Protein AF-A0A353NYK2-F1 (afdb_monomer_lite)

Structure (mmCIF, N/CA/C/O backbone):
data_AF-A0A353NYK2-F1
#
_entry.id   AF-A0A353NYK2-F1
#
loop_
_atom_site.group_PDB
_atom_site.id
_atom_site.type_symbol
_atom_site.label_atom_id
_atom_site.label_alt_id
_atom_site.label_comp_id
_atom_site.label_asym_id
_atom_site.label_entity_id
_atom_site.label_seq_id
_atom_site.pdbx_PDB_ins_code
_atom_site.Cartn_x
_atom_site.Cartn_y
_atom_site.Cartn_z
_atom_site.occupancy
_atom_site.B_iso_or_equiv
_atom_site.auth_seq_id
_atom_site.auth_comp_id
_atom_site.auth_asym_id
_atom_site.auth_atom_id
_atom_site.pdbx_PDB_model_num
ATOM 1 N N . MET A 1 1 ? 10.089 -37.919 42.109 1.00 29.78 1 MET A N 1
ATOM 2 C CA . MET A 1 1 ? 9.346 -39.161 41.812 1.00 29.78 1 MET A CA 1
ATOM 3 C C . MET A 1 1 ? 8.191 -38.802 40.902 1.00 29.78 1 MET A C 1
ATOM 5 O O . MET A 1 1 ? 7.337 -38.022 41.294 1.00 29.78 1 MET A O 1
ATOM 9 N N . PHE A 1 2 ? 8.247 -39.284 39.664 1.00 24.83 2 PHE A N 1
ATOM 10 C CA . PHE A 1 2 ? 7.185 -39.153 38.672 1.00 24.83 2 PHE A CA 1
ATOM 11 C C . PHE A 1 2 ? 5.952 -39.951 39.102 1.00 24.83 2 PHE A C 1
ATOM 13 O O . PHE A 1 2 ? 6.102 -41.086 39.547 1.00 24.83 2 PHE A O 1
ATOM 20 N N . ASN A 1 3 ? 4.754 -39.436 38.821 1.00 25.42 3 ASN A N 1
ATOM 21 C CA . ASN A 1 3 ? 3.663 -40.313 38.416 1.00 25.42 3 ASN A CA 1
ATOM 22 C C . ASN A 1 3 ? 2.971 -39.749 37.170 1.00 25.42 3 ASN A C 1
ATOM 24 O O . ASN A 1 3 ? 2.151 -38.837 37.220 1.00 25.42 3 ASN A O 1
ATOM 28 N N . LYS A 1 4 ? 3.395 -40.304 36.030 1.00 26.03 4 LYS A N 1
ATOM 29 C CA . LYS A 1 4 ? 2.702 -40.286 34.744 1.00 26.03 4 LYS A CA 1
ATOM 30 C C . LYS A 1 4 ? 1.431 -41.125 34.886 1.00 26.03 4 LYS A C 1
ATOM 32 O O . LYS A 1 4 ? 1.550 -42.270 35.310 1.00 26.03 4 LYS A O 1
ATOM 37 N N . LYS A 1 5 ? 0.286 -40.593 34.444 1.00 23.67 5 LYS A N 1
ATOM 38 C CA . LYS A 1 5 ? -0.786 -41.269 33.672 1.00 23.67 5 LYS A CA 1
ATOM 39 C C . LYS A 1 5 ? -2.142 -40.606 33.933 1.00 23.67 5 LYS A C 1
ATOM 41 O O . LYS A 1 5 ? -2.906 -41.043 34.779 1.00 23.67 5 LYS A O 1
ATOM 46 N N . MET A 1 6 ? -2.454 -39.599 33.126 1.00 24.23 6 MET A N 1
ATOM 47 C CA . MET A 1 6 ? -3.677 -39.604 32.314 1.00 24.23 6 MET A CA 1
ATOM 48 C C . MET A 1 6 ? -3.472 -38.626 31.152 1.00 24.23 6 MET A C 1
ATOM 50 O O . MET A 1 6 ? -3.987 -37.520 31.102 1.00 24.23 6 MET A O 1
ATOM 54 N N . LEU A 1 7 ? -2.611 -39.076 30.240 1.00 27.61 7 LEU A N 1
ATOM 55 C CA . LEU A 1 7 ? -2.321 -38.511 28.930 1.00 27.61 7 LEU A CA 1
ATOM 56 C C . LEU A 1 7 ? -2.863 -39.525 27.911 1.00 27.61 7 LEU A C 1
ATOM 58 O O . LEU A 1 7 ? -2.080 -40.332 27.431 1.00 27.61 7 LEU A O 1
ATOM 62 N N . VAL A 1 8 ? -4.186 -39.575 27.685 1.00 24.28 8 VAL A N 1
ATOM 63 C CA . VAL A 1 8 ? -4.792 -40.361 26.577 1.00 24.28 8 VAL A CA 1
ATOM 64 C C . VAL A 1 8 ? -6.071 -39.730 25.977 1.00 24.28 8 VAL A C 1
ATOM 66 O O . VAL A 1 8 ? -6.386 -40.038 24.839 1.00 24.28 8 VAL A O 1
ATOM 69 N N . CYS A 1 9 ? -6.779 -38.787 26.617 1.00 22.17 9 CYS A N 1
ATOM 70 C CA . CYS A 1 9 ? -8.053 -38.278 26.051 1.00 22.17 9 CYS A CA 1
ATOM 71 C C . CYS A 1 9 ? -8.026 -36.879 25.400 1.00 22.17 9 CYS A C 1
ATOM 73 O O . CYS A 1 9 ? -9.080 -36.394 25.008 1.00 22.17 9 CYS A O 1
ATOM 75 N N . ALA A 1 10 ? -6.869 -36.226 25.236 1.00 23.70 10 ALA A N 1
ATOM 76 C CA . ALA A 1 10 ? -6.806 -34.851 24.704 1.00 23.70 10 ALA A CA 1
ATOM 77 C C . ALA A 1 10 ? -6.169 -34.711 23.304 1.00 23.70 10 ALA A C 1
ATOM 79 O O . ALA A 1 10 ? -6.076 -33.605 22.784 1.00 23.70 10 ALA A O 1
ATOM 80 N N . THR A 1 11 ? -5.751 -35.807 22.663 1.00 24.45 11 THR A N 1
ATOM 81 C CA . THR A 1 11 ? -4.962 -35.758 21.410 1.00 24.45 11 THR A CA 1
ATOM 82 C C . THR A 1 11 ? -5.800 -35.959 20.135 1.00 24.45 11 THR A C 1
ATOM 84 O O . THR A 1 11 ? -5.243 -36.071 19.054 1.00 24.45 11 THR A O 1
ATOM 87 N N . VAL A 1 12 ? -7.137 -35.974 20.220 1.00 22.97 12 VAL A N 1
ATOM 88 C CA . VAL A 1 12 ? -8.018 -36.168 19.041 1.00 22.97 12 VAL A CA 1
ATOM 89 C C . VAL A 1 12 ? -8.980 -34.989 18.795 1.00 22.97 12 VAL A C 1
ATOM 91 O O . VAL A 1 12 ? -9.662 -34.963 17.781 1.00 22.97 12 VAL A O 1
ATOM 94 N N . PHE A 1 13 ? -8.992 -33.954 19.645 1.00 22.83 13 PHE A N 1
ATOM 95 C CA . PHE A 1 13 ? -9.928 -32.817 19.515 1.00 22.83 13 PHE A CA 1
ATOM 96 C C . PHE A 1 13 ? -9.273 -31.437 19.309 1.00 22.83 13 PHE A C 1
ATOM 98 O O . PHE A 1 13 ? -9.958 -30.423 19.366 1.00 22.83 13 PHE A O 1
ATOM 105 N N . LEU A 1 14 ? -7.961 -31.382 19.050 1.00 22.58 14 LEU A N 1
ATOM 106 C CA . LEU A 1 14 ? -7.189 -30.128 18.960 1.00 22.58 14 LEU A CA 1
ATOM 107 C C . LEU A 1 14 ? -6.354 -29.990 17.671 1.00 22.58 14 LEU A C 1
ATOM 109 O O . LEU A 1 14 ? -5.417 -29.201 17.625 1.00 22.58 14 LEU A O 1
ATOM 113 N N . CYS A 1 15 ? -6.709 -30.730 16.614 1.00 21.55 15 CYS A N 1
ATOM 114 C CA . CYS A 1 15 ? -6.061 -30.639 15.296 1.00 21.55 15 CYS A CA 1
ATOM 115 C C . CYS A 1 15 ? -6.988 -30.157 14.169 1.00 21.55 15 CYS A C 1
ATOM 117 O O . CYS A 1 15 ? -6.650 -30.303 12.999 1.00 21.55 15 CYS A O 1
ATOM 119 N N . THR A 1 16 ? -8.122 -29.534 14.488 1.00 25.14 16 THR A N 1
ATOM 120 C CA . THR A 1 16 ? -9.019 -28.978 13.468 1.00 25.14 16 THR A CA 1
ATOM 121 C C . THR A 1 16 ? -9.377 -27.548 13.847 1.00 25.14 16 THR A C 1
ATOM 123 O O . THR A 1 16 ? -9.815 -27.313 14.968 1.00 25.14 16 THR A O 1
ATOM 126 N N . PHE A 1 17 ? -9.201 -26.627 12.896 1.00 24.52 17 PHE A N 1
ATOM 127 C CA . PHE A 1 17 ? -9.445 -25.176 12.962 1.00 24.52 17 PHE A CA 1
ATOM 128 C C . PHE A 1 17 ? -8.322 -24.296 13.517 1.00 24.52 17 PHE A C 1
ATOM 130 O O . PHE A 1 17 ? -8.503 -23.659 14.539 1.00 24.52 17 PHE A O 1
ATOM 137 N N . PHE A 1 18 ? -7.221 -24.166 12.771 1.00 23.33 18 PHE A N 1
ATOM 138 C CA . PHE A 1 18 ? -6.579 -22.868 12.493 1.00 23.33 18 PHE A CA 1
ATOM 139 C C . PHE A 1 18 ? -5.791 -22.979 11.177 1.00 23.33 18 PHE A C 1
ATOM 141 O O . PHE A 1 18 ? -4.567 -22.932 11.161 1.00 23.33 18 PHE A O 1
ATOM 148 N N . ASN A 1 19 ? -6.502 -23.155 10.058 1.00 23.45 19 ASN A N 1
ATOM 149 C CA . ASN A 1 19 ? -5.931 -22.868 8.741 1.00 23.45 19 ASN A CA 1
ATOM 150 C C . ASN A 1 19 ? -6.101 -21.368 8.496 1.00 23.45 19 ASN A C 1
ATOM 152 O O . ASN A 1 19 ? -7.209 -20.889 8.249 1.00 23.45 19 ASN A O 1
ATOM 156 N N . ILE A 1 20 ? -5.011 -20.619 8.647 1.00 29.58 20 ILE A N 1
ATOM 157 C CA . ILE A 1 20 ? -4.945 -19.204 8.286 1.00 29.58 20 ILE A CA 1
ATOM 158 C C . ILE A 1 20 ? -4.619 -19.167 6.792 1.00 29.58 20 ILE A C 1
ATOM 160 O O . ILE A 1 20 ? -3.552 -19.605 6.377 1.00 29.58 20 ILE A O 1
ATOM 164 N N . ALA A 1 21 ? -5.594 -18.745 5.987 1.00 30.30 21 ALA A N 1
ATOM 165 C CA . ALA A 1 21 ? -5.485 -18.716 4.535 1.00 30.30 21 ALA A CA 1
ATOM 166 C C . ALA A 1 21 ? -4.937 -17.371 4.046 1.00 30.30 21 ALA A C 1
ATOM 168 O O . ALA A 1 21 ? -5.589 -16.333 4.207 1.00 30.30 21 ALA A O 1
ATOM 169 N N . THR A 1 22 ? -3.760 -17.411 3.425 1.00 35.62 22 THR A N 1
ATOM 170 C CA . THR A 1 22 ? -3.212 -16.346 2.580 1.00 35.62 22 THR A CA 1
ATOM 171 C C . THR A 1 22 ? -3.953 -16.314 1.235 1.00 35.62 22 THR A C 1
ATOM 173 O O . THR A 1 22 ? -4.532 -17.313 0.802 1.00 35.62 22 THR A O 1
ATOM 176 N N . SER A 1 23 ? -3.973 -15.166 0.544 1.00 34.38 23 SER A N 1
ATOM 177 C CA . SER A 1 23 ? -4.343 -15.143 -0.875 1.00 34.38 23 SER A CA 1
ATOM 178 C C . SER A 1 23 ? -3.198 -15.770 -1.664 1.00 34.38 23 SER A C 1
ATOM 180 O O . SER A 1 23 ? -2.297 -15.091 -2.144 1.00 34.38 23 SER A O 1
ATOM 182 N N . GLU A 1 24 ? -3.189 -17.087 -1.818 1.00 36.62 24 GLU A N 1
ATOM 183 C CA . GLU A 1 24 ? -2.370 -17.706 -2.852 1.00 36.62 24 GLU A CA 1
ATOM 184 C C . GLU A 1 24 ? -3.171 -17.791 -4.140 1.00 36.62 24 GLU A C 1
ATOM 186 O O . GLU A 1 24 ? -4.292 -18.292 -4.184 1.00 36.62 24 GLU A O 1
ATOM 191 N N . THR A 1 25 ? -2.559 -17.318 -5.223 1.00 38.34 25 THR A N 1
ATOM 192 C CA . THR A 1 25 ? -2.871 -17.883 -6.519 1.00 38.34 25 THR A CA 1
ATOM 193 C C . THR A 1 25 ? -2.320 -19.296 -6.485 1.00 38.34 25 THR A C 1
ATOM 195 O O . THR A 1 25 ? -1.121 -19.491 -6.658 1.00 38.34 25 THR A O 1
ATOM 198 N N . VAL A 1 26 ? -3.176 -20.270 -6.206 1.00 39.03 26 VAL A N 1
ATOM 199 C CA . VAL A 1 26 ? -2.764 -21.670 -6.207 1.00 39.03 26 VAL A CA 1
ATOM 200 C C . VAL A 1 26 ? -2.634 -22.109 -7.663 1.00 39.03 26 VAL A C 1
ATOM 202 O O . VAL A 1 26 ? -3.621 -22.494 -8.290 1.00 39.03 26 VAL A O 1
ATOM 205 N N . TYR A 1 27 ? -1.426 -22.020 -8.217 1.00 40.00 27 TYR A N 1
ATOM 206 C CA . TYR A 1 27 ? -1.114 -22.641 -9.499 1.00 40.00 27 TYR A CA 1
ATOM 207 C C . TYR A 1 27 ? -1.043 -24.164 -9.307 1.00 40.00 27 TYR A C 1
ATOM 209 O O . TYR A 1 27 ? -0.721 -24.670 -8.228 1.00 40.00 27 TYR A O 1
ATOM 217 N N . LEU A 1 28 ? -1.445 -24.939 -10.315 1.00 38.56 28 LEU A N 1
ATOM 218 C CA . LEU A 1 28 ? -1.175 -26.383 -10.312 1.00 38.56 28 LEU A CA 1
ATOM 219 C C . LEU A 1 28 ? 0.344 -26.621 -10.318 1.00 38.56 28 LEU A C 1
ATOM 221 O O . LEU A 1 28 ? 0.822 -27.414 -9.516 1.00 38.56 28 LEU A O 1
ATOM 225 N N . ASP A 1 29 ? 1.091 -25.870 -11.125 1.00 38.75 29 ASP A N 1
ATOM 226 C CA . ASP A 1 29 ? 2.457 -26.207 -11.548 1.00 38.75 29 ASP A CA 1
ATOM 227 C C . ASP A 1 29 ? 3.491 -26.361 -10.415 1.00 38.75 29 ASP A C 1
ATOM 229 O O . ASP A 1 29 ? 4.392 -27.194 -10.523 1.00 38.75 29 ASP A O 1
ATOM 233 N N . GLU A 1 30 ? 3.352 -25.649 -9.290 1.00 36.69 30 GLU A N 1
ATOM 234 C CA . GLU A 1 30 ? 4.327 -25.709 -8.185 1.00 36.69 30 GLU A CA 1
ATOM 235 C C . GLU A 1 30 ? 4.358 -27.066 -7.459 1.00 36.69 30 GLU A C 1
ATOM 237 O O . GLU A 1 30 ? 5.414 -27.477 -6.976 1.00 36.69 30 GLU A O 1
ATOM 242 N N . ALA A 1 31 ? 3.245 -27.808 -7.436 1.00 38.28 31 ALA A N 1
ATOM 243 C CA . ALA A 1 31 ? 3.170 -29.118 -6.781 1.00 38.28 31 ALA A CA 1
ATOM 244 C C . ALA A 1 31 ? 3.684 -30.281 -7.656 1.00 38.28 31 ALA A C 1
ATOM 246 O O . ALA A 1 31 ? 3.914 -31.372 -7.139 1.00 38.28 31 ALA A O 1
ATOM 247 N N . PHE A 1 32 ? 3.878 -30.069 -8.965 1.00 43.50 32 PHE A N 1
ATOM 248 C CA . PHE A 1 32 ? 4.120 -31.150 -9.938 1.00 43.50 32 PHE A CA 1
ATOM 249 C C . PHE A 1 32 ? 5.505 -31.141 -10.584 1.00 43.50 32 PHE A C 1
ATOM 251 O O . PHE A 1 32 ? 5.770 -31.955 -11.466 1.00 43.50 32 PHE A O 1
ATOM 258 N N . SER A 1 33 ? 6.417 -30.275 -10.134 1.00 36.12 33 SER A N 1
ATOM 259 C CA . SER A 1 33 ? 7.792 -30.197 -10.656 1.00 36.12 33 SER A CA 1
ATOM 260 C C . SER A 1 33 ? 8.653 -31.449 -10.394 1.00 36.12 33 SER A C 1
ATOM 262 O O . SER A 1 33 ? 9.832 -31.475 -10.749 1.00 36.12 33 SER A O 1
ATOM 264 N N . VAL A 1 34 ? 8.092 -32.513 -9.802 1.00 33.41 34 VAL A N 1
ATOM 265 C CA . VAL A 1 34 ? 8.827 -33.722 -9.429 1.00 33.41 34 VAL A CA 1
ATOM 266 C C . VAL A 1 34 ? 8.128 -34.988 -9.948 1.00 33.41 34 VAL A C 1
ATOM 268 O O . VAL A 1 34 ? 7.210 -35.522 -9.335 1.00 33.41 34 VAL A O 1
ATOM 271 N N . SER A 1 35 ? 8.688 -35.526 -11.035 1.00 33.91 35 SER A N 1
ATOM 272 C CA . SER A 1 35 ? 8.589 -36.910 -11.540 1.00 33.91 35 SER A CA 1
ATOM 273 C C . SER A 1 35 ? 7.481 -37.264 -12.548 1.00 33.91 35 SER A C 1
ATOM 275 O O . SER A 1 35 ? 6.288 -37.168 -12.290 1.00 33.91 35 SER A O 1
ATOM 277 N N . GLY A 1 36 ? 7.911 -37.793 -13.701 1.00 38.25 36 GLY A N 1
ATOM 278 C CA . GLY A 1 36 ? 7.069 -38.449 -14.707 1.00 38.25 36 GLY A CA 1
ATOM 279 C C . GLY A 1 36 ? 6.615 -39.854 -14.295 1.00 38.25 36 GLY A C 1
ATOM 280 O O . GLY A 1 36 ? 6.884 -40.818 -15.011 1.00 38.25 36 GLY A O 1
ATOM 281 N N . GLN A 1 37 ? 5.974 -39.989 -13.131 1.00 42.81 37 GLN A N 1
ATOM 282 C CA . GLN A 1 37 ? 5.369 -41.244 -12.673 1.00 42.81 37 GLN A CA 1
ATOM 283 C C . GLN A 1 37 ? 3.851 -41.261 -12.909 1.00 42.81 37 GLN A C 1
ATOM 285 O O . GLN A 1 37 ? 3.163 -40.267 -12.696 1.00 42.81 37 GLN A O 1
ATOM 290 N N . THR A 1 38 ? 3.315 -42.421 -13.302 1.00 46.00 38 THR A N 1
ATOM 291 C CA . THR A 1 38 ? 1.872 -42.710 -13.283 1.00 46.00 38 THR A CA 1
ATOM 292 C C . THR A 1 38 ? 1.352 -42.595 -11.847 1.00 46.00 38 THR A C 1
ATOM 294 O O . THR A 1 38 ? 1.695 -43.404 -10.984 1.00 46.00 38 THR A O 1
ATOM 297 N N . LEU A 1 39 ? 0.541 -41.574 -11.573 1.00 46.50 39 LEU A N 1
ATOM 298 C CA . LEU A 1 39 ? -0.011 -41.311 -10.244 1.00 46.50 39 LEU A CA 1
ATOM 299 C C . LEU A 1 39 ? -1.134 -42.304 -9.925 1.00 46.50 39 LEU A C 1
ATOM 301 O O . LEU A 1 39 ? -2.184 -42.291 -10.558 1.00 46.50 39 LEU A O 1
ATOM 305 N N . THR A 1 40 ? -0.937 -43.142 -8.906 1.00 48.09 40 THR A N 1
ATOM 306 C CA . THR A 1 40 ? -2.035 -43.893 -8.264 1.00 48.09 40 THR A CA 1
ATOM 307 C C . THR A 1 40 ? -2.580 -43.155 -7.032 1.00 48.09 40 THR A C 1
ATOM 309 O O . THR A 1 40 ? -3.762 -43.274 -6.727 1.00 48.09 40 THR A O 1
ATOM 312 N N . SER A 1 41 ? -1.750 -42.328 -6.383 1.00 47.41 41 SER A N 1
ATOM 313 C CA . SER A 1 41 ? -2.095 -41.341 -5.346 1.00 47.41 41 SER A CA 1
ATOM 314 C C . SER A 1 41 ? -0.850 -40.501 -5.015 1.00 47.41 41 SER A C 1
ATOM 316 O O . SER A 1 41 ? 0.238 -41.066 -4.915 1.00 47.41 41 SER A O 1
ATOM 318 N N . ASP A 1 42 ? -0.985 -39.185 -4.836 1.00 48.00 42 ASP A N 1
ATOM 319 C CA . ASP A 1 42 ? 0.116 -38.305 -4.399 1.00 48.00 42 ASP A CA 1
ATOM 320 C C . ASP A 1 42 ? 0.505 -38.599 -2.926 1.00 48.00 42 ASP A C 1
ATOM 322 O O . ASP A 1 42 ? -0.394 -38.674 -2.082 1.00 48.00 42 ASP A O 1
ATOM 326 N N . PRO A 1 43 ? 1.803 -38.743 -2.576 1.00 40.50 43 PRO A N 1
ATOM 327 C CA . PRO A 1 43 ? 2.265 -38.911 -1.192 1.00 40.50 43 PRO A CA 1
ATOM 328 C C . PRO A 1 43 ? 1.845 -37.795 -0.214 1.00 40.50 43 PRO A C 1
ATOM 330 O O . PRO A 1 43 ? 1.844 -38.041 0.992 1.00 40.50 43 PRO A O 1
ATOM 333 N N . ALA A 1 44 ? 1.452 -36.606 -0.688 1.00 45.38 44 ALA A N 1
ATOM 334 C CA . ALA A 1 44 ? 0.912 -35.531 0.153 1.00 45.38 44 ALA A CA 1
ATOM 335 C C . ALA A 1 44 ? -0.623 -35.572 0.338 1.00 45.38 44 ALA A C 1
ATOM 337 O O . ALA A 1 44 ? -1.167 -34.753 1.078 1.00 45.38 44 ALA A O 1
ATOM 338 N N . GLY A 1 45 ? -1.340 -36.500 -0.313 1.00 52.81 45 GLY A N 1
ATOM 339 C CA . GLY A 1 45 ? -2.798 -36.652 -0.186 1.00 52.81 45 GLY A CA 1
ATOM 340 C C . GLY A 1 45 ? -3.636 -35.528 -0.815 1.00 52.81 45 GLY A C 1
ATOM 341 O O . GLY A 1 45 ? -4.842 -35.468 -0.584 1.00 52.81 45 GLY A O 1
ATOM 342 N N . LYS A 1 46 ? -3.025 -34.638 -1.609 1.00 54.50 46 LYS A N 1
ATOM 343 C CA . LYS A 1 46 ? -3.684 -33.449 -2.188 1.00 54.50 46 LYS A CA 1
ATOM 344 C C . LYS A 1 46 ? -4.470 -33.739 -3.467 1.00 54.50 46 LYS A C 1
ATOM 346 O O . LYS A 1 46 ? -5.355 -32.968 -3.845 1.00 54.50 46 LYS A O 1
ATOM 351 N N . PHE A 1 47 ? -4.166 -34.868 -4.102 1.00 55.31 47 PHE A N 1
ATOM 352 C CA . PHE A 1 47 ? -4.835 -35.356 -5.299 1.00 55.31 47 PHE A CA 1
ATOM 353 C C . PHE A 1 47 ? -5.416 -36.739 -5.058 1.00 55.31 47 PHE A C 1
ATOM 355 O O . PHE A 1 47 ? -4.719 -37.651 -4.611 1.00 55.31 47 PHE A O 1
ATOM 362 N N . THR A 1 48 ? -6.688 -36.907 -5.411 1.00 61.28 48 THR A N 1
ATOM 363 C CA . THR A 1 48 ? -7.304 -38.232 -5.505 1.00 61.28 48 THR A CA 1
ATOM 364 C C . THR A 1 48 ? -7.691 -38.489 -6.951 1.00 61.28 48 THR A C 1
ATOM 366 O O . THR A 1 48 ? -8.455 -37.733 -7.550 1.00 61.28 48 THR A O 1
ATOM 369 N N . LEU A 1 49 ? -7.116 -39.546 -7.522 1.00 60.16 49 LEU A N 1
ATOM 370 C CA . LEU A 1 49 ? -7.533 -40.093 -8.802 1.00 60.16 49 LEU A CA 1
ATOM 371 C C . LEU A 1 49 ? -8.492 -41.245 -8.512 1.00 60.16 49 LEU A C 1
ATOM 373 O O . LEU A 1 49 ? -8.114 -42.228 -7.876 1.00 60.16 49 LEU A O 1
ATOM 377 N N . SER A 1 50 ? -9.720 -41.141 -9.003 1.00 64.50 50 SER A N 1
ATOM 378 C CA . SER A 1 50 ? -10.627 -42.281 -9.083 1.00 64.50 50 SER A CA 1
ATOM 379 C C . SER A 1 50 ? -10.913 -42.546 -10.552 1.00 64.50 50 SER A C 1
ATOM 381 O O . SER A 1 50 ? -11.494 -41.722 -11.251 1.00 64.50 50 SER A O 1
ATOM 383 N N . SER A 1 51 ? -10.427 -43.675 -11.052 1.00 60.75 51 SER A N 1
ATOM 384 C CA . SER A 1 51 ? -10.644 -44.087 -12.433 1.00 60.75 51 SER A CA 1
ATOM 385 C C . SER A 1 51 ? -11.219 -45.490 -12.450 1.00 60.75 51 SER A C 1
ATOM 387 O O . SER A 1 51 ? -10.748 -46.364 -11.721 1.00 60.75 51 SER A O 1
ATOM 389 N N . GLY A 1 52 ? -12.190 -45.732 -13.332 1.00 56.47 52 GLY A N 1
ATOM 390 C CA . GLY A 1 52 ? -12.601 -47.094 -13.682 1.00 56.47 52 GLY A CA 1
ATOM 391 C C . GLY A 1 52 ? -11.488 -47.909 -14.366 1.00 56.47 52 GLY A C 1
ATOM 392 O O . GLY A 1 52 ? -11.647 -49.114 -14.541 1.00 56.47 52 GLY A O 1
ATOM 393 N N . ASN A 1 53 ? -10.373 -47.268 -14.753 1.00 57.84 53 ASN A N 1
ATOM 394 C CA . ASN A 1 53 ? -9.212 -47.882 -15.399 1.00 57.84 53 ASN A CA 1
ATOM 395 C C . ASN A 1 53 ? -7.908 -47.114 -15.068 1.00 57.84 53 ASN A C 1
ATOM 397 O O . ASN A 1 53 ? -7.732 -45.959 -15.462 1.00 57.84 53 ASN A O 1
ATOM 401 N N . SER A 1 54 ? -6.971 -47.738 -14.349 1.00 51.75 54 SER A N 1
ATOM 402 C CA . SER A 1 54 ? -5.747 -47.096 -13.833 1.00 51.75 54 SER A CA 1
ATOM 403 C C . SER A 1 54 ? -4.739 -46.636 -14.899 1.00 51.75 54 SER A C 1
ATOM 405 O O . SER A 1 54 ? -3.792 -45.936 -14.561 1.00 51.75 54 SER A O 1
ATOM 407 N N . ASN A 1 55 ? -4.923 -46.999 -16.173 1.00 55.41 55 ASN A N 1
ATOM 408 C CA . ASN A 1 55 ? -3.983 -46.673 -17.257 1.00 55.41 55 ASN A CA 1
ATOM 409 C C . ASN A 1 55 ? -4.271 -45.332 -17.973 1.00 55.41 55 ASN A C 1
ATOM 411 O O . ASN A 1 55 ? -3.569 -44.992 -18.925 1.00 55.41 55 ASN A O 1
ATOM 415 N N . ASN A 1 56 ? -5.279 -44.572 -17.527 1.00 61.31 56 ASN A N 1
ATOM 416 C CA . ASN A 1 56 ? -5.960 -43.554 -18.346 1.00 61.31 56 ASN A CA 1
ATOM 417 C C . ASN A 1 56 ? -5.819 -42.090 -17.849 1.00 61.31 56 ASN A C 1
ATOM 419 O O . ASN A 1 56 ? -6.459 -41.174 -18.365 1.00 61.31 56 ASN A O 1
ATOM 423 N N . ALA A 1 57 ? -4.983 -41.830 -16.843 1.00 57.62 57 ALA A N 1
ATOM 424 C CA . ALA A 1 57 ? -4.754 -40.486 -16.307 1.00 57.62 57 ALA A CA 1
ATOM 425 C C . ALA A 1 57 ? -3.260 -40.260 -16.065 1.00 57.62 57 ALA A C 1
ATOM 427 O O . ALA A 1 57 ? -2.649 -40.989 -15.284 1.00 57.62 57 ALA A O 1
ATOM 428 N N . HIS A 1 58 ? -2.674 -39.258 -16.726 1.00 61.31 58 HIS A N 1
ATOM 429 C CA . HIS A 1 58 ? -1.235 -38.994 -16.683 1.00 61.31 58 HIS A CA 1
ATOM 430 C C . HIS A 1 58 ? -0.964 -37.502 -16.501 1.00 61.31 58 HIS A C 1
ATOM 432 O O . HIS A 1 58 ? -1.466 -36.670 -17.246 1.00 61.31 58 HIS A O 1
ATOM 438 N N . PHE A 1 59 ? -0.095 -37.145 -15.563 1.00 56.59 59 PHE A N 1
ATOM 439 C CA . PHE A 1 59 ? 0.537 -35.828 -15.585 1.00 56.59 59 PHE A CA 1
ATOM 440 C C . PHE A 1 59 ? 1.851 -35.983 -16.333 1.00 56.59 59 PHE A C 1
ATOM 442 O O . PHE A 1 59 ? 2.699 -36.782 -15.933 1.00 56.59 59 PHE A O 1
ATOM 449 N N . ARG A 1 60 ? 2.010 -35.276 -17.452 1.00 59.00 60 ARG A N 1
ATOM 450 C CA . ARG A 1 60 ? 3.256 -35.344 -18.214 1.00 59.00 60 ARG A CA 1
ATOM 451 C C . ARG A 1 60 ? 3.627 -34.002 -18.808 1.00 59.00 60 ARG A C 1
ATOM 453 O O . ARG A 1 60 ? 2.777 -33.247 -19.274 1.00 59.00 60 ARG A O 1
ATOM 460 N N . GLU A 1 61 ? 4.925 -33.748 -18.818 1.00 53.22 61 GLU A N 1
ATOM 461 C CA . GLU A 1 61 ? 5.502 -32.724 -19.669 1.00 53.22 61 GLU A CA 1
ATOM 462 C C . GLU A 1 61 ? 5.353 -33.181 -21.123 1.00 53.22 61 GLU A C 1
ATOM 464 O O . GLU A 1 61 ? 5.793 -34.269 -21.506 1.00 53.22 61 GLU A O 1
ATOM 469 N N . THR A 1 62 ? 4.641 -32.400 -21.928 1.00 63.12 62 THR A N 1
ATOM 470 C CA . THR A 1 62 ? 4.404 -32.725 -23.336 1.00 63.12 62 THR A CA 1
ATOM 471 C C . THR A 1 62 ? 4.193 -31.448 -24.151 1.00 63.12 62 THR A C 1
ATOM 473 O O . THR A 1 62 ? 4.229 -30.343 -23.612 1.00 63.12 62 THR A O 1
ATOM 476 N N . SER A 1 63 ? 4.040 -31.577 -25.470 1.00 65.50 63 SER A N 1
ATOM 477 C CA . SER A 1 63 ? 3.743 -30.462 -26.371 1.00 65.50 63 SER A CA 1
ATOM 478 C C . SER A 1 63 ? 2.400 -30.710 -27.046 1.00 65.50 63 SER A C 1
ATOM 480 O O . SER A 1 63 ? 2.223 -31.725 -27.721 1.00 65.50 63 SER A O 1
ATOM 482 N N . VAL A 1 64 ? 1.435 -29.816 -26.826 1.00 66.38 64 VAL A N 1
ATOM 483 C CA . VAL A 1 64 ? 0.032 -29.983 -27.236 1.00 66.38 64 VAL A CA 1
ATOM 484 C C . VAL A 1 64 ? -0.475 -28.682 -27.833 1.00 66.38 64 VAL A C 1
ATOM 486 O O . VAL A 1 64 ? -0.401 -27.622 -27.209 1.00 66.38 64 VAL A O 1
ATOM 489 N N . GLY A 1 65 ? -0.995 -28.749 -29.061 1.00 57.34 65 GLY A N 1
ATOM 490 C CA . GLY A 1 65 ? -1.568 -27.581 -29.734 1.00 57.34 65 GLY A CA 1
ATOM 491 C C . GLY A 1 65 ? -0.592 -26.405 -29.878 1.00 57.34 65 GLY A C 1
ATOM 492 O O . GLY A 1 65 ? -1.021 -25.258 -29.817 1.00 57.34 65 GLY A O 1
ATOM 493 N N . GLY A 1 66 ? 0.713 -26.675 -30.004 1.00 61.81 66 GLY A N 1
ATOM 494 C CA . GLY A 1 66 ? 1.758 -25.648 -30.120 1.00 61.81 66 GLY A CA 1
ATOM 495 C C . GLY A 1 66 ? 2.257 -25.054 -28.795 1.00 61.81 66 GLY A C 1
ATOM 496 O O . GLY A 1 66 ? 3.133 -24.194 -28.832 1.00 61.81 66 GLY A O 1
ATOM 497 N N . ARG A 1 67 ? 1.752 -25.507 -27.636 1.00 61.31 67 ARG A N 1
ATOM 498 C CA . ARG A 1 67 ? 2.284 -25.153 -26.307 1.00 61.31 67 ARG A CA 1
ATOM 499 C C . ARG A 1 67 ? 3.101 -26.310 -25.738 1.00 61.31 67 ARG A C 1
ATOM 501 O O . ARG A 1 67 ? 2.638 -27.446 -25.763 1.00 61.31 67 ARG A O 1
ATOM 508 N N . SER A 1 68 ? 4.281 -26.019 -25.199 1.00 55.53 68 SER A N 1
ATOM 509 C CA . SER A 1 68 ? 5.086 -26.970 -24.421 1.00 55.53 68 SER A CA 1
ATOM 510 C C . SER A 1 68 ? 4.981 -26.623 -22.939 1.00 55.53 68 SER A C 1
ATOM 512 O O . SER A 1 68 ? 5.077 -25.447 -22.596 1.00 55.53 68 SER A O 1
ATOM 514 N N . GLY A 1 69 ? 4.764 -27.619 -22.082 1.00 58.41 69 GLY A N 1
ATOM 515 C CA . GLY A 1 69 ? 4.620 -27.424 -20.639 1.00 58.41 69 GLY A CA 1
ATOM 516 C C . GLY A 1 69 ? 4.215 -28.705 -19.911 1.00 58.41 69 GLY A C 1
ATOM 517 O O . GLY A 1 69 ? 4.055 -29.765 -20.523 1.00 58.41 69 GLY A O 1
ATOM 518 N N . ILE A 1 70 ? 4.047 -28.607 -18.591 1.00 56.50 70 ILE A N 1
ATOM 519 C CA . ILE A 1 70 ? 3.446 -29.675 -17.787 1.00 56.50 70 ILE A CA 1
ATOM 520 C C . ILE A 1 70 ? 1.930 -29.562 -17.925 1.00 56.50 70 ILE A C 1
ATOM 522 O O . ILE A 1 70 ? 1.338 -28.531 -17.613 1.00 56.50 70 ILE A O 1
ATOM 526 N N . PHE A 1 71 ? 1.300 -30.634 -18.399 1.00 67.62 71 PHE A N 1
ATOM 527 C CA . PHE A 1 71 ? -0.144 -30.687 -18.577 1.00 67.62 71 PHE A CA 1
ATOM 528 C C . PHE A 1 71 ? -0.728 -31.855 -17.788 1.00 67.62 71 PHE A C 1
ATOM 530 O O . PHE A 1 71 ? -0.158 -32.952 -17.749 1.00 67.62 71 PHE A O 1
ATOM 537 N N . ALA A 1 72 ? -1.895 -31.628 -17.186 1.00 65.31 72 ALA A N 1
ATOM 538 C CA . ALA A 1 72 ? -2.735 -32.733 -16.752 1.00 65.31 72 ALA A CA 1
ATOM 539 C C . ALA A 1 72 ? -3.366 -33.334 -18.010 1.00 65.31 72 ALA A C 1
ATOM 541 O O . ALA A 1 72 ? -4.228 -32.702 -18.620 1.00 65.31 72 ALA A O 1
ATOM 542 N N . GLU A 1 73 ? -2.897 -34.509 -18.426 1.00 72.31 73 GLU A N 1
ATOM 543 C CA . GLU A 1 73 ? -3.459 -35.255 -19.544 1.00 72.31 73 GLU A CA 1
ATOM 544 C C . GLU A 1 73 ? -4.382 -36.348 -19.030 1.00 72.31 73 GLU A C 1
ATOM 546 O O . GLU A 1 73 ? -4.028 -37.195 -18.206 1.00 72.31 73 GLU A O 1
ATOM 551 N N . LEU A 1 74 ? -5.577 -36.382 -19.593 1.00 69.19 74 LEU A N 1
ATOM 552 C CA . LEU A 1 74 ? -6.511 -37.460 -19.344 1.00 69.19 74 LEU A CA 1
ATOM 553 C C . LEU A 1 74 ? -6.819 -38.129 -20.670 1.00 69.19 74 LEU A C 1
ATOM 555 O O . LEU A 1 74 ? -7.366 -37.504 -21.578 1.00 69.19 74 LEU A O 1
ATOM 559 N N . GLN A 1 75 ? -6.389 -39.386 -20.776 1.00 68.06 75 GLN A N 1
ATOM 560 C CA . GLN A 1 75 ? -6.460 -40.201 -21.982 1.00 68.06 75 GLN A CA 1
ATOM 561 C C . GLN A 1 75 ? -7.354 -41.399 -21.709 1.00 68.06 75 GLN A C 1
ATOM 563 O O . GLN A 1 75 ? -7.043 -42.229 -20.865 1.00 68.06 75 GLN A O 1
ATOM 568 N N . MET A 1 76 ? -8.431 -41.552 -22.466 1.00 64.50 76 MET A N 1
ATOM 569 C CA . MET A 1 76 ? -9.317 -42.705 -22.314 1.00 64.50 76 MET A CA 1
ATOM 570 C C . MET A 1 76 ? -8.979 -43.739 -23.388 1.00 64.50 76 MET A C 1
ATOM 572 O O . MET A 1 76 ? -9.127 -43.446 -24.569 1.00 64.50 76 MET A O 1
ATOM 576 N N . VAL A 1 77 ? -8.533 -44.933 -22.987 1.00 58.72 77 VAL A N 1
ATOM 577 C CA . VAL A 1 77 ? -8.296 -46.054 -23.915 1.00 58.72 77 VAL A CA 1
ATOM 578 C C . VAL A 1 77 ? -9.555 -46.920 -23.999 1.00 58.72 77 VAL A C 1
ATOM 580 O O . VAL A 1 77 ? -10.077 -47.384 -22.977 1.00 58.72 77 VAL A O 1
ATOM 583 N N . GLY A 1 78 ? -10.050 -47.110 -25.224 1.00 53.28 78 GLY A N 1
ATOM 584 C CA . GLY A 1 78 ? -11.359 -47.687 -25.523 1.00 53.28 78 GLY A CA 1
ATOM 585 C C . GLY A 1 78 ? -11.569 -49.117 -25.014 1.00 53.28 78 GLY A C 1
ATOM 586 O O . GLY A 1 78 ? -10.994 -50.077 -25.521 1.00 53.28 78 GLY A O 1
ATOM 587 N N . THR A 1 79 ? -12.497 -49.275 -24.071 1.00 55.72 79 THR A N 1
ATOM 588 C CA . THR A 1 79 ? -13.289 -50.504 -23.917 1.00 55.72 79 THR A CA 1
ATOM 589 C C . THR A 1 79 ? -14.766 -50.124 -23.989 1.00 55.72 79 THR A C 1
ATOM 591 O O . THR A 1 79 ? -15.142 -49.041 -23.549 1.00 55.72 79 THR A O 1
ATOM 594 N N . THR A 1 80 ? -15.618 -50.996 -24.528 1.00 58.69 80 THR A N 1
ATOM 595 C CA . THR A 1 80 ? -17.084 -50.810 -24.545 1.00 58.69 80 THR A CA 1
ATOM 596 C C . THR A 1 80 ? -17.640 -50.591 -23.130 1.00 58.69 80 THR A C 1
ATOM 598 O O . THR A 1 80 ? -17.249 -51.325 -22.218 1.00 58.69 80 THR A O 1
ATOM 601 N N . GLY A 1 81 ? -18.557 -49.630 -22.949 1.00 61.97 81 GLY A N 1
ATOM 602 C CA . GLY A 1 81 ? -19.180 -49.297 -21.660 1.00 61.97 81 GLY A CA 1
ATOM 603 C C . GLY A 1 81 ? -18.919 -47.867 -21.158 1.00 61.97 81 GLY A C 1
ATOM 604 O O . GLY A 1 81 ? -18.040 -47.158 -21.642 1.00 61.97 81 GLY A O 1
ATOM 605 N N . ASN A 1 82 ? -19.700 -47.442 -20.156 1.00 65.62 82 ASN A N 1
ATOM 606 C CA . ASN A 1 82 ? -19.550 -46.134 -19.511 1.00 65.62 82 ASN A CA 1
ATOM 607 C C . ASN A 1 82 ? -18.279 -46.109 -18.657 1.00 65.62 82 ASN A C 1
ATOM 609 O O . ASN A 1 82 ? -18.186 -46.835 -17.665 1.00 65.62 82 ASN A O 1
ATOM 613 N N . GLN A 1 83 ? -17.334 -45.240 -19.002 1.00 67.00 83 GLN A N 1
ATOM 614 C CA . GLN A 1 83 ? -16.148 -44.994 -18.189 1.00 67.00 83 GLN A CA 1
ATOM 615 C C . GLN A 1 83 ? -16.224 -43.605 -17.556 1.00 67.00 83 GLN A C 1
ATOM 617 O O . GLN A 1 83 ? -16.674 -42.637 -18.175 1.00 67.00 83 GLN A O 1
ATOM 622 N N . THR A 1 84 ? -15.783 -43.503 -16.305 1.00 69.50 84 THR A N 1
ATOM 623 C CA . THR A 1 84 ? -15.616 -42.227 -15.607 1.00 69.50 84 THR A CA 1
ATOM 624 C C . THR A 1 84 ? -14.228 -42.175 -14.992 1.00 69.50 84 THR A C 1
ATOM 626 O O . THR A 1 84 ? -13.824 -43.101 -14.283 1.00 69.50 84 THR A O 1
ATOM 629 N N . THR A 1 85 ? -13.523 -41.087 -15.276 1.00 67.81 85 THR A N 1
ATOM 630 C CA . THR A 1 85 ? -12.218 -40.769 -14.700 1.00 67.81 85 THR A CA 1
ATOM 631 C C . THR A 1 85 ? -12.340 -39.422 -14.012 1.00 67.81 85 THR A C 1
ATOM 633 O O . THR A 1 85 ? -12.685 -38.432 -14.654 1.00 67.81 85 THR A O 1
ATOM 636 N N . GLU A 1 86 ? -12.084 -39.384 -12.710 1.00 71.56 86 GLU A N 1
ATOM 637 C CA . GLU A 1 86 ? -12.155 -38.179 -11.892 1.00 71.56 86 GLU A CA 1
ATOM 638 C C . GLU A 1 86 ? -10.806 -37.898 -11.220 1.00 71.56 86 GLU A C 1
ATOM 640 O O . GLU A 1 86 ? -10.254 -38.755 -10.528 1.00 71.56 86 GLU A O 1
ATOM 645 N N . ILE A 1 87 ? -10.309 -36.672 -11.390 1.00 68.31 87 ILE A N 1
ATOM 646 C CA . ILE A 1 87 ? -9.211 -36.097 -10.612 1.00 68.31 87 ILE A CA 1
ATOM 647 C C . ILE A 1 87 ? -9.804 -35.051 -9.675 1.00 68.31 87 ILE A C 1
ATOM 649 O O . ILE A 1 87 ? -10.345 -34.045 -10.133 1.00 68.31 87 ILE A O 1
ATOM 653 N N . ARG A 1 88 ? -9.652 -35.230 -8.363 1.00 68.50 88 ARG A N 1
ATOM 654 C CA . ARG A 1 88 ? -9.969 -34.179 -7.388 1.00 68.50 88 ARG A CA 1
ATOM 655 C C . ARG A 1 88 ? -8.710 -33.526 -6.863 1.00 68.50 88 ARG A C 1
ATOM 657 O O . ARG A 1 88 ? -7.732 -34.210 -6.562 1.00 68.50 88 ARG A O 1
ATOM 664 N N . ARG A 1 89 ? -8.790 -32.210 -6.685 1.00 65.62 89 ARG A N 1
ATOM 665 C CA . ARG A 1 89 ? -7.811 -31.394 -5.974 1.00 65.62 89 ARG A CA 1
ATOM 666 C C . ARG A 1 89 ? -8.524 -30.623 -4.872 1.00 65.62 89 ARG A C 1
ATOM 668 O O . ARG A 1 89 ? -9.410 -29.818 -5.160 1.00 65.62 89 ARG A O 1
ATOM 675 N N . ALA A 1 90 ? -8.099 -30.820 -3.631 1.00 62.50 90 ALA A N 1
ATOM 676 C CA . ALA A 1 90 ? -8.368 -29.838 -2.588 1.00 62.50 90 ALA A CA 1
ATOM 677 C C . ALA A 1 90 ? -7.411 -28.657 -2.799 1.00 62.50 90 ALA A C 1
ATOM 679 O O . ALA A 1 90 ? -6.218 -28.869 -3.029 1.00 62.50 90 ALA A O 1
ATOM 680 N N . PHE A 1 91 ? -7.914 -27.422 -2.776 1.00 60.28 91 PHE A N 1
ATOM 681 C CA . PHE A 1 91 ? -7.009 -26.279 -2.751 1.00 60.28 91 PHE A CA 1
ATOM 682 C C . PHE A 1 91 ? -6.361 -26.219 -1.372 1.00 60.28 91 PHE A C 1
ATOM 684 O O . PHE A 1 91 ? -7.045 -26.355 -0.360 1.00 60.28 91 PHE A O 1
ATOM 691 N N . ASP A 1 92 ? -5.043 -26.012 -1.341 1.00 45.41 92 ASP A N 1
ATOM 692 C CA . ASP A 1 92 ? -4.279 -25.914 -0.092 1.00 45.41 92 ASP A CA 1
ATOM 693 C C . ASP A 1 92 ? -4.819 -24.802 0.819 1.00 45.41 92 ASP A C 1
ATOM 695 O O . ASP A 1 92 ? -4.721 -24.887 2.042 1.00 45.41 92 ASP A O 1
ATOM 699 N N . LEU A 1 93 ? -5.456 -23.794 0.216 1.00 50.00 93 LEU A N 1
ATOM 700 C CA . LEU A 1 93 ? -6.076 -22.663 0.880 1.00 50.00 93 LEU A CA 1
ATOM 701 C C . LEU A 1 93 ? -7.476 -22.426 0.298 1.00 50.00 93 LEU A C 1
ATOM 703 O O . LEU A 1 93 ? -7.641 -22.189 -0.899 1.00 50.00 93 LEU A O 1
ATOM 707 N N . ALA A 1 94 ? -8.501 -22.490 1.149 1.00 50.88 94 ALA A N 1
ATOM 708 C CA . ALA A 1 94 ? -9.856 -22.092 0.779 1.00 50.88 94 ALA A CA 1
ATOM 709 C C . ALA A 1 94 ? -9.893 -20.586 0.477 1.00 50.88 94 ALA A C 1
ATOM 711 O O . ALA A 1 94 ? -9.269 -19.801 1.198 1.00 50.88 94 ALA A O 1
ATOM 712 N N . VAL A 1 95 ? -10.665 -20.159 -0.533 1.00 53.03 95 VAL A N 1
ATOM 713 C CA . VAL A 1 95 ? -10.959 -18.727 -0.693 1.00 53.03 95 VAL A CA 1
ATOM 714 C C . VAL A 1 95 ? -11.587 -18.236 0.609 1.00 53.03 95 VAL A C 1
ATOM 716 O O . VAL A 1 95 ? -12.612 -18.758 1.048 1.00 53.03 95 VAL A O 1
ATOM 719 N N . ASN A 1 96 ? -10.936 -17.261 1.248 1.00 54.69 96 ASN A N 1
ATOM 720 C CA . ASN A 1 96 ? -11.359 -16.735 2.539 1.00 54.69 96 ASN A CA 1
ATOM 721 C C . ASN A 1 96 ? -12.815 -16.258 2.450 1.00 54.69 96 ASN A C 1
ATOM 723 O O . ASN A 1 96 ? -13.144 -15.454 1.580 1.00 54.69 96 ASN A O 1
ATOM 727 N N . SER A 1 97 ? -13.666 -16.693 3.383 1.00 54.50 97 SER A N 1
ATOM 728 C CA . SER A 1 97 ? -15.097 -16.358 3.402 1.00 54.50 97 SER A CA 1
ATOM 729 C C . SER A 1 97 ? -15.402 -14.857 3.528 1.00 54.50 97 SER A C 1
ATOM 731 O O . SER A 1 97 ? -16.549 -14.428 3.422 1.00 54.50 97 SER A O 1
ATOM 733 N N . LYS A 1 98 ? -14.378 -14.032 3.768 1.00 50.97 98 LYS A N 1
ATOM 734 C CA . LYS A 1 98 ? -14.458 -12.566 3.807 1.00 50.97 98 LYS A CA 1
ATOM 735 C C . LYS A 1 98 ? -14.218 -11.896 2.451 1.00 50.97 98 LYS A C 1
ATOM 737 O O . LYS A 1 98 ? -14.406 -10.682 2.346 1.00 50.97 98 LYS A O 1
ATOM 742 N N . VAL A 1 99 ? -13.763 -12.636 1.441 1.00 58.50 99 VAL A N 1
ATOM 743 C CA . VAL A 1 99 ? -13.538 -12.121 0.085 1.00 58.50 99 VAL A CA 1
ATOM 744 C C . VAL A 1 99 ? -14.892 -11.839 -0.551 1.00 58.50 99 VAL A C 1
ATOM 746 O O . VAL A 1 99 ? -15.775 -12.677 -0.497 1.00 58.50 99 VAL A O 1
ATOM 749 N N . LYS A 1 100 ? -15.079 -10.663 -1.156 1.00 66.38 100 LYS A N 1
ATOM 750 C CA . LYS A 1 100 ? -16.331 -10.353 -1.864 1.00 66.38 100 LYS A CA 1
ATOM 751 C C . LYS A 1 100 ? -16.285 -10.661 -3.348 1.00 66.38 100 LYS A C 1
ATOM 753 O O . LYS A 1 100 ? -17.327 -10.700 -3.989 1.00 66.38 100 LYS A O 1
ATOM 758 N N . LYS A 1 101 ? -15.092 -10.849 -3.906 1.00 71.69 101 LYS A N 1
ATOM 759 C CA . LYS A 1 101 ? -14.907 -11.089 -5.330 1.00 71.69 101 LYS A CA 1
ATOM 760 C C . LYS A 1 101 ? -13.670 -11.931 -5.585 1.00 71.69 101 LYS A C 1
ATOM 762 O O . LYS A 1 101 ? -12.583 -11.595 -5.117 1.00 71.69 101 LYS A O 1
ATOM 767 N N . TYR A 1 102 ? -13.819 -13.003 -6.346 1.00 72.31 102 TYR A N 1
ATOM 768 C CA . TYR A 1 102 ? -12.717 -13.861 -6.765 1.00 72.31 102 TYR A CA 1
ATOM 769 C C . TYR A 1 102 ? -12.949 -14.383 -8.182 1.00 72.31 102 TYR A C 1
ATOM 771 O O . TYR A 1 102 ? -14.019 -14.212 -8.765 1.00 72.31 102 TYR A O 1
ATOM 779 N N . SER A 1 103 ? -11.925 -14.990 -8.764 1.00 79.50 103 SER A N 1
ATOM 780 C CA . SER A 1 103 ? -12.014 -15.681 -10.038 1.00 79.50 103 SER A CA 1
ATOM 781 C C . SER A 1 103 ? -11.438 -17.080 -9.950 1.00 79.50 103 SER A C 1
ATOM 783 O O . SER A 1 103 ? -10.496 -17.313 -9.199 1.00 79.50 103 SER A O 1
ATOM 785 N N . CYS A 1 104 ? -11.999 -17.989 -10.735 1.00 82.56 104 CYS A N 1
ATOM 786 C CA . CYS A 1 104 ? -11.455 -19.311 -10.991 1.00 82.56 104 CYS A CA 1
ATOM 787 C C . CYS A 1 104 ? -11.111 -19.384 -12.478 1.00 82.56 104 CYS A C 1
ATOM 789 O O . CYS A 1 104 ? -11.976 -19.138 -13.312 1.00 82.56 104 CYS A O 1
ATOM 791 N N . ASN A 1 105 ? -9.867 -19.692 -12.811 1.00 81.69 105 ASN A N 1
ATOM 792 C CA . ASN A 1 105 ? -9.349 -19.683 -14.173 1.00 81.69 105 ASN A CA 1
ATOM 793 C C . ASN A 1 105 ? -8.688 -21.019 -14.492 1.00 81.69 105 ASN A C 1
ATOM 795 O O . ASN A 1 105 ? -8.024 -21.556 -13.615 1.00 81.69 105 ASN A O 1
ATOM 799 N N . PHE A 1 106 ? -8.821 -21.525 -15.714 1.00 83.56 106 PHE A N 1
ATOM 800 C CA . PHE A 1 106 ? -8.037 -22.649 -16.232 1.00 83.56 106 PHE A CA 1
ATOM 801 C C . PHE A 1 106 ? -7.959 -22.591 -17.756 1.00 83.56 106 PHE A C 1
ATOM 803 O O . PHE A 1 106 ? -8.843 -22.041 -18.406 1.00 83.56 106 PHE A O 1
ATOM 810 N N . ASP A 1 107 ? -6.936 -23.218 -18.321 1.00 81.75 107 ASP A N 1
ATOM 811 C CA . ASP A 1 107 ? -6.827 -23.455 -19.755 1.00 81.75 107 ASP A CA 1
ATOM 812 C C . ASP A 1 107 ? -7.215 -24.905 -20.063 1.00 81.75 107 ASP A C 1
ATOM 814 O O . ASP A 1 107 ? -6.814 -25.819 -19.341 1.00 81.75 107 ASP A O 1
ATOM 818 N N . ILE A 1 108 ? -7.974 -25.123 -21.138 1.00 84.94 108 ILE A N 1
ATOM 819 C CA . ILE A 1 108 ? -8.410 -26.443 -21.604 1.00 84.94 108 ILE A CA 1
ATOM 820 C C . ILE A 1 108 ? -8.104 -26.637 -23.090 1.00 84.94 108 ILE A C 1
ATOM 822 O O . ILE A 1 108 ? -8.350 -25.753 -23.908 1.00 84.94 108 ILE A O 1
ATOM 826 N N . TYR A 1 109 ? -7.612 -27.820 -23.453 1.00 84.56 109 TYR A N 1
ATOM 827 C CA . TYR A 1 109 ? -7.483 -28.267 -24.838 1.00 84.56 109 TYR A CA 1
ATOM 828 C C . TYR A 1 109 ? -8.153 -29.628 -25.007 1.00 84.56 109 TYR A C 1
ATOM 830 O O . TYR A 1 109 ? -7.849 -30.572 -24.277 1.00 84.56 109 TYR A O 1
ATOM 838 N N . VAL A 1 110 ? -9.049 -29.733 -25.989 1.00 82.06 110 VAL A N 1
ATOM 839 C CA . VAL A 1 110 ? -9.755 -30.975 -26.330 1.00 82.06 110 VAL A CA 1
ATOM 840 C C . VAL A 1 110 ? -9.219 -31.493 -27.664 1.00 82.06 110 VAL A C 1
ATOM 842 O O . VAL A 1 110 ? -9.360 -30.834 -28.700 1.00 82.06 110 VAL A O 1
ATOM 845 N N . ASP A 1 111 ? -8.590 -32.667 -27.637 1.00 80.38 111 ASP A N 1
ATOM 846 C CA . ASP A 1 111 ? -7.890 -33.236 -28.788 1.00 80.38 111 ASP A CA 1
ATOM 847 C C . ASP A 1 111 ? -8.821 -33.652 -29.940 1.00 80.38 111 ASP A C 1
ATOM 849 O O . ASP A 1 111 ? -10.011 -33.917 -29.768 1.00 80.38 111 ASP A O 1
ATOM 853 N N . SER A 1 112 ? -8.230 -33.722 -31.138 1.00 73.81 112 SER A N 1
ATOM 854 C CA . SER A 1 112 ? -8.759 -34.267 -32.392 1.00 73.81 112 SER A CA 1
ATOM 855 C C . SER A 1 112 ? -9.530 -35.573 -32.233 1.00 73.81 112 SER A C 1
ATOM 857 O O . SER A 1 112 ? -10.587 -35.669 -32.852 1.00 73.81 112 SER A O 1
ATOM 859 N N . GLY A 1 113 ? -9.093 -36.484 -31.357 1.00 73.44 113 GLY A N 1
ATOM 860 C CA . GLY A 1 113 ? -9.780 -37.750 -31.077 1.00 73.44 113 GLY A CA 1
ATOM 861 C C . GLY A 1 113 ? -11.129 -37.642 -30.349 1.00 73.44 113 GLY A C 1
ATOM 862 O O . GLY A 1 113 ? -11.794 -38.658 -30.168 1.00 73.44 113 GLY A O 1
ATOM 863 N N . TRP A 1 114 ? -11.558 -36.450 -29.915 1.00 74.06 114 TRP A N 1
ATOM 864 C CA . TRP A 1 114 ? -12.876 -36.250 -29.306 1.00 74.06 114 TRP A CA 1
ATOM 865 C C . TRP A 1 114 ? -13.996 -36.371 -30.341 1.00 74.06 114 TRP A C 1
ATOM 867 O O . TRP A 1 114 ? -14.235 -35.434 -31.107 1.00 74.06 114 TRP A O 1
ATOM 877 N N . ASP A 1 115 ? -14.686 -37.513 -30.327 1.00 71.81 115 ASP A N 1
ATOM 878 C CA . ASP A 1 115 ? -15.884 -37.751 -31.129 1.00 71.81 115 ASP A CA 1
ATOM 879 C C . ASP A 1 115 ? -17.114 -37.113 -30.454 1.00 71.81 115 ASP A C 1
ATOM 881 O O . ASP A 1 115 ? -17.507 -37.530 -29.354 1.00 71.81 115 ASP A O 1
ATOM 885 N N . PRO A 1 116 ? -17.713 -36.088 -31.075 1.00 65.75 116 PRO A N 1
ATOM 886 C CA . PRO A 1 116 ? -18.848 -35.373 -30.520 1.00 65.75 116 PRO A CA 1
ATOM 887 C C . PRO A 1 116 ? -20.173 -36.143 -30.624 1.00 65.75 116 PRO A C 1
ATOM 889 O O . PRO A 1 116 ? -21.133 -35.742 -29.961 1.00 65.75 116 PRO A O 1
ATOM 892 N N . GLU A 1 117 ? -20.246 -37.226 -31.409 1.00 70.19 117 GLU A N 1
ATOM 893 C CA . GLU A 1 117 ? -21.475 -38.013 -31.581 1.00 70.19 117 GLU A CA 1
ATOM 894 C C . GLU A 1 117 ? -21.734 -38.992 -30.418 1.00 70.19 117 GLU A C 1
ATOM 896 O O . GLU A 1 117 ? -22.874 -39.397 -30.194 1.00 70.19 117 GLU A O 1
ATOM 901 N N . ASN A 1 118 ? -20.719 -39.295 -29.600 1.00 68.62 118 ASN A N 1
ATOM 902 C CA . ASN A 1 118 ? -20.785 -40.337 -28.563 1.00 68.62 118 ASN A CA 1
ATOM 903 C C . ASN A 1 118 ? -21.219 -39.844 -27.159 1.00 68.62 118 ASN A C 1
ATOM 905 O O . ASN A 1 118 ? -20.880 -40.466 -26.161 1.00 68.62 118 ASN A O 1
ATOM 909 N N . ASP A 1 119 ? -21.955 -38.724 -27.032 1.00 70.62 119 ASP A N 1
ATOM 910 C CA . ASP A 1 119 ? -22.381 -38.130 -25.727 1.00 70.62 119 ASP A CA 1
ATOM 911 C C . ASP A 1 119 ? -21.224 -38.037 -24.702 1.00 70.62 119 ASP A C 1
ATOM 913 O O . ASP A 1 119 ? -21.414 -38.149 -23.489 1.00 70.62 119 ASP A O 1
ATOM 917 N N . ASN A 1 120 ? -20.000 -37.845 -25.204 1.00 73.06 120 ASN A N 1
ATOM 918 C CA . ASN A 1 120 ? -18.806 -37.662 -24.392 1.00 73.06 120 ASN A CA 1
ATOM 919 C C . ASN A 1 120 ? -18.906 -36.348 -23.618 1.00 73.06 120 ASN A C 1
ATOM 921 O O . ASN A 1 120 ? -19.366 -35.331 -24.158 1.00 73.06 120 ASN A O 1
ATOM 925 N N . ARG A 1 121 ? -18.466 -36.371 -22.355 1.00 77.50 121 ARG A N 1
ATOM 926 C CA . ARG A 1 121 ? -18.510 -35.223 -21.447 1.00 77.50 121 ARG A CA 1
ATOM 927 C C . ARG A 1 121 ? -17.198 -34.996 -20.731 1.00 77.50 121 ARG A C 1
ATOM 929 O O . ARG A 1 121 ? -16.576 -35.924 -20.215 1.00 77.50 121 ARG A O 1
ATOM 936 N N . CYS A 1 122 ? -16.815 -33.733 -20.674 1.00 78.62 122 CYS A N 1
ATOM 937 C CA . CYS A 1 122 ? -15.738 -33.248 -19.832 1.00 78.62 122 CYS A CA 1
ATOM 938 C C . CYS A 1 122 ? -16.313 -32.199 -18.895 1.00 78.62 122 CYS A C 1
ATOM 940 O O . CYS A 1 122 ? -16.660 -31.106 -19.333 1.00 78.62 122 CYS A O 1
ATOM 942 N N . GLU A 1 123 ? -16.390 -32.536 -17.618 1.00 84.44 123 GLU A N 1
ATOM 943 C CA . GLU A 1 123 ? -17.006 -31.737 -16.573 1.00 84.44 123 GLU A CA 1
ATOM 944 C C . GLU A 1 123 ? -15.923 -31.240 -15.607 1.00 84.44 123 GLU A C 1
ATOM 946 O O . GLU A 1 123 ? -15.176 -32.016 -15.014 1.00 84.44 123 GLU A O 1
ATOM 951 N N . ILE A 1 124 ? -15.840 -29.927 -15.423 1.00 82.75 124 ILE A N 1
ATOM 952 C CA . ILE A 1 124 ? -14.908 -29.281 -14.499 1.00 82.75 124 ILE A CA 1
ATOM 953 C C . ILE A 1 124 ? -15.732 -28.633 -13.406 1.00 82.75 124 ILE A C 1
ATOM 955 O O . ILE A 1 124 ? -16.336 -27.579 -13.611 1.00 82.75 124 ILE A O 1
ATOM 959 N N . TYR A 1 125 ? -15.789 -29.296 -12.259 1.00 82.88 125 TYR A N 1
ATOM 960 C CA . TYR A 1 125 ? -16.548 -28.867 -11.100 1.00 82.88 125 TYR A CA 1
ATOM 961 C C . TYR A 1 125 ? -15.695 -28.042 -10.155 1.00 82.88 125 TYR A C 1
ATOM 963 O O . TYR A 1 125 ? -14.620 -28.465 -9.740 1.00 82.88 125 TYR A O 1
ATOM 971 N N . PHE A 1 126 ? -16.248 -26.931 -9.697 1.00 81.75 126 PHE A N 1
ATOM 972 C CA . PHE A 1 126 ? -15.731 -26.201 -8.548 1.00 81.75 126 PHE A CA 1
ATOM 973 C C . PHE A 1 126 ? -16.520 -26.604 -7.304 1.00 81.75 126 PHE A C 1
ATOM 975 O O . PHE A 1 126 ? -17.748 -26.719 -7.362 1.00 81.75 126 PHE A O 1
ATOM 982 N N . THR A 1 127 ? -15.825 -26.873 -6.198 1.00 77.25 127 THR A N 1
ATOM 983 C CA . THR A 1 127 ? -16.404 -27.498 -5.002 1.00 77.25 127 THR A CA 1
ATOM 984 C C . THR A 1 127 ? -16.172 -26.689 -3.726 1.00 77.25 127 THR A C 1
ATOM 986 O O . THR A 1 127 ? -15.147 -26.020 -3.590 1.00 77.25 127 THR A O 1
ATOM 989 N N . HIS A 1 128 ? -17.083 -26.838 -2.765 1.00 77.38 128 HIS A N 1
ATOM 990 C CA . HIS A 1 128 ? -16.931 -26.435 -1.366 1.00 77.38 128 HIS A CA 1
ATOM 991 C C . HIS A 1 128 ? -17.080 -27.671 -0.471 1.00 77.38 128 HIS A C 1
ATOM 993 O O . HIS A 1 128 ? -18.124 -28.314 -0.515 1.00 77.38 128 HIS A O 1
ATOM 999 N N . ASP A 1 129 ? -16.044 -28.047 0.279 1.00 70.19 129 ASP A N 1
ATOM 1000 C CA . ASP A 1 129 ? -16.036 -29.204 1.193 1.00 70.19 129 ASP A CA 1
ATOM 1001 C C . ASP A 1 129 ? -16.520 -30.513 0.532 1.00 70.19 129 ASP A C 1
ATOM 1003 O O . ASP A 1 129 ? -17.209 -31.334 1.133 1.00 70.19 129 ASP A O 1
ATOM 1007 N N . ASN A 1 130 ? -16.114 -30.722 -0.730 1.00 70.31 130 ASN A N 1
ATOM 1008 C CA . ASN A 1 130 ? -16.517 -31.803 -1.651 1.00 70.31 130 ASN A CA 1
ATOM 1009 C C . ASN A 1 130 ? -17.888 -31.648 -2.329 1.00 70.31 130 ASN A C 1
ATOM 1011 O O . ASN A 1 130 ? -18.217 -32.426 -3.228 1.00 70.31 130 ASN A O 1
ATOM 1015 N N . THR A 1 131 ? -18.672 -30.632 -1.981 1.00 75.06 131 THR A N 1
ATOM 1016 C CA . THR A 1 131 ? -19.945 -30.359 -2.644 1.00 75.06 131 THR A CA 1
ATOM 1017 C C . THR A 1 131 ? -19.722 -29.526 -3.903 1.00 75.06 131 THR A C 1
ATOM 1019 O O . THR A 1 131 ? -19.247 -28.396 -3.853 1.00 75.06 131 THR A O 1
ATOM 1022 N N . GLN A 1 132 ? -20.087 -30.076 -5.063 1.00 81.69 132 GLN A N 1
ATOM 1023 C CA . GLN A 1 132 ? -20.026 -29.377 -6.352 1.00 81.69 132 GLN A CA 1
ATOM 1024 C C . GLN A 1 132 ? -20.976 -28.175 -6.369 1.00 81.69 132 GLN A C 1
ATOM 1026 O O . GLN A 1 132 ? -22.155 -28.332 -6.044 1.00 81.69 132 GLN A O 1
ATOM 1031 N N . MET A 1 133 ? -20.473 -27.010 -6.779 1.00 77.75 133 MET A N 1
ATOM 1032 C CA . MET A 1 133 ? -21.203 -25.740 -6.820 1.00 77.75 133 MET A CA 1
ATOM 1033 C C . MET A 1 133 ? -21.573 -25.334 -8.246 1.00 77.75 133 MET A C 1
ATOM 1035 O O . MET A 1 133 ? -22.724 -25.017 -8.525 1.00 77.75 133 MET A O 1
ATOM 1039 N N . PHE A 1 134 ? -20.606 -25.338 -9.161 1.00 80.56 134 PHE A N 1
ATOM 1040 C CA . PHE A 1 134 ? -20.809 -25.011 -10.572 1.00 80.56 134 PHE A CA 1
ATOM 1041 C C . PHE A 1 134 ? -19.852 -25.813 -11.450 1.00 80.56 134 PHE A C 1
ATOM 1043 O O . PHE A 1 134 ? -18.849 -26.336 -10.963 1.00 80.56 134 PHE A O 1
ATOM 1050 N N . VAL A 1 135 ? -20.205 -25.956 -12.726 1.00 84.62 135 VAL A N 1
ATOM 1051 C CA . VAL A 1 135 ? -19.518 -26.829 -13.679 1.00 84.62 135 VAL A CA 1
ATOM 1052 C C . VAL A 1 135 ? -19.355 -26.152 -15.033 1.00 84.62 135 VAL A C 1
ATOM 1054 O O . VAL A 1 135 ? -20.313 -25.585 -15.568 1.00 84.62 135 VAL A O 1
ATOM 1057 N N . TRP A 1 136 ? -18.148 -26.251 -15.585 1.00 83.56 136 TRP A N 1
ATOM 1058 C CA . TRP A 1 136 ? -17.899 -26.106 -17.017 1.00 83.56 136 TRP A CA 1
ATOM 1059 C C . TRP A 1 136 ? -17.984 -27.480 -17.670 1.00 83.56 136 TRP A C 1
ATOM 1061 O O . TRP A 1 136 ? -17.269 -28.390 -17.261 1.00 83.56 136 TRP A O 1
ATOM 1071 N N . ASP A 1 137 ? -18.848 -27.642 -18.660 1.00 84.94 137 ASP A N 1
ATOM 1072 C CA . ASP A 1 137 ? -19.147 -28.938 -19.252 1.00 84.94 137 ASP A CA 1
ATOM 1073 C C . ASP A 1 137 ? -19.039 -28.871 -20.778 1.00 84.94 137 ASP A C 1
ATOM 1075 O O . ASP A 1 137 ? -19.749 -28.108 -21.434 1.00 84.94 137 ASP A O 1
ATOM 1079 N N . VAL A 1 138 ? -18.136 -29.663 -21.349 1.00 79.56 138 VAL A N 1
ATOM 1080 C CA . VAL A 1 138 ? -18.036 -29.858 -22.798 1.00 79.56 138 VAL A CA 1
ATOM 1081 C C . VAL A 1 138 ? -18.839 -31.105 -23.156 1.00 79.56 138 VAL A C 1
ATOM 1083 O O . VAL A 1 138 ? -18.413 -32.212 -22.829 1.00 79.56 138 VAL A O 1
ATOM 1086 N N . ARG A 1 139 ? -19.982 -30.931 -23.838 1.00 77.06 139 ARG A N 1
ATOM 1087 C CA . ARG A 1 139 ? -20.894 -32.015 -24.259 1.00 77.06 139 ARG A CA 1
ATOM 1088 C C . ARG A 1 139 ? -20.984 -32.098 -25.773 1.00 77.06 139 ARG A C 1
ATOM 1090 O O . ARG A 1 139 ? -21.586 -31.227 -26.406 1.00 77.06 139 ARG A O 1
ATOM 1097 N N . GLY A 1 140 ? -20.439 -33.159 -26.361 1.00 73.62 140 GLY A N 1
ATOM 1098 C CA . GLY A 1 140 ? -20.422 -33.313 -27.817 1.00 73.62 140 GLY A CA 1
ATOM 1099 C C . GLY A 1 140 ? -19.749 -32.114 -28.502 1.00 73.62 140 GLY A C 1
ATOM 1100 O O . GLY A 1 140 ? -18.561 -31.872 -28.293 1.00 73.62 140 GLY A O 1
ATOM 1101 N N . HIS A 1 141 ? -20.517 -31.349 -29.290 1.00 68.56 141 HIS A N 1
ATOM 1102 C CA . HIS A 1 141 ? -20.081 -30.096 -29.932 1.00 68.56 141 HIS A CA 1
ATOM 1103 C C . HIS A 1 141 ? -20.306 -28.826 -29.100 1.00 68.56 141 HIS A C 1
ATOM 1105 O O . HIS A 1 141 ? -19.957 -27.740 -29.557 1.00 68.56 141 HIS A O 1
ATOM 1111 N N . GLY A 1 142 ? -20.959 -28.926 -27.946 1.00 73.62 142 GLY A N 1
ATOM 1112 C CA . GLY A 1 142 ? -21.410 -27.772 -27.185 1.00 73.62 142 GLY A CA 1
ATOM 1113 C C . GLY A 1 142 ? -20.643 -27.537 -25.899 1.00 73.62 142 GLY A C 1
ATOM 1114 O O . GLY A 1 142 ? -20.019 -28.431 -25.327 1.00 73.62 142 GLY A O 1
ATOM 1115 N N . ILE A 1 143 ? -20.755 -26.304 -25.429 1.00 81.12 143 ILE A N 1
ATOM 1116 C CA . ILE A 1 143 ? -20.315 -25.881 -24.105 1.00 81.12 143 ILE A CA 1
ATOM 1117 C C . ILE A 1 143 ? -21.565 -25.606 -23.279 1.00 81.12 143 ILE A C 1
ATOM 1119 O O . ILE A 1 143 ? -22.468 -24.891 -23.720 1.00 81.12 143 ILE A O 1
ATOM 1123 N N . VAL A 1 144 ? -21.599 -26.145 -22.068 1.00 84.12 144 VAL A N 1
ATOM 1124 C CA . VAL A 1 144 ? -22.655 -25.923 -21.088 1.00 84.12 144 VAL A CA 1
ATOM 1125 C C . VAL A 1 144 ? -22.020 -25.438 -19.791 1.00 84.12 144 VAL A C 1
ATOM 1127 O O . VAL A 1 144 ? -21.049 -26.009 -19.305 1.00 84.12 144 VAL A O 1
ATOM 1130 N N . VAL A 1 145 ? -22.595 -24.400 -19.194 1.00 83.81 145 VAL A N 1
ATOM 1131 C CA . VAL A 1 145 ? -22.268 -23.989 -17.827 1.00 83.81 145 VAL A CA 1
ATOM 1132 C C . VAL A 1 145 ? -23.489 -24.219 -16.965 1.00 83.81 145 VAL A C 1
ATOM 1134 O O . VAL A 1 145 ? -24.545 -23.641 -17.230 1.00 83.81 145 VAL A O 1
ATOM 1137 N N . ASN A 1 146 ? -23.348 -25.021 -15.913 1.00 84.81 146 ASN A N 1
ATOM 1138 C CA . ASN A 1 146 ? -24.398 -25.182 -14.909 1.00 84.81 146 ASN A CA 1
ATOM 1139 C C . ASN A 1 146 ? -23.902 -24.682 -13.551 1.00 84.81 146 ASN A C 1
ATOM 1141 O O . ASN A 1 146 ? -22.721 -24.791 -13.236 1.00 84.81 146 ASN A O 1
ATOM 1145 N N . ALA A 1 147 ? -24.810 -24.170 -12.728 1.00 82.12 147 ALA A N 1
ATOM 1146 C CA . ALA A 1 147 ? -24.532 -23.833 -11.335 1.00 82.12 147 ALA A CA 1
ATOM 1147 C C . ALA A 1 147 ? -25.699 -24.274 -10.453 1.00 82.12 147 ALA A C 1
ATOM 1149 O O . ALA A 1 147 ? -26.858 -24.193 -10.870 1.00 82.12 147 ALA A O 1
ATOM 1150 N N . LYS A 1 148 ? -25.397 -24.744 -9.244 1.00 78.62 148 LYS A N 1
ATOM 1151 C CA . LYS A 1 148 ? -26.404 -25.031 -8.229 1.00 78.62 148 LYS A CA 1
ATOM 1152 C C . LYS A 1 148 ? -26.995 -23.737 -7.692 1.00 78.62 148 LYS A C 1
ATOM 1154 O O . LYS A 1 148 ? -26.279 -22.761 -7.453 1.00 78.62 148 LYS A O 1
ATOM 1159 N N . ARG A 1 149 ? -28.312 -23.741 -7.502 1.00 70.88 149 ARG A N 1
ATOM 1160 C CA . ARG A 1 149 ? -29.002 -22.671 -6.780 1.00 70.88 149 ARG A CA 1
ATOM 1161 C C . ARG A 1 149 ? -28.726 -22.768 -5.290 1.00 70.88 149 ARG A C 1
ATOM 1163 O O . ARG A 1 149 ? -28.803 -23.852 -4.717 1.00 70.88 149 ARG A O 1
ATOM 1170 N N . ALA A 1 150 ? -28.514 -21.613 -4.668 1.00 62.19 150 ALA A N 1
ATOM 1171 C CA . ALA A 1 150 ? -28.367 -21.514 -3.225 1.00 62.19 150 ALA A CA 1
ATOM 1172 C C . ALA A 1 150 ? -29.657 -21.878 -2.478 1.00 62.19 150 ALA A C 1
ATOM 1174 O O . ALA A 1 150 ? -29.584 -22.295 -1.337 1.00 62.19 150 ALA A O 1
ATOM 1175 N N . THR A 1 151 ? -30.835 -21.737 -3.091 1.00 62.69 151 THR A N 1
ATOM 1176 C CA . THR A 1 151 ? -32.114 -22.013 -2.414 1.00 62.69 151 THR A CA 1
ATOM 1177 C C . THR A 1 151 ? -32.427 -23.497 -2.243 1.00 62.69 151 THR A C 1
ATOM 1179 O O . THR A 1 151 ? -32.996 -23.878 -1.224 1.00 62.69 151 THR A O 1
ATOM 1182 N N . ASP A 1 152 ? -32.081 -24.339 -3.219 1.00 72.38 152 ASP A N 1
ATOM 1183 C CA . ASP A 1 152 ? -32.496 -25.748 -3.236 1.00 72.38 152 ASP A CA 1
ATOM 1184 C C . ASP A 1 152 ? -31.436 -26.734 -3.747 1.00 72.38 152 ASP A C 1
ATOM 1186 O O . ASP A 1 152 ? -31.685 -27.937 -3.810 1.00 72.38 152 ASP A O 1
ATOM 1190 N N . GLY A 1 153 ? -30.245 -26.252 -4.114 1.00 70.75 153 GLY A N 1
ATOM 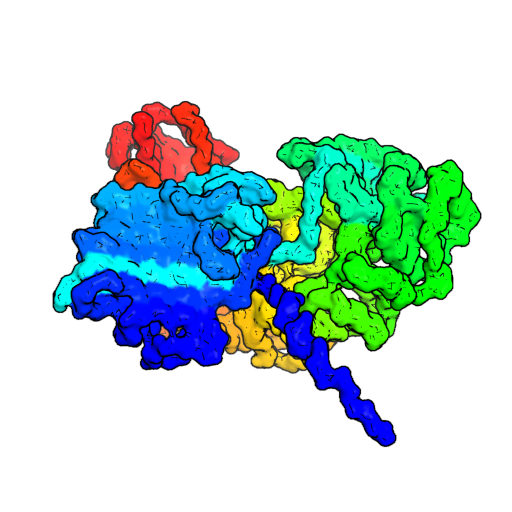1191 C CA . GLY A 1 153 ? -29.144 -27.090 -4.590 1.00 70.75 153 GLY A CA 1
ATOM 1192 C C . GLY A 1 153 ? -29.375 -27.718 -5.965 1.00 70.75 153 GLY A C 1
ATOM 1193 O O . GLY A 1 153 ? -28.567 -28.544 -6.397 1.00 70.75 153 GLY A O 1
ATOM 1194 N N . VAL A 1 154 ? -30.446 -27.339 -6.673 1.00 83.06 154 VAL A N 1
ATOM 1195 C CA . VAL A 1 154 ? -30.751 -27.860 -8.009 1.00 83.06 154 VAL A CA 1
ATOM 1196 C C . VAL A 1 154 ? -29.784 -27.261 -9.028 1.00 83.06 154 VAL A C 1
ATOM 1198 O O . VAL A 1 154 ? -29.544 -26.052 -9.050 1.00 83.06 154 VAL A O 1
ATOM 1201 N N . TRP A 1 155 ? -29.243 -28.113 -9.901 1.00 81.25 155 TRP A N 1
ATOM 1202 C CA . TRP A 1 155 ? -28.439 -27.693 -11.045 1.00 81.25 155 TRP A CA 1
ATOM 1203 C C . TRP A 1 155 ? -29.289 -26.903 -12.037 1.00 81.25 155 TRP A C 1
ATOM 1205 O O . TRP A 1 155 ? -30.240 -27.430 -12.613 1.00 81.25 155 TRP A O 1
ATOM 1215 N N . VAL A 1 156 ? -28.915 -25.649 -12.271 1.00 81.94 156 VAL A N 1
ATOM 1216 C CA . VAL A 1 156 ? -29.547 -24.790 -13.270 1.00 81.94 156 VAL A CA 1
ATOM 1217 C C . VAL A 1 156 ? -28.554 -24.522 -14.382 1.00 81.94 156 VAL A C 1
ATOM 1219 O O . VAL A 1 156 ? -27.430 -24.078 -14.134 1.00 81.94 156 VAL A O 1
ATOM 1222 N N . GLN A 1 157 ? -28.991 -24.766 -15.615 1.00 87.19 157 GLN A N 1
ATOM 1223 C CA . GLN A 1 157 ? -28.242 -24.374 -16.795 1.00 87.19 157 GLN A CA 1
ATOM 1224 C C . GLN A 1 157 ? -28.179 -22.855 -16.852 1.00 87.19 157 GLN A C 1
ATOM 1226 O O . GLN A 1 157 ? -29.196 -22.175 -16.982 1.00 87.19 157 GLN A O 1
ATOM 1231 N N . LYS A 1 158 ? -26.965 -22.337 -16.709 1.00 82.06 158 LYS A N 1
ATOM 1232 C CA . LYS A 1 158 ? -26.671 -20.921 -16.817 1.00 82.06 158 LYS A CA 1
ATOM 1233 C C . LYS A 1 158 ? -26.456 -20.619 -18.293 1.00 82.06 158 LYS A C 1
ATOM 1235 O O . LYS A 1 158 ? -27.306 -19.977 -18.894 1.00 82.06 158 LYS A O 1
ATOM 1240 N N . TYR A 1 159 ? -25.446 -21.215 -18.917 1.00 83.00 159 TYR A N 1
ATOM 1241 C CA . TYR A 1 159 ? -25.111 -20.980 -20.321 1.00 83.00 159 TYR A CA 1
ATOM 1242 C C . TYR A 1 159 ? -25.141 -22.265 -21.145 1.00 83.00 159 TYR A C 1
ATOM 1244 O O . TYR A 1 159 ? -24.831 -23.344 -20.641 1.00 83.00 159 TYR A O 1
ATOM 1252 N N . VAL A 1 160 ? -25.493 -22.135 -22.423 1.00 82.00 160 VAL A N 1
ATOM 1253 C CA . VAL A 1 160 ? -25.405 -23.210 -23.408 1.00 82.00 160 VAL A CA 1
ATOM 1254 C C . VAL A 1 160 ? -25.057 -22.635 -24.774 1.00 82.00 160 VAL A C 1
ATOM 1256 O O . VAL A 1 160 ? -25.650 -21.649 -25.206 1.00 82.00 160 VAL A O 1
ATOM 1259 N N . GLN A 1 161 ? -24.125 -23.275 -25.472 1.00 76.44 161 GLN A N 1
ATOM 1260 C CA . GLN A 1 161 ? -23.781 -22.945 -26.848 1.00 76.44 161 GLN A CA 1
ATOM 1261 C C . GLN A 1 161 ? -23.731 -24.223 -27.688 1.00 76.44 161 GLN A C 1
ATOM 1263 O O . GLN A 1 161 ? -22.856 -25.061 -27.491 1.00 76.44 161 GLN A O 1
ATOM 1268 N N . TYR A 1 162 ? -24.664 -24.342 -28.635 1.00 74.56 162 TYR A N 1
ATOM 1269 C CA . TYR A 1 162 ? -24.700 -25.332 -29.721 1.00 74.56 162 TYR A CA 1
ATOM 1270 C C . TYR A 1 162 ? -25.023 -24.590 -31.036 1.00 74.56 162 TYR A C 1
ATOM 1272 O O . TYR A 1 162 ? -25.763 -23.606 -30.970 1.00 74.56 162 TYR A O 1
ATOM 1280 N N . PRO A 1 163 ? -24.582 -25.029 -32.232 1.00 55.19 163 PRO A N 1
ATOM 1281 C CA . PRO A 1 163 ? -23.556 -26.007 -32.575 1.00 55.19 163 PRO A CA 1
ATOM 1282 C C . PRO A 1 163 ? -22.378 -25.265 -33.233 1.00 55.19 163 PRO A C 1
ATOM 1284 O O . PRO A 1 163 ? -22.348 -25.082 -34.448 1.00 55.19 163 PRO A O 1
ATOM 1287 N N . GLN A 1 164 ? -21.418 -24.777 -32.454 1.00 52.50 164 GLN A N 1
ATOM 1288 C CA . GLN A 1 164 ? -20.160 -24.313 -33.035 1.00 52.50 164 GLN A CA 1
ATOM 1289 C C . GLN A 1 164 ? -19.002 -25.085 -32.437 1.00 52.50 164 GLN A C 1
ATOM 1291 O O . GLN A 1 164 ? -18.945 -25.316 -31.235 1.00 52.50 164 GLN A O 1
ATOM 1296 N N . THR A 1 165 ? -18.149 -25.514 -33.364 1.00 55.28 165 THR A N 1
ATOM 1297 C CA . THR A 1 165 ? -16.969 -26.362 -33.252 1.00 55.28 165 THR A CA 1
ATOM 1298 C C . THR A 1 165 ? -16.311 -26.332 -31.881 1.00 55.28 165 THR A C 1
ATOM 1300 O O . THR A 1 165 ? -15.963 -25.267 -31.367 1.00 55.28 165 THR A O 1
ATOM 1303 N N . ARG A 1 166 ? -16.090 -27.547 -31.361 1.00 60.47 166 ARG A N 1
ATOM 1304 C CA . ARG A 1 166 ? -15.074 -27.905 -30.366 1.00 60.47 166 ARG A CA 1
ATOM 1305 C C . ARG A 1 166 ? -13.910 -26.902 -30.376 1.00 60.47 166 ARG A C 1
ATOM 1307 O O . ARG A 1 166 ? -13.501 -26.517 -31.475 1.00 60.47 166 ARG A O 1
ATOM 1314 N N . PRO A 1 167 ? -13.348 -26.527 -29.211 1.00 61.41 167 PRO A N 1
ATOM 1315 C CA . PRO A 1 167 ? -12.151 -25.692 -29.160 1.00 61.41 167 PRO A CA 1
ATOM 1316 C C . PRO A 1 167 ? -11.131 -26.147 -30.217 1.00 61.41 167 PRO A C 1
ATOM 1318 O O . PRO A 1 167 ? -10.687 -27.297 -30.201 1.00 61.41 167 PRO A O 1
ATOM 1321 N N . SER A 1 168 ? -10.803 -25.284 -31.185 1.00 62.19 168 SER A N 1
ATOM 1322 C CA . SER A 1 168 ? -9.821 -25.583 -32.243 1.00 62.19 168 SER A CA 1
ATOM 1323 C C . SER A 1 168 ? -8.379 -25.394 -31.753 1.00 62.19 168 SER A C 1
ATOM 1325 O O . SER A 1 168 ? -7.457 -25.252 -32.552 1.00 62.19 168 SER A O 1
ATOM 1327 N N . GLY A 1 169 ? -8.195 -25.332 -30.435 1.00 77.06 169 GLY A N 1
ATOM 1328 C CA . GLY A 1 169 ? -7.000 -24.874 -29.752 1.00 77.06 169 GLY A CA 1
ATOM 1329 C C . GLY A 1 169 ? -7.218 -24.841 -28.241 1.00 77.06 169 GLY A C 1
ATOM 1330 O O . GLY A 1 169 ? -8.193 -25.394 -27.731 1.00 77.06 169 GLY A O 1
ATOM 1331 N N . TRP A 1 170 ? -6.284 -24.203 -27.541 1.00 79.69 170 TRP A N 1
ATOM 1332 C CA . TRP A 1 170 ? -6.408 -23.933 -26.113 1.00 79.69 170 TRP A CA 1
ATOM 1333 C C . TRP A 1 170 ? -7.459 -22.849 -25.882 1.00 79.69 170 TRP A C 1
ATOM 1335 O O . TRP A 1 170 ? -7.365 -21.775 -26.471 1.00 79.69 170 TRP A O 1
ATOM 1345 N N . ASP A 1 171 ? -8.415 -23.124 -25.003 1.00 82.50 171 ASP A N 1
ATOM 1346 C CA . ASP A 1 171 ? -9.341 -22.128 -24.482 1.00 82.50 171 ASP A CA 1
ATOM 1347 C C . ASP A 1 171 ? -8.975 -21.773 -23.046 1.00 82.50 171 ASP A C 1
ATOM 1349 O O . ASP A 1 171 ? -8.825 -22.658 -22.207 1.00 82.50 171 ASP A O 1
ATOM 1353 N N . ASN A 1 172 ? -8.901 -20.481 -22.752 1.00 82.50 172 ASN A N 1
ATOM 1354 C CA . ASN A 1 172 ? -8.865 -19.966 -21.394 1.00 82.50 172 ASN A CA 1
ATOM 1355 C C . ASN A 1 172 ? -10.299 -19.784 -20.883 1.00 82.50 172 ASN A C 1
ATOM 1357 O O . ASN A 1 172 ? -11.076 -19.026 -21.462 1.00 82.50 172 ASN A O 1
ATOM 1361 N N . ILE A 1 173 ? -10.661 -20.469 -19.805 1.00 86.00 173 ILE A N 1
ATOM 1362 C CA . ILE A 1 173 ? -11.970 -20.361 -19.166 1.00 86.00 173 ILE A CA 1
ATOM 1363 C C . ILE A 1 173 ? -11.806 -19.669 -17.823 1.00 86.00 173 ILE A C 1
ATOM 1365 O O . ILE A 1 173 ? -11.042 -20.119 -16.968 1.00 86.00 173 ILE A O 1
ATOM 1369 N N . LYS A 1 174 ? -12.584 -18.607 -17.610 1.00 84.50 174 LYS A N 1
ATOM 1370 C CA . LYS A 1 174 ? -12.554 -17.825 -16.376 1.00 84.50 174 LYS A CA 1
ATOM 1371 C C . LYS A 1 174 ? -13.955 -17.603 -15.833 1.00 84.50 174 LYS A C 1
ATOM 1373 O O . LYS A 1 174 ? -14.824 -17.049 -16.494 1.00 84.50 174 LYS A O 1
ATOM 1378 N N . PHE A 1 175 ? -14.152 -17.979 -14.582 1.00 86.44 175 PHE A N 1
ATOM 1379 C CA . PHE A 1 175 ? -15.318 -17.651 -13.779 1.00 86.44 175 PHE A CA 1
ATOM 1380 C C . PHE A 1 175 ? -14.959 -16.485 -12.867 1.00 86.44 175 PHE A C 1
ATOM 1382 O O . PHE A 1 175 ? -13.925 -16.527 -12.212 1.00 86.44 175 PHE A O 1
ATOM 1389 N N . VAL A 1 176 ? -15.793 -15.454 -12.803 1.00 82.25 176 VAL A N 1
ATOM 1390 C CA . VAL A 1 176 ? -15.703 -14.367 -11.824 1.00 82.25 176 VAL A CA 1
ATOM 1391 C C . VAL A 1 176 ? -16.921 -14.457 -10.922 1.00 82.25 176 VAL A C 1
ATOM 1393 O O . VAL A 1 176 ? -18.053 -14.410 -11.400 1.00 82.25 176 VAL A O 1
ATOM 1396 N N . ILE A 1 177 ? -16.675 -14.606 -9.627 1.00 83.56 177 ILE A N 1
ATOM 1397 C CA . ILE A 1 177 ? -17.700 -14.731 -8.603 1.00 83.56 177 ILE A CA 1
ATOM 1398 C C . ILE A 1 177 ? -17.639 -13.479 -7.734 1.00 83.56 177 ILE A C 1
ATOM 1400 O O . ILE A 1 177 ? -16.596 -13.178 -7.157 1.00 83.56 177 ILE A O 1
ATOM 1404 N N . GLU A 1 178 ? -18.754 -12.764 -7.624 1.00 79.06 178 GLU A N 1
ATOM 1405 C CA . GLU A 1 178 ? -18.972 -11.731 -6.610 1.00 79.06 178 GLU A CA 1
ATOM 1406 C C . GLU A 1 178 ? -19.963 -12.258 -5.581 1.00 79.06 178 GLU A C 1
ATOM 1408 O O . GLU A 1 178 ? -21.070 -12.658 -5.931 1.00 79.06 178 GLU A O 1
ATOM 1413 N N . THR A 1 179 ? -19.570 -12.267 -4.316 1.00 72.25 179 THR A N 1
ATOM 1414 C CA . THR A 1 179 ? -20.347 -12.809 -3.206 1.00 72.25 179 THR A CA 1
ATOM 1415 C C . THR A 1 179 ? -20.963 -11.683 -2.384 1.00 72.25 179 THR A C 1
ATOM 1417 O O . THR A 1 179 ? -20.304 -10.690 -2.056 1.00 72.25 179 THR A O 1
ATOM 1420 N N . GLY A 1 180 ? -22.210 -11.861 -1.973 1.00 63.00 180 GLY A N 1
ATOM 1421 C CA . GLY A 1 180 ? -22.953 -10.936 -1.127 1.00 63.00 180 GLY A CA 1
ATOM 1422 C C . GLY A 1 180 ? -23.843 -11.696 -0.151 1.00 63.00 180 GLY A C 1
ATOM 1423 O O . GLY A 1 180 ? -24.234 -12.833 -0.403 1.00 63.00 180 GLY A O 1
ATOM 1424 N N . ILE A 1 181 ? -24.188 -11.046 0.965 1.00 55.47 181 ILE A N 1
ATOM 1425 C CA . ILE A 1 181 ? -24.955 -11.651 2.073 1.00 55.47 181 ILE A CA 1
ATOM 1426 C C . ILE A 1 181 ? -26.301 -12.233 1.592 1.00 55.47 181 ILE A C 1
ATOM 1428 O O . ILE A 1 181 ? -26.803 -13.188 2.172 1.00 55.47 181 ILE A O 1
ATOM 1432 N N . SER A 1 182 ? -26.880 -11.680 0.523 1.00 60.88 182 SER A N 1
ATOM 1433 C CA . SER A 1 182 ? -28.173 -12.097 -0.039 1.00 60.88 182 SER A CA 1
ATOM 1434 C C . SER A 1 182 ? -28.180 -12.235 -1.567 1.00 60.88 182 SER A C 1
ATOM 1436 O O . SER A 1 182 ? -29.238 -12.406 -2.171 1.00 60.88 182 SER A O 1
ATOM 1438 N N . SER A 1 183 ? -27.024 -12.135 -2.222 1.00 70.19 183 SER A N 1
ATOM 1439 C CA . SER A 1 183 ? -26.921 -12.196 -3.681 1.00 70.19 183 SER A CA 1
ATOM 1440 C C . SER A 1 183 ? -25.510 -12.560 -4.100 1.00 70.19 183 SER A C 1
ATOM 1442 O O . SER A 1 183 ? -24.568 -12.035 -3.516 1.00 70.19 183 SER A O 1
ATOM 1444 N N . ALA A 1 184 ? -25.365 -13.344 -5.159 1.00 76.81 184 ALA A N 1
ATOM 1445 C CA . ALA A 1 184 ? -24.088 -13.536 -5.825 1.00 76.81 184 ALA A CA 1
ATOM 1446 C C . ALA A 1 184 ? -24.184 -13.117 -7.297 1.00 76.81 184 ALA A C 1
ATOM 1448 O O . ALA A 1 184 ? -25.277 -13.088 -7.870 1.00 76.81 184 ALA A O 1
ATOM 1449 N N . THR A 1 185 ? -23.046 -12.802 -7.909 1.00 82.69 185 THR A N 1
ATOM 1450 C CA . THR A 1 185 ? -22.904 -12.690 -9.362 1.00 82.69 185 THR A CA 1
ATOM 1451 C C . THR A 1 185 ? -21.906 -13.733 -9.844 1.00 82.69 185 THR A C 1
ATOM 1453 O O . THR A 1 185 ? -20.807 -13.820 -9.307 1.00 82.69 185 THR A O 1
ATOM 1456 N N . LEU A 1 186 ? -22.281 -14.511 -10.857 1.00 86.25 186 LEU A N 1
ATOM 1457 C CA . LEU A 1 186 ? -21.407 -15.429 -11.583 1.00 86.25 186 LEU A CA 1
ATOM 1458 C C . LEU A 1 186 ? -21.269 -14.927 -13.021 1.00 86.25 186 LEU A C 1
ATOM 1460 O O . LEU A 1 186 ? -22.239 -14.961 -13.782 1.00 86.25 186 LEU A O 1
ATOM 1464 N N . THR A 1 187 ? -20.069 -14.504 -13.396 1.00 86.69 187 THR A N 1
ATOM 1465 C CA . THR A 1 187 ? -19.730 -14.109 -14.767 1.00 86.69 187 THR A CA 1
ATOM 1466 C C . THR A 1 187 ? -18.764 -15.120 -15.361 1.00 86.69 187 THR A C 1
ATOM 1468 O O . THR A 1 187 ? -17.799 -15.510 -14.710 1.00 86.69 187 THR A O 1
ATOM 1471 N N . VAL A 1 188 ? -19.015 -15.558 -16.592 1.00 85.19 188 VAL A N 1
ATOM 1472 C CA . VAL A 1 188 ? -18.196 -16.567 -17.273 1.00 85.19 188 VAL A CA 1
ATOM 1473 C C . VAL A 1 188 ? -17.566 -15.955 -18.507 1.00 85.19 188 VAL A C 1
ATOM 1475 O O . VAL A 1 188 ? -18.253 -15.313 -19.302 1.00 85.19 188 VAL A O 1
ATOM 1478 N N . TYR A 1 189 ? -16.275 -16.197 -18.674 1.00 83.69 189 TYR A N 1
ATOM 1479 C CA . TYR A 1 189 ? -15.472 -15.763 -19.799 1.00 83.69 189 TYR A CA 1
ATOM 1480 C C . TYR A 1 189 ? -14.839 -16.972 -20.487 1.00 83.69 189 TYR A C 1
ATOM 1482 O O . TYR A 1 189 ? -14.442 -17.936 -19.827 1.00 83.69 189 TYR A O 1
ATOM 1490 N N . ARG A 1 190 ? -14.710 -16.884 -21.810 1.00 83.56 190 ARG A N 1
ATOM 1491 C CA . ARG A 1 190 ? -13.898 -17.776 -22.640 1.00 83.56 190 ARG A CA 1
ATOM 1492 C C . ARG A 1 190 ? -12.976 -16.913 -23.485 1.00 83.56 190 ARG A C 1
ATOM 1494 O O . ARG A 1 190 ? -13.467 -16.066 -24.223 1.00 83.56 190 ARG A O 1
ATOM 1501 N N . ASN A 1 191 ? -11.669 -17.122 -23.375 1.00 76.88 191 ASN A N 1
ATOM 1502 C CA . ASN A 1 191 ? -10.641 -16.310 -24.029 1.00 76.88 191 ASN A CA 1
ATOM 1503 C C . ASN A 1 191 ? -10.868 -14.811 -23.771 1.00 76.88 191 ASN A C 1
ATOM 1505 O O . ASN A 1 191 ? -10.896 -14.008 -24.698 1.00 76.88 191 ASN A O 1
ATOM 1509 N N . ASP A 1 192 ? -11.136 -14.471 -22.503 1.00 73.19 192 ASP A N 1
ATOM 1510 C CA . ASP A 1 192 ? -11.497 -13.128 -22.019 1.00 73.19 192 ASP A CA 1
ATOM 1511 C C . ASP A 1 192 ? -12.772 -12.499 -22.622 1.00 73.19 192 ASP A C 1
ATOM 1513 O O . ASP A 1 192 ? -13.129 -11.369 -22.286 1.00 73.19 192 ASP A O 1
ATOM 1517 N N . ILE A 1 193 ? -13.533 -13.235 -23.435 1.00 68.69 193 ILE A N 1
ATOM 1518 C CA . ILE A 1 193 ? -14.846 -12.812 -23.928 1.00 68.69 193 ILE A CA 1
ATOM 1519 C C . ILE A 1 193 ? -15.908 -13.251 -22.927 1.00 68.69 193 ILE A C 1
ATOM 1521 O O . ILE A 1 193 ? -16.054 -14.442 -22.647 1.00 68.69 193 ILE A O 1
ATOM 1525 N N . GLN A 1 194 ? -16.671 -12.294 -22.395 1.00 83.50 194 GLN A N 1
ATOM 1526 C CA . GLN A 1 194 ? -17.787 -12.589 -21.501 1.00 83.50 194 GLN A CA 1
ATOM 1527 C C . GLN A 1 194 ? -18.873 -13.362 -22.258 1.00 83.50 194 GLN A C 1
ATOM 1529 O O . GLN A 1 194 ? -19.528 -12.817 -23.143 1.00 83.50 194 GLN A O 1
ATOM 1534 N N . LEU A 1 195 ? -19.093 -14.619 -21.876 1.00 79.75 195 LEU A N 1
ATOM 1535 C CA . LEU A 1 195 ? -20.149 -15.464 -22.432 1.00 79.75 195 LEU A CA 1
ATOM 1536 C C . LEU A 1 195 ? -21.504 -15.151 -21.798 1.00 79.75 195 LEU A C 1
ATOM 1538 O O . LEU A 1 195 ? -22.526 -15.092 -22.478 1.00 79.75 195 LEU A O 1
ATOM 1542 N N . CYS A 1 196 ? -21.519 -14.972 -20.477 1.00 83.00 196 CYS A N 1
ATOM 1543 C CA . CYS A 1 196 ? -22.746 -14.784 -19.712 1.00 83.00 196 CYS A CA 1
ATOM 1544 C C . CYS A 1 196 ? -22.477 -14.201 -18.321 1.00 83.00 196 CYS A C 1
ATOM 1546 O O . CYS A 1 196 ? -21.391 -14.375 -17.765 1.00 83.00 196 CYS A O 1
ATOM 1548 N N . GLN A 1 197 ? -23.498 -13.574 -17.736 1.00 87.50 197 GLN A N 1
ATOM 1549 C CA . GLN A 1 197 ? -23.505 -13.096 -16.355 1.00 87.50 197 GLN A CA 1
ATOM 1550 C C . GLN A 1 197 ? -24.856 -13.406 -15.707 1.00 87.50 197 GLN A C 1
ATOM 1552 O O . GLN A 1 197 ? -25.903 -13.160 -16.302 1.00 87.50 197 GLN A O 1
ATOM 1557 N N . TYR A 1 198 ? -24.828 -13.903 -14.473 1.00 82.50 198 TYR A N 1
ATOM 1558 C CA . TYR A 1 198 ? -26.018 -14.170 -13.666 1.00 82.50 198 TYR A CA 1
ATOM 1559 C C . TYR A 1 198 ? -25.869 -13.491 -12.320 1.00 82.50 198 TYR A C 1
ATOM 1561 O O . TYR A 1 198 ? -24.870 -13.719 -11.652 1.00 82.50 198 TYR A O 1
ATOM 1569 N N . SER A 1 199 ? -26.873 -12.725 -11.904 1.00 81.75 199 SER A N 1
ATOM 1570 C CA . SER A 1 199 ? -26.900 -12.044 -10.608 1.00 81.75 199 SER A CA 1
ATOM 1571 C C . SER A 1 199 ? -28.166 -12.414 -9.832 1.00 81.75 199 SER A C 1
ATOM 1573 O O . SER A 1 199 ? -29.228 -12.596 -10.427 1.00 81.75 199 SER A O 1
ATOM 1575 N N . GLY A 1 200 ? -28.061 -12.523 -8.508 1.00 77.38 200 GLY A N 1
ATOM 1576 C CA . GLY A 1 200 ? -29.187 -12.781 -7.601 1.00 77.38 200 GLY A CA 1
ATOM 1577 C C . GLY A 1 200 ? -28.862 -13.805 -6.513 1.00 77.38 200 GLY A C 1
ATOM 1578 O O . GLY A 1 200 ? -27.781 -14.389 -6.499 1.00 77.38 200 GLY A O 1
ATOM 1579 N N . ALA A 1 201 ? -29.808 -14.042 -5.599 1.00 67.62 201 ALA A N 1
ATOM 1580 C CA . ALA A 1 201 ? -29.661 -15.039 -4.529 1.00 67.62 201 ALA A CA 1
ATOM 1581 C C . ALA A 1 201 ? -29.431 -16.468 -5.070 1.00 67.62 201 ALA A C 1
ATOM 1583 O O . ALA A 1 201 ? -28.773 -17.272 -4.426 1.00 67.62 201 ALA A O 1
ATOM 1584 N N . ASP A 1 202 ? -29.910 -16.750 -6.288 1.00 70.19 202 ASP A N 1
ATOM 1585 C CA . ASP A 1 202 ? -29.816 -18.050 -6.970 1.00 70.19 202 ASP A CA 1
ATOM 1586 C C . ASP A 1 202 ? -28.766 -18.096 -8.095 1.00 70.19 202 ASP A C 1
ATOM 1588 O O . ASP A 1 202 ? -28.788 -18.985 -8.960 1.00 70.19 202 ASP A O 1
ATOM 1592 N N . ALA A 1 203 ? -27.853 -17.122 -8.143 1.00 69.88 203 ALA A N 1
ATOM 1593 C CA . ALA A 1 203 ? -26.782 -17.130 -9.136 1.00 69.88 203 ALA A CA 1
ATOM 1594 C C . ALA A 1 203 ? -25.849 -18.338 -8.940 1.00 69.88 203 ALA A C 1
ATOM 1596 O O . ALA A 1 203 ? -25.544 -19.030 -9.913 1.00 69.88 203 ALA A O 1
ATOM 1597 N N . ILE A 1 204 ? -25.464 -18.605 -7.689 1.00 72.25 204 ILE A N 1
ATOM 1598 C CA . ILE A 1 204 ? -24.563 -19.677 -7.253 1.00 72.25 204 ILE A CA 1
ATOM 1599 C C . ILE A 1 204 ? -24.728 -19.882 -5.736 1.00 72.25 204 ILE A C 1
ATOM 1601 O O . ILE A 1 204 ? -24.874 -18.904 -5.006 1.00 72.25 204 ILE A O 1
ATOM 1605 N N . GLY A 1 205 ? -24.685 -21.125 -5.253 1.00 63.78 205 GLY A N 1
ATOM 1606 C CA . GLY A 1 205 ? -24.565 -21.426 -3.821 1.00 63.78 205 GLY A CA 1
ATOM 1607 C C . GLY A 1 205 ? -25.043 -22.828 -3.451 1.00 63.78 205 GLY A C 1
ATOM 1608 O O . GLY A 1 205 ? -25.484 -23.588 -4.317 1.00 63.78 205 GLY A O 1
ATOM 1609 N N . LEU A 1 206 ? -24.951 -23.160 -2.162 1.00 60.50 206 LEU A N 1
ATOM 1610 C CA . LEU A 1 206 ? -25.411 -24.426 -1.590 1.00 60.50 206 LEU A CA 1
ATOM 1611 C C . LEU A 1 206 ? -26.547 -24.176 -0.580 1.00 60.50 206 LEU A C 1
ATOM 1613 O O . LEU A 1 206 ? -26.437 -23.256 0.227 1.00 60.50 206 LEU A O 1
ATOM 1617 N N . PRO A 1 207 ? -27.620 -24.987 -0.580 1.00 55.84 207 PRO A N 1
ATOM 1618 C CA . PRO A 1 207 ? -28.767 -24.800 0.319 1.00 55.84 207 PRO A CA 1
ATOM 1619 C C . PRO A 1 207 ? -28.451 -25.062 1.791 1.00 55.84 207 PRO A C 1
ATOM 1621 O O . PRO A 1 207 ? -29.119 -24.531 2.672 1.00 55.84 207 PRO A O 1
ATOM 1624 N N . GLU A 1 208 ? -27.427 -25.865 2.060 1.00 53.72 208 GLU A N 1
ATOM 1625 C CA . GLU A 1 208 ? -26.987 -26.231 3.408 1.00 53.72 208 GLU A CA 1
ATOM 1626 C C . GLU A 1 208 ? -26.001 -25.233 4.036 1.00 53.72 208 GLU A C 1
ATOM 1628 O O . GLU A 1 208 ? -25.792 -25.265 5.247 1.00 53.72 208 GLU A O 1
ATOM 1633 N N . ASP A 1 209 ? -25.464 -24.301 3.243 1.00 58.44 209 ASP A N 1
ATOM 1634 C CA . ASP A 1 209 ? -24.652 -23.184 3.717 1.00 58.44 209 ASP A CA 1
ATOM 1635 C C . ASP A 1 209 ? -24.880 -21.962 2.813 1.00 58.44 209 ASP A C 1
ATOM 1637 O O . ASP A 1 209 ? -24.246 -21.790 1.771 1.00 58.44 209 ASP A O 1
ATOM 1641 N N . SER A 1 210 ? -25.787 -21.074 3.230 1.00 47.25 210 SER A N 1
ATOM 1642 C CA . SER A 1 210 ? -26.101 -19.839 2.499 1.00 47.25 210 SER A CA 1
ATOM 1643 C C . SER A 1 210 ? -24.906 -18.880 2.371 1.00 47.25 210 SER A C 1
ATOM 1645 O O . SER A 1 210 ? -24.962 -17.939 1.576 1.00 47.25 210 SER A O 1
ATOM 1647 N N . ASN A 1 211 ? -23.833 -19.110 3.141 1.00 49.41 211 ASN A N 1
ATOM 1648 C CA . ASN A 1 211 ? -22.564 -18.391 3.053 1.00 49.41 211 ASN A CA 1
ATOM 1649 C C . ASN A 1 211 ? -21.504 -19.146 2.226 1.00 49.41 211 ASN A C 1
ATOM 1651 O O . ASN A 1 211 ? -20.473 -18.546 1.907 1.00 49.41 211 ASN A O 1
ATOM 1655 N N . ALA A 1 212 ? -21.740 -20.405 1.827 1.00 55.44 212 ALA A N 1
ATOM 1656 C CA . ALA A 1 212 ? -20.882 -21.162 0.914 1.00 55.44 212 ALA A CA 1
ATOM 1657 C C . ALA A 1 212 ? -21.049 -20.642 -0.518 1.00 55.44 212 ALA A C 1
ATOM 1659 O O . ALA A 1 212 ? -21.648 -21.258 -1.400 1.00 55.44 212 ALA A O 1
ATOM 1660 N N . GLN A 1 213 ? -20.494 -19.457 -0.741 1.00 59.31 213 GLN A N 1
ATOM 1661 C CA . GLN A 1 213 ? -20.290 -18.855 -2.053 1.00 59.31 213 GLN A CA 1
ATOM 1662 C C . GLN A 1 213 ? -18.809 -18.938 -2.457 1.00 59.31 213 GLN A C 1
ATOM 1664 O O . GLN A 1 213 ? -18.386 -18.259 -3.389 1.00 59.31 213 GLN A O 1
ATOM 1669 N N . PHE A 1 214 ? -18.021 -19.768 -1.760 1.00 68.75 214 PHE A N 1
ATOM 1670 C CA . PHE A 1 214 ? -16.566 -19.865 -1.866 1.00 68.75 214 PHE A CA 1
ATOM 1671 C C . PHE A 1 214 ? -16.134 -21.256 -2.298 1.00 68.75 214 PHE A C 1
ATOM 1673 O O . PHE A 1 214 ? -16.540 -22.252 -1.706 1.00 68.75 214 PHE A O 1
ATOM 1680 N N . VAL A 1 215 ? -15.252 -21.318 -3.285 1.00 62.88 215 VAL A N 1
ATOM 1681 C CA . VAL A 1 215 ? -14.654 -22.573 -3.735 1.00 62.88 215 VAL A CA 1
ATOM 1682 C C . VAL A 1 215 ? -13.426 -22.892 -2.874 1.00 62.88 215 VAL A C 1
ATOM 1684 O O . VAL A 1 215 ? -12.575 -22.029 -2.659 1.00 62.88 215 VAL A O 1
ATOM 1687 N N . ASN A 1 216 ? -13.305 -24.134 -2.404 1.00 66.38 216 ASN A N 1
ATOM 1688 C CA . ASN A 1 216 ? -12.114 -24.642 -1.707 1.00 66.38 216 ASN A CA 1
ATOM 1689 C C . ASN A 1 216 ? -11.542 -25.932 -2.320 1.00 66.38 216 ASN A C 1
ATOM 1691 O O . ASN A 1 216 ? -10.554 -26.479 -1.837 1.00 66.38 216 ASN A O 1
ATOM 1695 N N . GLY A 1 217 ? -12.125 -26.394 -3.422 1.00 67.00 217 GLY A N 1
ATOM 1696 C CA . GLY A 1 217 ? -11.579 -27.486 -4.206 1.00 67.00 217 GLY A CA 1
ATOM 1697 C C . GLY A 1 217 ? -12.097 -27.474 -5.632 1.00 67.00 217 GLY A C 1
ATOM 1698 O O . GLY A 1 217 ? -12.970 -26.690 -6.012 1.00 67.00 217 GLY A O 1
ATOM 1699 N N . MET A 1 218 ? -11.555 -28.378 -6.429 1.00 71.38 218 MET A N 1
ATOM 1700 C CA . MET A 1 218 ? -12.003 -28.619 -7.785 1.00 71.38 218 MET A CA 1
ATOM 1701 C C . MET A 1 218 ? -12.021 -30.121 -8.047 1.00 71.38 218 MET A C 1
ATOM 1703 O O . MET A 1 218 ? -11.147 -30.861 -7.595 1.00 71.38 218 MET A O 1
ATOM 1707 N N . SER A 1 219 ? -13.027 -30.575 -8.780 1.00 70.62 219 SER A N 1
ATOM 1708 C CA . SER A 1 219 ? -13.137 -31.949 -9.253 1.00 70.62 219 SER A CA 1
ATOM 1709 C C . SER A 1 219 ? -13.256 -31.934 -10.765 1.00 70.62 219 SER A C 1
ATOM 1711 O O . SER A 1 219 ? -14.175 -31.349 -11.328 1.00 70.62 219 SER A O 1
ATOM 1713 N N . TYR A 1 220 ? -12.300 -32.557 -11.425 1.00 66.75 220 TYR A N 1
ATOM 1714 C CA . TYR A 1 220 ? -12.286 -32.723 -12.860 1.00 66.75 220 TYR A CA 1
ATOM 1715 C C . TYR A 1 220 ? -12.781 -34.123 -13.200 1.00 66.75 220 TYR A C 1
ATOM 1717 O O . TYR A 1 220 ? -12.212 -35.096 -12.715 1.00 66.75 220 TYR A O 1
ATOM 1725 N N . VAL A 1 221 ? -13.816 -34.237 -14.023 1.00 69.19 221 VAL A N 1
ATOM 1726 C CA . VAL A 1 221 ? -14.485 -35.500 -14.338 1.00 69.19 221 VAL A CA 1
ATOM 1727 C C . VAL A 1 221 ? -14.624 -35.638 -15.851 1.00 69.19 221 VAL A C 1
ATOM 1729 O O . VAL A 1 221 ? -15.270 -34.824 -16.501 1.00 69.19 221 VAL A O 1
ATOM 1732 N N . ILE A 1 222 ? -14.081 -36.709 -16.423 1.00 65.50 222 ILE A N 1
ATOM 1733 C CA . ILE A 1 222 ? -14.400 -37.131 -17.792 1.00 65.50 222 ILE A CA 1
ATOM 1734 C C . ILE A 1 222 ? -15.360 -38.302 -17.722 1.00 65.50 222 ILE A C 1
ATOM 1736 O O . ILE A 1 222 ? -15.101 -39.289 -17.030 1.00 65.50 222 ILE A O 1
ATOM 1740 N N . LYS A 1 223 ? -16.442 -38.208 -18.492 1.00 70.00 223 LYS A N 1
ATOM 1741 C CA . LYS A 1 223 ? -17.375 -39.301 -18.748 1.00 70.00 223 LYS A CA 1
ATOM 1742 C C . LYS A 1 223 ? -17.369 -39.587 -20.240 1.00 70.00 223 LYS A C 1
ATOM 1744 O O . LYS A 1 223 ? -17.678 -38.710 -21.039 1.00 70.00 223 LYS A O 1
ATOM 1749 N N . VAL A 1 224 ? -17.046 -40.817 -20.611 1.00 61.69 224 VAL A N 1
ATOM 1750 C CA . VAL A 1 224 ? -17.141 -41.279 -22.000 1.00 61.69 224 VAL A CA 1
ATOM 1751 C C . VAL A 1 224 ? -18.176 -42.380 -22.056 1.00 61.69 224 VAL A C 1
ATOM 1753 O O . VAL A 1 224 ? -18.156 -43.314 -21.245 1.00 61.69 224 VAL A O 1
ATOM 1756 N N . LYS A 1 225 ? -19.086 -42.245 -23.013 1.00 60.94 225 LYS A N 1
ATOM 1757 C CA . LYS A 1 225 ? -20.109 -43.233 -23.311 1.00 60.94 225 LYS A CA 1
ATOM 1758 C C . LYS A 1 225 ? -19.733 -43.861 -24.645 1.00 60.94 225 LYS A C 1
ATOM 1760 O O . LYS A 1 225 ? -19.852 -43.225 -25.677 1.00 60.94 225 LYS A O 1
ATOM 1765 N N . ASP A 1 226 ? -19.221 -45.088 -24.593 1.00 57.25 226 ASP A N 1
ATOM 1766 C CA . ASP A 1 226 ? -18.799 -45.860 -25.766 1.00 57.25 226 ASP A CA 1
ATOM 1767 C C . ASP A 1 226 ? -17.746 -45.147 -26.638 1.00 57.25 226 ASP A C 1
ATOM 1769 O O . ASP A 1 226 ? -18.025 -44.686 -27.738 1.00 57.25 226 ASP A O 1
ATOM 1773 N N . ALA A 1 227 ? -16.486 -45.125 -26.177 1.00 52.38 227 ALA A N 1
ATOM 1774 C CA . ALA A 1 227 ? -15.349 -44.502 -26.881 1.00 52.38 227 ALA A CA 1
ATOM 1775 C C . ALA A 1 227 ? -15.100 -45.021 -28.317 1.00 52.38 227 ALA A C 1
ATOM 1777 O O . ALA A 1 227 ? -14.299 -44.449 -29.055 1.00 52.38 227 ALA A O 1
ATOM 1778 N N . GLY A 1 228 ? -15.742 -46.124 -28.714 1.00 53.06 228 GLY A N 1
ATOM 1779 C CA . GLY A 1 228 ? -15.363 -46.898 -29.889 1.00 53.06 228 GLY A CA 1
ATOM 1780 C C . GLY A 1 228 ? -13.933 -47.464 -29.770 1.00 53.06 228 GLY A C 1
ATOM 1781 O O . GLY A 1 228 ? -13.137 -47.036 -28.937 1.00 53.06 228 GLY A O 1
ATOM 1782 N N . PRO A 1 229 ? -13.564 -48.469 -30.57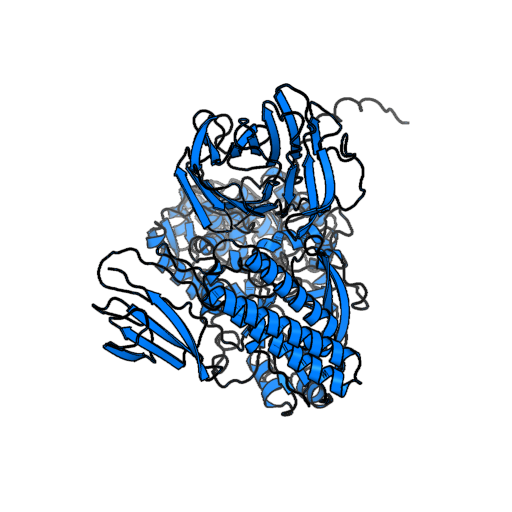4 1.00 51.38 229 PRO A N 1
ATOM 1783 C CA . PRO A 1 229 ? -12.230 -49.072 -30.521 1.00 51.38 229 PRO A CA 1
ATOM 1784 C C . PRO A 1 229 ? -11.119 -48.235 -31.191 1.00 51.38 229 PRO A C 1
ATOM 1786 O O . PRO A 1 229 ? -9.983 -48.699 -31.239 1.00 51.38 229 PRO A O 1
ATOM 1789 N N . SER A 1 230 ? -11.413 -47.046 -31.738 1.00 53.66 230 SER A N 1
ATOM 1790 C CA . SER A 1 230 ? -10.475 -46.289 -32.589 1.00 53.66 230 SER A CA 1
ATOM 1791 C C . SER A 1 230 ? -10.176 -44.852 -32.158 1.00 53.66 230 SER A C 1
ATOM 1793 O O . SER A 1 230 ? -9.330 -44.223 -32.790 1.00 53.66 230 SER A O 1
ATOM 1795 N N . ASN A 1 231 ? -10.831 -44.325 -31.121 1.00 58.66 231 ASN A N 1
ATOM 1796 C CA . ASN A 1 231 ? -10.644 -42.941 -30.695 1.00 58.66 231 ASN A CA 1
ATOM 1797 C C . ASN A 1 231 ? -10.087 -42.934 -29.268 1.00 58.66 231 ASN A C 1
ATOM 1799 O O . ASN A 1 231 ? -10.761 -43.377 -28.343 1.00 58.66 231 ASN A O 1
ATOM 1803 N N . ASP A 1 232 ? -8.860 -42.433 -29.105 1.00 69.06 232 ASP A N 1
ATOM 1804 C CA . ASP A 1 232 ? -8.247 -42.129 -27.807 1.00 69.06 232 ASP A CA 1
ATOM 1805 C C . ASP A 1 232 ? -8.465 -40.632 -27.518 1.00 69.06 232 ASP A C 1
ATOM 1807 O O . ASP A 1 232 ? -7.556 -39.828 -27.757 1.00 69.06 232 ASP A O 1
ATOM 1811 N N . PRO A 1 233 ? -9.662 -40.191 -27.076 1.00 70.00 233 PRO A N 1
ATOM 1812 C CA . PRO A 1 233 ? -9.877 -38.788 -26.774 1.00 70.00 233 PRO A CA 1
ATOM 1813 C C . PRO A 1 233 ? -8.958 -38.368 -25.628 1.00 70.00 233 PRO A C 1
ATOM 1815 O O . PRO A 1 233 ? -8.905 -39.015 -24.575 1.00 70.00 233 PRO A O 1
ATOM 1818 N N . LYS A 1 234 ? -8.251 -37.258 -25.845 1.00 77.31 234 LYS A N 1
ATOM 1819 C CA . LYS A 1 234 ? -7.388 -36.632 -24.847 1.00 77.31 234 LYS A CA 1
ATOM 1820 C C . LYS A 1 234 ? -7.894 -35.248 -24.502 1.00 77.31 234 LYS A C 1
ATOM 1822 O O . LYS A 1 234 ? -8.290 -34.477 -25.379 1.00 77.31 234 LYS A O 1
ATOM 1827 N N . ILE A 1 235 ? -7.842 -34.930 -23.218 1.00 77.12 235 ILE A N 1
ATOM 1828 C CA . ILE A 1 235 ? -8.071 -33.575 -22.731 1.00 77.12 235 ILE A CA 1
ATOM 1829 C C . ILE A 1 235 ? -6.877 -33.156 -21.902 1.00 77.12 235 ILE A C 1
ATOM 1831 O O . ILE A 1 235 ? -6.327 -33.946 -21.133 1.00 77.12 235 ILE A O 1
ATOM 1835 N N . TYR A 1 236 ? -6.499 -31.901 -22.086 1.00 80.12 236 TYR A N 1
ATOM 1836 C CA . TYR A 1 236 ? -5.380 -31.287 -21.410 1.00 80.12 236 TYR A CA 1
ATOM 1837 C C . TYR A 1 236 ? -5.858 -30.077 -20.633 1.00 80.12 236 TYR A C 1
ATOM 1839 O O . TYR A 1 236 ? -6.652 -29.283 -21.143 1.00 80.12 236 TYR A O 1
ATOM 1847 N N . LEU A 1 237 ? -5.346 -29.937 -19.415 1.00 75.44 237 LEU A N 1
ATOM 1848 C CA . LEU A 1 237 ? -5.566 -28.770 -18.575 1.00 75.44 237 LEU A CA 1
ATOM 1849 C C . LEU A 1 237 ? -4.247 -28.117 -18.174 1.00 75.44 237 LEU A C 1
ATOM 1851 O O . LEU A 1 237 ? -3.250 -28.801 -17.933 1.00 75.44 237 LEU A O 1
ATOM 1855 N N . SER A 1 238 ? -4.276 -26.791 -18.064 1.00 72.94 238 SER A N 1
ATOM 1856 C CA . SER A 1 238 ? -3.167 -25.965 -17.578 1.00 72.94 238 SER A CA 1
ATOM 1857 C C . SER A 1 238 ? -3.693 -24.715 -16.864 1.00 72.94 238 SER A C 1
ATOM 1859 O O . SER A 1 238 ? -4.901 -24.476 -16.840 1.00 72.94 238 SER A O 1
ATOM 1861 N N . ASN A 1 239 ? -2.801 -23.913 -16.273 1.00 68.25 239 ASN A N 1
ATOM 1862 C CA . ASN A 1 239 ? -3.091 -22.577 -15.733 1.00 68.25 239 ASN A CA 1
ATOM 1863 C C . ASN A 1 239 ? -4.293 -22.494 -14.779 1.00 68.25 239 ASN A C 1
ATOM 1865 O O . ASN A 1 239 ? -4.943 -21.445 -14.661 1.00 68.25 239 ASN A O 1
ATOM 1869 N N . LEU A 1 240 ? -4.587 -23.590 -14.072 1.00 70.81 240 LEU A N 1
ATOM 1870 C CA . LEU A 1 240 ? -5.618 -23.569 -13.052 1.00 70.81 240 LEU A CA 1
ATOM 1871 C C . LEU A 1 240 ? -5.189 -22.615 -11.944 1.00 70.81 240 LEU A C 1
ATOM 1873 O O . LEU A 1 240 ? -4.128 -22.788 -11.348 1.00 70.81 240 LEU A O 1
ATOM 1877 N N . SER A 1 241 ? -6.045 -21.653 -11.639 1.00 67.19 241 SER A N 1
ATOM 1878 C CA . SER A 1 241 ? -5.853 -20.748 -10.522 1.00 67.19 241 SER A CA 1
ATOM 1879 C C . SER A 1 241 ? -7.180 -20.309 -9.930 1.00 67.19 241 SER A C 1
ATOM 1881 O O . SER A 1 241 ? -8.187 -20.174 -10.624 1.00 67.19 241 SER A O 1
ATOM 1883 N N . VAL A 1 242 ? -7.164 -20.041 -8.630 1.00 66.88 242 VAL A N 1
ATOM 1884 C CA . VAL A 1 242 ? -8.203 -19.264 -7.960 1.00 66.88 242 VAL A CA 1
ATOM 1885 C C . VAL A 1 242 ? -7.546 -17.998 -7.433 1.00 66.88 242 VAL A C 1
ATOM 1887 O O . VAL A 1 242 ? -6.494 -18.066 -6.804 1.00 66.88 242 VAL A O 1
ATOM 1890 N N . LYS A 1 243 ? -8.117 -16.838 -7.757 1.00 65.50 243 LYS A N 1
ATOM 1891 C CA . LYS A 1 243 ? -7.552 -15.520 -7.443 1.00 65.50 243 LYS A CA 1
ATOM 1892 C C . LYS A 1 243 ? -8.599 -14.641 -6.790 1.00 65.50 243 LYS A C 1
ATOM 1894 O O . LYS A 1 243 ? -9.655 -14.419 -7.378 1.00 65.50 243 LYS A O 1
ATOM 1899 N N . THR A 1 244 ? -8.303 -14.100 -5.619 1.00 62.12 244 THR A N 1
ATOM 1900 C CA . THR A 1 244 ? -9.043 -12.969 -5.054 1.00 62.12 244 THR A CA 1
ATOM 1901 C C . THR A 1 244 ? -8.929 -11.779 -6.011 1.00 62.12 244 THR A C 1
ATOM 1903 O O . THR A 1 244 ? -7.857 -11.494 -6.531 1.00 62.12 244 THR A O 1
ATOM 1906 N N . LEU A 1 245 ? -10.048 -11.122 -6.325 1.00 59.66 245 LEU A N 1
ATOM 1907 C CA . LEU A 1 245 ? -10.055 -9.900 -7.148 1.00 59.66 245 LEU A CA 1
ATOM 1908 C C . LEU A 1 245 ? -10.181 -8.635 -6.289 1.00 59.66 245 LEU A C 1
ATOM 1910 O O . LEU A 1 245 ? -10.115 -7.525 -6.811 1.00 59.66 245 LEU A O 1
ATOM 1914 N N . GLU A 1 246 ? -10.380 -8.805 -4.982 1.00 60.19 246 GLU A N 1
ATOM 1915 C CA . GLU A 1 246 ? -10.213 -7.756 -3.985 1.00 60.19 246 GLU A CA 1
ATOM 1916 C C . GLU A 1 246 ? -9.010 -8.096 -3.103 1.00 60.19 246 GLU A C 1
ATOM 1918 O O . GLU A 1 246 ? -8.936 -9.226 -2.610 1.00 60.19 246 GLU A O 1
ATOM 1923 N N . PRO A 1 247 ? -8.121 -7.130 -2.838 1.00 58.91 247 PRO A N 1
ATOM 1924 C CA . PRO A 1 247 ? -7.058 -7.314 -1.868 1.00 58.91 247 PRO A CA 1
ATOM 1925 C C . PRO A 1 247 ? -7.580 -7.634 -0.458 1.00 58.91 247 PRO A C 1
ATOM 1927 O O . PRO A 1 247 ? -8.624 -7.127 -0.021 1.00 58.91 247 PRO A O 1
ATOM 1930 N N . ILE A 1 248 ? -6.835 -8.459 0.285 1.00 61.19 248 ILE A N 1
ATOM 1931 C CA . ILE A 1 248 ? -7.135 -8.761 1.690 1.00 61.19 248 ILE A CA 1
ATOM 1932 C C . ILE A 1 248 ? -6.750 -7.560 2.553 1.00 61.19 248 ILE A C 1
ATOM 1934 O O . ILE A 1 248 ? -5.577 -7.337 2.841 1.00 61.19 248 ILE A O 1
ATOM 1938 N N . SER A 1 249 ? -7.754 -6.835 3.042 1.00 68.25 249 SER A N 1
ATOM 1939 C CA . SER A 1 249 ? -7.509 -5.664 3.884 1.00 68.25 249 SER A CA 1
ATOM 1940 C C . SER A 1 249 ? -6.776 -5.996 5.186 1.00 68.25 249 SER A C 1
ATOM 1942 O O . SER A 1 249 ? -7.062 -6.996 5.855 1.00 68.25 249 SER A O 1
ATOM 1944 N N . TYR A 1 250 ? -5.863 -5.109 5.585 1.00 71.62 250 TYR A N 1
ATOM 1945 C CA . TYR A 1 250 ? -5.235 -5.128 6.913 1.00 71.62 250 TYR A CA 1
ATOM 1946 C C . TYR A 1 250 ? -6.160 -4.647 8.017 1.00 71.62 250 TYR A C 1
ATOM 1948 O O . TYR A 1 250 ? -5.937 -4.931 9.190 1.00 71.62 250 TYR A O 1
ATOM 1956 N N . TYR A 1 251 ? -7.214 -3.929 7.651 1.00 72.94 251 TYR A N 1
ATOM 1957 C CA . TYR A 1 251 ? -8.139 -3.363 8.603 1.00 72.94 251 TYR A CA 1
ATOM 1958 C C . TYR A 1 251 ? -9.487 -4.081 8.528 1.00 72.94 251 TYR A C 1
ATOM 1960 O O . TYR A 1 251 ? -10.066 -4.222 7.450 1.00 72.94 251 TYR A O 1
ATOM 1968 N N . PRO A 1 252 ? -10.056 -4.498 9.672 1.00 72.00 252 PRO A N 1
ATOM 1969 C CA . PRO A 1 252 ? -11.445 -4.938 9.714 1.00 72.00 252 PRO A CA 1
ATOM 1970 C C . PRO A 1 252 ? -12.389 -3.899 9.078 1.00 72.00 252 PRO A C 1
ATOM 1972 O O . PRO A 1 252 ? -12.406 -2.735 9.471 1.00 72.00 252 PRO A O 1
ATOM 1975 N N . LYS A 1 253 ? -13.186 -4.301 8.088 1.00 72.00 253 LYS A N 1
ATOM 1976 C CA . LYS A 1 253 ? -14.127 -3.398 7.407 1.00 72.00 253 LYS A CA 1
ATOM 1977 C C . LYS A 1 253 ? -15.315 -3.070 8.334 1.00 72.00 253 LYS A C 1
ATOM 1979 O O . LYS A 1 253 ? -15.900 -3.976 8.920 1.00 72.00 253 LYS A O 1
ATOM 1984 N N . PHE A 1 254 ? -15.707 -1.796 8.431 1.00 78.44 254 PHE A N 1
ATOM 1985 C CA . PHE A 1 254 ? -16.936 -1.364 9.126 1.00 78.44 254 PHE A CA 1
ATOM 1986 C C . PHE A 1 254 ? -18.137 -1.299 8.165 1.00 78.44 254 PHE A C 1
ATOM 1988 O O . PHE A 1 254 ? -17.957 -1.229 6.954 1.00 78.44 254 PHE A O 1
ATOM 1995 N N . ASN A 1 255 ? -19.378 -1.291 8.638 1.00 76.44 255 ASN A N 1
ATOM 1996 C CA . ASN A 1 255 ? -20.510 -0.997 7.745 1.00 76.44 255 ASN A CA 1
ATOM 1997 C C . ASN A 1 255 ? -20.683 0.517 7.573 1.00 76.44 255 ASN A C 1
ATOM 1999 O O . ASN A 1 255 ? -20.288 1.285 8.453 1.00 76.44 255 ASN A O 1
ATOM 2003 N N . ASN A 1 256 ? -21.271 0.941 6.450 1.00 82.19 256 ASN A N 1
ATOM 2004 C CA . ASN A 1 256 ? -21.664 2.339 6.283 1.00 82.19 256 ASN A CA 1
ATOM 2005 C C . ASN A 1 256 ? -22.740 2.679 7.327 1.00 82.19 256 ASN A C 1
ATOM 2007 O O . ASN A 1 256 ? -23.710 1.925 7.450 1.00 82.19 256 ASN A O 1
ATOM 2011 N N . PRO A 1 257 ? -22.588 3.776 8.086 1.00 89.06 257 PRO A N 1
ATOM 2012 C CA . PRO A 1 257 ? -23.621 4.209 9.014 1.00 89.06 257 PRO A CA 1
ATOM 2013 C C . PRO A 1 257 ? -24.777 4.872 8.264 1.00 89.06 257 PRO A C 1
ATOM 2015 O O . PRO A 1 257 ? -24.571 5.493 7.226 1.00 89.06 257 PRO A O 1
ATOM 2018 N N . SER A 1 258 ? -25.986 4.837 8.825 1.00 88.06 258 SER A N 1
ATOM 2019 C CA . SER A 1 258 ? -27.091 5.662 8.309 1.00 88.06 258 SER A CA 1
ATOM 2020 C C . SER A 1 258 ? -26.824 7.161 8.504 1.00 88.06 258 SER A C 1
ATOM 2022 O O . SER A 1 258 ? -27.234 7.989 7.691 1.00 88.06 258 SER A O 1
ATOM 2024 N N . THR A 1 259 ? -26.112 7.506 9.583 1.00 93.50 259 THR A N 1
ATOM 2025 C CA . THR A 1 259 ? -25.793 8.885 9.962 1.00 93.50 259 THR A CA 1
ATOM 2026 C C . THR A 1 259 ? -24.334 9.007 10.392 1.00 93.50 259 THR A C 1
ATOM 2028 O O . THR A 1 259 ? -23.870 8.264 11.260 1.00 93.50 259 THR A O 1
ATOM 2031 N N . LEU A 1 260 ? -23.627 9.983 9.826 1.00 94.19 260 LEU A N 1
ATOM 2032 C CA . LEU A 1 260 ? -22.310 10.427 10.264 1.00 94.19 260 LEU A CA 1
ATOM 2033 C C . LEU A 1 260 ? -22.450 11.748 11.027 1.00 94.19 260 LEU A C 1
ATOM 2035 O O . LEU A 1 260 ? -22.810 12.778 10.455 1.00 94.19 260 LEU A O 1
ATOM 2039 N N . TYR A 1 261 ? -22.144 11.722 12.318 1.00 94.00 261 TYR A N 1
ATOM 2040 C CA . TYR A 1 261 ? -22.069 12.917 13.147 1.00 94.00 261 TYR A CA 1
ATOM 2041 C C . TYR A 1 261 ? -20.673 13.528 13.063 1.00 94.00 261 TYR A C 1
ATOM 2043 O O . TYR A 1 261 ? -19.691 12.827 13.268 1.00 94.00 261 TYR A O 1
ATOM 2051 N N . VAL A 1 262 ? -20.568 14.826 12.799 1.00 92.69 262 VAL A N 1
ATOM 2052 C CA . VAL A 1 262 ? -19.293 15.549 12.688 1.00 92.69 262 VAL A CA 1
ATOM 2053 C C . VAL A 1 262 ? -19.226 16.603 13.784 1.00 92.69 262 VAL A C 1
ATOM 2055 O O . VAL A 1 262 ? -20.126 17.438 13.904 1.00 92.69 262 VAL A O 1
ATOM 2058 N N . THR A 1 263 ? -18.186 16.583 14.617 1.00 90.88 263 THR A N 1
ATOM 2059 C CA . THR A 1 263 ? -18.033 17.613 15.654 1.00 90.88 263 THR A CA 1
ATOM 2060 C C . THR A 1 263 ? -17.759 18.973 15.014 1.00 90.88 263 THR A C 1
ATOM 2062 O O . THR A 1 263 ? -16.996 19.089 14.056 1.00 90.88 263 THR A O 1
ATOM 2065 N N . THR A 1 264 ? -18.363 20.042 15.537 1.00 88.62 264 THR A N 1
ATOM 2066 C CA . THR A 1 264 ? -18.047 21.397 15.043 1.00 88.62 264 THR A CA 1
ATOM 2067 C C . THR A 1 264 ? -16.767 21.956 15.652 1.00 88.62 264 THR A C 1
ATOM 2069 O O . THR A 1 264 ? -16.186 22.886 15.100 1.00 88.62 264 THR A O 1
ATOM 2072 N N . TRP A 1 265 ? -16.337 21.401 16.783 1.00 86.75 265 TRP A N 1
ATOM 2073 C CA . TRP A 1 265 ? -15.090 21.728 17.458 1.00 86.75 265 TRP A CA 1
ATOM 2074 C C . TRP A 1 265 ? -13.973 20.784 17.026 1.00 86.75 265 TRP A C 1
ATOM 2076 O O . TRP A 1 265 ? -14.206 19.637 16.641 1.00 86.75 265 TRP A O 1
ATOM 2086 N N . ASN A 1 266 ? -12.753 21.294 17.116 1.00 84.75 266 ASN A N 1
ATOM 2087 C CA . ASN A 1 266 ? -11.542 20.612 16.712 1.00 84.75 266 ASN A CA 1
ATOM 2088 C C . ASN A 1 266 ? -10.894 19.922 17.911 1.00 84.75 266 ASN A C 1
ATOM 2090 O O . ASN A 1 266 ? -10.467 20.599 18.836 1.00 84.75 266 ASN A O 1
ATOM 2094 N N . ILE A 1 267 ? -10.767 18.598 17.882 1.00 82.38 267 ILE A N 1
ATOM 2095 C CA . ILE A 1 267 ? -10.228 17.808 19.001 1.00 82.38 267 ILE A CA 1
ATOM 2096 C C . ILE A 1 267 ? -8.766 18.116 19.349 1.00 82.38 267 ILE A C 1
ATOM 2098 O O . ILE A 1 267 ? -8.317 17.837 20.462 1.00 82.38 267 ILE A O 1
ATOM 2102 N N . ASN A 1 268 ? -8.032 18.733 18.427 1.00 77.50 268 ASN A N 1
ATOM 2103 C CA . ASN A 1 268 ? -6.657 19.154 18.646 1.00 77.50 268 ASN A CA 1
ATOM 2104 C C . ASN A 1 268 ? -6.505 20.551 19.243 1.00 77.50 268 ASN A C 1
ATOM 2106 O O . ASN A 1 268 ? -5.378 20.952 19.524 1.00 77.50 268 ASN A O 1
ATOM 2110 N N . ASP A 1 269 ? -7.602 21.271 19.468 1.00 78.31 269 ASP A N 1
ATOM 2111 C CA . ASP A 1 269 ? -7.540 22.580 20.102 1.00 78.31 269 ASP A CA 1
ATOM 2112 C C . ASP A 1 269 ? -6.897 22.468 21.499 1.00 78.31 269 ASP A C 1
ATOM 2114 O O . ASP A 1 269 ? -7.212 21.568 22.290 1.00 78.31 269 ASP A O 1
ATOM 2118 N N . GLY A 1 270 ? -5.936 23.352 21.778 1.00 72.06 270 GLY A N 1
ATOM 2119 C CA . GLY A 1 270 ? -5.143 23.348 23.009 1.00 72.06 270 GLY A CA 1
ATOM 2120 C C . GLY A 1 270 ? -5.971 23.661 24.257 1.00 72.06 270 GLY A C 1
ATOM 2121 O O . GLY A 1 270 ? -5.537 23.371 25.367 1.00 72.06 270 GLY A O 1
ATOM 2122 N N . VAL A 1 271 ? -7.178 24.206 24.078 1.00 79.06 271 VAL A N 1
ATOM 2123 C CA . VAL A 1 271 ? -8.125 24.488 25.169 1.00 79.06 271 VAL A CA 1
ATOM 2124 C C . VAL A 1 271 ? -8.898 23.253 25.645 1.00 79.06 271 VAL A C 1
ATOM 2126 O O . VAL A 1 271 ? -9.556 23.309 26.681 1.00 79.06 271 VAL A O 1
ATOM 2129 N N . ILE A 1 272 ? -8.850 22.143 24.901 1.00 83.12 272 ILE A N 1
ATOM 2130 C CA . ILE A 1 272 ? -9.562 20.904 25.228 1.00 83.12 272 ILE A CA 1
ATOM 2131 C C . ILE A 1 272 ? -8.719 20.088 26.217 1.00 83.12 272 ILE A C 1
ATOM 2133 O O . ILE A 1 272 ? -7.624 19.656 25.836 1.00 83.12 272 ILE A O 1
ATOM 2137 N N . PRO A 1 273 ? -9.219 19.806 27.440 1.00 86.69 273 PRO A N 1
ATOM 2138 C CA . PRO A 1 273 ? -8.520 18.950 28.397 1.00 86.69 273 PRO A CA 1
ATOM 2139 C C . PRO A 1 273 ? -8.209 17.573 27.806 1.00 86.69 273 PRO A C 1
ATOM 2141 O O . PRO A 1 273 ? -8.975 17.035 27.004 1.00 86.69 273 PRO A O 1
ATOM 2144 N N . ILE A 1 274 ? -7.091 16.967 28.191 1.00 84.06 274 ILE A N 1
ATOM 2145 C CA . ILE A 1 274 ? -6.665 15.696 27.595 1.00 84.06 274 ILE A CA 1
ATOM 2146 C C . ILE A 1 274 ? -7.638 14.551 27.924 1.00 84.06 274 ILE A C 1
ATOM 2148 O O . ILE A 1 274 ? -7.967 13.736 27.061 1.00 84.06 274 ILE A O 1
ATOM 2152 N N . GLU A 1 275 ? -8.205 14.563 29.130 1.00 88.31 275 GLU A N 1
ATOM 2153 C CA . GLU A 1 275 ? -9.239 13.640 29.607 1.00 88.31 275 GLU A CA 1
ATOM 2154 C C . GLU A 1 275 ? -10.474 13.675 28.698 1.00 88.31 275 GLU A C 1
ATOM 2156 O O . GLU A 1 275 ? -11.062 12.648 28.356 1.00 88.31 275 GLU A O 1
ATOM 2161 N N . HIS A 1 276 ? -10.827 14.875 28.238 1.00 90.69 276 HIS A N 1
ATOM 2162 C CA . HIS A 1 276 ? -11.965 15.134 27.360 1.00 90.69 276 HIS A CA 1
ATOM 2163 C C . HIS A 1 276 ? -11.743 14.559 25.960 1.00 90.69 276 HIS A C 1
ATOM 2165 O O . HIS A 1 276 ? -12.679 14.024 25.358 1.00 90.69 276 HIS A O 1
ATOM 2171 N N . LYS A 1 277 ? -10.496 14.578 25.470 1.00 88.44 277 LYS A N 1
ATOM 2172 C CA . LYS A 1 277 ? -10.111 13.906 24.218 1.00 88.44 277 LYS A CA 1
ATOM 2173 C C . LYS A 1 277 ? -10.273 12.389 24.347 1.00 88.44 277 LYS A C 1
ATOM 2175 O O . LYS A 1 277 ? -10.824 11.762 23.442 1.00 88.44 277 LYS A O 1
ATOM 2180 N N . TYR A 1 278 ? -9.864 11.796 25.474 1.00 89.75 278 TYR A N 1
ATOM 2181 C CA . TYR A 1 278 ? -10.009 10.353 25.720 1.00 89.75 278 TYR A CA 1
ATOM 2182 C C . TYR A 1 278 ? -11.464 9.898 25.782 1.00 89.75 278 TYR A C 1
ATOM 2184 O O . TYR A 1 278 ? -11.800 8.863 25.198 1.00 89.75 278 TYR A O 1
ATOM 2192 N N . ILE A 1 279 ? -12.333 10.682 26.425 1.00 93.56 279 ILE A N 1
ATOM 2193 C CA . ILE A 1 279 ? -13.779 10.433 26.436 1.00 93.56 279 ILE A CA 1
ATOM 2194 C C . ILE A 1 279 ? -14.325 10.426 25.004 1.00 93.56 279 ILE A C 1
ATOM 2196 O O . ILE A 1 279 ? -14.990 9.468 24.611 1.00 93.56 279 ILE A O 1
ATOM 2200 N N . ALA A 1 280 ? -14.011 11.453 24.206 1.00 92.25 280 ALA A N 1
ATOM 2201 C CA . ALA A 1 280 ? -14.514 11.578 22.839 1.00 92.25 280 ALA A CA 1
ATOM 2202 C C . ALA A 1 280 ? -14.035 10.441 21.919 1.00 92.25 280 ALA A C 1
ATOM 2204 O O . ALA A 1 280 ? -14.849 9.845 21.216 1.00 92.25 280 ALA A O 1
ATOM 2205 N N . MET A 1 281 ? -12.742 10.096 21.955 1.00 91.50 281 MET A N 1
ATOM 2206 C CA . MET A 1 281 ? -12.177 9.006 21.146 1.00 91.50 281 MET A CA 1
ATOM 2207 C C . MET A 1 281 ? -12.725 7.633 21.544 1.00 91.50 281 MET A C 1
ATOM 2209 O O . MET A 1 281 ? -13.041 6.825 20.671 1.00 91.50 281 MET A O 1
ATOM 2213 N N . THR A 1 282 ? -12.889 7.375 22.847 1.00 94.19 282 THR A N 1
ATOM 2214 C CA . THR A 1 282 ? -13.453 6.102 23.326 1.00 94.19 282 THR A CA 1
ATOM 2215 C C . THR A 1 282 ? -14.924 5.980 22.942 1.00 94.19 282 THR A C 1
ATOM 2217 O O . THR A 1 282 ? -15.337 4.938 22.439 1.00 94.19 282 THR A O 1
ATOM 2220 N N . LEU A 1 283 ? -15.709 7.051 23.112 1.00 94.69 283 LEU A N 1
ATOM 2221 C CA . LEU A 1 283 ? -17.112 7.089 22.697 1.00 94.69 283 LEU A CA 1
ATOM 2222 C C . LEU A 1 283 ? -17.255 6.836 21.190 1.00 94.69 283 LEU A C 1
ATOM 2224 O O . LEU A 1 283 ? -18.053 5.989 20.793 1.00 94.69 283 LEU A O 1
ATOM 2228 N N . ALA A 1 284 ? -16.453 7.515 20.365 1.00 92.81 284 ALA A N 1
ATOM 2229 C CA . ALA A 1 284 ? -16.457 7.322 18.917 1.00 92.81 284 ALA A CA 1
ATOM 2230 C C . ALA A 1 284 ? -16.143 5.861 18.540 1.00 92.81 284 ALA A C 1
ATOM 2232 O O . ALA A 1 284 ? -16.859 5.251 17.744 1.00 92.81 284 ALA A O 1
ATOM 2233 N N . GLY A 1 285 ? -15.136 5.260 19.187 1.00 93.38 285 GLY A N 1
ATOM 2234 C CA . GLY A 1 285 ? -14.791 3.854 18.989 1.00 93.38 285 GLY A CA 1
ATOM 2235 C C . GLY A 1 285 ? -15.905 2.890 19.394 1.00 93.38 285 GLY A C 1
ATOM 2236 O O . GLY A 1 285 ? -16.198 1.948 18.658 1.00 93.38 285 GLY A O 1
ATOM 2237 N N . ILE A 1 286 ? -16.569 3.137 20.526 1.00 94.50 286 ILE A N 1
ATOM 2238 C CA . ILE A 1 286 ? -17.705 2.326 20.992 1.00 94.50 286 ILE A CA 1
ATOM 2239 C C . ILE A 1 286 ? -18.853 2.378 19.992 1.00 94.50 286 ILE A C 1
ATOM 2241 O O . ILE A 1 286 ? -19.419 1.331 19.677 1.00 94.50 286 ILE A O 1
ATOM 2245 N N . MET A 1 287 ? -19.164 3.566 19.470 1.00 92.88 287 MET A N 1
ATOM 2246 C CA . MET A 1 287 ? -20.201 3.736 18.458 1.00 92.88 287 MET A CA 1
ATOM 2247 C C . MET A 1 287 ? -19.876 2.912 17.206 1.00 92.88 287 MET A C 1
ATOM 2249 O O . MET A 1 287 ? -20.709 2.107 16.806 1.00 92.88 287 MET A O 1
ATOM 2253 N N . CYS A 1 288 ? -18.658 3.003 16.656 1.00 90.56 288 CYS A N 1
ATOM 2254 C CA . CYS A 1 288 ? -18.243 2.215 15.481 1.00 90.56 288 CYS A CA 1
ATOM 2255 C C . CYS A 1 288 ? -18.238 0.698 15.700 1.00 90.56 288 CYS A C 1
ATOM 2257 O O . CYS A 1 288 ? -18.493 -0.063 14.767 1.00 90.56 288 CYS A O 1
ATOM 2259 N N . LYS A 1 289 ? -17.912 0.245 16.914 1.00 88.69 289 LYS A N 1
ATOM 2260 C CA . LYS A 1 289 ? -17.860 -1.182 17.259 1.00 88.69 289 LYS A CA 1
ATOM 2261 C C . LYS A 1 289 ? -19.245 -1.843 17.217 1.00 88.69 289 LYS A C 1
ATOM 2263 O O . LYS A 1 289 ? -19.345 -3.058 17.044 1.00 88.69 289 LYS A O 1
ATOM 2268 N N . GLN A 1 290 ? -20.308 -1.067 17.411 1.00 85.31 290 GLN A N 1
ATOM 2269 C CA . GLN A 1 290 ? -21.685 -1.550 17.405 1.00 85.31 290 GLN A CA 1
ATOM 2270 C C . GLN A 1 290 ? -22.232 -1.531 15.968 1.00 85.31 290 GLN A C 1
ATOM 2272 O O . GLN A 1 290 ? -22.026 -0.586 15.217 1.00 85.31 290 GLN A O 1
ATOM 2277 N N . THR A 1 291 ? -22.887 -2.608 15.534 1.00 72.31 291 THR A N 1
ATOM 2278 C CA . THR A 1 291 ? -23.361 -2.714 14.142 1.00 72.31 291 THR A CA 1
ATOM 2279 C C . THR A 1 291 ? -24.625 -1.881 13.930 1.00 72.31 291 THR A C 1
ATOM 2281 O O . THR A 1 291 ? -25.532 -1.927 14.754 1.00 72.31 291 THR A O 1
ATOM 2284 N N . GLY A 1 292 ? -24.707 -1.158 12.806 1.00 71.25 292 GLY A N 1
ATOM 2285 C CA . GLY A 1 292 ? -25.906 -0.401 12.411 1.00 71.25 292 GLY A CA 1
ATOM 2286 C C . GLY A 1 292 ? -26.115 0.915 13.167 1.00 71.25 292 GLY A C 1
ATOM 2287 O O . GLY A 1 292 ? -27.177 1.522 13.059 1.00 71.25 292 GLY A O 1
ATOM 2288 N N . THR A 1 293 ? -25.123 1.361 13.931 1.00 81.19 293 THR A N 1
ATOM 2289 C CA . THR A 1 293 ? -25.169 2.601 14.707 1.00 81.19 293 THR A CA 1
ATOM 2290 C C . THR A 1 293 ? -24.649 3.796 13.896 1.00 81.19 293 THR A C 1
ATOM 2292 O O . THR A 1 293 ? -23.906 3.629 12.919 1.00 81.19 293 THR A O 1
ATOM 2295 N N . PRO A 1 294 ? -25.010 5.030 14.289 1.00 90.38 294 PRO A N 1
ATOM 2296 C CA . PRO A 1 294 ? -24.343 6.225 13.799 1.00 90.38 294 PRO A CA 1
ATOM 2297 C C . PRO A 1 294 ? -22.854 6.212 14.147 1.00 90.38 294 PRO A C 1
ATOM 2299 O O . PRO A 1 294 ? -22.459 5.677 15.182 1.00 90.38 294 PRO A O 1
ATOM 2302 N N . GLN A 1 295 ? -22.039 6.865 13.325 1.00 92.44 295 GLN A N 1
ATOM 2303 C CA . GLN A 1 295 ? -20.610 7.042 13.599 1.00 92.44 295 GLN A CA 1
ATOM 2304 C C . GLN A 1 295 ? -20.289 8.498 13.915 1.00 92.44 295 GLN A C 1
ATOM 2306 O O . GLN A 1 295 ? -21.021 9.407 13.518 1.00 92.44 295 GLN A O 1
ATOM 2311 N N . LEU A 1 296 ? -19.185 8.709 14.630 1.00 92.00 296 LEU A N 1
ATOM 2312 C CA . LEU A 1 296 ? -18.708 10.029 15.024 1.00 92.00 296 LEU A CA 1
ATOM 2313 C C . LEU A 1 296 ? -17.375 10.335 14.329 1.00 92.00 296 LEU A C 1
ATOM 2315 O O . LEU A 1 296 ? -16.391 9.619 14.507 1.00 92.00 296 LEU A O 1
ATOM 2319 N N . CYS A 1 297 ? -17.353 11.417 13.560 1.00 91.25 297 CYS A N 1
ATOM 2320 C CA . CYS A 1 297 ? -16.165 12.046 13.006 1.00 91.25 297 CYS A CA 1
ATOM 2321 C C . CYS A 1 297 ? -15.722 13.175 13.942 1.00 91.25 297 CYS A C 1
ATOM 2323 O O . CYS A 1 297 ? -16.413 14.186 14.097 1.00 91.25 297 CYS A O 1
ATOM 2325 N N . LEU A 1 298 ? -14.566 12.995 14.575 1.00 89.12 298 LEU A N 1
ATOM 2326 C CA . LEU A 1 298 ? -13.940 13.987 15.441 1.00 89.12 298 LEU A CA 1
ATOM 2327 C C . LEU A 1 298 ? -13.151 14.955 14.560 1.00 89.12 298 LEU A C 1
ATOM 2329 O O . LEU A 1 298 ? -12.078 14.607 14.066 1.00 89.12 298 LEU A O 1
ATOM 2333 N N . ARG A 1 299 ? -13.684 16.156 14.332 1.00 86.31 299 ARG A N 1
ATOM 2334 C CA . ARG A 1 299 ? -13.030 17.164 13.492 1.00 86.31 299 ARG A CA 1
ATOM 2335 C C . ARG A 1 299 ? -11.640 17.491 14.026 1.00 86.31 299 ARG A C 1
ATOM 2337 O O . ARG A 1 299 ? -11.433 17.629 15.234 1.00 86.31 299 ARG A O 1
ATOM 2344 N N . PHE A 1 300 ? -10.700 17.643 13.103 1.00 77.56 300 PHE A N 1
ATOM 2345 C CA . PHE A 1 300 ? -9.285 17.834 13.390 1.00 77.56 300 PHE A CA 1
ATOM 2346 C C . PHE A 1 300 ? -8.733 18.937 12.480 1.00 77.56 300 PHE A C 1
ATOM 2348 O O . PHE A 1 300 ? -8.800 18.816 11.260 1.00 77.56 300 PHE A O 1
ATOM 2355 N N . SER A 1 301 ? -8.195 20.028 13.036 1.00 66.31 301 SER A N 1
ATOM 2356 C CA . SER A 1 301 ? -7.472 21.013 12.220 1.00 66.31 301 SER A CA 1
ATOM 2357 C C . SER A 1 301 ? -6.055 20.504 12.011 1.00 66.31 301 SER A C 1
ATOM 2359 O O . SER A 1 301 ? -5.349 20.349 12.999 1.00 66.31 301 SER A O 1
ATOM 2361 N N . TRP A 1 302 ? -5.684 20.235 10.765 1.00 64.88 302 TRP A N 1
ATOM 2362 C CA . TRP A 1 302 ? -4.360 20.090 10.126 1.00 64.88 302 TRP A CA 1
ATOM 2363 C C . TRP A 1 302 ? -4.682 19.769 8.639 1.00 64.88 302 TRP A C 1
ATOM 2365 O O . TRP A 1 302 ? -5.872 19.744 8.300 1.00 64.88 302 TRP A O 1
ATOM 2375 N N . PRO A 1 303 ? -3.737 19.548 7.701 1.00 57.31 303 PRO A N 1
ATOM 2376 C CA . PRO A 1 303 ? -4.106 19.353 6.292 1.00 57.31 303 PRO A CA 1
ATOM 2377 C C . PRO A 1 303 ? -4.932 18.070 6.003 1.00 57.31 303 PRO A C 1
ATOM 2379 O O . PRO A 1 303 ? -5.316 17.831 4.866 1.00 57.31 303 PRO A O 1
ATOM 2382 N N . ALA A 1 304 ? -5.311 17.318 7.045 1.00 56.25 304 ALA A N 1
ATOM 2383 C CA . ALA A 1 304 ? -6.350 16.283 7.089 1.00 56.25 304 ALA A CA 1
ATOM 2384 C C . ALA A 1 304 ? -7.775 16.743 6.685 1.00 56.25 304 ALA A C 1
ATOM 2386 O O . ALA A 1 304 ? -8.668 15.916 6.535 1.00 56.25 304 ALA A O 1
ATOM 2387 N N . TRP A 1 305 ? -8.037 18.040 6.499 1.00 64.69 305 TRP A N 1
ATOM 2388 C CA . TRP A 1 305 ? -9.387 18.524 6.170 1.00 64.69 305 TRP A CA 1
ATOM 2389 C C . TRP A 1 305 ? -9.931 17.986 4.833 1.00 64.69 305 TRP A C 1
ATOM 2391 O O . TRP A 1 305 ? -11.146 17.887 4.679 1.00 64.69 305 TRP A O 1
ATOM 2401 N N . GLN A 1 306 ? -9.078 17.619 3.870 1.00 70.12 306 GLN A N 1
ATOM 2402 C CA . GLN A 1 306 ? -9.538 17.247 2.529 1.00 70.12 306 GLN A CA 1
ATOM 2403 C C . GLN A 1 306 ? -10.233 15.877 2.483 1.00 70.12 306 GLN A C 1
ATOM 2405 O O . GLN A 1 306 ? -11.260 15.773 1.818 1.00 70.12 306 GLN A O 1
ATOM 2410 N N . TRP A 1 307 ? -9.745 14.848 3.195 1.00 79.31 307 TRP A N 1
ATOM 2411 C CA . TRP A 1 307 ? -10.461 13.563 3.259 1.00 79.31 307 TRP A CA 1
ATOM 2412 C C . TRP A 1 307 ? -11.779 13.710 4.029 1.00 79.31 307 TRP A C 1
ATOM 2414 O O . TRP A 1 307 ? -12.763 13.076 3.660 1.00 79.31 307 TRP A O 1
ATOM 2424 N N . GLU A 1 308 ? -11.827 14.574 5.057 1.00 81.88 308 GLU A N 1
ATOM 2425 C CA . GLU A 1 308 ? -13.063 14.875 5.794 1.00 81.88 308 GLU A CA 1
ATOM 2426 C C . GLU A 1 308 ? -14.071 15.538 4.848 1.00 81.88 308 GLU A C 1
ATOM 2428 O O . GLU A 1 308 ? -15.223 15.119 4.789 1.00 81.88 308 GLU A O 1
ATOM 2433 N N . GLN A 1 309 ? -13.639 16.529 4.060 1.00 82.94 309 GLN A N 1
ATOM 2434 C CA . GLN A 1 309 ? -14.492 17.173 3.059 1.00 82.94 309 GLN A CA 1
ATOM 2435 C C . GLN A 1 309 ? -14.931 16.206 1.958 1.00 82.94 309 GLN A C 1
ATOM 2437 O O . GLN A 1 309 ? -16.104 16.201 1.601 1.00 82.94 309 GLN A O 1
ATOM 2442 N N . ASP A 1 310 ? -14.031 15.376 1.427 1.00 84.94 310 ASP A N 1
ATOM 2443 C CA . ASP A 1 310 ? -14.383 14.387 0.400 1.00 84.94 310 ASP A CA 1
ATOM 2444 C C . ASP A 1 310 ? -15.387 13.364 0.953 1.00 84.94 310 ASP A C 1
ATOM 2446 O O . ASP A 1 310 ? -16.383 13.050 0.302 1.00 84.94 310 ASP A O 1
ATOM 2450 N N . LEU A 1 311 ? -15.215 12.937 2.210 1.00 86.69 311 LEU A N 1
ATOM 2451 C CA . LEU A 1 311 ? -16.182 12.094 2.908 1.00 86.69 311 LEU A CA 1
ATOM 2452 C C . LEU A 1 311 ? -17.536 12.790 3.061 1.00 86.69 311 LEU A C 1
ATOM 2454 O O . LEU A 1 311 ? -18.557 12.194 2.729 1.00 86.69 311 LEU A O 1
ATOM 2458 N N . ILE A 1 312 ? -17.561 14.037 3.538 1.00 87.81 312 ILE A N 1
ATOM 2459 C CA . ILE A 1 312 ? -18.799 14.811 3.706 1.00 87.81 312 ILE A CA 1
ATOM 2460 C C . ILE A 1 312 ? -19.515 14.987 2.360 1.00 87.81 312 ILE A C 1
ATOM 2462 O O . ILE A 1 312 ? -20.730 14.808 2.284 1.00 87.81 312 ILE A O 1
ATOM 2466 N N . ASN A 1 313 ? -18.770 15.281 1.294 1.00 88.12 313 ASN A N 1
ATOM 2467 C CA . ASN A 1 313 ? -19.314 15.492 -0.046 1.00 88.12 313 ASN A CA 1
ATOM 2468 C C . ASN A 1 313 ? -19.847 14.195 -0.671 1.00 88.12 313 ASN A C 1
ATOM 2470 O O . ASN A 1 313 ? -20.844 14.223 -1.394 1.00 88.12 313 ASN A O 1
ATOM 2474 N N . ARG A 1 314 ? -19.211 13.050 -0.394 1.00 88.69 314 ARG A N 1
ATOM 2475 C CA . ARG A 1 314 ? -19.606 11.739 -0.938 1.00 88.69 314 ARG A CA 1
ATOM 2476 C C . ARG A 1 314 ? -20.646 11.012 -0.101 1.00 88.69 314 ARG A C 1
ATOM 2478 O O . ARG A 1 314 ? -21.384 10.200 -0.661 1.00 88.69 314 ARG A O 1
ATOM 2485 N N . ALA A 1 315 ? -20.749 11.312 1.191 1.00 88.50 315 ALA A N 1
ATOM 2486 C CA . ALA A 1 315 ? -21.673 10.668 2.120 1.00 88.50 315 ALA A CA 1
ATOM 2487 C C . ALA A 1 315 ? -23.110 10.519 1.566 1.00 88.50 315 ALA A C 1
ATOM 2489 O O . ALA A 1 315 ? -23.621 9.396 1.610 1.00 88.50 315 ALA A O 1
ATOM 2490 N N . PRO A 1 316 ? -23.736 11.538 0.933 1.00 87.00 316 PRO A N 1
ATOM 2491 C CA . PRO A 1 316 ? -25.077 11.388 0.360 1.00 87.00 316 PRO A CA 1
ATOM 2492 C C . PRO A 1 316 ? -25.174 10.293 -0.712 1.00 87.00 316 PRO A C 1
ATOM 2494 O O . PRO A 1 316 ? -26.119 9.508 -0.704 1.00 87.00 316 PRO A O 1
ATOM 2497 N N . SER A 1 317 ? -24.175 10.186 -1.597 1.00 83.50 317 SER A N 1
ATOM 2498 C CA . SER A 1 317 ? -24.127 9.146 -2.642 1.00 83.50 317 SER A CA 1
ATOM 2499 C C . SER A 1 317 ? -23.943 7.734 -2.078 1.00 83.50 317 SER A C 1
ATOM 2501 O O . SER A 1 317 ? -24.292 6.750 -2.722 1.00 83.50 317 SER A O 1
ATOM 2503 N N . MET A 1 318 ? -23.434 7.640 -0.849 1.00 84.31 318 MET A N 1
ATOM 2504 C CA . MET A 1 318 ? -23.240 6.394 -0.112 1.00 84.31 318 MET A CA 1
ATOM 2505 C C . MET A 1 318 ? -24.437 6.047 0.788 1.00 84.31 318 MET A C 1
ATOM 2507 O O . MET A 1 318 ? -24.366 5.073 1.538 1.00 84.31 318 MET A O 1
ATOM 2511 N N . GLY A 1 319 ? -25.515 6.844 0.747 1.00 86.56 319 GLY A N 1
ATOM 2512 C CA . GLY A 1 319 ? -26.688 6.687 1.611 1.00 86.56 319 GLY A CA 1
ATOM 2513 C C . GLY A 1 319 ? -26.470 7.145 3.057 1.00 86.56 319 GLY A C 1
ATOM 2514 O O . GLY A 1 319 ? -27.209 6.726 3.945 1.00 86.56 319 GLY A O 1
ATOM 2515 N N . ILE A 1 320 ? -25.459 7.982 3.308 1.00 90.94 320 ILE A N 1
ATOM 2516 C CA . ILE A 1 320 ? -25.080 8.461 4.641 1.00 90.94 320 ILE A CA 1
ATOM 2517 C C . ILE A 1 320 ? -25.570 9.901 4.823 1.00 90.94 320 ILE A C 1
ATOM 2519 O O . ILE A 1 320 ? -25.227 10.795 4.048 1.00 90.94 320 ILE A O 1
ATOM 2523 N N . THR A 1 321 ? -26.326 10.152 5.892 1.00 94.00 321 THR A N 1
ATOM 2524 C CA . THR A 1 321 ? -26.713 11.516 6.284 1.00 94.00 321 THR A CA 1
ATOM 2525 C C . THR A 1 321 ? -25.632 12.145 7.160 1.00 94.00 321 THR A C 1
ATOM 2527 O O . THR A 1 321 ? -25.245 11.559 8.167 1.00 94.00 321 THR A O 1
ATOM 2530 N N . VAL A 1 322 ? -25.171 13.352 6.832 1.00 94.12 322 VAL A N 1
ATOM 2531 C CA . VAL A 1 322 ? -24.177 14.082 7.640 1.00 94.12 322 VAL A CA 1
ATOM 2532 C C . VAL A 1 322 ? -24.873 15.070 8.576 1.00 94.12 322 VAL A C 1
ATOM 2534 O O . VAL A 1 322 ? -25.708 15.859 8.135 1.00 94.12 322 VAL A O 1
ATOM 2537 N N . GLN A 1 323 ? -24.527 15.053 9.866 1.00 94.19 323 GLN A N 1
ATOM 2538 C CA . GLN A 1 323 ? -25.065 15.978 10.871 1.00 94.19 323 GLN A CA 1
ATOM 2539 C C . GLN A 1 323 ? -23.954 16.590 11.723 1.00 94.19 323 GLN A C 1
ATOM 2541 O O . GLN A 1 323 ? -23.091 15.887 12.237 1.00 94.19 323 GLN A O 1
ATOM 2546 N N . ASN A 1 324 ? -23.996 17.905 11.930 1.00 92.31 324 ASN A N 1
ATOM 2547 C CA . ASN A 1 324 ? -23.046 18.587 12.805 1.00 92.31 324 ASN A CA 1
ATOM 2548 C C . ASN A 1 324 ? -23.465 18.474 14.279 1.00 92.31 324 ASN A C 1
ATOM 2550 O O . ASN A 1 324 ? -24.641 18.634 14.603 1.00 92.31 324 ASN A O 1
ATOM 2554 N N . VAL A 1 325 ? -22.499 18.276 15.180 1.00 89.38 325 VAL A N 1
ATOM 2555 C CA . VAL A 1 325 ? -22.731 18.207 16.631 1.00 89.38 325 VAL A CA 1
ATOM 2556 C C . VAL A 1 325 ? -21.895 19.267 17.357 1.00 89.38 325 VAL A C 1
ATOM 2558 O O . VAL A 1 325 ? -20.667 19.148 17.400 1.00 89.38 325 VAL A O 1
ATOM 2561 N N . PRO A 1 326 ? -22.530 20.298 17.951 1.00 81.44 326 PRO A N 1
ATOM 2562 C CA . PRO A 1 326 ? -21.808 21.416 18.555 1.00 81.44 326 PRO A CA 1
ATOM 2563 C C . PRO A 1 326 ? -21.381 21.192 20.009 1.00 81.44 326 PRO A C 1
ATOM 2565 O O . PRO A 1 326 ? -20.684 22.018 20.591 1.00 81.44 326 PRO A O 1
ATOM 2568 N N . THR A 1 327 ? -21.806 20.094 20.630 1.00 79.06 327 THR A N 1
ATOM 2569 C CA . THR A 1 327 ? -21.627 19.862 22.067 1.00 79.06 327 THR A CA 1
ATOM 2570 C C . THR A 1 327 ? -20.253 19.281 22.407 1.00 79.06 327 THR A C 1
ATOM 2572 O O . THR A 1 327 ? -19.778 18.389 21.709 1.00 79.06 327 THR A O 1
ATOM 2575 N N . PHE A 1 328 ? -19.653 19.726 23.515 1.00 76.00 328 PHE A N 1
ATOM 2576 C CA . PHE A 1 328 ? -18.281 19.398 23.933 1.00 76.00 328 PHE A CA 1
ATOM 2577 C C . PHE A 1 328 ? -18.228 18.531 25.209 1.00 76.00 328 PHE A C 1
ATOM 2579 O O . PHE A 1 328 ? -19.123 18.643 26.054 1.00 76.00 328 PHE A O 1
ATOM 2586 N N . PRO A 1 329 ? -17.227 17.631 25.333 1.00 80.50 329 PRO A N 1
ATOM 2587 C CA . PRO A 1 329 ? -17.419 16.192 25.114 1.00 80.50 329 PRO A CA 1
ATOM 2588 C C . PRO A 1 329 ? -18.507 15.578 26.001 1.00 80.50 329 PRO A C 1
ATOM 2590 O O . PRO A 1 329 ? -19.197 14.661 25.583 1.00 80.50 329 PRO A O 1
ATOM 2593 N N . TRP A 1 330 ? -18.732 16.106 27.200 1.00 89.06 330 TRP A N 1
ATOM 2594 C CA . TRP A 1 330 ? -19.778 15.658 28.103 1.00 89.06 330 TRP A CA 1
ATOM 2595 C C . TRP A 1 330 ? -21.186 15.902 27.545 1.00 89.06 330 TRP A C 1
ATOM 2597 O O . TRP A 1 330 ? -22.118 15.181 27.890 1.00 89.06 330 TRP A O 1
ATOM 2607 N N . GLY A 1 331 ? -21.361 16.881 26.655 1.00 89.31 331 GLY A N 1
ATOM 2608 C CA . GLY A 1 331 ? -22.584 17.000 25.865 1.00 89.31 331 GLY A CA 1
ATOM 2609 C C . GLY A 1 331 ? -22.695 15.944 24.752 1.00 89.31 331 GLY A C 1
ATOM 2610 O O . GLY A 1 331 ? -23.797 15.462 24.510 1.00 89.31 331 GLY A O 1
ATOM 2611 N N . LEU A 1 332 ? -21.577 15.488 24.156 1.00 90.38 332 LEU A N 1
ATOM 2612 C CA . LEU A 1 332 ? -21.598 14.304 23.276 1.00 90.38 332 LEU A CA 1
ATOM 2613 C C . LEU A 1 332 ? -22.024 13.062 24.057 1.00 90.38 332 LEU A C 1
ATOM 2615 O O . LEU A 1 332 ? -22.874 12.310 23.594 1.00 90.38 332 LEU A O 1
ATOM 2619 N N . VAL A 1 333 ? -21.466 12.877 25.256 1.00 93.19 333 VAL A N 1
ATOM 2620 C CA . VAL A 1 333 ? -21.826 11.776 26.155 1.00 93.19 333 VAL A CA 1
ATOM 2621 C C . VAL A 1 333 ? -23.323 11.787 26.455 1.00 93.19 333 VAL A C 1
ATOM 2623 O O . VAL A 1 333 ? -23.951 10.737 26.399 1.00 93.19 333 VAL A O 1
ATOM 2626 N N . SER A 1 334 ? -23.920 12.954 26.719 1.00 93.00 334 SER A N 1
ATOM 2627 C CA . SER A 1 334 ? -25.372 13.061 26.908 1.00 93.00 334 SER A CA 1
ATOM 2628 C C . SER A 1 334 ? -26.158 12.641 25.661 1.00 93.00 334 SER A C 1
ATOM 2630 O O . SER A 1 334 ? -27.119 11.886 25.783 1.00 93.00 334 SER A O 1
ATOM 2632 N N . ASN A 1 335 ? -25.739 13.083 24.470 1.00 90.75 335 ASN A N 1
ATOM 2633 C CA . ASN A 1 335 ? -26.420 12.770 23.207 1.00 90.75 335 ASN A CA 1
ATOM 2634 C C . ASN A 1 335 ? -26.343 11.282 22.843 1.00 90.75 335 ASN A C 1
ATOM 2636 O O . ASN A 1 335 ? -27.274 10.735 22.259 1.00 90.75 335 ASN A O 1
ATOM 2640 N N . PHE A 1 336 ? -25.237 10.629 23.195 1.00 92.75 336 PHE A N 1
ATOM 2641 C CA . PHE A 1 336 ? -24.942 9.247 22.821 1.00 92.75 336 PHE A CA 1
ATOM 2642 C C . PHE A 1 336 ? -24.929 8.297 24.025 1.00 92.75 336 PHE A C 1
ATOM 2644 O O . PHE A 1 336 ? -24.372 7.202 23.951 1.00 92.75 336 PHE A O 1
ATOM 2651 N N . LYS A 1 337 ? -25.581 8.683 25.130 1.00 93.00 337 LYS A N 1
ATOM 2652 C CA . LYS A 1 337 ? -25.612 7.905 26.376 1.00 93.00 337 LYS A CA 1
ATOM 2653 C C . LYS A 1 337 ? -26.116 6.476 26.162 1.00 93.00 337 LYS A C 1
ATOM 2655 O O . LYS A 1 337 ? -25.629 5.563 26.813 1.00 93.00 337 LYS A O 1
ATOM 2660 N N . SER A 1 338 ? -27.057 6.270 25.241 1.00 92.69 338 SER A N 1
ATOM 2661 C CA . SER A 1 338 ? -27.618 4.947 24.930 1.00 92.69 338 SER A CA 1
ATOM 2662 C C . SER A 1 338 ? -26.590 3.934 24.420 1.00 92.69 338 SER A C 1
ATOM 2664 O O . SER A 1 338 ? -26.861 2.740 24.458 1.00 92.69 338 SER A O 1
ATOM 2666 N N . TYR A 1 339 ? -25.434 4.393 23.935 1.00 92.56 339 TYR A N 1
ATOM 2667 C CA . TYR A 1 339 ? -24.369 3.531 23.421 1.00 92.56 339 TYR A CA 1
ATOM 2668 C C . TYR A 1 339 ? -23.337 3.149 24.487 1.00 92.56 339 TYR A C 1
ATOM 2670 O O . TYR A 1 339 ? -22.473 2.317 24.206 1.00 92.56 339 TYR A O 1
ATOM 2678 N N . ILE A 1 340 ? -23.416 3.740 25.687 1.00 95.19 340 ILE A N 1
ATOM 2679 C CA . ILE A 1 340 ? -22.463 3.517 26.776 1.00 95.19 340 ILE A CA 1
ATOM 2680 C C . ILE A 1 340 ? -23.140 2.991 28.050 1.00 95.19 340 ILE A C 1
ATOM 2682 O O . ILE A 1 340 ? -24.226 3.416 28.433 1.00 95.19 340 ILE A O 1
ATOM 2686 N N . SER A 1 341 ? -22.459 2.085 28.743 1.00 96.31 341 SER A N 1
ATOM 2687 C CA . SER A 1 341 ? -22.943 1.387 29.939 1.00 96.31 341 SER A CA 1
ATOM 2688 C C . SER A 1 341 ? -22.567 2.094 31.246 1.00 96.31 341 SER A C 1
ATOM 2690 O O . SER A 1 341 ? -23.131 1.795 32.295 1.00 96.31 341 SER A O 1
ATOM 2692 N N . GLY A 1 342 ? -21.596 3.012 31.216 1.00 98.00 342 GLY A N 1
ATOM 2693 C CA . GLY A 1 342 ? -21.066 3.668 32.412 1.00 98.00 342 GLY A CA 1
ATOM 2694 C C . GLY A 1 342 ? -19.689 4.290 32.194 1.00 98.00 342 GLY A C 1
ATOM 2695 O O . GLY A 1 342 ? -19.334 4.650 31.069 1.00 98.00 342 GLY A O 1
ATOM 2696 N N . TYR A 1 343 ? -18.907 4.399 33.269 1.00 98.56 343 TYR A N 1
ATOM 2697 C CA . TYR A 1 343 ? -17.521 4.866 33.233 1.00 98.56 343 TYR A CA 1
ATOM 2698 C C . TYR A 1 343 ? -16.542 3.918 33.943 1.00 98.56 343 TYR A C 1
ATOM 2700 O O . TYR A 1 343 ? -16.914 3.191 34.867 1.00 98.56 343 TYR A O 1
ATOM 2708 N N . VAL A 1 344 ? -15.277 3.954 33.517 1.00 98.69 344 VAL A N 1
ATOM 2709 C CA . VAL A 1 344 ? -14.148 3.247 34.142 1.00 98.69 344 VAL A CA 1
ATOM 2710 C C . VAL A 1 344 ? -13.210 4.260 34.783 1.00 98.69 344 VAL A C 1
ATOM 2712 O O . VAL A 1 344 ? -12.732 5.179 34.117 1.00 98.69 344 VAL A O 1
ATOM 2715 N N . LEU A 1 345 ? -12.949 4.091 36.075 1.00 98.25 345 LEU A N 1
ATOM 2716 C CA . LEU A 1 345 ? -12.143 5.018 36.863 1.00 98.25 345 LEU A CA 1
ATOM 2717 C C . LEU A 1 345 ? -10.640 4.738 36.706 1.00 98.25 345 LEU A C 1
ATOM 2719 O O . LEU A 1 345 ? -10.219 3.582 36.760 1.00 98.25 345 LEU A O 1
ATOM 2723 N N . TYR A 1 346 ? -9.829 5.790 36.552 1.00 97.44 346 TYR A N 1
ATOM 2724 C CA . TYR A 1 346 ? -8.364 5.686 36.457 1.00 97.44 346 TYR A CA 1
ATOM 2725 C C . TYR A 1 346 ? -7.642 6.864 37.115 1.00 97.44 346 TYR A C 1
ATOM 2727 O O . TYR A 1 346 ? -8.225 7.932 37.305 1.00 97.44 346 TYR A O 1
ATOM 2735 N N . ASN A 1 347 ? -6.362 6.691 37.450 1.00 95.06 347 ASN A N 1
ATOM 2736 C CA . ASN A 1 347 ? -5.540 7.776 37.985 1.00 95.06 347 ASN A CA 1
ATOM 2737 C C . ASN A 1 347 ? -4.903 8.573 36.832 1.00 95.06 347 ASN A C 1
ATOM 2739 O O . ASN A 1 347 ? -4.161 7.992 36.043 1.00 95.06 347 ASN A O 1
ATOM 2743 N N . PRO A 1 348 ? -5.142 9.890 36.709 1.00 89.88 348 PRO A N 1
ATOM 2744 C CA . PRO A 1 348 ? -4.598 10.702 35.620 1.00 89.88 348 PRO A CA 1
ATOM 2745 C C . PRO A 1 348 ? -3.123 11.061 35.872 1.00 89.88 348 PRO A C 1
ATOM 2747 O O . PRO A 1 348 ? -2.785 12.222 36.065 1.00 89.88 348 PRO A O 1
ATOM 2750 N N . THR A 1 349 ? -2.248 10.053 35.938 1.00 87.19 349 THR A N 1
ATOM 2751 C CA . THR A 1 349 ? -0.823 10.222 36.278 1.00 87.19 349 THR A CA 1
ATOM 2752 C C . THR A 1 349 ? 0.137 9.770 35.179 1.00 87.19 349 THR A C 1
ATOM 2754 O O . THR A 1 349 ? 1.280 10.218 35.162 1.00 87.19 349 THR A O 1
ATOM 2757 N N . SER A 1 350 ? -0.281 8.866 34.284 1.00 84.31 350 SER A N 1
ATOM 2758 C CA . SER A 1 350 ? 0.567 8.333 33.207 1.00 84.31 350 SER A CA 1
ATOM 2759 C C . SER A 1 350 ? -0.256 7.820 32.014 1.00 84.31 350 SER A C 1
ATOM 2761 O O . SER A 1 350 ? -1.445 7.536 32.151 1.00 84.31 350 SER A O 1
ATOM 2763 N N . GLU A 1 351 ? 0.355 7.729 30.822 1.00 81.38 351 GLU A N 1
ATOM 2764 C CA . GLU A 1 351 ? -0.301 7.165 29.624 1.00 81.38 351 GLU A CA 1
ATOM 2765 C C . GLU A 1 351 ? -0.720 5.710 29.851 1.00 81.38 351 GLU A C 1
ATOM 2767 O O . GLU A 1 351 ? -1.770 5.285 29.371 1.00 81.38 351 GLU A O 1
ATOM 2772 N N . LEU A 1 352 ? 0.063 4.984 30.653 1.00 87.38 352 LEU A N 1
ATOM 2773 C CA . LEU A 1 352 ? -0.232 3.630 31.102 1.00 87.38 352 LEU A CA 1
ATOM 2774 C C . LEU A 1 352 ? -1.594 3.548 31.808 1.00 87.38 352 LEU A C 1
ATOM 2776 O O . LEU A 1 352 ? -2.424 2.713 31.449 1.00 87.38 352 LEU A O 1
ATOM 2780 N N . GLU A 1 353 ? -1.858 4.436 32.772 1.00 91.19 353 GLU A N 1
ATOM 2781 C CA . GLU A 1 353 ? -3.141 4.466 33.492 1.00 91.19 353 GLU A CA 1
ATOM 2782 C C . GLU A 1 353 ? -4.322 4.722 32.551 1.00 91.19 353 GLU A C 1
ATOM 2784 O O . GLU A 1 353 ? -5.351 4.049 32.637 1.00 91.19 353 GLU A O 1
ATOM 2789 N N . VAL A 1 354 ? -4.157 5.650 31.605 1.00 90.25 354 VAL A N 1
ATOM 2790 C CA . VAL A 1 354 ? -5.185 5.957 30.604 1.00 90.25 354 VAL A CA 1
ATOM 2791 C C . VAL A 1 354 ? -5.405 4.762 29.674 1.00 90.25 354 VAL A C 1
ATOM 2793 O O . VAL A 1 354 ? -6.540 4.431 29.355 1.00 90.25 354 VAL A O 1
ATOM 2796 N N . SER A 1 355 ? -4.346 4.101 29.205 1.00 91.44 355 SER A N 1
ATOM 2797 C CA . SER A 1 355 ? -4.434 2.924 28.329 1.00 91.44 355 SER A CA 1
ATOM 2798 C C . SER A 1 355 ? -5.156 1.760 28.997 1.00 91.44 355 SER A C 1
ATOM 2800 O O . SER A 1 355 ? -6.071 1.209 28.387 1.00 91.44 355 SER A O 1
ATOM 2802 N N . LYS A 1 356 ? -4.862 1.466 30.272 1.00 94.75 356 LYS A N 1
ATOM 2803 C CA . LYS A 1 356 ? -5.649 0.506 31.064 1.00 94.75 356 LYS A CA 1
ATOM 2804 C C . LYS A 1 356 ? -7.132 0.881 31.083 1.00 94.75 356 LYS A C 1
ATOM 2806 O O . LYS A 1 356 ? -7.987 0.033 30.828 1.00 94.75 356 LYS A O 1
ATOM 2811 N N . ALA A 1 357 ? -7.430 2.157 31.339 1.00 96.56 357 ALA A N 1
ATOM 2812 C CA . ALA A 1 357 ? -8.797 2.659 31.409 1.00 96.56 357 ALA A CA 1
ATOM 2813 C C . ALA A 1 357 ? -9.518 2.528 30.066 1.00 96.56 357 ALA A C 1
ATOM 2815 O O . ALA A 1 357 ? -10.629 2.019 30.028 1.00 96.56 357 ALA A O 1
ATOM 2816 N N . VAL A 1 358 ? -8.883 2.945 28.968 1.00 95.62 358 VAL A N 1
ATOM 2817 C CA . VAL A 1 358 ? -9.435 2.887 27.607 1.00 95.62 358 VAL A CA 1
ATOM 2818 C C . VAL A 1 358 ? -9.640 1.447 27.148 1.00 95.62 358 VAL A C 1
ATOM 2820 O O . VAL A 1 358 ? -10.683 1.162 26.567 1.00 95.62 358 VAL A O 1
ATOM 2823 N N . ASN A 1 359 ? -8.713 0.533 27.449 1.00 96.25 359 ASN A N 1
ATOM 2824 C CA . ASN A 1 359 ? -8.882 -0.892 27.161 1.00 96.25 359 ASN A CA 1
ATOM 2825 C C . ASN A 1 359 ? -10.128 -1.439 27.875 1.00 96.25 359 ASN A C 1
ATOM 2827 O O . ASN A 1 359 ? -11.052 -1.934 27.223 1.00 96.25 359 ASN A O 1
ATOM 2831 N N . LEU A 1 360 ? -10.202 -1.292 29.204 1.00 98.12 360 LEU A N 1
ATOM 2832 C CA . LEU A 1 360 ? -11.330 -1.813 29.979 1.00 98.12 360 LEU A CA 1
ATOM 2833 C C . LEU A 1 360 ? -12.653 -1.130 29.596 1.00 98.12 360 LEU A C 1
ATOM 2835 O O . LEU A 1 360 ? -13.674 -1.793 29.422 1.00 98.12 360 LEU A O 1
ATOM 2839 N N . ALA A 1 361 ? -12.637 0.190 29.409 1.00 97.88 361 ALA A N 1
ATOM 2840 C CA . ALA A 1 361 ? -13.800 0.975 29.011 1.00 97.88 361 ALA A CA 1
ATOM 2841 C C . ALA A 1 361 ? -14.296 0.561 27.620 1.00 97.88 361 ALA A C 1
ATOM 2843 O O . ALA A 1 361 ? -15.478 0.270 27.439 1.00 97.88 361 ALA A O 1
ATOM 2844 N N . GLY A 1 362 ? -13.382 0.424 26.658 1.00 96.50 362 GLY A N 1
ATOM 2845 C CA . GLY A 1 362 ? -13.676 -0.077 25.326 1.00 96.50 362 GLY A CA 1
ATOM 2846 C C . GLY A 1 362 ? -14.330 -1.453 25.368 1.00 96.50 362 GLY A C 1
ATOM 2847 O O . GLY A 1 362 ? -15.331 -1.650 24.689 1.00 96.50 362 GLY A O 1
ATOM 2848 N N . MET A 1 363 ? -13.842 -2.382 26.195 1.00 96.38 363 MET A N 1
ATOM 2849 C CA . MET A 1 363 ? -14.444 -3.710 26.368 1.00 96.38 363 MET A CA 1
ATOM 2850 C C . MET A 1 363 ? -15.859 -3.652 26.967 1.00 96.38 363 MET A C 1
ATOM 2852 O O . MET A 1 363 ? -16.767 -4.298 26.444 1.00 96.38 363 MET A O 1
ATOM 2856 N N . LEU A 1 364 ? -16.071 -2.836 28.004 1.00 97.38 364 LEU A N 1
ATOM 2857 C CA . LEU A 1 364 ? -17.343 -2.725 28.735 1.00 97.38 364 LEU A CA 1
ATOM 2858 C C . LEU A 1 364 ? -18.383 -1.796 28.077 1.00 97.38 364 LEU A C 1
ATOM 2860 O O . LEU A 1 364 ? -19.469 -1.596 28.626 1.00 97.38 364 LEU A O 1
ATOM 2864 N N . ASN A 1 365 ? -18.065 -1.218 26.911 1.00 96.88 365 ASN A N 1
ATOM 2865 C CA . ASN A 1 365 ? -18.825 -0.114 26.311 1.00 96.88 365 ASN A CA 1
ATOM 2866 C C . ASN A 1 365 ? -19.003 1.052 27.298 1.00 96.88 365 ASN A C 1
ATOM 2868 O O . ASN A 1 365 ? -20.093 1.572 27.469 1.00 96.88 365 ASN A O 1
ATOM 2872 N N . ALA A 1 366 ? -17.945 1.454 27.985 1.00 97.56 366 ALA A N 1
ATOM 2873 C CA . ALA A 1 366 ? -17.927 2.554 28.940 1.00 97.56 366 ALA A CA 1
ATOM 2874 C C . ALA A 1 366 ? -16.935 3.635 28.493 1.00 97.56 366 ALA A C 1
ATOM 2876 O O . ALA A 1 366 ? -16.159 3.427 27.567 1.00 97.56 366 ALA A O 1
ATOM 2877 N N . ILE A 1 367 ? -16.928 4.790 29.153 1.00 97.19 367 ILE A N 1
ATOM 2878 C CA . ILE A 1 367 ? -15.928 5.843 28.899 1.00 97.19 367 ILE A CA 1
ATOM 2879 C C . ILE A 1 367 ? -14.868 5.889 30.011 1.00 97.19 367 ILE A C 1
ATOM 2881 O O . ILE A 1 367 ? -15.193 5.605 31.167 1.00 97.19 367 ILE A O 1
ATOM 2885 N N . PRO A 1 368 ? -13.607 6.248 29.714 1.00 97.00 368 PRO A N 1
ATOM 2886 C CA . PRO A 1 368 ? -12.622 6.506 30.756 1.00 97.00 368 PRO A CA 1
ATOM 2887 C C . PRO A 1 368 ? -13.024 7.763 31.538 1.00 97.00 368 PRO A C 1
ATOM 2889 O O . PRO A 1 368 ? -13.424 8.766 30.952 1.00 97.00 368 PRO A O 1
ATOM 2892 N N . CYS A 1 369 ? -12.903 7.721 32.861 1.00 97.25 369 CYS A N 1
ATOM 2893 C CA . CYS A 1 369 ? -13.163 8.854 33.744 1.00 97.25 369 CYS A CA 1
ATOM 2894 C C . CYS A 1 369 ? -11.971 9.044 34.677 1.00 97.25 369 CYS A C 1
ATOM 2896 O O . CYS A 1 369 ? -11.623 8.141 35.443 1.00 97.25 369 CYS A O 1
ATOM 2898 N N . ALA A 1 370 ? -11.349 10.221 34.618 1.00 96.69 370 ALA A N 1
ATOM 2899 C CA . ALA A 1 370 ? -10.252 10.540 35.516 1.00 96.69 370 ALA A CA 1
ATOM 2900 C C . ALA A 1 370 ? -10.760 10.579 36.961 1.00 96.69 370 ALA A C 1
ATOM 2902 O O . ALA A 1 370 ? -11.866 11.050 37.237 1.00 96.69 370 ALA A O 1
ATOM 2903 N N . ASN A 1 371 ? -9.941 10.096 37.892 1.00 96.69 371 ASN A N 1
ATOM 2904 C CA . ASN A 1 371 ? -10.217 10.119 39.324 1.00 96.69 371 ASN A CA 1
ATOM 2905 C C . ASN A 1 371 ? -10.037 11.533 39.903 1.00 96.69 371 ASN A C 1
ATOM 2907 O O . ASN A 1 371 ? -9.156 11.784 40.724 1.00 96.69 371 ASN A O 1
ATOM 2911 N N . THR A 1 372 ? -10.868 12.467 39.440 1.00 95.62 372 THR A N 1
ATOM 2912 C CA . THR A 1 372 ? -10.969 13.837 39.945 1.00 95.62 372 THR A CA 1
ATOM 2913 C C . THR A 1 372 ? -12.422 14.129 40.332 1.00 95.62 372 THR A C 1
ATOM 2915 O O . THR A 1 372 ? -13.345 13.610 39.695 1.00 95.62 372 THR A O 1
ATOM 2918 N N . PRO A 1 373 ? -12.675 14.977 41.348 1.00 95.94 373 PRO A N 1
ATOM 2919 C CA . PRO A 1 373 ? -14.043 15.312 41.746 1.00 95.94 373 PRO A CA 1
ATOM 2920 C C . PRO A 1 373 ? -14.893 15.876 40.597 1.00 95.94 373 PRO A C 1
ATOM 2922 O O . PRO A 1 373 ? -16.073 15.554 40.495 1.00 95.94 373 PRO A O 1
ATOM 2925 N N . ALA A 1 374 ? -14.293 16.681 39.713 1.00 94.38 374 ALA A N 1
ATOM 2926 C CA . ALA A 1 374 ? -14.990 17.323 38.599 1.00 94.38 374 ALA A CA 1
ATOM 2927 C C . ALA A 1 374 ? -15.443 16.326 37.517 1.00 94.38 374 ALA A C 1
ATOM 2929 O O . ALA A 1 374 ? -16.585 16.399 37.053 1.00 94.38 374 ALA A O 1
ATOM 2930 N N . GLU A 1 375 ? -14.586 15.373 37.138 1.00 95.25 375 GLU A N 1
ATOM 2931 C CA . GLU A 1 375 ? -14.925 14.370 36.120 1.00 95.25 375 GLU A CA 1
ATOM 2932 C C . GLU A 1 375 ? -15.948 13.359 36.659 1.00 95.25 375 GLU A C 1
ATOM 2934 O O . GLU A 1 375 ? -16.944 13.071 35.992 1.00 95.25 375 GLU A O 1
ATOM 2939 N N . ILE A 1 376 ? -15.798 12.915 37.914 1.00 96.75 376 ILE A N 1
ATOM 2940 C CA . ILE A 1 376 ? -16.768 12.018 38.565 1.00 96.75 376 ILE A CA 1
ATOM 2941 C C . ILE A 1 376 ? -18.137 12.703 38.706 1.00 96.75 376 ILE A C 1
ATOM 2943 O O . ILE A 1 376 ? -19.169 12.100 38.397 1.00 96.75 376 ILE A O 1
ATOM 2947 N N . ALA A 1 377 ? -18.177 13.973 39.123 1.00 96.38 377 ALA A N 1
ATOM 2948 C CA . ALA A 1 377 ? -19.420 14.745 39.184 1.00 96.38 377 ALA A CA 1
ATOM 2949 C C . ALA A 1 377 ? -20.065 14.900 37.793 1.00 96.38 377 ALA A C 1
ATOM 2951 O O . ALA A 1 377 ? -21.286 14.794 37.644 1.00 96.38 377 ALA A O 1
ATOM 2952 N N . SER A 1 378 ? -19.255 15.095 36.748 1.00 96.00 378 SER A N 1
ATOM 2953 C CA . SER A 1 378 ? -19.738 15.202 35.366 1.00 96.00 378 SER A CA 1
ATOM 2954 C C . SER A 1 378 ? -20.339 13.891 34.851 1.00 96.00 378 SER A C 1
ATOM 2956 O O . SER A 1 378 ? -21.394 13.924 34.209 1.00 96.00 378 SER A O 1
ATOM 2958 N N . ALA A 1 379 ? -19.736 12.746 35.177 1.00 95.81 379 ALA A N 1
ATOM 2959 C CA . ALA A 1 379 ? -20.256 11.428 34.820 1.00 95.81 379 ALA A CA 1
ATOM 2960 C C . ALA A 1 379 ? -21.553 11.090 35.581 1.00 95.81 379 ALA A C 1
ATOM 2962 O O . ALA A 1 379 ? -22.565 10.713 34.982 1.00 95.81 379 ALA A O 1
ATOM 2963 N N . THR A 1 380 ? -21.549 11.272 36.904 1.00 96.06 380 THR A N 1
ATOM 2964 C CA . THR A 1 380 ? -22.679 10.922 37.785 1.00 96.06 380 THR A CA 1
ATOM 2965 C C . THR A 1 380 ? -23.903 11.805 37.556 1.00 96.06 380 THR A C 1
ATOM 2967 O O . THR A 1 380 ? -25.016 11.287 37.491 1.00 96.06 380 THR A O 1
ATOM 2970 N N . SER A 1 381 ? -23.724 13.112 37.323 1.00 95.75 381 SER A N 1
ATOM 2971 C CA . SER A 1 381 ? -24.829 14.028 36.975 1.00 95.75 381 SER A CA 1
ATOM 2972 C C . SER A 1 381 ? -25.536 13.669 35.663 1.00 95.75 381 SER A C 1
ATOM 2974 O O . SER A 1 381 ? -26.690 14.037 35.460 1.00 95.75 381 SER A O 1
ATOM 2976 N N . ARG A 1 382 ? -24.878 12.901 34.785 1.00 94.94 382 ARG A N 1
ATOM 2977 C CA . ARG A 1 382 ? -25.459 12.351 33.548 1.00 94.94 382 ARG A CA 1
ATOM 2978 C C . ARG A 1 382 ? -26.034 10.951 33.737 1.00 94.94 382 ARG A C 1
ATOM 2980 O O . ARG A 1 382 ? -26.488 10.334 32.774 1.00 94.94 382 ARG A O 1
ATOM 2987 N N . GLY A 1 383 ? -26.043 10.443 34.967 1.00 95.56 383 GLY A N 1
ATOM 2988 C CA . GLY A 1 383 ? -26.549 9.125 35.330 1.00 95.56 383 GLY A CA 1
ATOM 2989 C C . GLY A 1 383 ? -25.713 7.984 34.756 1.00 95.56 383 GLY A C 1
ATOM 2990 O O . GLY A 1 383 ? -26.297 7.000 34.303 1.00 95.56 383 GLY A O 1
ATOM 2991 N N . LEU A 1 384 ? -24.388 8.145 34.689 1.00 97.50 384 LEU A N 1
ATOM 2992 C CA . LEU A 1 384 ? -23.457 7.054 34.401 1.00 97.50 384 LEU A CA 1
ATOM 2993 C C . LEU A 1 384 ? -23.025 6.389 35.709 1.00 97.50 384 LEU A C 1
ATOM 2995 O O . LEU A 1 384 ? -22.655 7.077 36.660 1.00 97.50 384 LEU A O 1
ATOM 2999 N N . ALA A 1 385 ? -23.049 5.057 35.743 1.00 97.31 385 ALA A N 1
ATOM 3000 C CA . ALA A 1 385 ? -22.531 4.274 36.860 1.00 97.31 385 ALA A CA 1
ATOM 3001 C C . ALA A 1 385 ? -21.040 3.960 36.669 1.00 97.31 385 ALA A C 1
ATOM 3003 O O . ALA A 1 385 ? -20.570 3.822 35.537 1.00 97.31 385 ALA A O 1
ATOM 3004 N N . GLN A 1 386 ? -20.307 3.797 37.770 1.00 98.31 386 GLN A N 1
ATOM 3005 C CA . GLN A 1 386 ? -18.968 3.214 37.724 1.00 98.31 386 GLN A CA 1
ATOM 3006 C C . GLN A 1 386 ? -19.092 1.719 37.418 1.00 98.31 386 GLN A C 1
ATOM 3008 O O . GLN A 1 386 ? -19.663 0.977 38.214 1.00 98.31 386 GLN A O 1
ATOM 3013 N N . VAL A 1 387 ? -18.555 1.276 36.283 1.00 98.38 387 VAL A N 1
ATOM 3014 C CA . VAL A 1 387 ? -18.610 -0.133 35.845 1.00 98.38 387 VAL A CA 1
ATOM 3015 C C . VAL A 1 387 ? -17.245 -0.823 35.867 1.00 98.38 387 VAL A C 1
ATOM 3017 O O . VAL A 1 387 ? -17.168 -2.033 35.691 1.00 98.38 387 VAL A O 1
ATOM 3020 N N . GLY A 1 388 ? -16.169 -0.070 36.104 1.00 97.81 388 GLY A N 1
ATOM 3021 C CA . GLY A 1 388 ? -14.819 -0.605 36.264 1.00 97.81 388 GLY A CA 1
ATOM 3022 C C . GLY A 1 388 ? -13.883 0.373 36.974 1.00 97.81 388 GLY A C 1
ATOM 3023 O O . GLY A 1 388 ? -14.174 1.567 37.085 1.00 97.81 388 GLY A O 1
ATOM 3024 N N . ASP A 1 389 ? -12.755 -0.138 37.459 1.00 98.31 389 ASP A N 1
ATOM 3025 C CA . ASP A 1 389 ? -11.714 0.630 38.146 1.00 98.31 389 ASP A CA 1
ATOM 3026 C C . ASP A 1 389 ? -10.348 -0.010 37.888 1.00 98.31 389 ASP A C 1
ATOM 3028 O O . ASP A 1 389 ? -10.120 -1.154 38.273 1.00 98.31 389 ASP A O 1
ATOM 3032 N N . VAL A 1 390 ? -9.446 0.720 37.230 1.00 98.19 390 VAL A N 1
ATOM 3033 C CA . VAL A 1 390 ? -8.119 0.208 36.841 1.00 98.19 390 VAL A CA 1
ATOM 3034 C C . VAL A 1 390 ? -6.981 0.737 37.711 1.00 98.19 390 VAL A C 1
ATOM 3036 O O . VAL A 1 390 ? -5.814 0.436 37.445 1.00 98.19 390 VAL A O 1
ATOM 3039 N N . ARG A 1 391 ? -7.285 1.524 38.752 1.00 97.00 391 ARG A N 1
ATOM 3040 C CA . ARG A 1 391 ? -6.271 2.217 39.571 1.00 97.00 391 ARG A CA 1
ATOM 3041 C C . ARG A 1 391 ? -5.297 1.263 40.263 1.00 97.00 391 ARG A C 1
ATOM 3043 O O . ARG A 1 391 ? -4.154 1.636 40.491 1.00 97.00 391 ARG A O 1
ATOM 3050 N N . ASN A 1 392 ? -5.747 0.041 40.554 1.00 95.94 392 ASN A N 1
ATOM 3051 C CA . ASN A 1 392 ? -4.960 -1.012 41.204 1.00 95.94 392 ASN A CA 1
ATOM 3052 C C . ASN A 1 392 ? -4.728 -2.234 40.297 1.00 95.94 392 ASN A C 1
ATOM 3054 O O . ASN A 1 392 ? -4.368 -3.295 40.793 1.00 95.94 392 ASN A O 1
ATOM 3058 N N . MET A 1 393 ? -4.971 -2.103 38.990 1.00 96.94 393 MET A N 1
ATOM 3059 C CA . MET A 1 393 ? -4.771 -3.174 38.010 1.00 96.94 393 MET A CA 1
ATOM 3060 C C . MET A 1 393 ? -3.462 -2.971 37.245 1.00 96.94 393 MET A C 1
ATOM 3062 O O . MET A 1 393 ? -3.068 -1.841 36.946 1.00 96.94 393 MET A O 1
ATOM 3066 N N . THR A 1 394 ? -2.812 -4.062 36.869 1.00 93.50 394 THR A N 1
ATOM 3067 C CA . THR A 1 394 ? -1.764 -4.092 35.843 1.00 93.50 394 THR A CA 1
ATOM 3068 C C . THR A 1 394 ? -2.384 -4.157 34.440 1.00 93.50 394 THR A C 1
ATOM 3070 O O . THR A 1 394 ? -3.584 -4.385 34.285 1.00 93.50 394 THR A O 1
ATOM 3073 N N . GLU A 1 395 ? -1.590 -3.955 33.382 1.00 91.62 395 GLU A N 1
ATOM 3074 C CA . GLU A 1 395 ? -2.065 -4.198 32.006 1.00 91.62 395 GLU A CA 1
ATOM 3075 C C . GLU A 1 395 ? -2.473 -5.663 31.805 1.00 91.62 395 GLU A C 1
ATOM 3077 O O . GLU A 1 395 ? -3.485 -5.926 31.156 1.00 91.62 395 GLU A O 1
ATOM 3082 N N . ARG A 1 396 ? -1.738 -6.607 32.413 1.00 93.50 396 ARG A N 1
ATOM 3083 C CA . ARG A 1 396 ? -2.077 -8.034 32.385 1.00 93.50 396 ARG A CA 1
ATOM 3084 C C . ARG A 1 396 ? -3.447 -8.289 33.002 1.00 93.50 396 ARG A C 1
ATOM 3086 O O . ARG A 1 396 ? -4.266 -8.930 32.355 1.00 93.50 396 ARG A O 1
ATOM 3093 N N . ASP A 1 397 ? -3.718 -7.724 34.179 1.00 96.19 397 ASP A N 1
ATOM 3094 C CA . ASP A 1 397 ? -5.016 -7.892 34.845 1.00 96.19 397 ASP A CA 1
ATOM 3095 C C . ASP A 1 397 ? -6.165 -7.405 33.951 1.00 96.19 397 ASP A C 1
ATOM 3097 O O . ASP A 1 397 ? -7.214 -8.037 33.890 1.00 96.19 397 ASP A O 1
ATOM 3101 N N . VAL A 1 398 ? -5.973 -6.291 33.227 1.00 96.56 398 VAL A N 1
ATOM 3102 C CA . VAL A 1 398 ? -6.982 -5.761 32.292 1.00 96.56 398 VAL A CA 1
ATOM 3103 C C . VAL A 1 398 ? -7.162 -6.682 31.083 1.00 96.56 398 VAL A C 1
ATOM 3105 O O . VAL A 1 398 ? -8.294 -6.912 30.657 1.00 96.56 398 VAL A O 1
ATOM 3108 N N . PHE A 1 399 ? -6.070 -7.217 30.531 1.00 94.62 399 PHE A N 1
ATOM 3109 C CA . PHE A 1 399 ? -6.116 -8.166 29.419 1.00 94.62 399 PHE A CA 1
ATOM 3110 C C . PHE A 1 399 ? -6.862 -9.455 29.802 1.00 94.62 399 PHE A C 1
ATOM 3112 O O . PHE A 1 399 ? -7.715 -9.929 29.047 1.00 94.62 399 PHE A O 1
ATOM 3119 N N . GLU A 1 400 ? -6.578 -9.985 30.995 1.00 94.06 400 GLU A N 1
ATOM 3120 C CA . GLU A 1 400 ? -7.111 -11.249 31.514 1.00 94.06 400 GLU A CA 1
ATOM 3121 C C . GLU A 1 400 ? -8.596 -11.205 31.884 1.00 94.06 400 GLU A C 1
ATOM 3123 O O . GLU A 1 400 ? -9.212 -12.264 32.004 1.00 94.06 400 GLU A O 1
ATOM 3128 N N . VAL A 1 401 ? -9.216 -10.019 31.971 1.00 95.75 401 VAL A N 1
ATOM 3129 C CA . VAL A 1 401 ? -10.678 -9.921 32.136 1.00 95.75 401 VAL A CA 1
ATOM 3130 C C . VAL A 1 401 ? -11.406 -10.641 30.996 1.00 95.75 401 VAL A C 1
ATOM 3132 O O . VAL A 1 401 ? -12.420 -11.298 31.233 1.00 95.75 401 VAL A O 1
ATOM 3135 N N . ASN A 1 402 ? -10.902 -10.530 29.760 1.00 92.12 402 ASN A N 1
ATOM 3136 C CA . ASN A 1 402 ? -11.403 -11.297 28.620 1.00 92.12 402 ASN A CA 1
ATOM 3137 C C . ASN A 1 402 ? -10.370 -11.377 27.475 1.00 92.12 402 ASN A C 1
ATOM 3139 O O . ASN A 1 402 ? -10.455 -10.599 26.522 1.00 92.12 402 ASN A O 1
ATOM 3143 N N . PRO A 1 403 ? -9.443 -12.352 27.497 1.00 88.81 403 PRO A N 1
ATOM 3144 C CA . PRO A 1 403 ? -8.430 -12.507 26.451 1.00 88.81 403 PRO A CA 1
ATOM 3145 C C . PRO A 1 403 ? -9.021 -12.678 25.046 1.00 88.81 403 PRO A C 1
ATOM 3147 O O . PRO A 1 403 ? -8.492 -12.143 24.078 1.00 88.81 403 PRO A O 1
ATOM 3150 N N . SER A 1 404 ? -10.160 -13.373 24.935 1.00 88.62 404 SER A N 1
ATOM 3151 C CA . SER A 1 404 ? -10.825 -13.652 23.652 1.00 88.62 404 SER A CA 1
ATOM 3152 C C . SER A 1 404 ? -11.506 -12.436 23.012 1.00 88.62 404 SER A C 1
ATOM 3154 O O . SER A 1 404 ? -11.934 -12.501 21.860 1.00 88.62 404 SER A O 1
ATOM 3156 N N . TYR A 1 405 ? -11.634 -11.324 23.745 1.00 89.62 405 TYR A N 1
ATOM 3157 C CA . TYR A 1 405 ? -12.197 -10.082 23.215 1.00 89.62 405 TYR A CA 1
ATOM 3158 C C . TYR A 1 405 ? -11.251 -9.393 22.224 1.00 89.62 405 TYR A C 1
ATOM 3160 O O . TYR A 1 405 ? -11.716 -8.734 21.286 1.00 89.62 405 TYR A O 1
ATOM 3168 N N . TRP A 1 406 ? -9.943 -9.525 22.448 1.00 89.88 406 TRP A N 1
ATOM 3169 C CA . TRP A 1 406 ? -8.918 -8.787 21.724 1.00 89.88 406 TRP A CA 1
ATOM 3170 C C . TRP A 1 406 ? -8.644 -9.423 20.364 1.00 89.88 406 TRP A C 1
ATOM 3172 O O . TRP A 1 406 ? -8.437 -10.627 20.252 1.00 89.88 406 TRP A O 1
ATOM 3182 N N . SER A 1 407 ? -8.650 -8.602 19.316 1.00 87.06 407 SER A N 1
ATOM 3183 C CA . SER A 1 407 ? -8.421 -9.053 17.939 1.00 87.06 407 SER A CA 1
ATOM 3184 C C . SER A 1 407 ? -7.003 -8.772 17.440 1.00 87.06 407 SER A C 1
ATOM 3186 O O . SER A 1 407 ? -6.569 -9.386 16.467 1.00 87.06 407 SER A O 1
ATOM 3188 N N . ASN A 1 408 ? -6.301 -7.823 18.070 1.00 89.00 408 ASN A N 1
ATOM 3189 C CA . ASN A 1 408 ? -4.922 -7.457 17.758 1.00 89.00 408 ASN A CA 1
ATOM 3190 C C . ASN A 1 408 ? -4.287 -6.643 18.909 1.00 89.00 408 ASN A C 1
ATOM 3192 O O . ASN A 1 408 ? -4.971 -6.294 19.876 1.00 89.00 408 ASN A O 1
ATOM 3196 N N . ILE A 1 409 ? -3.006 -6.293 18.775 1.00 89.50 409 ILE A N 1
ATOM 3197 C CA . ILE A 1 409 ? -2.256 -5.409 19.671 1.00 89.50 409 ILE A CA 1
ATOM 3198 C C . ILE A 1 409 ? -2.014 -4.044 19.017 1.00 89.50 409 ILE A C 1
ATOM 3200 O O . ILE A 1 409 ? -1.747 -3.929 17.818 1.00 89.50 409 ILE A O 1
ATOM 3204 N N . MET A 1 410 ? -2.063 -3.003 19.843 1.00 88.69 410 MET A N 1
ATOM 3205 C CA . MET A 1 410 ? -1.567 -1.672 19.530 1.00 88.69 410 MET A CA 1
ATOM 3206 C C . MET A 1 410 ? -0.558 -1.230 20.598 1.00 88.69 410 MET A C 1
ATOM 3208 O O . MET A 1 410 ? -0.775 -1.430 21.785 1.00 88.69 410 MET A O 1
ATOM 3212 N N . ILE A 1 411 ? 0.523 -0.578 20.198 1.00 86.00 411 ILE A N 1
ATOM 3213 C CA . ILE A 1 411 ? 1.511 0.033 21.077 1.00 86.00 411 ILE A CA 1
ATOM 3214 C C . ILE A 1 411 ? 1.052 1.450 21.428 1.00 86.00 411 ILE A C 1
ATOM 3216 O O . ILE A 1 411 ? 0.921 2.315 20.557 1.00 86.00 411 ILE A O 1
ATOM 3220 N N . GLY A 1 412 ? 0.824 1.691 22.718 1.00 77.19 412 GLY A N 1
ATOM 3221 C CA . GLY A 1 412 ? 0.722 3.026 23.298 1.00 77.19 412 GLY A CA 1
ATOM 3222 C C . GLY A 1 412 ? 2.121 3.535 23.639 1.00 77.19 412 GLY A C 1
ATOM 3223 O O . GLY A 1 412 ? 2.845 2.900 24.404 1.00 77.19 412 GLY A O 1
ATOM 3224 N N . GLY A 1 413 ? 2.544 4.655 23.056 1.00 65.81 413 GLY A N 1
ATOM 3225 C CA . GLY A 1 413 ? 3.855 5.223 23.367 1.00 65.81 413 GLY A CA 1
ATOM 3226 C C . GLY A 1 413 ? 3.940 5.641 24.839 1.00 65.81 413 GLY A C 1
ATOM 3227 O O . GLY A 1 413 ? 3.106 6.409 25.307 1.00 65.81 413 GLY A O 1
ATOM 3228 N N . ALA A 1 414 ? 4.968 5.194 25.563 1.00 50.56 414 ALA A N 1
ATOM 3229 C CA . ALA A 1 414 ? 5.215 5.594 26.954 1.00 50.56 414 ALA A CA 1
ATOM 3230 C C . ALA A 1 414 ? 5.948 6.950 27.090 1.00 50.56 414 ALA A C 1
ATOM 3232 O O . ALA A 1 414 ? 6.561 7.235 28.121 1.00 50.56 414 ALA A O 1
ATOM 3233 N N . GLY A 1 415 ? 5.932 7.772 26.037 1.00 45.56 415 GLY A N 1
ATOM 3234 C CA . GLY A 1 415 ? 6.547 9.098 26.030 1.00 45.56 415 GLY A CA 1
ATOM 3235 C C . GLY A 1 415 ? 5.836 10.079 26.968 1.00 45.56 415 GLY A C 1
ATOM 3236 O O . GLY A 1 415 ? 4.685 9.873 27.344 1.00 45.56 415 GLY A O 1
ATOM 3237 N N . GLN A 1 416 ? 6.540 11.150 27.354 1.00 43.41 416 GLN A N 1
ATOM 3238 C CA . GLN A 1 416 ? 6.051 12.192 28.266 1.00 43.41 416 GLN A CA 1
ATOM 3239 C C . GLN A 1 416 ? 4.604 12.613 27.955 1.00 43.41 416 GLN A C 1
ATOM 3241 O O . GLN A 1 416 ? 4.271 12.890 26.803 1.00 43.41 416 GLN A O 1
ATOM 3246 N N . TRP A 1 417 ? 3.790 12.729 29.011 1.00 40.03 417 TRP A N 1
ATOM 3247 C CA . TRP A 1 417 ? 2.381 13.166 29.039 1.00 40.03 417 TRP A CA 1
ATOM 3248 C C . TRP A 1 417 ? 2.041 14.416 28.201 1.00 40.03 417 TRP A C 1
ATOM 3250 O O . TRP A 1 417 ? 0.876 14.682 27.925 1.00 40.03 417 TRP A O 1
ATOM 3260 N N . SER A 1 418 ? 3.049 15.195 27.804 1.00 39.69 418 SER A N 1
ATOM 3261 C CA . SER A 1 418 ? 2.939 16.415 27.002 1.00 39.69 418 SER A CA 1
ATOM 3262 C C . SER A 1 418 ? 2.974 16.190 25.485 1.00 39.69 418 SER A C 1
ATOM 3264 O O . SER A 1 418 ? 2.606 17.091 24.731 1.00 39.69 418 SER A O 1
ATOM 3266 N N . ASN A 1 419 ? 3.402 15.021 24.998 1.00 47.91 419 ASN A N 1
ATOM 3267 C CA . ASN A 1 419 ? 3.481 14.762 23.563 1.00 47.91 419 ASN A CA 1
ATOM 3268 C C . ASN A 1 419 ? 2.164 14.176 23.042 1.00 47.91 419 ASN A C 1
ATOM 3270 O O . ASN A 1 419 ? 2.037 12.977 22.806 1.00 47.91 419 ASN A O 1
ATOM 3274 N N . HIS A 1 420 ? 1.224 15.084 22.761 1.00 51.97 420 HIS A N 1
ATOM 3275 C CA . HIS A 1 420 ? -0.139 14.853 22.262 1.00 51.97 420 HIS A CA 1
ATOM 3276 C C . HIS A 1 420 ? -0.290 14.033 20.958 1.00 51.97 420 HIS A C 1
ATOM 3278 O O . HIS A 1 420 ? -1.398 13.844 20.456 1.00 51.97 420 HIS A O 1
ATOM 3284 N N . TRP A 1 421 ? 0.813 13.557 20.384 1.00 54.12 421 TRP A N 1
ATOM 3285 C CA . TRP A 1 421 ? 0.917 13.045 19.021 1.00 54.12 421 TRP A CA 1
ATOM 3286 C C . TRP A 1 421 ? 0.409 11.600 18.864 1.00 54.12 421 TRP A C 1
ATOM 3288 O O . TRP A 1 421 ? 0.102 11.197 17.745 1.00 54.12 421 TRP A O 1
ATOM 3298 N N . TRP A 1 422 ? 0.291 10.834 19.958 1.00 56.72 422 TRP A N 1
ATOM 3299 C CA . TRP A 1 422 ? -0.012 9.388 19.935 1.00 56.72 422 TRP A CA 1
ATOM 3300 C C . TRP A 1 422 ? -1.451 9.027 20.338 1.00 56.72 422 TRP A C 1
ATOM 3302 O O . TRP A 1 422 ? -1.902 7.905 20.114 1.00 56.72 422 TRP A O 1
ATOM 3312 N N . HIS A 1 423 ? -2.202 9.971 20.909 1.00 63.34 423 HIS A N 1
ATOM 3313 C CA . HIS A 1 423 ? -3.573 9.742 21.373 1.00 63.34 423 HIS A CA 1
ATOM 3314 C C . HIS A 1 423 ? -4.618 9.416 20.281 1.00 63.34 423 HIS A C 1
ATOM 3316 O O . HIS A 1 423 ? -5.533 8.654 20.602 1.00 63.34 423 HIS A O 1
ATOM 3322 N N . PRO A 1 424 ? -4.518 9.918 19.026 1.00 62.62 424 PRO A N 1
ATOM 3323 C CA . PRO A 1 424 ? -5.535 9.714 17.986 1.00 62.62 424 PRO A CA 1
ATOM 3324 C C . PRO A 1 424 ? -5.939 8.260 17.704 1.00 62.62 424 PRO A C 1
ATOM 3326 O O . PRO A 1 424 ? -7.110 7.985 17.441 1.00 62.62 424 PRO A O 1
ATOM 3329 N N . ALA A 1 425 ? -5.002 7.317 17.821 1.00 73.12 425 ALA A N 1
ATOM 3330 C CA . ALA A 1 425 ? -5.223 5.911 17.482 1.00 73.12 425 ALA A CA 1
ATOM 3331 C C . ALA A 1 425 ? -6.031 5.123 18.538 1.00 73.12 425 ALA A C 1
ATOM 3333 O O . ALA A 1 425 ? -6.419 3.977 18.302 1.00 73.12 425 ALA A O 1
ATOM 3334 N N . ARG A 1 426 ? -6.367 5.739 19.685 1.00 85.94 426 ARG A N 1
ATOM 3335 C CA . ARG A 1 426 ? -7.254 5.133 20.699 1.00 85.94 426 ARG A CA 1
ATOM 3336 C C . ARG A 1 426 ? -8.668 4.885 20.159 1.00 85.94 426 ARG A C 1
ATOM 3338 O O . ARG A 1 426 ? -9.306 3.922 20.575 1.00 85.94 426 ARG A O 1
ATOM 3345 N N . TYR A 1 427 ? -9.137 5.711 19.218 1.00 88.94 427 TYR A N 1
ATOM 3346 C CA . TYR A 1 427 ? -10.396 5.471 18.504 1.00 88.94 427 TYR A CA 1
ATOM 3347 C C . TYR A 1 427 ? -10.333 4.113 17.784 1.00 88.94 427 TYR A C 1
ATOM 3349 O O . TYR A 1 427 ? -11.141 3.228 18.079 1.00 88.94 427 TYR A O 1
ATOM 3357 N N . ASP A 1 428 ? -9.351 3.913 16.899 1.00 86.94 428 ASP A N 1
ATOM 3358 C CA . ASP A 1 428 ? -9.182 2.651 16.169 1.00 86.94 428 ASP A CA 1
ATOM 3359 C C . ASP A 1 428 ? -9.079 1.449 17.106 1.00 86.94 428 ASP A C 1
ATOM 3361 O O . ASP A 1 428 ? -9.770 0.453 16.889 1.00 86.94 428 ASP A O 1
ATOM 3365 N N . ALA A 1 429 ? -8.289 1.556 18.179 1.00 89.94 429 ALA A N 1
ATOM 3366 C CA . ALA A 1 429 ? -8.129 0.464 19.131 1.00 89.94 429 ALA A CA 1
ATOM 3367 C C . ALA A 1 429 ? -9.468 0.026 19.741 1.00 89.94 429 ALA A C 1
ATOM 3369 O O . ALA A 1 429 ? -9.804 -1.159 19.734 1.00 89.94 429 ALA A O 1
ATOM 3370 N N . VAL A 1 430 ? -10.289 0.978 20.193 1.00 93.31 430 VAL A N 1
ATOM 3371 C CA . VAL A 1 430 ? -11.605 0.672 20.768 1.00 93.31 430 VAL A CA 1
ATOM 3372 C C . VAL A 1 430 ? -12.561 0.116 19.710 1.00 93.31 430 VAL A C 1
ATOM 3374 O O . VAL A 1 430 ? -13.226 -0.891 19.960 1.00 93.31 430 VAL A O 1
ATOM 3377 N N . ALA A 1 431 ? -12.609 0.726 18.522 1.00 91.62 431 ALA A N 1
ATOM 3378 C CA . ALA A 1 431 ? -13.499 0.305 17.439 1.00 91.62 431 ALA A CA 1
ATOM 3379 C C . ALA A 1 431 ? -13.194 -1.120 16.951 1.00 91.62 431 ALA A C 1
ATOM 3381 O O . ALA A 1 431 ? -14.102 -1.891 16.639 1.00 91.62 431 ALA A O 1
ATOM 3382 N N . ARG A 1 432 ? -11.906 -1.474 16.896 1.00 88.50 432 ARG A N 1
ATOM 3383 C CA . ARG A 1 432 ? -11.402 -2.734 16.329 1.00 88.50 432 ARG A CA 1
ATOM 3384 C C . ARG A 1 432 ? -11.119 -3.804 17.373 1.00 88.50 432 ARG A C 1
ATOM 3386 O O . ARG A 1 432 ? -10.835 -4.941 16.999 1.00 88.50 432 ARG A O 1
ATOM 3393 N N . LYS A 1 433 ? -11.262 -3.470 18.658 1.00 91.69 433 LYS A N 1
ATOM 3394 C CA . LYS A 1 433 ? -10.943 -4.344 19.797 1.00 91.69 433 LYS A CA 1
ATOM 3395 C C . LYS A 1 433 ? -9.453 -4.695 19.849 1.00 91.69 433 LYS A C 1
ATOM 3397 O O . LYS A 1 433 ? -9.090 -5.852 20.042 1.00 91.69 433 LYS A O 1
ATOM 3402 N N . TRP A 1 434 ? -8.590 -3.710 19.637 1.00 91.06 434 TRP A N 1
ATOM 3403 C CA . TRP A 1 434 ? -7.151 -3.873 19.819 1.00 91.06 434 TRP A CA 1
ATOM 3404 C C . TRP A 1 434 ? -6.762 -3.541 21.249 1.00 91.06 434 TRP A C 1
ATOM 3406 O O . TRP A 1 434 ? -7.231 -2.550 21.809 1.00 91.06 434 TRP A O 1
ATOM 3416 N N . PHE A 1 435 ? -5.904 -4.370 21.829 1.00 93.06 435 PHE A N 1
ATOM 3417 C CA . PHE A 1 435 ? -5.389 -4.138 23.167 1.00 93.06 435 PHE A CA 1
ATOM 3418 C C . PHE A 1 435 ? -4.212 -3.163 23.109 1.00 93.06 435 PHE A C 1
ATOM 3420 O O . PHE A 1 435 ? -3.227 -3.422 22.417 1.00 93.06 435 PHE A O 1
ATOM 3427 N N . ILE A 1 436 ? -4.316 -2.041 23.822 1.00 91.62 436 ILE A N 1
ATOM 3428 C CA . ILE A 1 436 ? -3.247 -1.041 23.898 1.00 91.62 436 ILE A CA 1
ATOM 3429 C C . ILE A 1 436 ? -2.230 -1.480 24.958 1.00 91.62 436 ILE A C 1
ATOM 3431 O O . ILE A 1 436 ? -2.555 -1.480 26.144 1.00 91.62 436 ILE A O 1
ATOM 3435 N N . VAL A 1 437 ? -1.010 -1.803 24.535 1.00 90.06 437 VAL A N 1
ATOM 3436 C CA . VAL A 1 437 ? 0.136 -2.159 25.385 1.00 90.06 437 VAL A CA 1
ATOM 3437 C C . VAL A 1 437 ? 1.112 -0.991 25.421 1.00 90.06 437 VAL A C 1
ATOM 3439 O O . VAL A 1 437 ? 1.513 -0.492 24.370 1.00 90.06 437 VAL A O 1
ATOM 3442 N N . ASN A 1 438 ? 1.533 -0.556 26.605 1.00 86.75 438 ASN A N 1
ATOM 3443 C CA . ASN A 1 438 ? 2.513 0.520 26.735 1.00 86.75 438 ASN A CA 1
ATOM 3444 C C . ASN A 1 438 ? 3.926 -0.052 26.815 1.00 86.75 438 ASN A C 1
ATOM 3446 O O . ASN A 1 438 ? 4.224 -0.907 27.648 1.00 86.75 438 ASN A O 1
ATOM 3450 N N . ILE A 1 439 ? 4.809 0.457 25.960 1.00 81.06 439 ILE A N 1
ATOM 3451 C CA . ILE A 1 439 ? 6.220 0.064 25.920 1.00 81.06 439 ILE A CA 1
ATOM 3452 C C . ILE A 1 439 ? 7.051 1.254 26.378 1.00 81.06 439 ILE A C 1
ATOM 3454 O O . ILE A 1 439 ? 7.017 2.306 25.738 1.00 81.06 439 ILE A O 1
ATOM 3458 N N . ASP A 1 440 ? 7.770 1.087 27.487 1.00 75.38 440 ASP A N 1
ATOM 3459 C CA . ASP A 1 440 ? 8.662 2.109 28.037 1.00 75.38 440 ASP A CA 1
ATOM 3460 C C . ASP A 1 440 ? 9.925 2.314 27.188 1.00 75.38 440 ASP A C 1
ATOM 3462 O O . ASP A 1 440 ? 10.147 1.627 26.196 1.00 75.38 440 ASP A O 1
ATOM 3466 N N . ALA A 1 441 ? 10.754 3.291 27.562 1.00 74.88 441 ALA A N 1
ATOM 3467 C CA . ALA A 1 441 ? 11.940 3.669 26.795 1.00 74.88 441 ALA A CA 1
ATOM 3468 C C . ALA A 1 441 ? 12.996 2.551 26.648 1.00 74.88 441 ALA A C 1
ATOM 3470 O O . ALA A 1 441 ? 13.882 2.693 25.804 1.00 74.88 441 ALA A O 1
ATOM 3471 N N . ASN A 1 442 ? 12.919 1.477 27.448 1.00 77.94 442 ASN A N 1
ATOM 3472 C CA . ASN A 1 442 ? 13.850 0.345 27.408 1.00 77.94 442 ASN A CA 1
ATOM 3473 C C . ASN A 1 442 ? 13.398 -0.789 26.475 1.00 77.94 442 ASN A C 1
ATOM 3475 O O . ASN A 1 442 ? 14.132 -1.763 26.316 1.00 77.94 442 ASN A O 1
ATOM 3479 N N . GLY A 1 443 ? 12.220 -0.690 25.859 1.00 80.62 443 GLY A N 1
ATOM 3480 C CA . GLY A 1 443 ? 11.741 -1.690 24.910 1.00 80.62 443 GLY A CA 1
ATOM 3481 C C . GLY A 1 443 ? 10.792 -2.725 25.468 1.00 80.62 443 GLY A C 1
ATOM 3482 O O . GLY A 1 443 ? 10.219 -2.612 26.554 1.00 80.62 443 GLY A O 1
ATOM 3483 N N . TRP A 1 444 ? 10.577 -3.737 24.636 1.00 85.44 444 TRP A N 1
ATOM 3484 C CA . TRP A 1 444 ? 9.768 -4.892 24.976 1.00 85.44 444 TRP A CA 1
ATOM 3485 C C . TRP A 1 444 ? 10.386 -5.667 26.146 1.00 85.44 444 TRP A C 1
ATOM 3487 O O . TRP A 1 444 ? 11.543 -6.078 26.095 1.00 85.44 444 TRP A O 1
ATOM 3497 N N . THR A 1 445 ? 9.585 -5.929 27.177 1.00 86.62 445 THR A N 1
ATOM 3498 C CA . THR A 1 445 ? 9.892 -6.949 28.188 1.00 86.62 445 THR A CA 1
ATOM 3499 C C . THR A 1 445 ? 9.351 -8.298 27.722 1.00 86.62 445 THR A C 1
ATOM 3501 O O . THR A 1 445 ? 8.386 -8.338 26.956 1.00 86.62 445 THR A O 1
ATOM 3504 N N . GLU A 1 446 ? 9.916 -9.412 28.201 1.00 85.12 446 GLU A N 1
ATOM 3505 C CA . GLU A 1 446 ? 9.387 -10.733 27.820 1.00 85.12 446 GLU A CA 1
ATOM 3506 C C . GLU A 1 446 ? 7.930 -10.936 28.248 1.00 85.12 446 GLU A C 1
ATOM 3508 O O . GLU A 1 446 ? 7.131 -11.470 27.487 1.00 85.12 446 GLU A O 1
ATOM 3513 N N . ASP A 1 447 ? 7.534 -10.408 29.409 1.00 85.31 447 ASP A N 1
ATOM 3514 C CA . ASP A 1 447 ? 6.133 -10.433 29.834 1.00 85.31 447 ASP A CA 1
ATOM 3515 C C . ASP A 1 447 ? 5.211 -9.761 28.798 1.00 85.31 447 ASP A C 1
ATOM 3517 O O . ASP A 1 447 ? 4.238 -10.367 28.349 1.00 85.31 447 ASP A O 1
ATOM 3521 N N . ARG A 1 448 ? 5.554 -8.561 28.312 1.00 87.19 448 ARG A N 1
ATOM 3522 C CA . ARG A 1 448 ? 4.751 -7.858 27.296 1.00 87.19 448 ARG A CA 1
ATOM 3523 C C . ARG A 1 448 ? 4.772 -8.554 25.936 1.00 87.19 448 ARG A C 1
ATOM 3525 O O . ARG A 1 448 ? 3.778 -8.503 25.217 1.00 87.19 448 ARG A O 1
ATOM 3532 N N . LEU A 1 449 ? 5.867 -9.224 25.582 1.00 88.00 449 LEU A N 1
ATOM 3533 C CA . LEU A 1 449 ? 5.961 -9.968 24.324 1.00 88.00 449 LEU A CA 1
ATOM 3534 C C . LEU A 1 449 ? 4.960 -11.123 24.257 1.00 88.00 449 LEU A C 1
ATOM 3536 O O . LEU A 1 449 ? 4.476 -11.425 23.171 1.00 88.00 449 LEU A O 1
ATOM 3540 N N . THR A 1 450 ? 4.561 -11.698 25.394 1.00 87.88 450 THR A N 1
ATOM 3541 C CA . THR A 1 450 ? 3.512 -12.733 25.406 1.00 87.88 450 THR A CA 1
ATOM 3542 C C . THR A 1 450 ? 2.140 -12.227 24.941 1.00 87.88 450 THR A C 1
ATOM 3544 O O . THR A 1 450 ? 1.315 -13.033 24.523 1.00 87.88 450 THR A O 1
ATOM 3547 N N . PHE A 1 451 ? 1.866 -10.912 24.949 1.00 88.81 451 PHE A N 1
ATOM 3548 C CA . PHE A 1 451 ? 0.638 -10.390 24.335 1.00 88.81 451 PHE A CA 1
ATOM 3549 C C . PHE A 1 451 ? 0.626 -10.641 22.821 1.00 88.81 451 PHE A C 1
ATOM 3551 O O . PHE A 1 451 ? -0.425 -10.958 22.265 1.00 88.81 451 PHE A O 1
ATOM 3558 N N . LEU A 1 452 ? 1.788 -10.581 22.159 1.00 85.75 452 LEU A N 1
ATOM 3559 C CA . LEU A 1 452 ? 1.912 -10.903 20.732 1.00 85.75 452 LEU A CA 1
ATOM 3560 C C . LEU A 1 452 ? 1.604 -12.374 20.454 1.00 85.75 452 LEU A C 1
ATOM 3562 O O . LEU A 1 452 ? 1.108 -12.717 19.386 1.00 85.75 452 LEU A O 1
ATOM 3566 N N . ASP A 1 453 ? 1.833 -13.248 21.432 1.00 82.00 453 ASP A N 1
ATOM 3567 C CA . ASP A 1 453 ? 1.544 -14.670 21.289 1.00 82.00 453 ASP A CA 1
ATOM 3568 C C . ASP A 1 453 ? 0.037 -14.966 21.205 1.00 82.00 453 ASP A C 1
ATOM 3570 O O . ASP A 1 453 ? -0.341 -16.058 20.783 1.00 82.00 453 ASP A O 1
ATOM 3574 N N . THR A 1 454 ? -0.812 -13.999 21.573 1.00 79.00 454 THR A N 1
ATOM 3575 C CA . THR A 1 454 ? -2.279 -14.121 21.564 1.00 79.00 454 THR A CA 1
ATOM 3576 C C . THR A 1 454 ? -2.935 -13.636 20.272 1.00 79.00 454 THR A C 1
ATOM 3578 O O . THR A 1 454 ? -4.134 -13.843 20.086 1.00 79.00 454 THR A O 1
ATOM 3581 N N . VAL A 1 455 ? -2.169 -13.012 19.369 1.00 74.94 455 VAL A N 1
ATOM 3582 C CA . VAL A 1 455 ? -2.680 -12.450 18.113 1.00 74.94 455 VAL A CA 1
ATOM 3583 C C . VAL A 1 455 ? -2.107 -13.192 16.898 1.00 74.94 455 VAL A C 1
ATOM 3585 O O . VAL A 1 455 ? -1.008 -13.743 16.978 1.00 74.94 455 VAL A O 1
ATOM 3588 N N . PRO A 1 456 ? -2.829 -13.258 15.764 1.00 69.94 456 PRO A N 1
ATOM 3589 C CA . PRO A 1 456 ? -2.352 -13.982 14.584 1.00 69.94 456 PRO A CA 1
ATOM 3590 C C . PRO A 1 456 ? -1.046 -13.393 14.022 1.00 69.94 456 PRO A C 1
ATOM 3592 O O . PRO A 1 456 ? -0.990 -12.190 13.773 1.00 69.94 456 PRO A O 1
ATOM 3595 N N . ASN A 1 457 ? -0.056 -14.253 13.739 1.00 62.97 457 ASN A N 1
ATOM 3596 C CA . ASN A 1 457 ? 1.321 -13.937 13.287 1.00 62.97 457 ASN A CA 1
ATOM 3597 C C . ASN A 1 457 ? 1.444 -13.212 11.929 1.00 62.97 457 ASN A C 1
ATOM 3599 O O . ASN A 1 457 ? 2.521 -13.170 11.357 1.00 62.97 457 ASN A O 1
ATOM 3603 N N . GLU A 1 458 ? 0.357 -12.693 11.372 1.00 65.00 458 GLU A N 1
ATOM 3604 C CA . GLU A 1 458 ? 0.344 -12.090 10.034 1.00 65.00 458 GLU A CA 1
ATOM 3605 C C . GLU A 1 458 ? -0.268 -10.689 10.032 1.00 65.00 458 GLU A C 1
ATOM 3607 O O . GLU A 1 458 ? -0.235 -10.003 9.011 1.00 65.00 458 GLU A O 1
ATOM 3612 N N . GLN A 1 459 ? -0.870 -10.247 11.143 1.00 74.69 459 GLN A N 1
ATOM 3613 C CA . GLN A 1 459 ? -1.364 -8.877 11.258 1.00 74.69 459 GLN A CA 1
ATOM 3614 C C . GLN A 1 459 ? -0.247 -7.958 11.753 1.00 74.69 459 GLN A C 1
ATOM 3616 O O . GLN A 1 459 ? 0.490 -8.341 12.660 1.00 74.69 459 GLN A O 1
ATOM 3621 N N . PRO A 1 460 ? -0.143 -6.729 11.227 1.00 81.50 460 PRO A N 1
ATOM 3622 C CA . PRO A 1 460 ? 0.760 -5.749 11.798 1.00 81.50 460 PRO A CA 1
ATOM 3623 C C . PRO A 1 460 ? 0.345 -5.415 13.229 1.00 81.50 460 PRO A C 1
ATOM 3625 O O . PRO A 1 460 ? -0.846 -5.323 13.552 1.00 81.50 460 PRO A O 1
ATOM 3628 N N . VAL A 1 461 ? 1.344 -5.173 14.069 1.00 86.31 461 VAL A N 1
ATOM 3629 C CA . VAL A 1 461 ? 1.161 -4.472 15.337 1.00 86.31 461 VAL A CA 1
ATOM 3630 C C . VAL A 1 461 ? 1.047 -2.986 15.022 1.00 86.31 461 VAL A C 1
ATOM 3632 O O . VAL A 1 461 ? 1.860 -2.438 14.282 1.00 86.31 461 VAL A O 1
ATOM 3635 N N . TYR A 1 462 ? 0.037 -2.316 15.562 1.00 83.62 462 TYR A N 1
ATOM 3636 C CA . TYR A 1 462 ? -0.180 -0.892 15.295 1.00 83.62 462 TYR A CA 1
ATOM 3637 C C . TYR A 1 462 ? 0.458 -0.023 16.373 1.00 83.62 462 TYR A C 1
ATOM 3639 O O . TYR A 1 462 ? 0.590 -0.459 17.506 1.00 83.62 462 TYR A O 1
ATOM 3647 N N . GLY A 1 463 ? 0.781 1.230 16.077 1.00 81.31 463 GLY A N 1
ATOM 3648 C CA . GLY A 1 463 ? 1.338 2.160 17.059 1.00 81.31 463 GLY A CA 1
ATOM 3649 C C . GLY A 1 463 ? 2.850 2.324 16.949 1.00 81.31 463 GLY A C 1
ATOM 3650 O O . GLY A 1 463 ? 3.474 1.920 15.977 1.00 81.31 463 GLY A O 1
ATOM 3651 N N . TRP A 1 464 ? 3.439 3.003 17.927 1.00 79.81 464 TRP A N 1
ATOM 3652 C CA . TRP A 1 464 ? 4.881 3.240 18.000 1.00 79.81 464 TRP A CA 1
ATOM 3653 C C . TRP A 1 464 ? 5.265 3.592 19.437 1.00 79.81 464 TRP A C 1
ATOM 3655 O O . TRP A 1 464 ? 4.416 4.032 20.215 1.00 79.81 464 TRP A O 1
ATOM 3665 N N . SER A 1 465 ? 6.548 3.466 19.775 1.00 74.62 465 SER A N 1
ATOM 3666 C CA . SER A 1 465 ? 7.089 3.966 21.040 1.00 74.62 465 SER A CA 1
ATOM 3667 C C . SER A 1 465 ? 8.253 4.926 20.792 1.00 74.62 465 SER A C 1
ATOM 3669 O O . SER A 1 465 ? 9.115 4.675 19.952 1.00 74.62 465 SER A O 1
ATOM 3671 N N . THR A 1 466 ? 8.280 6.051 21.513 1.00 61.88 466 THR A N 1
ATOM 3672 C CA . THR A 1 466 ? 9.360 7.052 21.462 1.00 61.88 466 THR A CA 1
ATOM 3673 C C . THR A 1 466 ? 10.542 6.589 22.310 1.00 61.88 466 THR A C 1
ATOM 3675 O O . THR A 1 466 ? 10.795 7.122 23.393 1.00 61.88 466 THR A O 1
ATOM 3678 N N . MET A 1 467 ? 11.211 5.534 21.859 1.00 63.38 467 MET A N 1
ATOM 3679 C CA . MET A 1 467 ? 12.344 4.937 22.563 1.00 63.38 467 MET A CA 1
ATOM 3680 C C . MET A 1 467 ? 13.667 5.604 22.207 1.00 63.38 467 MET A C 1
ATOM 3682 O O . MET A 1 467 ? 13.763 6.335 21.226 1.00 63.38 467 MET A O 1
ATOM 3686 N N . GLN A 1 468 ? 14.706 5.328 23.003 1.00 62.34 468 GLN A N 1
ATOM 3687 C CA . GLN A 1 468 ? 16.070 5.781 22.701 1.00 62.34 468 GLN A CA 1
ATOM 3688 C C . GLN A 1 468 ? 16.624 5.138 21.419 1.00 62.34 468 GLN A C 1
ATOM 3690 O O . GLN A 1 468 ? 17.458 5.739 20.748 1.00 62.34 468 GLN A O 1
ATOM 3695 N N . ASN A 1 469 ? 16.163 3.925 21.090 1.00 75.12 469 ASN A N 1
ATOM 3696 C CA . ASN A 1 469 ? 16.497 3.207 19.864 1.00 75.12 469 ASN A CA 1
ATOM 3697 C C . ASN A 1 469 ? 15.241 2.515 19.306 1.00 75.12 469 ASN A C 1
ATOM 3699 O O . ASN A 1 469 ? 14.569 1.769 20.018 1.00 75.12 469 ASN A O 1
ATOM 3703 N N . GLU A 1 470 ? 14.939 2.743 18.031 1.00 77.94 470 GLU A N 1
ATOM 3704 C CA . GLU A 1 470 ? 13.797 2.151 17.329 1.00 77.94 470 GLU A CA 1
ATOM 3705 C C . GLU A 1 470 ? 13.910 0.628 17.168 1.00 77.94 470 GLU A C 1
ATOM 3707 O O . GLU A 1 470 ? 12.881 -0.053 17.162 1.00 77.94 470 GLU A O 1
ATOM 3712 N N . ASP A 1 471 ? 15.129 0.071 17.154 1.00 82.88 471 ASP A N 1
ATOM 3713 C CA . ASP A 1 471 ? 15.360 -1.382 17.121 1.00 82.88 471 ASP A CA 1
ATOM 3714 C C . ASP A 1 471 ? 14.709 -2.097 18.311 1.00 82.88 471 ASP A C 1
ATOM 3716 O O . ASP A 1 471 ? 14.246 -3.232 18.183 1.00 82.88 471 ASP A O 1
ATOM 3720 N N . LEU A 1 472 ? 14.645 -1.429 19.470 1.00 84.06 472 LEU A N 1
ATOM 3721 C CA . LEU A 1 472 ? 14.000 -1.968 20.668 1.00 84.06 472 LEU A CA 1
ATOM 3722 C C . LEU A 1 472 ? 12.488 -2.120 20.476 1.00 84.06 472 LEU A C 1
ATOM 3724 O O . LEU A 1 472 ? 11.866 -2.883 21.212 1.00 84.06 472 LEU A O 1
ATOM 3728 N N . THR A 1 473 ? 11.903 -1.413 19.500 1.00 82.62 473 THR A N 1
ATOM 3729 C CA . THR A 1 473 ? 10.507 -1.572 19.081 1.00 82.62 473 THR A CA 1
ATOM 3730 C C . THR A 1 473 ? 10.438 -2.672 18.029 1.00 82.62 473 THR A C 1
ATOM 3732 O O . THR A 1 473 ? 9.805 -3.700 18.256 1.00 82.62 473 THR A O 1
ATOM 3735 N N . VAL A 1 474 ? 11.103 -2.464 16.887 1.00 86.62 474 VAL A N 1
ATOM 3736 C CA . VAL A 1 474 ? 10.901 -3.227 15.643 1.00 86.62 474 VAL A CA 1
ATOM 3737 C C . VAL A 1 474 ? 11.490 -4.639 15.721 1.00 86.62 474 VAL A C 1
ATOM 3739 O O . VAL A 1 474 ? 10.857 -5.605 15.286 1.00 86.62 474 VAL A O 1
ATOM 3742 N N . GLY A 1 475 ? 12.684 -4.786 16.301 1.00 88.94 475 GLY A N 1
ATOM 3743 C CA . GLY A 1 475 ? 13.444 -6.037 16.316 1.00 88.94 475 GLY A CA 1
ATOM 3744 C C . GLY A 1 475 ? 12.724 -7.193 17.024 1.00 88.94 475 GLY A C 1
ATOM 3745 O O . GLY A 1 475 ? 12.525 -8.241 16.402 1.00 88.94 475 GLY A O 1
ATOM 3746 N N . PRO A 1 476 ? 12.290 -7.036 18.292 1.00 89.06 476 PRO A N 1
ATOM 3747 C CA . PRO A 1 476 ? 11.600 -8.098 19.031 1.00 89.06 476 PRO A CA 1
ATOM 3748 C C . PRO A 1 476 ? 10.308 -8.607 18.371 1.00 89.06 476 PRO A C 1
ATOM 3750 O O . PRO A 1 476 ? 10.016 -9.803 18.458 1.00 89.06 476 PRO A O 1
ATOM 3753 N N . MET A 1 477 ? 9.560 -7.726 17.697 1.00 88.31 477 MET A N 1
ATOM 3754 C CA . MET A 1 477 ? 8.364 -8.088 16.922 1.00 88.31 477 MET A CA 1
ATOM 3755 C C . MET A 1 477 ? 8.724 -8.821 15.634 1.00 88.31 477 MET A C 1
ATOM 3757 O O . MET A 1 477 ? 8.182 -9.892 15.368 1.00 88.31 477 MET A O 1
ATOM 3761 N N . THR A 1 478 ? 9.691 -8.289 14.881 1.00 89.56 478 THR A N 1
ATOM 3762 C CA . THR A 1 478 ? 10.163 -8.882 13.624 1.00 89.56 478 THR A CA 1
ATOM 3763 C C . THR A 1 478 ? 10.580 -10.335 13.837 1.00 89.56 478 THR A C 1
ATOM 3765 O O . THR A 1 478 ? 10.134 -11.224 13.114 1.00 89.56 478 THR A O 1
ATOM 3768 N N . ARG A 1 479 ? 11.349 -10.616 14.898 1.00 89.06 479 ARG A N 1
ATOM 3769 C CA . ARG A 1 479 ? 11.767 -11.984 15.251 1.00 89.06 479 ARG A CA 1
ATOM 3770 C C . ARG A 1 479 ? 10.598 -12.932 15.510 1.00 89.06 479 ARG A C 1
ATOM 3772 O O . ARG A 1 479 ? 10.722 -14.127 15.276 1.00 89.06 479 ARG A O 1
ATOM 3779 N N . ARG A 1 480 ? 9.452 -12.426 15.964 1.00 87.81 480 ARG A N 1
ATOM 3780 C CA . ARG A 1 480 ? 8.222 -13.209 16.174 1.00 87.81 480 ARG A CA 1
ATOM 3781 C C . ARG A 1 480 ? 7.326 -13.284 14.930 1.00 87.81 480 ARG A C 1
ATOM 3783 O O . ARG A 1 480 ? 6.278 -13.914 15.004 1.00 87.81 480 ARG A O 1
ATOM 3790 N N . GLY A 1 481 ? 7.751 -12.705 13.806 1.00 87.62 481 GLY A N 1
ATOM 3791 C CA . GLY A 1 481 ? 6.986 -12.680 12.559 1.00 87.62 481 GLY A CA 1
ATOM 3792 C C . GLY A 1 481 ? 5.959 -11.553 12.503 1.00 87.62 481 GLY A C 1
ATOM 3793 O O . GLY A 1 481 ? 4.948 -11.693 11.843 1.00 87.62 481 GLY A O 1
ATOM 3794 N N . PHE A 1 482 ? 6.176 -10.445 13.212 1.00 87.44 482 PHE A N 1
ATOM 3795 C CA . PHE A 1 482 ? 5.280 -9.291 13.157 1.00 87.44 482 PHE A CA 1
ATOM 3796 C C . PHE A 1 482 ? 5.961 -8.106 12.480 1.00 87.44 482 PHE A C 1
ATOM 3798 O O . PHE A 1 482 ? 7.105 -7.773 12.796 1.00 87.44 482 PHE A O 1
ATOM 3805 N N . SER A 1 483 ? 5.230 -7.431 11.597 1.00 86.25 483 SER A N 1
ATOM 3806 C CA . SER A 1 483 ? 5.543 -6.064 11.187 1.00 86.25 483 SER A CA 1
ATOM 3807 C C . SER A 1 483 ? 4.916 -5.059 12.153 1.00 86.25 483 SER A C 1
ATOM 3809 O O . SER A 1 483 ? 3.972 -5.374 12.883 1.00 86.25 483 SER A O 1
ATOM 3811 N N . ILE A 1 484 ? 5.429 -3.830 12.151 1.00 83.31 484 ILE A N 1
ATOM 3812 C CA . ILE A 1 484 ? 4.828 -2.704 12.865 1.00 83.31 484 ILE A CA 1
ATOM 3813 C C . ILE A 1 484 ? 4.370 -1.631 11.897 1.00 83.31 484 ILE A C 1
ATOM 3815 O O . ILE A 1 484 ? 5.087 -1.214 10.990 1.00 83.31 484 ILE A O 1
ATOM 3819 N N . MET A 1 485 ? 3.167 -1.139 12.136 1.00 79.75 485 MET A N 1
ATOM 3820 C CA . MET A 1 485 ? 2.648 0.046 11.496 1.00 79.75 485 MET A CA 1
ATOM 3821 C C . MET A 1 485 ? 2.568 1.160 12.528 1.00 79.75 485 MET A C 1
ATOM 3823 O O . MET A 1 485 ? 2.045 0.959 13.619 1.00 79.75 485 MET A O 1
ATOM 3827 N N . SER A 1 486 ? 3.035 2.345 12.148 1.00 73.81 486 SER A N 1
ATOM 3828 C CA . SER A 1 486 ? 2.801 3.600 12.867 1.00 73.81 486 SER A CA 1
ATOM 3829 C C . SER A 1 486 ? 1.330 3.732 13.324 1.00 73.81 486 SER A C 1
ATOM 3831 O O . SER A 1 486 ? 0.450 3.127 12.705 1.00 73.81 486 SER A O 1
ATOM 3833 N N . PRO A 1 487 ? 1.009 4.448 14.422 1.00 68.75 487 PRO A N 1
ATOM 3834 C CA . PRO A 1 487 ? -0.373 4.587 14.887 1.00 68.75 487 PRO A CA 1
ATOM 3835 C C . PRO A 1 487 ? -1.308 5.054 13.765 1.00 68.75 487 PRO A C 1
ATOM 3837 O O . PRO A 1 487 ? -0.946 5.874 12.923 1.00 68.75 487 PRO A O 1
ATOM 3840 N N . GLY A 1 488 ? -2.528 4.515 13.779 1.00 66.25 488 GLY A N 1
ATOM 3841 C CA . GLY A 1 488 ? -3.579 4.899 12.845 1.00 66.25 488 GLY A CA 1
ATOM 3842 C C . GLY A 1 488 ? -3.978 6.380 12.957 1.00 66.25 488 GLY A C 1
ATOM 3843 O O . GLY A 1 488 ? -3.736 7.016 13.989 1.00 66.25 488 GLY A O 1
ATOM 3844 N N . PRO A 1 489 ? -4.601 6.933 11.903 1.00 72.81 489 PRO A N 1
ATOM 3845 C CA . PRO A 1 489 ? -5.112 8.303 11.903 1.00 72.81 489 PRO A CA 1
ATOM 3846 C C . PRO A 1 489 ? -6.179 8.525 12.981 1.00 72.81 489 PRO A C 1
ATOM 3848 O O . PRO A 1 489 ? -6.832 7.584 13.434 1.00 72.81 489 PRO A O 1
ATOM 3851 N N . ILE A 1 490 ? -6.455 9.789 13.329 1.00 76.00 490 ILE A N 1
ATOM 3852 C CA . ILE A 1 490 ? -7.722 10.068 14.016 1.00 76.00 490 ILE A CA 1
ATOM 3853 C C . ILE A 1 490 ? -8.863 9.702 13.066 1.00 76.00 490 ILE A C 1
ATOM 3855 O O . ILE A 1 490 ? -8.772 9.944 11.866 1.00 76.00 490 ILE A O 1
ATOM 3859 N N . ASN A 1 491 ? -9.946 9.135 13.590 1.00 83.88 491 ASN A N 1
ATOM 3860 C CA . ASN A 1 491 ? -11.098 8.720 12.786 1.00 83.88 491 ASN A CA 1
ATOM 3861 C C . ASN A 1 491 ? -10.833 7.585 11.776 1.00 83.88 491 ASN A C 1
ATOM 3863 O O . ASN A 1 491 ? -11.610 7.463 10.832 1.00 83.88 491 ASN A O 1
ATOM 3867 N N . GLY A 1 492 ? -9.827 6.720 11.957 1.00 83.88 492 GLY A N 1
ATOM 3868 C CA . GLY A 1 492 ? -9.566 5.594 11.040 1.00 83.88 492 GLY A CA 1
ATOM 3869 C C . GLY A 1 492 ? -10.806 4.796 10.590 1.00 83.88 492 GLY A C 1
ATOM 3870 O O . GLY A 1 492 ? -10.959 4.569 9.386 1.00 83.88 492 GLY A O 1
ATOM 3871 N N . PRO A 1 493 ? -11.764 4.445 11.476 1.00 86.00 493 PRO A N 1
ATOM 3872 C CA . PRO A 1 493 ? -13.009 3.779 11.078 1.00 86.00 493 PRO A CA 1
ATOM 3873 C C . PRO A 1 493 ? -13.870 4.575 10.084 1.00 86.00 493 PRO A C 1
ATOM 3875 O O . PRO A 1 493 ? -14.490 3.990 9.197 1.00 86.00 493 PRO A O 1
ATOM 3878 N N . VAL A 1 494 ? -13.885 5.901 10.227 1.00 88.25 494 VAL A N 1
ATOM 3879 C CA . VAL A 1 494 ? -14.668 6.844 9.417 1.00 88.25 494 VAL A CA 1
ATOM 3880 C C . VAL A 1 494 ? -13.962 7.152 8.097 1.00 88.25 494 VAL A C 1
ATOM 3882 O O . VAL A 1 494 ? -14.616 7.199 7.059 1.00 88.25 494 VAL A O 1
ATOM 3885 N N . ILE A 1 495 ? -12.632 7.300 8.100 1.00 84.62 495 ILE A N 1
ATOM 3886 C CA . ILE A 1 495 ? -11.846 7.481 6.866 1.00 84.62 495 ILE A CA 1
ATOM 3887 C C . ILE A 1 495 ? -12.061 6.272 5.946 1.00 84.62 495 ILE A C 1
ATOM 3889 O O . ILE A 1 495 ? -12.333 6.425 4.758 1.00 84.62 495 ILE A O 1
ATOM 3893 N N . GLN A 1 496 ? -12.091 5.065 6.518 1.00 82.62 496 GLN A N 1
ATOM 3894 C CA . GLN A 1 496 ? -12.405 3.831 5.796 1.00 82.62 496 GLN A CA 1
ATOM 3895 C C . GLN A 1 496 ? -13.839 3.722 5.289 1.00 82.62 496 GLN A C 1
ATOM 3897 O O . GLN A 1 496 ? -14.202 2.668 4.779 1.00 82.62 496 GLN A O 1
ATOM 3902 N N . LEU A 1 497 ? -14.699 4.726 5.413 1.00 83.75 497 LEU A N 1
ATOM 3903 C CA . LEU A 1 497 ? -15.940 4.738 4.637 1.00 83.75 497 LEU A CA 1
ATOM 3904 C C . LEU A 1 497 ? -15.635 5.003 3.151 1.00 83.75 497 LEU A C 1
ATOM 3906 O O . LEU A 1 497 ? -16.295 4.448 2.274 1.00 83.75 497 LEU A O 1
ATOM 3910 N N . LEU A 1 498 ? -14.563 5.742 2.858 1.00 82.31 498 LEU A N 1
ATOM 3911 C CA . LEU A 1 498 ? -14.063 6.031 1.514 1.00 82.31 498 LEU A CA 1
ATOM 3912 C C . LEU A 1 498 ? -13.226 4.875 0.935 1.00 82.31 498 LEU A C 1
ATOM 3914 O O . LEU A 1 498 ? -12.067 5.050 0.581 1.00 82.31 498 LEU A O 1
ATOM 3918 N N . ARG A 1 499 ? -13.784 3.663 0.854 1.00 76.00 499 ARG A N 1
ATOM 3919 C CA . ARG A 1 499 ? -12.996 2.460 0.514 1.00 76.00 499 ARG A CA 1
ATOM 3920 C C . ARG A 1 499 ? -12.565 2.375 -0.949 1.00 76.00 499 ARG A C 1
ATOM 3922 O O . ARG A 1 499 ? -13.364 2.715 -1.831 1.00 76.00 499 ARG A O 1
ATOM 3929 N N . PRO A 1 500 ? -11.396 1.764 -1.220 1.00 73.25 500 PRO A N 1
ATOM 3930 C CA . PRO A 1 500 ? -11.074 1.222 -2.536 1.00 73.25 500 PRO A CA 1
ATOM 3931 C C . PRO A 1 500 ? -12.163 0.278 -3.057 1.00 73.25 500 PRO A C 1
ATOM 3933 O O . PRO A 1 500 ? -12.831 -0.416 -2.287 1.00 73.25 500 PRO A O 1
ATOM 3936 N N . GLY A 1 501 ? -12.380 0.283 -4.368 1.00 67.06 501 GLY A N 1
ATOM 3937 C CA . GLY A 1 501 ? -13.395 -0.515 -5.059 1.00 67.06 501 GLY A CA 1
ATOM 3938 C C . GLY A 1 501 ? -14.838 -0.036 -4.870 1.00 67.06 501 GLY A C 1
ATOM 3939 O O . GLY A 1 501 ? -15.665 -0.295 -5.735 1.00 67.06 501 GLY A O 1
ATOM 3940 N N . THR A 1 502 ? -15.149 0.679 -3.780 1.00 71.12 502 THR A N 1
ATOM 3941 C CA . THR A 1 502 ? -16.499 1.205 -3.497 1.00 71.12 502 THR A CA 1
ATOM 3942 C C . THR A 1 502 ? -16.601 2.703 -3.779 1.00 71.12 502 THR A C 1
ATOM 3944 O O . THR A 1 502 ? -17.416 3.120 -4.594 1.00 71.12 502 THR A O 1
ATOM 3947 N N . ALA A 1 503 ? -15.778 3.522 -3.116 1.00 76.31 503 ALA A N 1
ATOM 3948 C CA . ALA A 1 503 ? -15.780 4.977 -3.286 1.00 76.31 503 ALA A CA 1
ATOM 3949 C C . ALA A 1 503 ? -14.891 5.427 -4.457 1.00 76.31 503 ALA A C 1
ATOM 3951 O O . ALA A 1 503 ? -15.201 6.416 -5.126 1.00 76.31 503 ALA A O 1
ATOM 3952 N N . TYR A 1 504 ? -13.815 4.676 -4.723 1.00 76.88 504 TYR A N 1
ATOM 3953 C CA . TYR A 1 504 ? -12.907 4.887 -5.853 1.00 76.88 504 TYR A CA 1
ATOM 3954 C C . TYR A 1 504 ? -12.602 3.548 -6.525 1.00 76.88 504 TYR A C 1
ATOM 3956 O O . TYR A 1 504 ? -12.235 2.602 -5.823 1.00 76.88 504 TYR A O 1
ATOM 3964 N N . PRO A 1 505 ? -12.690 3.442 -7.861 1.00 72.44 505 PRO A N 1
ATOM 3965 C CA . PRO A 1 505 ? -12.191 2.277 -8.581 1.00 72.44 505 PRO A CA 1
ATOM 3966 C C . PRO A 1 505 ? -10.728 1.997 -8.222 1.00 72.44 505 PRO A C 1
ATOM 3968 O O . PRO A 1 505 ? -9.924 2.927 -8.154 1.00 72.44 505 PRO A O 1
ATOM 3971 N N . TYR A 1 506 ? -10.354 0.725 -8.042 1.00 67.69 506 TYR A N 1
ATOM 3972 C CA . TYR A 1 506 ? -8.959 0.350 -7.767 1.00 67.69 506 TYR A CA 1
ATOM 3973 C C . TYR A 1 506 ? -7.994 0.900 -8.825 1.00 67.69 506 TYR A C 1
ATOM 3975 O O . TYR A 1 506 ? -6.889 1.313 -8.484 1.00 67.69 506 TYR A O 1
ATOM 3983 N N . SER A 1 507 ? -8.434 1.000 -10.084 1.00 65.56 507 SER A N 1
ATOM 3984 C CA . SER A 1 507 ? -7.680 1.598 -11.193 1.00 65.56 507 SER A CA 1
ATOM 3985 C C . SER A 1 507 ? -7.271 3.057 -10.963 1.00 65.56 507 SER A C 1
ATOM 3987 O O . SER A 1 507 ? -6.282 3.502 -11.544 1.00 65.56 507 SER A O 1
ATOM 3989 N N . ASN A 1 508 ? -7.993 3.802 -10.123 1.00 71.62 508 ASN A N 1
ATOM 3990 C CA . ASN A 1 508 ? -7.700 5.207 -9.829 1.00 71.62 508 ASN A CA 1
ATOM 3991 C C . ASN A 1 508 ? -6.673 5.381 -8.706 1.00 71.62 508 ASN A C 1
ATOM 3993 O O . ASN A 1 508 ? -6.121 6.464 -8.537 1.00 71.62 508 ASN A O 1
ATOM 3997 N N . LEU A 1 509 ? -6.418 4.323 -7.937 1.00 71.44 509 LEU A N 1
ATOM 3998 C CA . LEU A 1 509 ? -5.440 4.319 -6.847 1.00 71.44 509 LEU A CA 1
ATOM 3999 C C . LEU A 1 509 ? -4.040 3.905 -7.328 1.00 71.44 509 LEU A C 1
ATOM 4001 O O . LEU A 1 509 ? -3.109 3.819 -6.531 1.00 71.44 509 LEU A O 1
ATOM 4005 N N . GLN A 1 510 ? -3.918 3.638 -8.630 1.00 67.12 510 GLN A N 1
ATOM 4006 C CA . GLN A 1 510 ? -2.707 3.186 -9.301 1.00 67.12 510 GLN A CA 1
ATOM 4007 C C . GLN A 1 510 ? -1.782 4.373 -9.592 1.00 67.12 510 GLN A C 1
ATOM 4009 O O . GLN A 1 510 ? -2.253 5.389 -10.117 1.00 67.12 510 GLN A O 1
ATOM 4014 N N . PRO A 1 511 ? -0.469 4.239 -9.365 1.00 63.50 511 PRO A N 1
ATOM 4015 C CA . PRO A 1 511 ? 0.507 5.219 -9.785 1.00 63.50 511 PRO A CA 1
ATOM 4016 C C . PRO A 1 511 ? 0.549 5.308 -11.321 1.00 63.50 511 PRO A C 1
ATOM 4018 O O . PRO A 1 511 ? 0.149 4.392 -12.050 1.00 63.50 511 PRO A O 1
ATOM 4021 N N . LYS A 1 512 ? 1.049 6.433 -11.836 1.00 67.25 512 LYS A N 1
ATOM 4022 C CA . LYS A 1 512 ? 1.423 6.530 -13.250 1.00 67.25 512 LYS A CA 1
ATOM 4023 C C . LYS A 1 512 ? 2.812 5.905 -13.411 1.00 67.25 512 LYS A C 1
ATOM 4025 O O . LYS A 1 512 ? 3.738 6.297 -12.709 1.00 67.25 512 LYS A O 1
ATOM 4030 N N . HIS A 1 513 ? 2.930 4.946 -14.322 1.00 64.94 513 HIS A N 1
ATOM 4031 C CA . HIS A 1 513 ? 4.188 4.292 -14.678 1.00 64.94 513 HIS A CA 1
ATOM 4032 C C . HIS A 1 513 ? 4.784 4.926 -15.935 1.00 64.94 513 HIS A C 1
ATOM 4034 O O . HIS A 1 513 ? 4.053 5.427 -16.801 1.00 64.94 513 HIS A O 1
ATOM 4040 N N . ARG A 1 514 ? 6.111 4.894 -16.062 1.00 61.50 514 ARG A N 1
ATOM 4041 C CA . ARG A 1 514 ? 6.774 5.181 -17.331 1.00 61.50 514 ARG A CA 1
ATOM 4042 C C . ARG A 1 514 ? 6.585 4.017 -18.282 1.00 61.50 514 ARG A C 1
ATOM 4044 O O . ARG A 1 514 ? 6.732 2.854 -17.927 1.00 61.50 514 ARG A O 1
ATOM 4051 N N . THR A 1 515 ? 6.305 4.350 -19.532 1.00 55.19 515 THR A N 1
ATOM 4052 C CA . THR A 1 515 ? 6.394 3.371 -20.605 1.00 55.19 515 THR A CA 1
ATOM 4053 C C . THR A 1 515 ? 7.854 3.190 -21.012 1.00 55.19 515 THR A C 1
ATOM 4055 O O . THR A 1 515 ? 8.673 4.088 -20.814 1.00 55.19 515 THR A O 1
ATOM 4058 N N . LEU A 1 516 ? 8.178 2.055 -21.635 1.00 58.12 516 LEU A N 1
ATOM 4059 C CA . LEU A 1 516 ? 9.491 1.842 -22.248 1.00 58.12 516 LEU A CA 1
ATOM 4060 C C . LEU A 1 516 ? 9.824 2.986 -23.229 1.00 58.12 516 LEU A C 1
ATOM 4062 O O . LEU A 1 516 ? 10.893 3.587 -23.153 1.00 58.12 516 LEU A O 1
ATOM 4066 N N . ALA A 1 517 ? 8.877 3.419 -24.063 1.00 56.94 517 ALA A N 1
ATOM 4067 C CA . ALA A 1 517 ? 9.069 4.587 -24.932 1.00 56.94 517 ALA A CA 1
ATOM 4068 C C . ALA A 1 517 ? 9.546 5.872 -24.206 1.00 56.94 517 ALA A C 1
ATOM 4070 O O . ALA A 1 517 ? 10.148 6.737 -24.837 1.00 56.94 517 ALA A O 1
ATOM 4071 N N . ASN A 1 518 ? 9.321 5.992 -22.892 1.00 62.78 518 ASN A N 1
ATOM 4072 C CA . ASN A 1 518 ? 9.717 7.144 -22.079 1.00 62.78 518 ASN A CA 1
ATOM 4073 C C . ASN A 1 518 ? 11.099 6.988 -21.408 1.00 62.78 518 ASN A C 1
ATOM 4075 O O . ASN A 1 518 ? 11.474 7.849 -20.607 1.00 62.78 518 ASN A O 1
ATOM 4079 N N . ILE A 1 519 ? 11.827 5.899 -21.679 1.00 72.06 519 ILE A N 1
ATOM 4080 C CA . ILE A 1 519 ? 13.184 5.658 -21.174 1.00 72.06 519 ILE A CA 1
ATOM 4081 C C . ILE A 1 519 ? 14.190 6.202 -22.183 1.00 72.06 519 ILE A C 1
ATOM 4083 O O . ILE A 1 519 ? 14.308 5.701 -23.306 1.00 72.06 519 ILE A O 1
ATOM 4087 N N . THR A 1 520 ? 14.954 7.209 -21.772 1.00 71.75 520 THR A N 1
ATOM 4088 C CA . THR A 1 520 ? 15.968 7.817 -22.636 1.00 71.75 520 THR A CA 1
ATOM 4089 C C . THR A 1 520 ? 17.261 7.008 -22.588 1.00 71.75 520 THR A C 1
ATOM 4091 O O . THR A 1 520 ? 17.881 6.865 -21.539 1.00 71.75 520 THR A O 1
ATOM 4094 N N . TRP A 1 521 ? 17.716 6.501 -23.733 1.00 75.00 521 TRP A N 1
ATOM 4095 C CA . TRP A 1 521 ? 19.036 5.876 -23.846 1.00 75.00 521 TRP A CA 1
ATOM 4096 C C . TRP A 1 521 ? 20.113 6.937 -24.066 1.00 75.00 521 TRP A C 1
ATOM 4098 O O . TRP A 1 521 ? 20.460 7.236 -25.212 1.00 75.00 521 TRP A O 1
ATOM 4108 N N . GLU A 1 522 ? 20.608 7.502 -22.966 1.00 84.75 522 GLU A N 1
ATOM 4109 C CA . GLU A 1 522 ? 21.676 8.502 -22.960 1.00 84.75 522 GLU A CA 1
ATOM 4110 C C . GLU A 1 522 ? 23.002 7.930 -22.440 1.00 84.75 522 GLU A C 1
ATOM 4112 O O . GLU A 1 522 ? 22.993 7.093 -21.531 1.00 84.75 522 GLU A O 1
ATOM 4117 N N . ASP A 1 523 ? 24.110 8.367 -23.038 1.00 84.69 523 ASP A N 1
ATOM 4118 C CA . ASP A 1 523 ? 25.494 8.011 -22.688 1.00 84.69 523 ASP A CA 1
ATOM 4119 C C . ASP A 1 523 ? 26.249 9.262 -22.236 1.00 84.69 523 ASP A C 1
ATOM 4121 O O . ASP A 1 523 ? 25.736 10.371 -22.386 1.00 84.69 523 ASP A O 1
ATOM 4125 N N . ASN A 1 524 ? 27.468 9.108 -21.709 1.00 90.00 524 ASN A N 1
ATOM 4126 C CA . ASN A 1 524 ? 28.197 10.196 -21.048 1.00 90.00 524 ASN A CA 1
ATOM 4127 C C . ASN A 1 524 ? 27.384 10.801 -19.892 1.00 90.00 524 ASN A C 1
ATOM 4129 O O . ASN A 1 524 ? 27.412 12.013 -19.656 1.00 90.00 524 ASN A O 1
ATOM 4133 N N . VAL A 1 525 ? 26.644 9.956 -19.167 1.00 93.56 525 VAL A N 1
ATOM 4134 C CA . VAL A 1 525 ? 25.798 10.370 -18.043 1.00 93.56 525 VAL A CA 1
ATOM 4135 C C . VAL A 1 525 ? 25.967 9.469 -16.830 1.00 93.56 525 VAL A C 1
ATOM 4137 O O . VAL A 1 525 ? 26.391 8.325 -16.948 1.00 93.56 525 VAL A O 1
ATOM 4140 N N . HIS A 1 526 ? 25.591 9.993 -15.666 1.00 95.06 526 HIS A N 1
ATOM 4141 C CA . HIS A 1 526 ? 25.480 9.246 -14.415 1.00 95.06 526 HIS A CA 1
ATOM 4142 C C . HIS A 1 526 ? 24.027 9.298 -13.930 1.00 95.06 526 HIS A C 1
ATOM 4144 O O . HIS A 1 526 ? 23.478 10.383 -13.713 1.00 95.06 526 HIS A O 1
ATOM 4150 N N . TYR A 1 527 ? 23.378 8.144 -13.786 1.00 95.38 527 TYR A N 1
ATOM 4151 C CA . TYR A 1 527 ? 21.972 8.062 -13.391 1.00 95.38 527 TYR A CA 1
ATOM 4152 C C . TYR A 1 527 ? 21.825 8.170 -11.871 1.00 95.38 527 TYR A C 1
ATOM 4154 O O . TYR A 1 527 ? 22.416 7.406 -11.110 1.00 95.38 527 TYR A O 1
ATOM 4162 N N . VAL A 1 528 ? 20.981 9.093 -11.416 1.00 96.50 528 VAL A N 1
ATOM 4163 C CA . VAL A 1 528 ? 20.713 9.340 -9.996 1.00 96.50 528 VAL A CA 1
ATOM 4164 C C . VAL A 1 528 ? 19.233 9.124 -9.714 1.00 96.50 528 VAL A C 1
ATOM 4166 O O . VAL A 1 528 ? 18.383 9.744 -10.346 1.00 96.50 528 VAL A O 1
ATOM 4169 N N . CYS A 1 529 ? 18.906 8.286 -8.735 1.00 95.38 529 CYS A N 1
ATOM 4170 C CA . CYS A 1 529 ? 17.559 8.222 -8.173 1.00 95.38 529 CYS A CA 1
ATOM 4171 C C . CYS A 1 529 ? 17.546 8.893 -6.801 1.00 95.38 529 CYS A C 1
ATOM 4173 O O . CYS A 1 529 ? 18.356 8.555 -5.941 1.00 95.38 529 CYS A O 1
ATOM 4175 N N . MET A 1 530 ? 16.600 9.807 -6.581 1.00 94.56 530 MET A N 1
ATOM 4176 C CA . MET A 1 530 ? 16.350 10.413 -5.272 1.00 94.56 530 MET A CA 1
ATOM 4177 C C . MET A 1 530 ? 14.996 9.964 -4.721 1.00 94.56 530 MET A C 1
ATOM 4179 O O . MET A 1 530 ? 14.005 9.955 -5.460 1.00 94.56 530 MET A O 1
ATOM 4183 N N . ALA A 1 531 ? 14.950 9.643 -3.428 1.00 90.75 531 ALA A N 1
ATOM 4184 C CA . ALA A 1 531 ? 13.717 9.327 -2.712 1.00 90.75 531 ALA A CA 1
ATOM 4185 C C . ALA A 1 531 ? 13.683 9.939 -1.304 1.00 90.75 531 ALA A C 1
ATOM 4187 O O . ALA A 1 531 ? 14.728 10.193 -0.707 1.00 90.75 531 ALA A O 1
ATOM 4188 N N . LEU A 1 532 ? 12.484 10.138 -0.749 1.00 88.12 532 LEU A N 1
ATOM 4189 C CA . LEU A 1 532 ? 12.290 10.612 0.630 1.00 88.12 532 LEU A CA 1
ATOM 4190 C C . LEU A 1 532 ? 12.109 9.450 1.619 1.00 88.12 532 LEU A C 1
ATOM 4192 O O . LEU A 1 532 ? 11.209 8.631 1.435 1.00 88.12 532 LEU A O 1
ATOM 4196 N N . SER A 1 533 ? 12.883 9.411 2.705 1.00 85.38 533 SER A N 1
ATOM 4197 C CA . SER A 1 533 ? 12.682 8.436 3.791 1.00 85.38 533 SER A CA 1
ATOM 4198 C C . SER A 1 533 ? 11.324 8.616 4.478 1.00 85.38 533 SER A C 1
ATOM 4200 O O . SER A 1 533 ? 10.718 9.684 4.384 1.00 85.38 533 SER A O 1
ATOM 4202 N N . ASP A 1 534 ? 10.846 7.577 5.168 1.00 79.12 534 ASP A N 1
ATOM 4203 C CA . ASP A 1 534 ? 9.671 7.605 6.060 1.00 79.12 534 ASP A CA 1
ATOM 4204 C C . ASP A 1 534 ? 8.344 8.015 5.408 1.00 79.12 534 ASP A C 1
ATOM 4206 O O . ASP A 1 534 ? 7.332 8.207 6.085 1.00 79.12 534 ASP A O 1
ATOM 4210 N N . THR A 1 535 ? 8.304 8.137 4.086 1.00 70.50 535 THR A N 1
ATOM 4211 C CA . THR A 1 535 ? 7.080 8.509 3.372 1.00 70.50 535 THR A CA 1
ATOM 4212 C C . THR A 1 535 ? 6.070 7.353 3.319 1.00 70.50 535 THR A C 1
ATOM 4214 O O . THR A 1 535 ? 4.890 7.569 3.061 1.00 70.50 535 THR A O 1
ATOM 4217 N N . GLY A 1 536 ? 6.488 6.142 3.707 1.00 68.69 536 GLY A N 1
ATOM 4218 C CA . GLY A 1 536 ? 5.661 4.990 4.064 1.00 68.69 536 GLY A CA 1
ATOM 4219 C C . GLY A 1 536 ? 5.036 5.024 5.451 1.00 68.69 536 GLY A C 1
ATOM 4220 O O . GLY A 1 536 ? 4.250 4.147 5.799 1.00 68.69 536 GLY A O 1
ATOM 4221 N N . ASN A 1 537 ? 5.339 6.027 6.264 1.00 78.00 537 ASN A N 1
ATOM 4222 C CA . ASN A 1 537 ? 4.719 6.165 7.566 1.00 78.00 537 ASN A CA 1
ATOM 4223 C C . ASN A 1 537 ? 3.263 6.626 7.383 1.00 78.00 537 ASN A C 1
ATOM 4225 O O . ASN A 1 537 ? 3.022 7.716 6.872 1.00 78.00 537 ASN A O 1
ATOM 4229 N N . ILE A 1 538 ? 2.260 5.859 7.827 1.00 75.75 538 ILE A N 1
ATOM 4230 C CA . ILE A 1 538 ? 0.852 6.278 7.655 1.00 75.75 538 ILE A CA 1
ATOM 4231 C C . ILE A 1 538 ? 0.507 7.590 8.378 1.00 75.75 538 ILE A C 1
ATOM 4233 O O . ILE A 1 538 ? -0.400 8.305 7.946 1.00 75.75 538 ILE A O 1
ATOM 4237 N N . ASN A 1 539 ? 1.267 7.971 9.415 1.00 74.25 539 ASN A N 1
ATOM 4238 C CA . ASN A 1 539 ? 1.133 9.295 10.029 1.00 74.25 539 ASN A CA 1
ATOM 4239 C C . ASN A 1 539 ? 1.464 10.419 9.050 1.00 74.25 539 ASN A C 1
ATOM 4241 O O . ASN A 1 539 ? 0.960 11.526 9.201 1.00 74.25 539 ASN A O 1
ATOM 4245 N N . TYR A 1 540 ? 2.329 10.163 8.077 1.00 74.00 540 TYR A N 1
ATOM 4246 C CA . TYR A 1 540 ? 2.734 11.138 7.078 1.00 74.00 540 TYR A CA 1
ATOM 4247 C C . TYR A 1 540 ? 1.564 11.498 6.152 1.00 74.00 540 TYR A C 1
ATOM 4249 O O . TYR A 1 540 ? 1.261 12.675 5.963 1.00 74.00 540 TYR A O 1
ATOM 4257 N N . PHE A 1 541 ? 0.814 10.488 5.696 1.00 73.62 541 PHE A N 1
ATOM 4258 C CA . PHE A 1 541 ? -0.436 10.668 4.947 1.00 73.62 541 PHE A CA 1
ATOM 4259 C C . PHE A 1 541 ? -1.489 11.389 5.781 1.00 73.62 541 PHE A C 1
ATOM 4261 O O . PHE A 1 541 ? -2.005 12.429 5.375 1.00 73.62 541 PHE A O 1
ATOM 4268 N N . TRP A 1 542 ? -1.714 10.903 7.001 1.00 71.56 542 TRP A N 1
ATOM 4269 C CA . TRP A 1 542 ? -2.633 11.517 7.953 1.00 71.56 542 TRP A CA 1
ATOM 4270 C C . TRP A 1 542 ? -2.325 13.002 8.235 1.00 71.56 542 TRP A C 1
ATOM 4272 O O . TRP A 1 542 ? -3.237 13.813 8.394 1.00 71.56 542 TRP A O 1
ATOM 4282 N N . ARG A 1 543 ? -1.044 13.393 8.263 1.00 73.06 543 ARG A N 1
ATOM 4283 C CA . ARG A 1 543 ? -0.601 14.785 8.467 1.00 73.06 543 ARG A CA 1
ATOM 4284 C C . ARG A 1 543 ? -0.786 15.672 7.238 1.00 73.06 543 ARG A C 1
ATOM 4286 O O . ARG A 1 543 ? -0.442 16.849 7.303 1.00 73.06 543 ARG A O 1
ATOM 4293 N N . GLY A 1 544 ? -1.363 15.147 6.162 1.00 74.00 544 GLY A N 1
ATOM 4294 C CA . GLY A 1 544 ? -1.697 15.914 4.975 1.00 74.00 544 GLY A CA 1
ATOM 4295 C C . GLY A 1 544 ? -0.526 16.096 4.017 1.00 74.00 544 GLY A C 1
ATOM 4296 O O . GLY A 1 544 ? -0.441 17.128 3.349 1.00 74.00 544 GLY A O 1
ATOM 4297 N N . TRP A 1 545 ? 0.345 15.086 3.923 1.00 80.81 545 TRP A N 1
ATOM 4298 C CA . TRP A 1 545 ? 1.427 15.022 2.939 1.00 80.81 545 TRP A CA 1
ATOM 4299 C C . TRP A 1 545 ? 1.017 15.425 1.506 1.00 80.81 545 TRP A C 1
ATOM 4301 O O . TRP A 1 545 ? 1.717 16.243 0.897 1.00 80.81 545 TRP A O 1
ATOM 4311 N N . PRO A 1 546 ? -0.134 14.963 0.961 1.00 80.06 546 PRO A N 1
ATOM 4312 C CA . PRO A 1 546 ? -0.574 15.361 -0.379 1.00 80.06 546 PRO A CA 1
ATOM 4313 C C . PRO A 1 546 ? -0.762 16.875 -0.572 1.00 80.06 546 PRO A C 1
ATOM 4315 O O . PRO A 1 546 ? -0.791 17.360 -1.702 1.00 80.06 546 PRO A O 1
ATOM 4318 N N . PHE A 1 547 ? -0.901 17.635 0.514 1.00 80.38 547 PHE A N 1
ATOM 4319 C CA . PHE A 1 547 ? -1.237 19.060 0.496 1.00 80.38 547 PHE A CA 1
ATOM 4320 C C . PHE A 1 547 ? -0.111 19.946 1.032 1.00 80.38 547 PHE A C 1
ATOM 4322 O O . PHE A 1 547 ? -0.230 21.170 1.043 1.00 80.38 547 PHE A O 1
ATOM 4329 N N . SER A 1 548 ? 0.989 19.347 1.480 1.00 82.69 548 SER A N 1
ATOM 4330 C CA . SER A 1 548 ? 2.121 20.077 2.033 1.00 82.69 548 SER A CA 1
ATOM 4331 C C . SER A 1 548 ? 2.912 20.793 0.939 1.00 82.69 548 SER A C 1
ATOM 4333 O O . SER A 1 548 ? 3.370 20.181 -0.030 1.00 82.69 548 SER A O 1
ATOM 4335 N N . THR A 1 549 ? 3.127 22.097 1.121 1.00 86.19 549 THR A N 1
ATOM 4336 C CA . THR A 1 549 ? 3.885 22.967 0.203 1.00 86.19 549 THR A CA 1
ATOM 4337 C C . THR A 1 549 ? 5.393 22.726 0.230 1.00 86.19 549 THR A C 1
ATOM 4339 O O . THR A 1 549 ? 6.137 23.403 -0.474 1.00 86.19 549 THR A O 1
ATOM 4342 N N . THR A 1 550 ? 5.865 21.771 1.028 1.00 83.56 550 THR A N 1
ATOM 4343 C CA . THR A 1 550 ? 7.261 21.316 1.013 1.00 83.56 550 THR A CA 1
ATOM 4344 C C . THR A 1 550 ? 7.407 19.885 0.492 1.00 83.56 550 THR A C 1
ATOM 4346 O O . THR A 1 550 ? 8.523 19.400 0.332 1.00 83.56 550 THR A O 1
ATOM 4349 N N . GLU A 1 551 ? 6.289 19.225 0.170 1.00 85.31 551 GLU A N 1
ATOM 4350 C CA . GLU A 1 551 ? 6.232 17.819 -0.241 1.00 85.31 551 GLU A CA 1
ATOM 4351 C C . GLU A 1 551 ? 5.451 17.688 -1.558 1.00 85.31 551 GLU A C 1
ATOM 4353 O O . GLU A 1 551 ? 5.871 18.233 -2.579 1.00 85.31 551 GLU A O 1
ATOM 4358 N N . TRP A 1 552 ? 4.311 16.986 -1.574 1.00 86.56 552 TRP A N 1
ATOM 4359 C CA . TRP A 1 552 ? 3.553 16.742 -2.800 1.00 86.56 552 TRP A CA 1
ATOM 4360 C C . TRP A 1 552 ? 2.988 18.023 -3.429 1.00 86.56 552 TRP A C 1
ATOM 4362 O O . TRP A 1 552 ? 2.884 18.115 -4.650 1.00 86.56 552 TRP A O 1
ATOM 4372 N N . ALA A 1 553 ? 2.645 19.037 -2.635 1.00 86.69 553 ALA A N 1
ATOM 4373 C CA . ALA A 1 553 ? 2.187 20.330 -3.143 1.00 86.69 553 ALA A CA 1
ATOM 4374 C C . ALA A 1 553 ? 3.328 21.359 -3.256 1.00 86.69 553 ALA A C 1
ATOM 4376 O O . ALA A 1 553 ? 3.067 22.563 -3.320 1.00 86.69 553 ALA A O 1
ATOM 4377 N N . ALA A 1 554 ? 4.592 20.916 -3.267 1.00 88.62 554 ALA A N 1
ATOM 4378 C CA . ALA A 1 554 ? 5.732 21.817 -3.366 1.00 88.62 554 ALA A CA 1
ATOM 4379 C C . ALA A 1 554 ? 5.720 22.650 -4.664 1.00 88.62 554 ALA A C 1
ATOM 4381 O O . ALA A 1 554 ? 5.493 22.101 -5.753 1.00 88.62 554 ALA A O 1
ATOM 4382 N N . PRO A 1 555 ? 6.003 23.968 -4.585 1.00 87.62 555 PRO A N 1
ATOM 4383 C CA . PRO A 1 555 ? 6.154 24.813 -5.762 1.00 87.62 555 PRO A CA 1
ATOM 4384 C C . PRO A 1 555 ? 7.179 24.236 -6.746 1.00 87.62 555 PRO A C 1
ATOM 4386 O O . PRO A 1 555 ? 8.269 23.820 -6.361 1.00 87.62 555 PRO A O 1
ATOM 4389 N N . GLY A 1 556 ? 6.827 24.204 -8.032 1.00 83.44 556 GLY A N 1
ATOM 4390 C CA . GLY A 1 556 ? 7.701 23.692 -9.092 1.00 83.44 556 GLY A CA 1
ATOM 4391 C C . GLY A 1 556 ? 7.714 22.167 -9.265 1.00 83.44 556 GLY A C 1
ATOM 4392 O O . GLY A 1 556 ? 8.211 21.707 -10.288 1.00 83.44 556 GLY A O 1
ATOM 4393 N N . ARG A 1 557 ? 7.118 21.362 -8.364 1.00 88.88 557 ARG A N 1
ATOM 4394 C CA . ARG A 1 557 ? 6.987 19.901 -8.585 1.00 88.88 557 ARG A CA 1
ATOM 4395 C C . ARG A 1 557 ? 6.232 19.591 -9.881 1.00 88.88 557 ARG A C 1
ATOM 4397 O O . ARG A 1 557 ? 6.658 18.746 -10.666 1.00 88.88 557 ARG A O 1
ATOM 4404 N N . ASN A 1 558 ? 5.129 20.310 -10.087 1.00 84.31 558 ASN A N 1
ATOM 4405 C CA . ASN A 1 558 ? 4.240 20.190 -11.242 1.00 84.31 558 ASN A CA 1
ATOM 4406 C C . ASN A 1 558 ? 4.706 20.971 -12.477 1.00 84.31 558 ASN A C 1
ATOM 4408 O O . ASN A 1 558 ? 3.936 21.091 -13.427 1.00 84.31 558 ASN A O 1
ATOM 4412 N N . ASP A 1 559 ? 5.922 21.522 -12.481 1.00 82.50 559 ASP A N 1
ATOM 4413 C CA . ASP A 1 559 ? 6.439 22.185 -13.675 1.00 82.50 559 ASP A CA 1
ATOM 4414 C C . ASP A 1 559 ? 6.592 21.149 -14.809 1.00 82.50 559 ASP A C 1
ATOM 4416 O O . ASP A 1 559 ? 7.377 20.200 -14.671 1.00 82.50 559 ASP A O 1
ATOM 4420 N N . PRO A 1 560 ? 5.867 21.287 -15.938 1.00 76.44 560 PRO A N 1
ATOM 4421 C CA . PRO A 1 560 ? 6.008 20.368 -17.064 1.00 76.44 560 PRO A CA 1
ATOM 4422 C C . PRO A 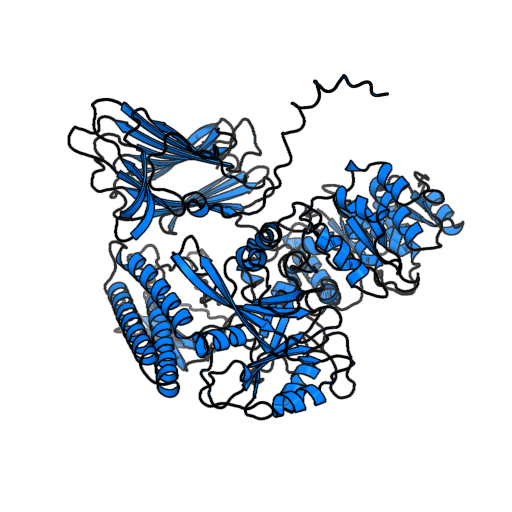1 560 ? 7.438 20.348 -17.635 1.00 76.44 560 PRO A C 1
ATOM 4424 O O . PRO A 1 560 ? 7.843 19.330 -18.205 1.00 76.44 560 PRO A O 1
ATOM 4427 N N . ASN A 1 561 ? 8.214 21.418 -17.422 1.00 78.44 561 ASN A N 1
ATOM 4428 C CA . ASN A 1 561 ? 9.596 21.582 -17.873 1.00 78.44 561 ASN A CA 1
ATOM 4429 C C . ASN A 1 561 ? 10.643 21.148 -16.836 1.00 78.44 561 ASN A C 1
ATOM 4431 O O . ASN A 1 561 ? 11.834 21.279 -17.108 1.00 78.44 561 ASN A O 1
ATOM 4435 N N . ARG A 1 562 ? 10.231 20.609 -15.674 1.00 79.50 562 ARG A N 1
ATOM 4436 C CA . ARG A 1 562 ? 11.130 20.211 -14.575 1.00 79.50 562 ARG A CA 1
ATOM 4437 C C . ARG A 1 562 ? 12.302 19.345 -15.047 1.00 79.50 562 ARG A C 1
ATOM 4439 O O . ARG A 1 562 ? 13.406 19.511 -14.554 1.00 79.50 562 ARG A O 1
ATOM 4446 N N . GLY A 1 563 ? 12.078 18.448 -16.007 1.00 80.31 563 GLY A N 1
ATOM 4447 C CA . GLY A 1 563 ? 13.146 17.696 -16.676 1.00 80.31 563 GLY A CA 1
ATOM 4448 C C . GLY A 1 563 ? 13.778 16.560 -15.860 1.00 80.31 563 GLY A C 1
ATOM 4449 O O . GLY A 1 563 ? 14.541 15.788 -16.431 1.00 80.31 563 GLY A O 1
ATOM 4450 N N . TRP A 1 564 ? 13.449 16.411 -14.570 1.00 85.56 564 TRP A N 1
ATOM 4451 C CA . TRP A 1 564 ? 14.015 15.387 -13.683 1.00 85.56 564 TRP A CA 1
ATOM 4452 C C . TRP A 1 564 ? 12.955 14.603 -12.910 1.00 85.56 564 TRP A C 1
ATOM 4454 O O . TRP A 1 564 ? 11.919 15.147 -12.525 1.00 85.56 564 TRP A O 1
ATOM 4464 N N . GLY A 1 565 ? 13.225 13.316 -12.674 1.00 83.44 565 GLY A N 1
ATOM 4465 C CA . GLY A 1 565 ? 12.363 12.402 -11.925 1.00 83.44 565 GLY A CA 1
ATOM 4466 C C . GLY A 1 565 ? 12.623 12.404 -10.415 1.00 83.44 565 GLY A C 1
ATOM 4467 O O . GLY A 1 565 ? 13.747 12.606 -9.969 1.00 83.44 565 GLY A O 1
ATOM 4468 N N . PHE A 1 566 ? 11.582 12.145 -9.621 1.00 83.94 566 PHE A N 1
ATOM 4469 C CA . PHE A 1 566 ? 11.663 12.006 -8.166 1.00 83.94 566 PHE A CA 1
ATOM 4470 C C . PHE A 1 566 ? 10.782 10.860 -7.667 1.00 83.94 566 PHE A C 1
ATOM 4472 O O . PHE A 1 566 ? 9.663 10.669 -8.154 1.00 83.94 566 PHE A O 1
ATOM 4479 N N . THR A 1 567 ? 11.285 10.110 -6.687 1.00 85.00 567 THR A N 1
ATOM 4480 C CA . THR A 1 567 ? 10.584 8.962 -6.109 1.00 85.00 567 THR A CA 1
ATOM 4481 C C . THR A 1 567 ? 9.981 9.319 -4.758 1.00 85.00 567 THR A C 1
ATOM 4483 O O . THR A 1 567 ? 10.641 9.861 -3.874 1.00 85.00 567 THR A O 1
ATOM 4486 N N . TRP A 1 568 ? 8.714 8.971 -4.583 1.00 81.94 568 TRP A N 1
ATOM 4487 C CA . TRP A 1 568 ? 7.960 9.150 -3.353 1.00 81.94 568 TRP A CA 1
ATOM 4488 C C . TRP A 1 568 ? 7.664 7.769 -2.770 1.00 81.94 568 TRP A C 1
ATOM 4490 O O . TRP A 1 568 ? 7.009 6.960 -3.428 1.00 81.94 568 TRP A O 1
ATOM 4500 N N . ASN A 1 569 ? 8.119 7.469 -1.557 1.00 77.06 569 ASN A N 1
ATOM 4501 C CA . ASN A 1 569 ? 7.801 6.177 -0.952 1.00 77.06 569 ASN A CA 1
ATOM 4502 C C . ASN A 1 569 ? 6.409 6.230 -0.317 1.00 77.06 569 ASN A C 1
ATOM 4504 O O . ASN A 1 569 ? 5.908 7.292 0.061 1.00 77.06 569 ASN A O 1
ATOM 4508 N N . ARG A 1 570 ? 5.724 5.090 -0.280 1.00 73.38 570 ARG A N 1
ATOM 4509 C CA . ARG A 1 570 ? 4.341 4.998 0.194 1.00 73.38 570 ARG A CA 1
ATOM 4510 C C . ARG A 1 570 ? 4.094 3.724 0.992 1.00 73.38 570 ARG A C 1
ATOM 4512 O O . ARG A 1 570 ? 4.699 2.698 0.679 1.00 73.38 570 ARG A O 1
ATOM 4519 N N . PRO A 1 571 ? 3.161 3.750 1.967 1.00 68.38 571 PRO A N 1
ATOM 4520 C CA . PRO A 1 571 ? 2.678 2.545 2.616 1.00 68.38 571 PRO A CA 1
ATOM 4521 C C . PRO A 1 571 ? 1.729 1.852 1.655 1.00 68.38 571 PRO A C 1
ATOM 4523 O O . PRO A 1 571 ? 0.525 2.124 1.641 1.00 68.38 571 PRO A O 1
ATOM 4526 N N . MET A 1 572 ? 2.273 0.983 0.818 1.00 66.38 572 MET A N 1
ATOM 4527 C CA . MET A 1 572 ? 1.459 0.208 -0.099 1.00 66.38 572 MET A CA 1
ATOM 4528 C C . MET A 1 572 ? 0.654 -0.854 0.665 1.00 66.38 572 MET A C 1
ATOM 4530 O O . MET A 1 572 ? 1.033 -1.289 1.750 1.00 66.38 572 MET A O 1
ATOM 4534 N N . GLY A 1 573 ? -0.529 -1.197 0.154 1.00 67.88 573 GLY A N 1
ATOM 4535 C CA . GLY A 1 573 ? -1.497 -2.019 0.882 1.00 67.88 573 GLY A CA 1
ATOM 4536 C C . GLY A 1 573 ? -2.243 -1.245 1.961 1.00 67.88 573 GLY A C 1
ATOM 4537 O O . GLY A 1 573 ? -3.312 -0.690 1.705 1.00 67.88 573 GLY A O 1
ATOM 4538 N N . ILE A 1 574 ? -1.651 -1.154 3.153 1.00 69.06 574 ILE A N 1
ATOM 4539 C CA . ILE A 1 574 ? -2.253 -0.528 4.344 1.00 69.06 574 ILE A CA 1
ATOM 4540 C C . ILE A 1 574 ? -2.664 0.930 4.084 1.00 69.06 574 ILE A C 1
ATOM 4542 O O . ILE A 1 574 ? -3.756 1.350 4.475 1.00 69.06 574 ILE A O 1
ATOM 4546 N N . GLY A 1 575 ? -1.809 1.713 3.421 1.00 73.56 575 GLY A N 1
ATOM 4547 C CA . GLY A 1 575 ? -2.094 3.116 3.125 1.00 73.56 575 GLY A CA 1
ATOM 4548 C C . GLY A 1 575 ? -3.176 3.291 2.064 1.00 73.56 575 GLY A C 1
ATOM 4549 O O . GLY A 1 575 ? -4.041 4.145 2.232 1.00 73.56 575 GLY A O 1
ATOM 4550 N N . ALA A 1 576 ? -3.167 2.469 1.012 1.00 70.25 576 ALA A N 1
ATOM 4551 C CA . ALA A 1 576 ? -4.183 2.512 -0.043 1.00 70.25 576 ALA A CA 1
ATOM 4552 C C . ALA A 1 576 ? -5.579 2.141 0.489 1.00 70.25 576 ALA A C 1
ATOM 4554 O O . ALA A 1 576 ? -6.577 2.731 0.079 1.00 70.25 576 ALA A O 1
ATOM 4555 N N . ASP A 1 577 ? -5.639 1.209 1.441 1.00 75.31 577 ASP A N 1
ATOM 4556 C CA . ASP A 1 577 ? -6.863 0.825 2.146 1.00 75.31 577 ASP A CA 1
ATOM 4557 C C . ASP A 1 577 ? -7.454 1.932 3.010 1.00 75.31 577 ASP A C 1
ATOM 4559 O O . ASP A 1 577 ? -8.671 2.129 3.035 1.00 75.31 577 ASP A O 1
ATOM 4563 N N . MET A 1 578 ? -6.594 2.605 3.775 1.00 79.00 578 MET A N 1
ATOM 4564 C CA . MET A 1 578 ? -7.019 3.610 4.741 1.00 79.00 578 MET A CA 1
ATOM 4565 C C . MET A 1 578 ? -7.268 4.962 4.070 1.00 79.00 578 MET A C 1
ATOM 4567 O O . MET A 1 578 ? -8.246 5.617 4.396 1.00 79.00 578 MET A O 1
ATOM 4571 N N . PHE A 1 579 ? -6.422 5.372 3.123 1.00 80.94 579 PHE A N 1
ATOM 4572 C CA . PHE A 1 579 ? -6.390 6.725 2.559 1.00 80.94 579 PHE A CA 1
ATOM 4573 C C . PHE A 1 579 ? -6.681 6.741 1.053 1.00 80.94 579 PHE A C 1
ATOM 4575 O O . PHE A 1 579 ? -5.998 7.415 0.282 1.00 80.94 579 PHE A O 1
ATOM 4582 N N . ALA A 1 580 ? -7.704 6.010 0.603 1.00 81.38 580 ALA A N 1
ATOM 4583 C CA . ALA A 1 580 ? -8.016 5.904 -0.826 1.00 81.38 580 ALA A CA 1
ATOM 4584 C C . ALA A 1 580 ? -8.259 7.269 -1.500 1.00 81.38 580 ALA A C 1
ATOM 4586 O O . ALA A 1 580 ? -7.864 7.464 -2.647 1.00 81.38 580 ALA A O 1
ATOM 4587 N N . ALA A 1 581 ? -8.853 8.232 -0.788 1.00 81.38 581 ALA A N 1
ATOM 4588 C CA . ALA A 1 581 ? -9.043 9.596 -1.287 1.00 81.38 581 ALA A CA 1
ATOM 4589 C C . ALA A 1 581 ? -7.706 10.294 -1.587 1.00 81.38 581 ALA A C 1
ATOM 4591 O O . ALA A 1 581 ? -7.523 10.844 -2.677 1.00 81.38 581 ALA A O 1
ATOM 4592 N N . ASP A 1 582 ? -6.748 10.198 -0.661 1.00 81.25 582 ASP A N 1
ATOM 4593 C CA . ASP A 1 582 ? -5.409 10.757 -0.842 1.00 81.25 582 ASP A CA 1
ATOM 4594 C C . ASP A 1 582 ? -4.705 10.073 -2.010 1.00 81.25 582 ASP A C 1
ATOM 4596 O O . ASP A 1 582 ? -4.156 10.761 -2.865 1.00 81.25 582 ASP A O 1
ATOM 4600 N N . TYR A 1 583 ? -4.790 8.739 -2.099 1.00 80.75 583 TYR A N 1
ATOM 4601 C CA . TYR A 1 583 ? -4.235 7.944 -3.200 1.00 80.75 583 TYR A CA 1
ATOM 4602 C C . TYR A 1 583 ? -4.844 8.301 -4.559 1.00 80.75 583 TYR A C 1
ATOM 4604 O O . TYR A 1 583 ? -4.119 8.393 -5.549 1.00 80.75 583 TYR A O 1
ATOM 4612 N N . ASN A 1 584 ? -6.149 8.549 -4.624 1.00 81.31 584 ASN A N 1
ATOM 4613 C CA . ASN A 1 584 ? -6.807 9.015 -5.839 1.00 81.31 584 ASN A CA 1
ATOM 4614 C C . ASN A 1 584 ? -6.302 10.415 -6.236 1.00 81.31 584 ASN A C 1
ATOM 4616 O O . ASN A 1 584 ? -5.941 10.646 -7.391 1.00 81.31 584 ASN A O 1
ATOM 4620 N N . TYR A 1 585 ? -6.210 11.342 -5.277 1.00 82.56 585 TYR A N 1
ATOM 4621 C CA . TYR A 1 585 ? -5.760 12.713 -5.528 1.00 82.56 585 TYR A CA 1
ATOM 4622 C C . TYR A 1 585 ? -4.329 12.761 -6.074 1.00 82.56 585 TYR A C 1
ATOM 4624 O O . TYR A 1 585 ? -4.065 13.321 -7.139 1.00 82.56 585 TYR A O 1
ATOM 4632 N N . VAL A 1 586 ? -3.394 12.127 -5.386 1.00 81.56 586 VAL A N 1
ATOM 4633 C CA . VAL A 1 586 ? -1.986 12.092 -5.794 1.00 81.56 586 VAL A CA 1
ATOM 4634 C C . VAL A 1 586 ? -1.760 11.314 -7.089 1.00 81.56 586 VAL A C 1
ATOM 4636 O O . VAL A 1 586 ? -0.892 11.680 -7.874 1.00 81.56 586 VAL A O 1
ATOM 4639 N N . SER A 1 587 ? -2.549 10.270 -7.357 1.00 79.75 587 SER A N 1
ATOM 4640 C CA . SER A 1 587 ? -2.470 9.549 -8.629 1.00 79.75 587 SER A CA 1
ATOM 4641 C C . SER A 1 587 ? -2.962 10.438 -9.769 1.00 79.75 587 SER A C 1
ATOM 4643 O O . SER A 1 587 ? -2.265 10.573 -10.775 1.00 79.75 587 SER A O 1
ATOM 4645 N N . SER A 1 588 ? -4.079 11.153 -9.589 1.00 79.81 588 SER A N 1
ATOM 4646 C CA . SER A 1 588 ? -4.602 12.092 -10.595 1.00 79.81 588 SER A CA 1
ATOM 4647 C C . SER A 1 588 ? -3.652 13.270 -10.873 1.00 79.81 588 SER A C 1
ATOM 4649 O O . SER A 1 588 ? -3.451 13.643 -12.029 1.00 79.81 588 SER A O 1
ATOM 4651 N N . THR A 1 589 ? -2.980 13.786 -9.838 1.00 82.44 589 THR A N 1
ATOM 4652 C CA . THR A 1 589 ? -2.076 14.953 -9.908 1.00 82.44 589 THR A CA 1
ATOM 4653 C C . THR A 1 589 ? -0.601 14.603 -10.138 1.00 82.44 589 THR A C 1
ATOM 4655 O O . THR A 1 589 ? 0.262 15.487 -10.120 1.00 82.44 589 THR A O 1
ATOM 4658 N N . SER A 1 590 ? -0.285 13.322 -10.339 1.00 81.00 590 SER A N 1
ATOM 4659 C CA . SER A 1 590 ? 1.072 12.874 -10.666 1.00 81.00 590 SER A CA 1
ATOM 4660 C C . SER A 1 590 ? 1.450 13.228 -12.105 1.00 81.00 590 SER A C 1
ATOM 4662 O O . SER A 1 590 ? 0.617 13.208 -13.023 1.00 81.00 590 SER A O 1
ATOM 4664 N N . THR A 1 591 ? 2.728 13.545 -12.302 1.00 81.00 591 THR A N 1
ATOM 4665 C CA . THR A 1 591 ? 3.335 13.813 -13.610 1.00 81.00 591 THR A CA 1
ATOM 4666 C C . THR A 1 591 ? 4.225 12.640 -14.034 1.00 81.00 591 THR A C 1
ATOM 4668 O O . THR A 1 591 ? 4.489 11.735 -13.248 1.00 81.00 591 THR A O 1
ATOM 4671 N N . LYS A 1 592 ? 4.774 12.670 -15.257 1.00 77.56 592 LYS A N 1
ATOM 4672 C CA . LYS A 1 592 ? 5.774 11.680 -15.726 1.00 77.56 592 LYS A CA 1
ATOM 4673 C C . LYS A 1 592 ? 7.097 11.688 -14.934 1.00 77.56 592 LYS A C 1
ATOM 4675 O O . LYS A 1 592 ? 7.990 10.875 -15.184 1.00 77.56 592 LYS A O 1
ATOM 4680 N N . TRP A 1 593 ? 7.253 12.668 -14.050 1.00 84.88 593 TRP A N 1
ATOM 4681 C CA . TRP A 1 593 ? 8.425 12.888 -13.215 1.00 84.88 593 TRP A CA 1
ATOM 4682 C C . TRP A 1 593 ? 8.232 12.383 -11.782 1.00 84.88 593 TRP A C 1
ATOM 4684 O O . TRP A 1 593 ? 9.133 12.535 -10.961 1.00 84.88 593 TRP A O 1
ATOM 4694 N N . ASP A 1 594 ? 7.068 11.824 -11.462 1.00 84.00 594 ASP A N 1
ATOM 4695 C CA . ASP A 1 594 ? 6.766 11.273 -10.147 1.00 84.00 594 ASP A CA 1
ATOM 4696 C C . ASP A 1 594 ? 6.632 9.760 -10.254 1.00 84.00 594 ASP A C 1
ATOM 4698 O O . ASP A 1 594 ? 5.979 9.250 -11.161 1.00 84.00 594 ASP A O 1
ATOM 4702 N N . PHE A 1 595 ? 7.223 9.049 -9.303 1.00 83.00 595 PHE A N 1
ATOM 4703 C CA . PHE A 1 595 ? 7.033 7.614 -9.155 1.00 83.00 595 PHE A CA 1
ATOM 4704 C C . PHE A 1 595 ? 6.782 7.265 -7.695 1.00 83.00 595 PHE A C 1
ATOM 4706 O O . PHE A 1 595 ? 7.286 7.945 -6.799 1.00 83.00 595 PHE A O 1
ATOM 4713 N N . PHE A 1 596 ? 6.013 6.203 -7.464 1.00 80.19 596 PHE A N 1
ATOM 4714 C CA . PHE A 1 596 ? 5.691 5.720 -6.130 1.00 80.19 596 PHE A CA 1
ATOM 4715 C C . PHE A 1 596 ? 6.318 4.358 -5.889 1.00 80.19 596 PHE A C 1
ATOM 4717 O O . PHE A 1 596 ? 6.045 3.423 -6.632 1.00 80.19 596 PHE A O 1
ATOM 4724 N N . ALA A 1 597 ? 7.138 4.254 -4.848 1.00 79.81 597 ALA A N 1
ATOM 4725 C CA . ALA A 1 597 ? 7.767 3.003 -4.442 1.00 79.81 597 ALA A CA 1
ATOM 4726 C C . ALA A 1 597 ? 7.218 2.527 -3.093 1.00 79.81 597 ALA A C 1
ATOM 4728 O O . ALA A 1 597 ? 6.735 3.328 -2.288 1.00 79.81 597 ALA A O 1
ATOM 4729 N N . SER A 1 598 ? 7.309 1.222 -2.837 1.00 77.94 598 SER A N 1
ATOM 4730 C CA . SER A 1 598 ? 7.019 0.683 -1.506 1.00 77.94 598 SER A CA 1
ATOM 4731 C C . SER A 1 598 ? 8.121 1.122 -0.533 1.00 77.94 598 SER A C 1
ATOM 4733 O O . SER A 1 598 ? 9.305 0.975 -0.847 1.00 77.94 598 SER A O 1
ATOM 4735 N N . ASP A 1 599 ? 7.749 1.712 0.608 1.00 76.12 599 ASP A N 1
ATOM 4736 C CA . ASP A 1 599 ? 8.724 2.137 1.629 1.00 76.12 599 ASP A CA 1
ATOM 4737 C C . ASP A 1 599 ? 9.290 0.940 2.417 1.00 76.12 599 ASP A C 1
ATOM 4739 O O . ASP A 1 599 ? 9.062 -0.205 2.061 1.00 76.12 599 ASP A O 1
ATOM 4743 N N . CYS A 1 600 ? 10.040 1.189 3.486 1.00 77.44 600 CYS A N 1
ATOM 4744 C CA . CYS A 1 600 ? 10.793 0.203 4.249 1.00 77.44 600 CYS A CA 1
ATOM 4745 C C . CYS A 1 600 ? 9.915 -0.570 5.259 1.00 77.44 600 CYS A C 1
ATOM 4747 O O . CYS A 1 600 ? 9.260 0.045 6.086 1.00 77.44 600 CYS A O 1
ATOM 4749 N N . SER A 1 601 ? 9.850 -1.901 5.300 1.00 74.75 601 SER A N 1
ATOM 4750 C CA . SER A 1 601 ? 10.183 -2.872 4.241 1.00 74.75 601 SER A CA 1
ATOM 4751 C C . SER A 1 601 ? 8.923 -3.236 3.434 1.00 74.75 601 SER A C 1
ATOM 4753 O O . SER A 1 601 ? 8.778 -4.352 2.932 1.00 74.75 601 SER A O 1
ATOM 4755 N N . GLY A 1 602 ? 7.990 -2.285 3.353 1.00 69.56 602 GLY A N 1
ATOM 4756 C CA . GLY A 1 602 ? 6.886 -2.209 2.402 1.00 69.56 602 GLY A CA 1
ATOM 4757 C C . GLY A 1 602 ? 5.663 -2.956 2.881 1.00 69.56 602 GLY A C 1
ATOM 4758 O O . GLY A 1 602 ? 4.612 -2.369 3.135 1.00 69.56 602 GLY A O 1
ATOM 4759 N N . TYR A 1 603 ? 5.841 -4.260 3.039 1.00 70.69 603 TYR A N 1
ATOM 4760 C CA . TYR A 1 603 ? 4.757 -5.210 3.203 1.00 70.69 603 TYR A CA 1
ATOM 4761 C C . TYR A 1 603 ? 4.236 -5.248 4.638 1.00 70.69 603 TYR A C 1
ATOM 4763 O O . TYR A 1 603 ? 4.975 -5.557 5.572 1.00 70.69 603 TYR A O 1
ATOM 4771 N N . GLY A 1 604 ? 2.974 -4.888 4.850 1.00 70.56 604 GLY A N 1
ATOM 4772 C CA . GLY A 1 604 ? 2.396 -4.821 6.190 1.00 70.56 604 GLY A CA 1
ATOM 4773 C C . GLY A 1 604 ? 3.076 -3.825 7.154 1.00 70.56 604 GLY A C 1
ATOM 4774 O O . GLY A 1 604 ? 2.781 -3.864 8.345 1.00 70.56 604 GLY A O 1
ATOM 4775 N N . GLY A 1 605 ? 3.975 -2.939 6.699 1.00 79.38 605 GLY A N 1
ATOM 4776 C CA . GLY A 1 605 ? 4.682 -1.949 7.532 1.00 79.38 605 GLY A CA 1
ATOM 4777 C C . GLY A 1 605 ? 6.191 -2.180 7.703 1.00 79.38 605 GLY A C 1
ATOM 4778 O O . GLY A 1 605 ? 6.855 -2.761 6.847 1.00 79.38 605 GLY A O 1
ATOM 4779 N N . TYR A 1 606 ? 6.743 -1.682 8.811 1.00 83.44 606 TYR A N 1
ATOM 4780 C CA . TYR A 1 606 ? 8.168 -1.725 9.153 1.00 83.44 606 TYR A CA 1
ATOM 4781 C C . TYR A 1 606 ? 8.559 -3.073 9.776 1.00 83.44 606 TYR A C 1
ATOM 4783 O O . TYR A 1 606 ? 7.882 -3.558 10.682 1.00 83.44 606 TYR A O 1
ATOM 4791 N N . TYR A 1 607 ? 9.653 -3.676 9.305 1.00 87.56 607 TYR A N 1
ATOM 4792 C CA . TYR A 1 607 ? 10.275 -4.892 9.853 1.00 87.56 607 TYR A CA 1
ATOM 4793 C C . TYR A 1 607 ? 11.638 -5.138 9.184 1.00 87.56 607 TYR A C 1
ATOM 4795 O O . TYR A 1 607 ? 11.929 -4.563 8.129 1.00 87.56 607 TYR A O 1
ATOM 4803 N N . TYR A 1 608 ? 12.442 -6.033 9.768 1.00 89.94 608 TYR A N 1
ATOM 4804 C CA . TYR A 1 608 ? 13.727 -6.480 9.209 1.00 89.94 608 TYR A CA 1
ATOM 4805 C C . TYR A 1 608 ? 13.598 -7.866 8.553 1.00 89.94 608 TYR A C 1
ATOM 4807 O O . TYR A 1 608 ? 13.449 -8.865 9.262 1.00 89.94 608 TYR A O 1
ATOM 4815 N N . PRO A 1 609 ? 13.667 -7.989 7.216 1.00 88.81 609 PRO A N 1
ATOM 4816 C CA . PRO A 1 609 ? 13.529 -9.282 6.547 1.00 88.81 609 PRO A CA 1
ATOM 4817 C C . PRO A 1 609 ? 14.567 -10.321 6.979 1.00 88.81 609 PRO A C 1
ATOM 4819 O O . PRO A 1 609 ? 14.264 -11.506 7.001 1.00 88.81 609 PRO A O 1
ATOM 4822 N N . ASP A 1 610 ? 15.774 -9.893 7.359 1.00 88.69 610 ASP A N 1
ATOM 4823 C CA . ASP A 1 610 ? 16.846 -10.772 7.837 1.00 88.69 610 ASP A CA 1
ATOM 4824 C C . ASP A 1 610 ? 16.591 -11.359 9.236 1.00 88.69 610 ASP A C 1
ATOM 4826 O O . ASP A 1 610 ? 17.245 -12.327 9.618 1.00 88.69 610 ASP A O 1
ATOM 4830 N N . TRP A 1 611 ? 15.626 -10.824 9.990 1.00 90.31 611 TRP A N 1
ATOM 4831 C CA . TRP A 1 611 ? 15.219 -11.339 11.303 1.00 90.31 611 TRP A CA 1
ATOM 4832 C C . TRP A 1 611 ? 13.796 -11.899 11.328 1.00 90.31 611 TRP A C 1
ATOM 4834 O O . TRP A 1 611 ? 13.384 -12.434 12.364 1.00 90.31 611 TRP A O 1
ATOM 4844 N N . TYR A 1 612 ? 13.036 -11.761 10.240 1.00 89.69 612 TYR A N 1
ATOM 4845 C CA . TYR A 1 612 ? 11.607 -12.045 10.236 1.00 89.69 612 TYR A CA 1
ATOM 4846 C C . TYR A 1 612 ? 11.324 -13.503 10.602 1.00 89.69 612 TYR A C 1
ATOM 4848 O O . TYR A 1 612 ? 11.887 -14.423 10.019 1.00 89.69 612 TYR A O 1
ATOM 4856 N N . GLY A 1 613 ? 10.474 -13.710 11.608 1.00 87.06 613 GLY A N 1
ATOM 4857 C CA . GLY A 1 613 ? 10.055 -15.046 12.028 1.00 87.06 613 GLY A CA 1
ATOM 4858 C C . GLY A 1 613 ? 11.156 -15.907 12.657 1.00 87.06 613 GLY A C 1
ATOM 4859 O O . GLY A 1 613 ? 10.892 -17.052 12.977 1.00 87.06 613 GLY A O 1
ATOM 4860 N N . THR A 1 614 ? 12.366 -15.404 12.918 1.00 87.00 614 THR A N 1
ATOM 4861 C CA . THR A 1 614 ? 13.476 -16.230 13.455 1.00 87.00 614 THR A CA 1
ATOM 4862 C C . THR A 1 614 ? 13.191 -16.941 14.792 1.00 87.00 614 THR A C 1
ATOM 4864 O O . THR A 1 614 ? 13.865 -17.916 15.116 1.00 87.00 614 THR A O 1
ATOM 4867 N N . ASN A 1 615 ? 12.174 -16.508 15.547 1.00 81.12 615 ASN A N 1
ATOM 4868 C CA . ASN A 1 615 ? 11.722 -17.117 16.803 1.00 81.12 615 ASN A CA 1
ATOM 4869 C C . ASN A 1 615 ? 10.380 -17.883 16.686 1.00 81.12 615 ASN A C 1
ATOM 4871 O O . ASN A 1 615 ? 9.873 -18.355 17.706 1.00 81.12 615 ASN A O 1
ATOM 4875 N N . ARG A 1 616 ? 9.760 -17.985 15.496 1.00 71.88 616 ARG A N 1
ATOM 4876 C CA . ARG A 1 616 ? 8.447 -18.634 15.259 1.00 71.88 616 ARG A CA 1
ATOM 4877 C C . ARG A 1 616 ? 8.387 -19.314 13.877 1.00 71.88 616 ARG A C 1
ATOM 4879 O O . ARG A 1 616 ? 9.277 -19.171 13.063 1.00 71.88 616 ARG A O 1
ATOM 4886 N N . THR A 1 617 ? 7.327 -20.059 13.572 1.00 65.56 617 THR A N 1
ATOM 4887 C CA . THR A 1 617 ? 7.132 -20.691 12.245 1.00 65.56 617 THR A CA 1
ATOM 4888 C C . THR A 1 617 ? 6.536 -19.740 11.195 1.00 65.56 617 THR A C 1
ATOM 4890 O O . THR A 1 617 ? 5.955 -20.199 10.214 1.00 65.56 617 THR A O 1
ATOM 4893 N N . ALA A 1 618 ? 6.594 -18.423 11.417 1.00 71.69 618 ALA A N 1
ATOM 4894 C CA . ALA A 1 618 ? 6.025 -17.445 10.494 1.00 71.69 618 ALA A CA 1
ATOM 4895 C C . ALA A 1 618 ? 6.899 -17.339 9.236 1.00 71.69 618 ALA A C 1
ATOM 4897 O O . ALA A 1 618 ? 8.104 -17.119 9.335 1.00 71.69 618 ALA A O 1
ATOM 4898 N N . SER A 1 619 ? 6.288 -17.494 8.062 1.00 81.50 619 SER A N 1
ATOM 4899 C CA . SER A 1 619 ? 6.978 -17.417 6.776 1.00 81.50 619 SER A CA 1
ATOM 4900 C C . SER A 1 619 ? 7.049 -15.971 6.297 1.00 81.50 619 SER A C 1
ATOM 4902 O O . SER A 1 619 ? 6.017 -15.316 6.122 1.00 81.50 619 SER A O 1
ATOM 4904 N N . LEU A 1 620 ? 8.265 -15.483 6.032 1.00 83.31 620 LEU A N 1
ATOM 4905 C CA . LEU A 1 620 ? 8.463 -14.199 5.366 1.00 83.31 620 LEU A CA 1
ATOM 4906 C C . LEU A 1 620 ? 7.776 -14.202 3.996 1.00 83.31 620 LEU A C 1
ATOM 4908 O O . LEU A 1 620 ? 7.060 -13.262 3.677 1.00 83.31 620 LEU A O 1
ATOM 4912 N N . GLN A 1 621 ? 7.914 -15.275 3.214 1.00 81.88 621 GLN A N 1
ATOM 4913 C CA . GLN A 1 621 ? 7.280 -15.378 1.897 1.00 81.88 621 GLN A CA 1
ATOM 4914 C C . GLN A 1 621 ? 5.755 -15.206 1.979 1.00 81.88 621 GLN A C 1
ATOM 4916 O O . GLN A 1 621 ? 5.189 -14.469 1.174 1.00 81.88 621 GLN A O 1
ATOM 4921 N N . SER A 1 622 ? 5.099 -15.829 2.965 1.00 75.25 622 SER A N 1
ATOM 4922 C CA . SER A 1 622 ? 3.649 -15.711 3.181 1.00 75.25 622 SER A CA 1
ATOM 4923 C C . SER A 1 622 ? 3.234 -14.285 3.559 1.00 75.25 622 SER A C 1
ATOM 4925 O O . SER A 1 622 ? 2.232 -13.783 3.048 1.00 75.25 622 SER A O 1
ATOM 4927 N N . HIS A 1 623 ? 4.029 -13.610 4.397 1.00 78.44 623 HIS A N 1
ATOM 4928 C CA . HIS A 1 623 ? 3.808 -12.211 4.781 1.00 78.44 623 HIS A CA 1
ATOM 4929 C C . HIS A 1 623 ? 3.853 -11.270 3.574 1.00 78.44 623 HIS A C 1
ATOM 4931 O O . HIS A 1 623 ? 2.943 -10.469 3.384 1.00 78.44 623 HIS A O 1
ATOM 4937 N N . ILE A 1 624 ? 4.860 -11.421 2.707 1.00 78.38 624 ILE A N 1
ATOM 4938 C CA . ILE A 1 624 ? 4.964 -10.646 1.460 1.00 78.38 624 ILE A CA 1
ATOM 4939 C C . ILE A 1 624 ? 3.820 -10.993 0.496 1.00 78.38 624 ILE A C 1
ATOM 4941 O O . ILE A 1 624 ? 3.223 -10.105 -0.112 1.00 78.38 624 ILE A O 1
ATOM 4945 N N . ALA A 1 625 ? 3.489 -12.281 0.355 1.00 72.38 625 ALA A N 1
ATOM 4946 C CA . ALA A 1 625 ? 2.470 -12.743 -0.583 1.00 72.38 625 ALA A CA 1
ATOM 4947 C C . ALA A 1 625 ? 1.064 -12.218 -0.247 1.00 72.38 625 ALA A C 1
ATOM 4949 O O . ALA A 1 625 ? 0.265 -12.010 -1.161 1.00 72.38 625 ALA A O 1
ATOM 4950 N N . ARG A 1 626 ? 0.763 -11.942 1.032 1.00 70.12 626 ARG A N 1
ATOM 4951 C CA . ARG A 1 626 ? -0.511 -11.333 1.462 1.00 70.12 626 ARG A CA 1
ATOM 4952 C C . ARG A 1 626 ? -0.778 -9.988 0.786 1.00 70.12 626 ARG A C 1
ATOM 4954 O O . ARG A 1 626 ? -1.919 -9.654 0.476 1.00 70.12 626 ARG A O 1
ATOM 4961 N N . ASP A 1 627 ? 0.278 -9.230 0.545 1.00 63.59 627 ASP A N 1
ATOM 4962 C CA . ASP A 1 627 ? 0.218 -7.928 -0.103 1.00 63.59 627 ASP A CA 1
ATOM 4963 C C . ASP A 1 627 ? 0.216 -7.995 -1.619 1.00 63.59 627 ASP A C 1
ATOM 4965 O O . ASP A 1 627 ? 0.103 -6.953 -2.267 1.00 63.59 627 ASP A O 1
ATOM 4969 N N . ARG A 1 628 ? 0.326 -9.193 -2.205 1.00 61.53 628 ARG A N 1
ATOM 4970 C CA . ARG A 1 628 ? 0.459 -9.350 -3.652 1.00 61.53 628 ARG A CA 1
ATOM 4971 C C . ARG A 1 628 ? -0.695 -8.691 -4.412 1.00 61.53 628 ARG A C 1
ATOM 4973 O O . ARG A 1 628 ? -0.465 -8.037 -5.424 1.00 61.53 628 ARG A O 1
ATOM 4980 N N . ASP A 1 629 ? -1.909 -8.759 -3.879 1.00 54.81 629 ASP A N 1
ATOM 4981 C CA . ASP A 1 629 ? -3.086 -8.152 -4.511 1.00 54.81 629 ASP A CA 1
ATOM 4982 C C . ASP A 1 629 ? -3.033 -6.604 -4.488 1.00 54.81 629 ASP A C 1
ATOM 4984 O O . ASP A 1 629 ? -3.587 -5.945 -5.366 1.00 54.81 629 ASP A O 1
ATOM 4988 N N . TYR A 1 630 ? -2.321 -6.005 -3.523 1.00 54.97 630 TYR A N 1
ATOM 4989 C CA . TYR A 1 630 ? -1.936 -4.584 -3.546 1.00 54.97 630 TYR A CA 1
ATOM 4990 C C . TYR A 1 630 ? -0.623 -4.333 -4.305 1.00 54.97 630 TYR A C 1
ATOM 4992 O O . TYR A 1 630 ? -0.276 -3.182 -4.580 1.00 54.97 630 TYR A O 1
ATOM 5000 N N . SER A 1 631 ? 0.156 -5.377 -4.585 1.00 51.84 631 SER A N 1
ATOM 5001 C CA . SER A 1 631 ? 1.453 -5.305 -5.263 1.00 51.84 631 SER A CA 1
ATOM 5002 C C . SER A 1 631 ? 1.293 -5.115 -6.764 1.00 51.84 631 SER A C 1
ATOM 5004 O O . SER A 1 631 ? 1.971 -4.262 -7.340 1.00 51.84 631 SER A O 1
ATOM 5006 N N . ASP A 1 632 ? 0.259 -5.749 -7.324 1.00 50.62 632 ASP A N 1
ATOM 5007 C CA . ASP A 1 632 ? -0.259 -5.587 -8.686 1.00 50.62 632 ASP A CA 1
ATOM 5008 C C . ASP A 1 632 ? -0.831 -4.180 -8.938 1.00 50.62 632 ASP A C 1
ATOM 5010 O O . ASP A 1 632 ? -1.448 -3.923 -9.975 1.00 50.62 632 ASP A O 1
ATOM 5014 N N . ILE A 1 633 ? -0.668 -3.268 -7.978 1.00 45.97 633 ILE A N 1
ATOM 5015 C CA . ILE A 1 633 ? -1.156 -1.904 -8.047 1.00 45.97 633 ILE A CA 1
ATOM 5016 C C . ILE A 1 633 ? -0.035 -0.857 -8.070 1.00 45.97 633 ILE A C 1
ATOM 5018 O O . ILE A 1 633 ? -0.264 0.245 -8.540 1.00 45.97 633 ILE A O 1
ATOM 5022 N N . ALA A 1 634 ? 1.180 -1.144 -7.585 1.00 47.78 634 ALA A N 1
ATOM 5023 C CA . ALA A 1 634 ? 2.267 -0.148 -7.593 1.00 47.78 634 ALA A CA 1
ATOM 5024 C C . ALA A 1 634 ? 3.682 -0.689 -7.318 1.00 47.78 634 ALA A C 1
ATOM 5026 O O . ALA A 1 634 ? 4.626 0.095 -7.246 1.00 47.78 634 ALA A O 1
ATOM 5027 N N . GLN A 1 635 ? 3.868 -1.987 -7.065 1.00 57.41 635 GLN A N 1
ATOM 5028 C CA . GLN A 1 635 ? 5.006 -2.459 -6.259 1.00 57.41 635 GLN A CA 1
ATOM 5029 C C . GLN A 1 635 ? 6.043 -3.259 -7.043 1.00 57.41 635 GLN A C 1
ATOM 5031 O O . GLN A 1 635 ? 6.542 -4.293 -6.596 1.00 57.41 635 GLN A O 1
ATOM 5036 N N . VAL A 1 636 ? 6.426 -2.736 -8.203 1.00 63.25 636 VAL A N 1
ATOM 5037 C CA . VAL A 1 636 ? 7.565 -3.280 -8.950 1.00 63.25 636 VAL A CA 1
ATOM 5038 C C . VAL A 1 636 ? 8.890 -2.929 -8.242 1.00 63.25 636 VAL A C 1
ATOM 5040 O O . VAL A 1 636 ? 9.870 -3.656 -8.376 1.00 63.25 636 VAL A O 1
ATOM 5043 N N . CYS A 1 637 ? 8.919 -1.868 -7.424 1.00 74.94 637 CYS A N 1
ATOM 5044 C CA . CYS A 1 637 ? 10.115 -1.376 -6.730 1.00 74.94 637 CYS A CA 1
ATOM 5045 C C . CYS A 1 637 ? 9.863 -1.169 -5.230 1.00 74.94 637 CYS A C 1
ATOM 5047 O O . CYS A 1 637 ? 8.802 -0.669 -4.842 1.00 74.94 637 CYS A O 1
ATOM 5049 N N . GLY A 1 638 ? 10.855 -1.465 -4.387 1.00 78.75 638 GLY A N 1
ATOM 5050 C CA . GLY A 1 638 ? 10.755 -1.211 -2.948 1.00 78.75 638 GLY A CA 1
ATOM 5051 C C . GLY A 1 638 ? 12.081 -0.874 -2.280 1.00 78.75 638 GLY A C 1
ATOM 5052 O O . GLY A 1 638 ? 13.151 -1.224 -2.783 1.00 78.75 638 GLY A O 1
ATOM 5053 N N . ILE A 1 639 ? 11.995 -0.211 -1.131 1.00 82.31 639 ILE A N 1
ATOM 5054 C CA . ILE A 1 639 ? 13.124 0.013 -0.230 1.00 82.31 639 ILE A CA 1
ATOM 5055 C C . ILE A 1 639 ? 13.020 -0.983 0.923 1.00 82.31 639 ILE A C 1
ATOM 5057 O O . ILE A 1 639 ? 11.939 -1.255 1.435 1.00 82.31 639 ILE A O 1
ATOM 5061 N N . VAL A 1 640 ? 14.145 -1.562 1.316 1.00 84.69 640 VAL A N 1
ATOM 5062 C CA . VAL A 1 640 ? 14.219 -2.647 2.288 1.00 84.69 640 VAL A CA 1
ATOM 5063 C C . VAL A 1 640 ? 15.261 -2.301 3.343 1.00 84.69 640 VAL A C 1
ATOM 5065 O O . VAL A 1 640 ? 16.410 -1.984 3.022 1.00 84.69 640 VAL A O 1
ATOM 5068 N N . MET A 1 641 ? 14.854 -2.372 4.609 1.00 85.06 641 MET A N 1
ATOM 5069 C CA . MET A 1 641 ? 15.743 -2.146 5.745 1.00 85.06 641 MET A CA 1
ATOM 5070 C C . MET A 1 641 ? 16.200 -3.474 6.348 1.00 85.06 641 MET A C 1
ATOM 5072 O O . MET A 1 641 ? 15.392 -4.372 6.569 1.00 85.06 641 MET A O 1
ATOM 5076 N N . PHE A 1 642 ? 17.489 -3.582 6.658 1.00 84.62 642 PHE A N 1
ATOM 5077 C CA . PHE A 1 642 ? 18.074 -4.750 7.323 1.00 84.62 642 PHE A CA 1
ATOM 5078 C C . PHE A 1 642 ? 18.666 -4.374 8.674 1.00 84.62 642 PHE A C 1
ATOM 5080 O O . PHE A 1 642 ? 19.116 -3.238 8.855 1.00 84.62 642 PHE A O 1
ATOM 5087 N N . HIS A 1 643 ? 18.725 -5.332 9.601 1.00 83.94 643 HIS A N 1
ATOM 5088 C CA . HIS A 1 643 ? 19.372 -5.098 10.891 1.00 83.94 643 HIS A CA 1
ATOM 5089 C C . HIS A 1 643 ? 20.843 -5.544 10.903 1.00 83.94 643 HIS A C 1
ATOM 5091 O O . HIS A 1 643 ? 21.716 -4.732 11.205 1.00 83.94 643 HIS A O 1
ATOM 5097 N N . GLU A 1 644 ? 21.160 -6.795 10.547 1.00 80.69 644 GLU A N 1
ATOM 5098 C CA . GLU A 1 644 ? 22.530 -7.349 10.646 1.00 80.69 644 GLU A CA 1
ATOM 5099 C C . GLU A 1 644 ? 23.194 -7.610 9.303 1.00 80.69 644 GLU A C 1
ATOM 5101 O O . GLU A 1 644 ? 24.392 -7.898 9.261 1.00 80.69 644 GLU A O 1
ATOM 5106 N N . MET A 1 645 ? 22.449 -7.510 8.203 1.00 80.75 645 MET A N 1
ATOM 5107 C CA . MET A 1 645 ? 22.973 -7.837 6.885 1.00 80.75 645 MET A CA 1
ATOM 5108 C C . MET A 1 645 ? 24.247 -7.040 6.561 1.00 80.75 645 MET A C 1
ATOM 5110 O O . MET A 1 645 ? 24.224 -5.829 6.344 1.00 80.75 645 MET A O 1
ATOM 5114 N N . ALA A 1 646 ? 25.382 -7.739 6.521 1.00 74.75 646 ALA A N 1
ATOM 5115 C CA . ALA A 1 646 ? 26.680 -7.123 6.259 1.00 74.75 646 ALA A CA 1
ATOM 5116 C C . ALA A 1 646 ? 26.840 -6.697 4.790 1.00 74.75 646 ALA A C 1
ATOM 5118 O O . ALA A 1 646 ? 27.567 -5.753 4.496 1.00 74.75 646 ALA A O 1
ATOM 5119 N N . ASN A 1 647 ? 26.178 -7.405 3.871 1.00 80.50 647 ASN A N 1
ATOM 5120 C CA . ASN A 1 647 ? 26.156 -7.112 2.442 1.00 80.50 647 ASN A CA 1
ATOM 5121 C C . ASN A 1 647 ? 24.915 -7.727 1.773 1.00 80.50 647 ASN A C 1
ATOM 5123 O O . ASN A 1 647 ? 24.305 -8.661 2.293 1.00 80.50 647 ASN A O 1
ATOM 5127 N N . LEU A 1 648 ? 24.586 -7.234 0.580 1.00 85.31 648 LEU A N 1
ATOM 5128 C CA . LEU A 1 648 ? 23.366 -7.588 -0.154 1.00 85.31 648 LEU A CA 1
ATOM 5129 C C . LEU A 1 648 ? 23.347 -9.019 -0.717 1.00 85.31 648 LEU A C 1
ATOM 5131 O O . LEU A 1 648 ? 22.307 -9.475 -1.200 1.00 85.31 648 LEU A O 1
ATOM 5135 N N . THR A 1 649 ? 24.457 -9.763 -0.653 1.00 84.62 649 THR A N 1
ATOM 5136 C CA . THR A 1 649 ? 24.514 -11.170 -1.091 1.00 84.62 649 THR A CA 1
ATOM 5137 C C . THR A 1 649 ? 23.549 -12.041 -0.287 1.00 84.62 649 THR A C 1
ATOM 5139 O O . THR A 1 649 ? 22.938 -12.962 -0.835 1.00 84.62 649 THR A O 1
ATOM 5142 N N . ASN A 1 650 ? 23.332 -11.692 0.983 1.00 84.56 650 ASN A N 1
ATOM 5143 C CA . ASN A 1 650 ? 22.460 -12.417 1.905 1.00 84.56 650 ASN A CA 1
ATOM 5144 C C . ASN A 1 650 ? 20.991 -11.969 1.853 1.00 84.56 650 ASN A C 1
ATOM 5146 O O . ASN A 1 650 ? 20.222 -12.335 2.737 1.00 84.56 650 ASN A O 1
ATOM 5150 N N . PHE A 1 651 ? 20.583 -11.203 0.832 1.00 85.56 651 PHE A N 1
ATOM 5151 C CA . PHE A 1 651 ? 19.177 -10.841 0.639 1.00 85.56 651 PHE A CA 1
ATOM 5152 C C . PHE A 1 651 ? 18.278 -12.099 0.662 1.00 85.56 651 PHE A C 1
ATOM 5154 O O . PHE A 1 651 ? 18.552 -13.021 -0.123 1.00 85.56 651 PHE A O 1
ATOM 5161 N N . PRO A 1 652 ? 17.243 -12.166 1.529 1.00 85.62 652 PRO A N 1
ATOM 5162 C CA . PRO A 1 652 ? 16.408 -13.353 1.684 1.00 85.62 652 PRO A CA 1
ATOM 5163 C C . PRO A 1 652 ? 15.661 -13.701 0.395 1.00 85.62 652 PRO A C 1
ATOM 5165 O O . PRO A 1 652 ? 14.884 -12.899 -0.124 1.00 85.62 652 PRO A O 1
ATOM 5168 N N . ASN A 1 653 ? 15.848 -14.925 -0.107 1.00 84.31 653 ASN A N 1
ATOM 5169 C CA . ASN A 1 653 ? 15.125 -15.399 -1.293 1.00 84.31 653 ASN A CA 1
ATOM 5170 C C . ASN A 1 653 ? 13.607 -15.459 -1.046 1.00 84.31 653 ASN A C 1
ATOM 5172 O O . ASN A 1 653 ? 12.833 -15.212 -1.961 1.00 84.31 653 ASN A O 1
ATOM 5176 N N . GLU A 1 654 ? 13.179 -15.720 0.191 1.00 82.25 654 GLU A N 1
ATOM 5177 C CA . GLU A 1 654 ? 11.766 -15.709 0.598 1.00 82.25 654 GLU A CA 1
ATOM 5178 C C . GLU A 1 654 ? 11.094 -14.359 0.317 1.00 82.25 654 GLU A C 1
ATOM 5180 O O . GLU A 1 654 ? 9.961 -14.319 -0.159 1.00 82.25 654 GLU A O 1
ATOM 5185 N N . PHE A 1 655 ? 11.817 -13.253 0.524 1.00 82.19 655 PHE A N 1
ATOM 5186 C CA . PHE A 1 655 ? 11.323 -11.913 0.213 1.00 82.19 655 PHE A CA 1
ATOM 5187 C C . PHE A 1 655 ? 11.113 -11.727 -1.297 1.00 82.19 655 PHE A C 1
ATOM 5189 O O . PHE A 1 655 ? 10.094 -11.201 -1.741 1.00 82.19 655 PHE A O 1
ATOM 5196 N N . LEU A 1 656 ? 12.077 -12.194 -2.097 1.00 81.00 656 LEU A N 1
ATOM 5197 C CA . LEU A 1 656 ? 12.041 -12.123 -3.560 1.00 81.00 656 LEU A CA 1
ATOM 5198 C C . LEU A 1 656 ? 10.923 -12.990 -4.163 1.00 81.00 656 LEU A C 1
ATOM 5200 O O . LEU A 1 656 ? 10.285 -12.592 -5.141 1.00 81.00 656 LEU A O 1
ATOM 5204 N N . ASN A 1 657 ? 10.712 -14.170 -3.579 1.00 78.00 657 ASN A N 1
ATOM 5205 C CA . ASN A 1 657 ? 9.720 -15.152 -4.008 1.00 78.00 657 ASN A CA 1
ATOM 5206 C C . ASN A 1 657 ? 8.296 -14.762 -3.592 1.00 78.00 657 ASN A C 1
ATOM 5208 O O . ASN A 1 657 ? 7.345 -15.151 -4.262 1.00 78.00 657 ASN A O 1
ATOM 5212 N N . GLY A 1 658 ? 8.143 -13.993 -2.511 1.00 74.25 658 GLY A N 1
ATOM 5213 C CA . GLY A 1 658 ? 6.840 -13.515 -2.053 1.00 74.25 658 GLY A CA 1
ATOM 5214 C C . GLY A 1 658 ? 6.244 -12.402 -2.922 1.00 74.25 658 GLY A C 1
ATOM 5215 O O . GLY A 1 658 ? 5.027 -12.342 -3.087 1.00 74.25 658 GLY A O 1
ATOM 5216 N N . ASN A 1 659 ? 7.075 -11.544 -3.528 1.00 72.44 659 ASN A N 1
ATOM 5217 C CA . ASN A 1 659 ? 6.619 -10.606 -4.562 1.00 72.44 659 ASN A CA 1
ATOM 5218 C C . ASN A 1 659 ? 6.432 -11.387 -5.863 1.00 72.44 659 ASN A C 1
ATOM 5220 O O . ASN A 1 659 ? 7.278 -12.210 -6.177 1.00 72.44 659 ASN A O 1
ATOM 5224 N N . SER A 1 660 ? 5.385 -11.153 -6.651 1.00 64.44 660 SER A N 1
ATOM 5225 C CA . SER A 1 660 ? 5.207 -11.838 -7.933 1.00 64.44 660 SER A CA 1
ATOM 5226 C C . SER A 1 660 ? 6.184 -11.336 -8.994 1.00 64.44 660 SER A C 1
ATOM 5228 O O . SER A 1 660 ? 6.748 -12.169 -9.693 1.00 64.44 660 SER A O 1
ATOM 5230 N N . LYS A 1 661 ? 6.445 -10.027 -9.119 1.00 68.50 661 LYS A N 1
ATOM 5231 C CA . LYS A 1 661 ? 7.102 -9.441 -10.310 1.00 68.50 661 LYS A CA 1
ATOM 5232 C C . LYS A 1 661 ? 8.006 -8.230 -9.992 1.00 68.50 661 LYS A C 1
ATOM 5234 O O . LYS A 1 661 ? 7.770 -7.137 -10.504 1.00 68.50 661 LYS A O 1
ATOM 5239 N N . PRO A 1 662 ? 9.048 -8.383 -9.154 1.00 79.19 662 PRO A N 1
ATOM 5240 C CA . PRO A 1 662 ? 9.917 -7.272 -8.773 1.00 79.19 662 PRO A CA 1
ATOM 5241 C C . PRO A 1 662 ? 10.826 -6.806 -9.924 1.00 79.19 662 PRO A C 1
ATOM 5243 O O . PRO A 1 662 ? 11.479 -7.604 -10.596 1.00 79.19 662 PRO A O 1
ATOM 5246 N N . LEU A 1 663 ? 10.923 -5.489 -10.098 1.00 80.94 663 LEU A N 1
ATOM 5247 C CA . LEU A 1 663 ? 11.846 -4.788 -10.993 1.00 80.94 663 LEU A CA 1
ATOM 5248 C C . LEU A 1 663 ? 13.187 -4.515 -10.302 1.00 80.94 663 LEU A C 1
ATOM 5250 O O . LEU A 1 663 ? 14.223 -4.560 -10.963 1.00 80.94 663 LEU A O 1
ATOM 5254 N N . GLY A 1 664 ? 13.177 -4.283 -8.988 1.00 87.62 664 GLY A N 1
ATOM 5255 C CA . GLY A 1 664 ? 14.382 -4.126 -8.179 1.00 87.62 664 GLY A CA 1
ATOM 5256 C C . GLY A 1 664 ? 14.091 -3.690 -6.745 1.00 87.62 664 GLY A C 1
ATOM 5257 O O . GLY A 1 664 ? 12.991 -3.232 -6.425 1.00 87.62 664 GLY A O 1
ATOM 5258 N N . TYR A 1 665 ? 15.094 -3.821 -5.879 1.00 89.69 665 TYR A N 1
ATOM 5259 C CA . TYR A 1 665 ? 15.018 -3.382 -4.485 1.00 89.69 665 TYR A CA 1
ATOM 5260 C C . TYR A 1 665 ? 16.212 -2.523 -4.108 1.00 89.69 665 TYR A C 1
ATOM 5262 O O . TYR A 1 665 ? 17.325 -2.780 -4.563 1.00 89.69 665 TYR A O 1
ATOM 5270 N N . VAL A 1 666 ? 15.989 -1.537 -3.244 1.00 90.88 666 VAL A N 1
ATOM 5271 C CA . VAL A 1 666 ? 17.066 -0.780 -2.601 1.00 90.88 666 VAL A CA 1
ATOM 5272 C C . VAL A 1 666 ? 17.218 -1.248 -1.160 1.00 90.88 666 VAL A C 1
ATOM 5274 O O . VAL A 1 666 ? 16.253 -1.225 -0.409 1.00 90.88 666 VAL A O 1
ATOM 5277 N N . GLY A 1 667 ? 18.415 -1.668 -0.767 1.00 90.38 667 GLY A N 1
ATOM 5278 C CA . GLY A 1 667 ? 18.747 -2.119 0.578 1.00 90.38 667 GLY A CA 1
ATOM 5279 C C . GLY A 1 667 ? 19.617 -1.122 1.342 1.00 90.38 667 GLY A C 1
ATOM 5280 O O . GLY A 1 667 ? 20.531 -0.520 0.771 1.00 90.38 667 GLY A O 1
ATOM 5281 N N . PHE A 1 668 ? 19.392 -0.999 2.650 1.00 88.19 668 PHE A N 1
ATOM 5282 C CA . PHE A 1 668 ? 20.320 -0.344 3.580 1.00 88.19 668 PHE A CA 1
ATOM 5283 C C . PHE A 1 668 ? 20.247 -0.975 4.977 1.00 88.19 668 PHE A C 1
ATOM 5285 O O . PHE A 1 668 ? 19.244 -1.589 5.350 1.00 88.19 668 PHE A O 1
ATOM 5292 N N . LYS A 1 669 ? 21.316 -0.819 5.764 1.00 86.75 669 LYS A N 1
ATOM 5293 C CA . LYS A 1 669 ? 21.322 -1.243 7.169 1.00 86.75 669 LYS A CA 1
ATOM 5294 C C . LYS A 1 669 ? 20.697 -0.151 8.026 1.00 86.75 669 LYS A C 1
ATOM 5296 O O . LYS A 1 669 ? 21.244 0.950 8.059 1.00 86.75 669 LYS A O 1
ATOM 5301 N N . TYR A 1 670 ? 19.613 -0.449 8.739 1.00 80.81 670 TYR A N 1
ATOM 5302 C CA . TYR A 1 670 ? 18.837 0.548 9.481 1.00 80.81 670 TYR A CA 1
ATOM 5303 C C . TYR A 1 670 ? 19.646 1.232 10.583 1.00 80.81 670 TYR A C 1
ATOM 5305 O O . TYR A 1 670 ? 19.688 2.453 10.655 1.00 80.81 670 TYR A O 1
ATOM 5313 N N . VAL A 1 671 ? 20.391 0.463 11.382 1.00 76.25 671 VAL A N 1
ATOM 5314 C CA . VAL A 1 671 ? 21.248 1.005 12.445 1.00 76.25 671 VAL A CA 1
ATOM 5315 C C . VAL A 1 671 ? 22.710 0.645 12.169 1.00 76.25 671 VAL A C 1
ATOM 5317 O O . VAL A 1 671 ? 23.055 -0.541 12.129 1.00 76.25 671 VAL A O 1
ATOM 5320 N N . PRO A 1 672 ? 23.616 1.627 11.961 1.00 75.31 672 PRO A N 1
ATOM 5321 C CA . PRO A 1 672 ? 23.465 3.087 12.100 1.00 75.31 672 PRO A CA 1
ATOM 5322 C C . PRO A 1 672 ? 23.177 3.839 10.775 1.00 75.31 672 PRO A C 1
ATOM 5324 O O . PRO A 1 672 ? 23.843 4.833 10.498 1.00 75.31 672 PRO A O 1
ATOM 5327 N N . TYR A 1 673 ? 22.251 3.379 9.929 1.00 77.62 673 TYR A N 1
ATOM 5328 C CA . TYR A 1 673 ? 22.039 3.889 8.561 1.00 77.62 673 TYR A CA 1
ATOM 5329 C C . TYR A 1 673 ? 23.273 3.723 7.665 1.00 77.62 673 TYR A C 1
ATOM 5331 O O . TYR A 1 673 ? 23.822 4.680 7.121 1.00 77.62 673 TYR A O 1
ATOM 5339 N N . THR A 1 674 ? 23.752 2.483 7.536 1.00 78.94 674 THR A N 1
ATOM 5340 C CA . THR A 1 674 ? 24.932 2.197 6.702 1.00 78.94 674 THR A CA 1
ATOM 5341 C C . THR A 1 674 ? 24.541 2.179 5.232 1.00 78.94 674 THR A C 1
ATOM 5343 O O . THR A 1 674 ? 23.696 1.377 4.823 1.00 78.94 674 THR A O 1
ATOM 5346 N N . SER A 1 675 ? 25.184 3.036 4.438 1.00 76.94 675 SER A N 1
ATOM 5347 C CA . SER A 1 675 ? 25.168 2.913 2.986 1.00 76.94 675 SER A CA 1
ATOM 5348 C C . SER A 1 675 ? 25.962 1.672 2.577 1.00 76.94 675 SER A C 1
ATOM 5350 O O . SER A 1 675 ? 27.056 1.419 3.080 1.00 76.94 675 SER A O 1
ATOM 5352 N N . TYR A 1 676 ? 25.428 0.885 1.644 1.00 84.56 676 TYR A N 1
ATOM 5353 C CA . TYR A 1 676 ? 26.181 -0.203 1.008 1.00 84.56 676 TYR A CA 1
ATOM 5354 C C . TYR A 1 676 ? 26.914 0.290 -0.251 1.00 84.56 676 TYR A C 1
ATOM 5356 O O . TYR A 1 676 ? 27.247 -0.511 -1.125 1.00 84.56 676 TYR A O 1
ATOM 5364 N N . GLY A 1 677 ? 27.129 1.607 -0.357 1.00 86.88 677 GLY A N 1
ATOM 5365 C CA . GLY A 1 677 ? 27.980 2.252 -1.357 1.00 86.88 677 GLY A CA 1
ATOM 5366 C C . GLY A 1 677 ? 27.594 1.962 -2.805 1.00 86.88 677 GLY A C 1
ATOM 5367 O O . GLY A 1 677 ? 28.490 1.743 -3.613 1.00 86.88 677 GLY A O 1
ATOM 5368 N N . GLY A 1 678 ? 26.297 1.873 -3.114 1.00 87.56 678 GLY A N 1
ATOM 5369 C CA . GLY A 1 678 ? 25.838 1.625 -4.485 1.00 87.56 678 GLY A CA 1
ATOM 5370 C C . GLY A 1 678 ? 26.056 0.196 -4.988 1.00 87.56 678 GLY A C 1
ATOM 5371 O O . GLY A 1 678 ? 25.852 -0.068 -6.168 1.00 87.56 678 GLY A O 1
ATOM 5372 N N . THR A 1 679 ? 26.481 -0.748 -4.135 1.00 92.12 679 THR A N 1
ATOM 5373 C CA . THR A 1 679 ? 26.709 -2.143 -4.558 1.00 92.12 679 THR A CA 1
ATOM 5374 C C . THR A 1 679 ? 25.437 -2.783 -5.118 1.00 92.12 679 THR A C 1
ATOM 5376 O O . THR A 1 679 ? 24.345 -2.565 -4.609 1.00 92.12 679 THR A O 1
ATOM 5379 N N . VAL A 1 680 ? 25.565 -3.607 -6.158 1.00 92.75 680 VAL A N 1
ATOM 5380 C CA . VAL A 1 680 ? 24.444 -4.300 -6.800 1.00 92.75 680 VAL A CA 1
ATOM 5381 C C . VAL A 1 680 ? 24.688 -5.785 -6.646 1.00 92.75 680 VAL A C 1
ATOM 5383 O O . VAL A 1 680 ? 25.716 -6.307 -7.081 1.00 92.75 680 VAL A O 1
ATOM 5386 N N . ASN A 1 681 ? 23.716 -6.472 -6.067 1.00 92.50 681 ASN A N 1
ATOM 5387 C CA . ASN A 1 681 ? 23.650 -7.917 -6.079 1.00 92.50 681 ASN A CA 1
ATOM 5388 C C . ASN A 1 681 ? 22.504 -8.370 -6.987 1.00 92.50 681 ASN A C 1
ATOM 5390 O O . ASN A 1 681 ? 21.359 -7.967 -6.801 1.00 92.50 681 ASN A O 1
ATOM 5394 N N . TRP A 1 682 ? 22.805 -9.223 -7.960 1.00 91.88 682 TRP A N 1
ATOM 5395 C CA . TRP A 1 682 ? 21.807 -9.772 -8.874 1.00 91.88 682 TRP A CA 1
ATOM 5396 C C . TRP A 1 682 ? 21.278 -11.087 -8.320 1.00 91.88 682 TRP A C 1
ATOM 5398 O O . TRP A 1 682 ? 22.026 -12.058 -8.195 1.00 91.88 682 TRP A O 1
ATOM 5408 N N . LYS A 1 683 ? 19.988 -11.126 -7.988 1.00 88.75 683 LYS A N 1
ATOM 5409 C CA . LYS A 1 683 ? 19.334 -12.337 -7.497 1.00 88.75 683 LYS A CA 1
ATOM 5410 C C . LYS A 1 683 ? 18.520 -12.991 -8.615 1.00 88.75 683 LYS A C 1
ATOM 5412 O O . LYS A 1 683 ? 17.646 -12.325 -9.173 1.00 88.75 683 LYS A O 1
ATOM 5417 N N . PRO A 1 684 ? 18.774 -14.271 -8.939 1.00 85.31 684 PRO A N 1
ATOM 5418 C CA . PRO A 1 684 ? 17.931 -15.000 -9.867 1.00 85.31 684 PRO A CA 1
ATOM 5419 C C . PRO A 1 684 ? 16.590 -15.304 -9.202 1.00 85.31 684 PRO A C 1
ATOM 5421 O O . PRO A 1 684 ? 16.534 -15.785 -8.069 1.00 85.31 684 PRO A O 1
ATOM 5424 N N . LYS A 1 685 ? 15.513 -15.060 -9.933 1.00 78.94 685 LYS A N 1
ATOM 5425 C CA . LYS A 1 685 ? 14.158 -15.445 -9.578 1.00 78.94 685 LYS A CA 1
ATOM 5426 C C . LYS A 1 685 ? 13.616 -16.383 -10.640 1.00 78.94 685 LYS A C 1
ATOM 5428 O O . LYS A 1 685 ? 13.579 -16.021 -11.812 1.00 78.94 685 LYS A O 1
ATOM 5433 N N . VAL A 1 686 ? 13.193 -17.570 -10.228 1.00 69.19 686 VAL A N 1
ATOM 5434 C CA . VAL A 1 686 ? 12.596 -18.561 -11.126 1.00 69.19 686 VAL A CA 1
ATOM 5435 C C . VAL A 1 686 ? 11.088 -18.352 -11.145 1.00 69.19 686 VAL A C 1
ATOM 5437 O O . VAL A 1 686 ? 10.451 -18.392 -10.096 1.00 69.19 686 VAL A O 1
ATOM 5440 N N . TYR A 1 687 ? 10.526 -18.134 -12.331 1.00 65.44 687 TYR A N 1
ATOM 5441 C CA . TYR A 1 687 ? 9.082 -18.068 -12.528 1.00 65.44 687 TYR A CA 1
ATOM 5442 C C . TYR A 1 687 ? 8.610 -19.442 -12.984 1.00 65.44 687 TYR A C 1
ATOM 5444 O O . TYR A 1 687 ? 8.779 -19.821 -14.142 1.00 65.44 687 TYR A O 1
ATOM 5452 N N . THR A 1 688 ? 8.064 -20.204 -12.040 1.00 51.19 688 THR A N 1
ATOM 5453 C CA . THR A 1 688 ? 7.649 -21.605 -12.209 1.00 51.19 688 THR A CA 1
ATOM 5454 C C . THR A 1 688 ? 6.663 -21.793 -13.362 1.00 51.19 688 THR A C 1
ATOM 5456 O O . THR A 1 688 ? 6.820 -22.737 -14.127 1.00 51.19 688 THR A O 1
ATOM 5459 N N . ASN A 1 689 ? 5.739 -20.850 -13.560 1.00 49.53 689 ASN A N 1
ATOM 5460 C CA . ASN A 1 689 ? 4.718 -20.924 -14.615 1.00 49.53 689 ASN A CA 1
ATOM 5461 C C . ASN A 1 689 ? 5.190 -20.431 -15.993 1.00 49.53 689 ASN A C 1
ATOM 5463 O O . ASN A 1 689 ? 4.493 -20.608 -16.986 1.00 49.53 689 ASN A O 1
ATOM 5467 N N . GLU A 1 690 ? 6.331 -19.739 -16.064 1.00 50.25 690 GLU A N 1
ATOM 5468 C CA . GLU A 1 690 ? 6.752 -19.032 -17.282 1.00 50.25 690 GLU A CA 1
ATOM 5469 C C . GLU A 1 690 ? 8.125 -19.510 -17.796 1.00 50.25 690 GLU A C 1
ATOM 5471 O O . GLU A 1 690 ? 8.627 -19.010 -18.802 1.00 50.25 690 GLU A O 1
ATOM 5476 N N . HIS A 1 691 ? 8.717 -20.514 -17.134 1.00 54.44 691 HIS A N 1
ATOM 5477 C CA . HIS A 1 691 ? 9.971 -21.181 -17.507 1.00 54.44 691 HIS A CA 1
ATOM 5478 C C . HIS A 1 691 ? 11.163 -20.238 -17.770 1.00 54.44 691 HIS A C 1
ATOM 5480 O O . HIS A 1 691 ? 12.084 -20.593 -18.508 1.00 54.44 691 HIS A O 1
ATOM 5486 N N . TYR A 1 692 ? 11.201 -19.055 -17.146 1.00 60.66 692 TYR A N 1
ATOM 5487 C CA . TYR A 1 692 ? 12.352 -18.151 -17.222 1.00 60.66 692 TYR A CA 1
ATOM 5488 C C . TYR A 1 692 ? 12.917 -17.782 -15.851 1.00 60.66 692 TYR A C 1
ATOM 5490 O O . TYR A 1 692 ? 12.244 -17.809 -14.816 1.00 60.66 692 TYR A O 1
ATOM 5498 N N . ILE A 1 693 ? 14.196 -17.407 -15.876 1.00 64.19 693 ILE A N 1
ATOM 5499 C CA . ILE A 1 693 ? 14.924 -16.851 -14.740 1.00 64.19 693 ILE A CA 1
ATOM 5500 C C . ILE A 1 693 ? 15.058 -15.352 -14.967 1.00 64.19 693 ILE A C 1
ATOM 5502 O O . ILE A 1 693 ? 15.604 -14.922 -15.983 1.00 64.19 693 ILE A O 1
ATOM 5506 N N . ASP A 1 694 ? 14.584 -14.560 -14.014 1.00 73.25 694 ASP A N 1
ATOM 5507 C CA . ASP A 1 694 ? 14.803 -13.123 -14.008 1.00 73.25 694 ASP A CA 1
ATOM 5508 C C . ASP A 1 694 ? 15.928 -12.741 -13.051 1.00 73.25 694 ASP A C 1
ATOM 5510 O O . ASP A 1 694 ? 15.958 -13.201 -11.913 1.00 73.25 694 ASP A O 1
ATOM 5514 N N . ASN A 1 695 ? 16.827 -11.861 -13.481 1.00 84.44 695 ASN A N 1
ATOM 5515 C CA . ASN A 1 695 ? 17.837 -11.295 -12.595 1.00 84.44 695 ASN A CA 1
ATOM 5516 C C . ASN A 1 695 ? 17.306 -9.981 -12.026 1.00 84.44 695 ASN A C 1
ATOM 5518 O O . ASN A 1 695 ? 17.162 -8.981 -12.739 1.00 84.44 695 ASN A O 1
ATOM 5522 N N . VAL A 1 696 ? 16.996 -9.998 -10.734 1.00 88.00 696 VAL A N 1
ATOM 5523 C CA . VAL A 1 696 ? 16.447 -8.854 -10.007 1.00 88.00 696 VAL A CA 1
ATOM 5524 C C . VAL A 1 696 ? 17.597 -8.140 -9.291 1.00 88.00 696 VAL A C 1
ATOM 5526 O O . VAL A 1 696 ? 18.311 -8.779 -8.511 1.00 88.00 696 VAL A O 1
ATOM 5529 N N . PRO A 1 697 ? 17.824 -6.843 -9.561 1.00 92.44 697 PRO A N 1
ATOM 5530 C CA . PRO A 1 697 ? 18.873 -6.086 -8.898 1.00 92.44 697 PRO A CA 1
ATOM 5531 C C . PRO A 1 697 ? 18.467 -5.713 -7.469 1.00 92.44 697 PRO A C 1
ATOM 5533 O O . PRO A 1 697 ? 17.416 -5.113 -7.236 1.00 92.44 697 PRO A O 1
ATOM 5536 N N . ILE A 1 698 ? 19.339 -6.036 -6.518 1.00 93.06 698 ILE A N 1
ATOM 5537 C CA . ILE A 1 698 ? 19.309 -5.544 -5.141 1.00 93.06 698 ILE A CA 1
ATOM 5538 C C . ILE A 1 698 ? 20.422 -4.509 -5.014 1.00 93.06 698 ILE A C 1
ATOM 5540 O O . ILE A 1 698 ? 21.598 -4.859 -5.096 1.00 93.06 698 ILE A O 1
ATOM 5544 N N . VAL A 1 699 ? 20.055 -3.243 -4.852 1.00 93.44 699 VAL A N 1
ATOM 5545 C CA . VAL A 1 699 ? 20.964 -2.097 -4.922 1.00 93.44 699 VAL A CA 1
ATOM 5546 C C . VAL A 1 699 ? 21.177 -1.510 -3.541 1.00 93.44 699 VAL A C 1
ATOM 5548 O O . VAL A 1 699 ? 20.236 -1.285 -2.793 1.00 93.44 699 VAL A O 1
ATOM 5551 N N . GLY A 1 700 ? 22.421 -1.251 -3.189 1.00 92.62 700 GLY A N 1
ATOM 5552 C CA . GLY A 1 700 ? 22.789 -0.586 -1.958 1.00 92.62 700 GLY A CA 1
ATOM 5553 C C . GLY A 1 700 ? 22.527 0.900 -2.055 1.00 92.62 700 GLY A C 1
ATOM 5554 O O . GLY A 1 700 ? 22.930 1.519 -3.029 1.00 92.62 700 GLY A O 1
ATOM 5555 N N . MET A 1 701 ? 21.928 1.499 -1.030 1.00 92.50 701 MET A N 1
ATOM 5556 C CA . MET A 1 701 ? 21.905 2.960 -0.924 1.00 92.50 701 MET A CA 1
ATOM 5557 C C . MET A 1 701 ? 23.340 3.516 -0.986 1.00 92.50 701 MET A C 1
ATOM 5559 O O . MET A 1 701 ? 24.209 3.032 -0.252 1.00 92.50 701 MET A O 1
ATOM 5563 N N . ASP A 1 702 ? 23.591 4.524 -1.828 1.00 93.81 702 ASP A N 1
ATOM 5564 C CA . ASP A 1 702 ? 24.879 5.228 -1.894 1.00 93.81 702 ASP A CA 1
ATOM 5565 C C . ASP A 1 702 ? 24.978 6.278 -0.788 1.00 93.81 702 ASP A C 1
ATOM 5567 O O . ASP A 1 702 ? 25.943 6.303 -0.020 1.00 93.81 702 ASP A O 1
ATOM 5571 N N . TYR A 1 703 ? 23.955 7.130 -0.703 1.00 93.81 703 TYR A N 1
ATOM 5572 C CA . TYR A 1 703 ? 23.966 8.330 0.124 1.00 93.81 703 TYR A CA 1
ATOM 5573 C C . TYR A 1 703 ? 22.669 8.458 0.917 1.00 93.81 703 TYR A C 1
ATOM 5575 O O . TYR A 1 703 ? 21.580 8.297 0.366 1.00 93.81 703 TYR A O 1
ATOM 5583 N N . PHE A 1 704 ? 22.793 8.804 2.199 1.00 93.06 704 PHE A N 1
ATOM 5584 C CA . PHE A 1 704 ? 21.664 9.203 3.035 1.00 93.06 704 PHE A CA 1
ATOM 5585 C C . PHE A 1 704 ? 21.842 10.651 3.470 1.00 93.06 704 PHE A C 1
ATOM 5587 O O . PHE A 1 704 ? 22.679 10.947 4.321 1.00 93.06 704 PHE A O 1
ATOM 5594 N N . VAL A 1 705 ? 21.079 11.556 2.863 1.00 94.06 705 VAL A N 1
ATOM 5595 C CA . VAL A 1 705 ? 21.092 12.979 3.194 1.00 94.06 705 VAL A CA 1
ATOM 5596 C C . VAL A 1 705 ? 20.332 13.180 4.500 1.00 94.06 705 VAL A C 1
ATOM 5598 O O . VAL A 1 705 ? 19.101 13.143 4.533 1.00 94.06 705 VAL A O 1
ATOM 5601 N N . TYR A 1 706 ? 21.087 13.354 5.582 1.00 90.94 706 TYR A N 1
ATOM 5602 C CA . TYR A 1 706 ? 20.593 13.476 6.953 1.00 90.94 706 TYR A CA 1
ATOM 5603 C C . TYR A 1 706 ? 21.564 14.306 7.813 1.00 90.94 706 TYR A C 1
ATOM 5605 O O . TYR A 1 706 ? 22.486 14.932 7.291 1.00 90.94 706 TYR A O 1
ATOM 5613 N N . ASP A 1 707 ? 21.394 14.321 9.138 1.00 74.56 707 ASP A N 1
ATOM 5614 C CA . ASP A 1 707 ? 22.113 15.203 10.073 1.00 74.56 707 ASP A CA 1
ATOM 5615 C C . ASP A 1 707 ? 23.643 15.238 9.892 1.00 74.56 707 ASP A C 1
ATOM 5617 O O . ASP A 1 707 ? 24.266 16.287 10.092 1.00 74.56 707 ASP A O 1
ATOM 5621 N N . ARG A 1 708 ? 24.248 14.109 9.491 1.00 81.25 708 ARG A N 1
ATOM 5622 C CA . ARG A 1 708 ? 25.706 13.937 9.325 1.00 81.25 708 ARG A CA 1
ATOM 5623 C C . ARG A 1 708 ? 26.200 13.975 7.874 1.00 81.25 708 ARG A C 1
ATOM 5625 O O . ARG A 1 708 ? 27.409 13.951 7.664 1.00 81.25 708 ARG A O 1
ATOM 5632 N N . PHE A 1 709 ? 25.297 14.022 6.897 1.00 90.44 709 PHE A N 1
ATOM 5633 C CA . PHE A 1 709 ? 25.624 14.095 5.474 1.00 90.44 709 PHE A CA 1
ATOM 5634 C C . PHE A 1 709 ? 24.639 15.050 4.793 1.00 90.44 709 PHE A C 1
ATOM 5636 O O . PHE A 1 709 ? 23.494 14.709 4.516 1.00 90.44 709 PHE A O 1
ATOM 5643 N N . ARG A 1 710 ? 25.074 16.296 4.620 1.00 95.00 710 ARG A N 1
ATOM 5644 C CA . ARG A 1 710 ? 24.260 17.447 4.216 1.00 95.00 710 ARG A CA 1
ATOM 5645 C C . ARG A 1 710 ? 24.047 17.497 2.694 1.00 95.00 710 ARG A C 1
ATOM 5647 O O . ARG A 1 710 ? 24.822 16.888 1.955 1.00 95.00 710 ARG A O 1
ATOM 5654 N N . PRO A 1 711 ? 23.063 18.273 2.200 1.00 97.06 711 PRO A N 1
ATOM 5655 C CA . PRO A 1 711 ? 22.775 18.379 0.769 1.00 97.06 711 PRO A CA 1
ATOM 5656 C C . PRO A 1 711 ? 23.988 18.781 -0.080 1.00 97.06 711 PRO A C 1
ATOM 5658 O O . PRO A 1 711 ? 24.255 18.126 -1.082 1.00 97.06 711 PRO A O 1
ATOM 5661 N N . GLN A 1 712 ? 24.784 19.773 0.344 1.00 97.00 712 GLN A N 1
ATOM 5662 C CA . GLN A 1 712 ? 26.004 20.160 -0.384 1.00 97.00 712 GLN A CA 1
ATOM 5663 C C . GLN A 1 712 ? 27.033 19.020 -0.460 1.00 97.00 712 GLN A C 1
ATOM 5665 O O . GLN A 1 712 ? 27.654 18.818 -1.495 1.00 97.00 712 GLN A O 1
ATOM 5670 N N . GLN A 1 713 ? 27.175 18.210 0.593 1.00 96.81 713 GLN A N 1
ATOM 5671 C CA . GLN A 1 713 ? 28.086 17.058 0.567 1.00 96.81 713 GLN A CA 1
ATOM 5672 C C . GLN A 1 713 ? 27.603 15.984 -0.416 1.00 96.81 713 GLN A C 1
ATOM 5674 O O . GLN A 1 713 ? 28.417 15.319 -1.054 1.00 96.81 713 GLN A O 1
ATOM 5679 N N . CYS A 1 714 ? 26.284 15.831 -0.572 1.00 97.00 714 CYS A N 1
ATOM 5680 C CA . CYS A 1 714 ? 25.700 14.983 -1.607 1.00 97.00 714 CYS A CA 1
ATOM 5681 C C . CYS A 1 714 ? 25.999 15.522 -3.009 1.00 97.00 714 CYS A C 1
ATOM 5683 O O . CYS A 1 714 ? 26.372 14.745 -3.884 1.00 97.00 714 CYS A O 1
ATOM 5685 N N . VAL A 1 715 ? 25.878 16.836 -3.217 1.00 98.00 715 VAL A N 1
ATOM 5686 C CA . VAL A 1 715 ? 26.245 17.497 -4.479 1.00 98.00 715 VAL A CA 1
ATOM 5687 C C . VAL A 1 715 ? 27.712 17.234 -4.817 1.00 98.00 715 VAL A C 1
ATOM 5689 O O . VAL A 1 715 ? 28.005 16.745 -5.905 1.00 98.00 715 VAL A O 1
ATOM 5692 N N . ASP A 1 716 ? 28.623 17.477 -3.873 1.00 97.75 716 ASP A N 1
ATOM 5693 C CA . ASP A 1 716 ? 30.060 17.267 -4.070 1.00 97.75 716 ASP A CA 1
ATOM 5694 C C . ASP A 1 716 ? 30.372 15.796 -4.394 1.00 97.75 716 ASP A C 1
ATOM 5696 O O . ASP A 1 716 ? 31.151 15.497 -5.302 1.00 97.75 716 ASP A O 1
ATOM 5700 N N . ALA A 1 717 ? 29.722 14.862 -3.689 1.00 96.38 717 ALA A N 1
ATOM 5701 C CA . ALA A 1 717 ? 29.890 13.431 -3.913 1.00 96.38 717 ALA A CA 1
ATOM 5702 C C . ALA A 1 717 ? 29.378 12.991 -5.293 1.00 96.38 717 ALA A C 1
ATOM 5704 O O . ALA A 1 717 ? 30.075 12.245 -5.981 1.00 96.38 717 ALA A O 1
ATOM 5705 N N . LEU A 1 718 ? 28.210 13.472 -5.725 1.00 96.56 718 LEU A N 1
ATOM 5706 C CA . LEU A 1 718 ? 27.672 13.186 -7.057 1.00 96.56 718 LEU A CA 1
ATOM 5707 C C . LEU A 1 718 ? 28.552 13.793 -8.152 1.00 96.56 718 LEU A C 1
ATOM 5709 O O . LEU A 1 718 ? 28.907 13.103 -9.100 1.00 96.56 718 LEU A O 1
ATOM 5713 N N . ASN A 1 719 ? 28.996 15.038 -7.989 1.00 96.56 719 ASN A N 1
ATOM 5714 C CA . ASN A 1 719 ? 29.852 15.717 -8.963 1.00 96.56 719 ASN A CA 1
ATOM 5715 C C . ASN A 1 719 ? 31.243 15.077 -9.101 1.00 96.56 719 ASN A C 1
ATOM 5717 O O . ASN A 1 719 ? 31.910 15.297 -10.111 1.00 96.56 719 ASN A O 1
ATOM 5721 N N . SER A 1 720 ? 31.668 14.277 -8.115 1.00 95.00 720 SER A N 1
ATOM 5722 C CA . SER A 1 720 ? 32.893 13.472 -8.180 1.00 95.00 720 SER A CA 1
ATOM 5723 C C . SER A 1 720 ? 32.748 12.168 -8.977 1.00 95.00 720 SER A C 1
ATOM 5725 O O . SER A 1 720 ? 33.754 11.518 -9.268 1.00 95.00 720 SER A O 1
ATOM 5727 N N . LYS A 1 721 ? 31.519 11.765 -9.327 1.00 93.06 721 LYS A N 1
ATOM 5728 C CA . LYS A 1 721 ? 31.264 10.558 -10.120 1.00 93.06 721 LYS A CA 1
ATOM 5729 C C . LYS A 1 721 ? 31.615 10.783 -11.588 1.00 93.06 721 LYS A C 1
ATOM 5731 O O . LYS A 1 721 ? 31.422 11.864 -12.145 1.00 93.06 721 LYS A O 1
ATOM 5736 N N . THR A 1 722 ? 32.131 9.735 -12.217 1.00 83.25 722 THR A N 1
ATOM 5737 C CA . THR A 1 722 ? 32.452 9.719 -13.644 1.00 83.25 722 THR A CA 1
ATOM 5738 C C . THR A 1 722 ? 31.197 9.467 -14.462 1.00 83.25 722 THR A C 1
ATOM 5740 O O . THR A 1 722 ? 30.426 8.575 -14.137 1.00 83.25 722 THR A O 1
ATOM 5743 N N . ALA A 1 723 ? 31.029 10.213 -15.548 1.00 84.00 723 ALA A N 1
ATOM 5744 C CA . ALA A 1 723 ? 30.016 9.933 -16.551 1.00 84.00 723 ALA A CA 1
ATOM 5745 C C . ALA A 1 723 ? 30.682 9.163 -17.700 1.00 84.00 723 ALA A C 1
ATOM 5747 O O . ALA A 1 723 ? 31.523 9.727 -18.402 1.00 84.00 723 ALA A O 1
ATOM 5748 N N . ASN A 1 724 ? 30.366 7.875 -17.836 1.00 78.00 724 ASN A N 1
ATOM 5749 C CA . ASN A 1 724 ? 31.027 6.980 -18.788 1.00 78.00 724 ASN A CA 1
ATOM 5750 C C . ASN A 1 724 ? 30.282 6.889 -20.133 1.00 78.00 724 ASN A C 1
ATOM 5752 O O . ASN A 1 724 ? 29.081 7.163 -20.229 1.00 78.00 724 ASN A O 1
ATOM 5756 N N . ASP A 1 725 ? 31.017 6.501 -21.180 1.00 76.50 725 ASP A N 1
ATOM 5757 C CA . ASP A 1 725 ? 30.495 6.208 -22.519 1.00 76.50 725 ASP A CA 1
ATOM 5758 C C . ASP A 1 725 ? 31.065 4.877 -23.039 1.00 76.50 725 ASP A C 1
ATOM 5760 O O . ASP A 1 725 ? 32.267 4.796 -23.324 1.00 76.50 725 ASP A O 1
ATOM 5764 N N . PRO A 1 726 ? 30.230 3.830 -23.163 1.00 76.62 726 PRO A N 1
ATOM 5765 C CA . PRO A 1 726 ? 28.806 3.802 -22.815 1.00 76.62 726 PRO A CA 1
ATOM 5766 C C . PRO A 1 726 ? 28.578 3.790 -21.292 1.00 76.62 726 PRO A C 1
ATOM 5768 O O . PRO A 1 726 ? 29.486 3.503 -20.518 1.00 76.62 726 PRO A O 1
ATOM 5771 N N . VAL A 1 727 ? 27.341 4.048 -20.856 1.00 82.06 727 VAL A N 1
ATOM 5772 C CA . VAL A 1 727 ? 26.919 3.682 -19.491 1.00 82.06 727 VAL A CA 1
ATOM 5773 C C . VAL A 1 727 ? 26.823 2.160 -19.416 1.00 82.06 727 VAL A C 1
ATOM 5775 O O . VAL A 1 727 ? 25.873 1.573 -19.947 1.00 82.06 727 VAL A O 1
ATOM 5778 N N . ASP A 1 728 ? 27.814 1.532 -18.792 1.00 83.50 728 ASP A N 1
ATOM 5779 C CA . ASP A 1 728 ? 27.977 0.076 -18.724 1.00 83.50 728 ASP A CA 1
ATOM 5780 C C . ASP A 1 728 ? 28.523 -0.424 -17.376 1.00 83.50 728 ASP A C 1
ATOM 5782 O O . ASP A 1 728 ? 28.752 -1.626 -17.200 1.00 83.50 728 ASP A O 1
ATOM 5786 N N . ASN A 1 729 ? 28.682 0.475 -16.399 1.00 87.50 729 ASN A N 1
ATOM 5787 C CA . ASN A 1 729 ? 29.214 0.160 -15.087 1.00 87.50 729 ASN A CA 1
ATOM 5788 C C . ASN A 1 729 ? 28.193 0.446 -13.983 1.00 87.50 729 ASN A C 1
ATOM 5790 O O . ASN A 1 729 ? 27.452 1.421 -14.009 1.00 87.50 729 ASN A O 1
ATOM 5794 N N . ILE A 1 730 ? 28.207 -0.384 -12.943 1.00 89.25 730 ILE A N 1
ATOM 5795 C CA . ILE A 1 730 ? 27.474 -0.134 -11.698 1.00 89.25 730 ILE A CA 1
ATOM 5796 C C . ILE A 1 730 ? 27.775 1.248 -11.096 1.00 89.25 730 ILE A C 1
ATOM 5798 O O . ILE A 1 730 ? 26.883 1.889 -10.550 1.00 89.25 730 ILE A O 1
ATOM 5802 N N . ASN A 1 731 ? 29.013 1.723 -11.233 1.00 90.38 731 ASN A N 1
ATOM 5803 C CA . ASN A 1 731 ? 29.453 3.011 -10.711 1.00 90.38 731 ASN A CA 1
ATOM 5804 C C . ASN A 1 731 ? 28.865 4.217 -11.459 1.00 90.38 731 ASN A C 1
ATOM 5806 O O . ASN A 1 731 ? 29.076 5.329 -10.986 1.00 90.38 731 ASN A O 1
ATOM 5810 N N . ASP A 1 732 ? 28.130 4.004 -12.557 1.00 92.88 732 ASP A N 1
ATOM 5811 C CA . ASP A 1 732 ? 27.393 5.038 -13.305 1.00 92.88 732 ASP A CA 1
ATOM 5812 C C . ASP A 1 732 ? 25.996 5.306 -12.722 1.00 92.88 732 ASP A C 1
ATOM 5814 O O . ASP A 1 732 ? 25.186 6.037 -13.298 1.00 92.88 732 ASP A O 1
ATOM 5818 N N . PHE A 1 733 ? 25.681 4.663 -11.597 1.00 95.12 733 PHE A N 1
ATOM 5819 C CA . PHE A 1 733 ? 24.391 4.733 -10.936 1.00 95.12 733 PHE A CA 1
ATOM 5820 C C . PHE A 1 733 ? 24.577 5.159 -9.481 1.00 95.12 733 PHE A C 1
ATOM 5822 O O . PHE A 1 733 ? 25.501 4.721 -8.796 1.00 95.12 733 PHE A O 1
ATOM 5829 N N . SER A 1 734 ? 23.678 6.003 -8.975 1.00 96.19 734 SER A N 1
ATOM 5830 C CA . SER A 1 734 ? 23.606 6.308 -7.545 1.00 96.19 734 SER A CA 1
ATOM 5831 C C . SER A 1 734 ? 22.176 6.416 -7.043 1.00 96.19 734 SER A C 1
ATOM 5833 O O . SER A 1 734 ? 21.310 7.007 -7.688 1.00 96.19 734 SER A O 1
ATOM 5835 N N . TYR A 1 735 ? 21.948 5.881 -5.851 1.00 95.25 735 TYR A N 1
ATOM 5836 C CA . TYR A 1 735 ? 20.708 6.037 -5.112 1.00 95.25 735 TYR A CA 1
ATOM 5837 C C . TYR A 1 735 ? 20.910 6.931 -3.884 1.00 95.25 735 TYR A C 1
ATOM 5839 O O . TYR A 1 735 ? 21.740 6.656 -3.013 1.00 95.25 735 TYR A O 1
ATOM 5847 N N . VAL A 1 736 ? 20.105 7.986 -3.799 1.00 95.25 736 VAL A N 1
ATOM 5848 C CA . VAL A 1 736 ? 20.119 8.975 -2.721 1.00 95.25 736 VAL A CA 1
ATOM 5849 C C . VAL A 1 736 ? 18.808 8.890 -1.947 1.00 95.25 736 VAL A C 1
ATOM 5851 O O . VAL A 1 736 ? 17.730 9.146 -2.487 1.00 95.25 736 VAL A O 1
ATOM 5854 N N . LEU A 1 737 ? 18.899 8.584 -0.656 1.00 92.56 737 LEU A N 1
ATOM 5855 C CA . LEU A 1 737 ? 17.787 8.724 0.275 1.00 92.56 737 LEU A CA 1
ATOM 5856 C C . LEU A 1 737 ? 17.900 10.079 0.978 1.00 92.56 737 LEU A C 1
ATOM 5858 O O . LEU A 1 737 ? 18.972 10.443 1.450 1.00 92.56 737 LEU A O 1
ATOM 5862 N N . ILE A 1 738 ? 16.811 10.831 1.063 1.00 92.62 738 ILE A N 1
ATOM 5863 C CA . ILE A 1 738 ? 16.758 12.136 1.728 1.00 92.62 738 ILE A CA 1
ATOM 5864 C C . ILE A 1 738 ? 15.842 12.006 2.936 1.00 92.62 738 ILE A C 1
ATOM 5866 O O . ILE A 1 738 ? 14.697 11.576 2.795 1.00 92.62 738 ILE A O 1
ATOM 5870 N N . ASN A 1 739 ? 16.317 12.382 4.121 1.00 89.81 739 ASN A N 1
ATOM 5871 C CA . ASN A 1 739 ? 15.471 12.357 5.304 1.00 89.81 739 ASN A CA 1
ATOM 5872 C C . ASN A 1 739 ? 14.324 13.369 5.182 1.00 89.81 739 ASN A C 1
ATOM 5874 O O . ASN A 1 739 ? 14.554 14.552 4.922 1.00 89.81 739 ASN A O 1
ATOM 5878 N N . CYS A 1 740 ? 13.084 12.915 5.375 1.00 87.25 740 CYS A N 1
ATOM 5879 C CA . CYS A 1 740 ? 11.919 13.784 5.203 1.00 87.25 740 CYS A CA 1
ATOM 5880 C C . CYS A 1 740 ? 11.645 14.704 6.406 1.00 87.25 740 CYS A C 1
ATOM 5882 O O . CYS A 1 740 ? 10.832 15.622 6.284 1.00 87.25 740 CYS A O 1
ATOM 5884 N N . TRP A 1 741 ? 12.302 14.485 7.549 1.00 85.81 741 TRP A N 1
ATOM 5885 C CA . TRP A 1 741 ? 12.064 15.223 8.792 1.00 85.81 741 TRP A CA 1
ATOM 5886 C C . TRP A 1 741 ? 13.047 16.374 9.015 1.00 85.81 741 TRP A C 1
ATOM 5888 O O . TRP A 1 741 ? 12.718 17.323 9.727 1.00 85.81 741 TRP A O 1
ATOM 5898 N N . THR A 1 742 ? 14.238 16.309 8.419 1.00 89.75 742 THR A N 1
ATOM 5899 C CA . THR A 1 742 ? 15.272 17.328 8.604 1.00 89.75 742 THR A CA 1
ATOM 5900 C C . THR A 1 742 ? 14.967 18.597 7.810 1.00 89.75 742 THR A C 1
ATOM 5902 O O . THR A 1 742 ? 14.730 18.568 6.601 1.00 89.75 742 THR A O 1
ATOM 5905 N N . ASP A 1 743 ? 15.032 19.731 8.505 1.00 91.56 743 ASP A N 1
ATOM 5906 C CA . ASP A 1 743 ? 15.177 21.048 7.895 1.00 91.56 743 ASP A CA 1
ATOM 5907 C C . ASP A 1 743 ? 16.669 21.377 7.792 1.00 91.56 743 ASP A C 1
ATOM 5909 O O . ASP A 1 743 ? 17.377 21.455 8.801 1.00 91.56 743 ASP A O 1
ATOM 5913 N N . PHE A 1 744 ? 17.159 21.527 6.565 1.00 93.25 744 PHE A N 1
ATOM 5914 C CA . PHE A 1 744 ? 18.565 21.805 6.299 1.00 93.25 744 PHE A CA 1
ATOM 5915 C C . PHE A 1 744 ? 18.879 23.305 6.295 1.00 93.25 744 PHE A C 1
ATOM 5917 O O . PHE A 1 744 ? 20.040 23.668 6.152 1.00 93.25 744 PHE A O 1
ATOM 5924 N N . GLY A 1 745 ? 17.894 24.177 6.539 1.00 93.12 745 GLY A N 1
ATOM 5925 C CA . GLY A 1 745 ? 18.083 25.622 6.551 1.00 93.12 745 GLY A CA 1
ATOM 5926 C C . GLY A 1 745 ? 17.920 26.214 5.155 1.00 93.12 745 GLY A C 1
ATOM 5927 O O . GLY A 1 745 ? 16.814 26.246 4.622 1.00 93.12 745 GLY A O 1
ATOM 5928 N N . ALA A 1 746 ? 19.003 26.719 4.559 1.00 91.50 746 ALA A N 1
ATOM 5929 C CA . ALA A 1 746 ? 18.935 27.429 3.276 1.00 91.50 746 ALA A CA 1
ATOM 5930 C C . ALA A 1 746 ? 18.564 26.503 2.104 1.00 91.50 746 ALA A C 1
ATOM 5932 O O . ALA A 1 746 ? 17.889 26.919 1.165 1.00 91.50 746 ALA A O 1
ATOM 5933 N N . GLU A 1 747 ? 18.964 25.237 2.188 1.00 92.31 747 GLU A N 1
ATOM 5934 C CA . GLU A 1 747 ? 18.637 24.167 1.245 1.00 92.31 747 GLU A CA 1
ATOM 5935 C C . GLU A 1 747 ? 17.179 23.687 1.395 1.00 92.31 747 GLU A C 1
ATOM 5937 O O . GLU A 1 747 ? 16.649 22.978 0.536 1.00 92.31 747 GLU A O 1
ATOM 5942 N N . GLY A 1 748 ? 16.507 24.102 2.475 1.00 92.25 748 GLY A N 1
ATOM 5943 C CA . GLY A 1 748 ? 15.121 23.781 2.784 1.00 92.25 748 GLY A CA 1
ATOM 5944 C C . GLY A 1 748 ? 14.932 22.365 3.327 1.00 92.25 748 GLY A C 1
ATOM 5945 O O . GLY A 1 748 ? 15.792 21.804 4.003 1.00 92.25 748 GLY A O 1
ATOM 5946 N N . ARG A 1 749 ? 13.767 21.779 3.036 1.00 91.44 749 ARG A N 1
ATOM 5947 C CA . ARG A 1 749 ? 13.383 20.429 3.472 1.00 91.44 749 ARG A CA 1
ATOM 5948 C C . ARG A 1 749 ? 12.727 19.642 2.339 1.00 91.44 749 ARG A C 1
ATOM 5950 O O . ARG A 1 749 ? 12.140 20.238 1.434 1.00 91.44 749 ARG A O 1
ATOM 5957 N N . GLN A 1 750 ? 12.793 18.313 2.419 1.00 90.12 750 GLN A N 1
ATOM 5958 C CA . GLN A 1 750 ? 12.013 17.388 1.583 1.00 90.12 750 GLN A CA 1
ATOM 5959 C C . GLN A 1 750 ? 12.214 17.625 0.072 1.00 90.12 750 GLN A C 1
ATOM 5961 O O . GLN A 1 750 ? 13.332 17.476 -0.420 1.00 90.12 750 GLN A O 1
ATOM 5966 N N . PHE A 1 751 ? 11.169 17.992 -0.684 1.00 91.06 751 PHE A N 1
ATOM 5967 C CA . PHE A 1 751 ? 11.279 18.183 -2.135 1.00 91.06 751 PHE A CA 1
ATOM 5968 C C . PHE A 1 751 ? 12.278 19.290 -2.507 1.00 91.06 751 PHE A C 1
ATOM 5970 O O . PHE A 1 751 ? 13.031 19.142 -3.471 1.00 91.06 751 PHE A O 1
ATOM 5977 N N . SER A 1 752 ? 12.340 20.368 -1.718 1.00 92.81 752 SER A N 1
ATOM 5978 C CA . SER A 1 752 ? 13.272 21.479 -1.954 1.00 92.81 752 SER A CA 1
ATOM 5979 C C . SER A 1 752 ? 14.734 21.048 -1.851 1.00 92.81 752 SER A C 1
ATOM 5981 O O . SER A 1 752 ? 15.558 21.545 -2.610 1.00 92.81 752 SER A O 1
ATOM 5983 N N . VAL A 1 753 ? 15.046 20.068 -0.994 1.00 94.69 753 VAL A N 1
ATOM 5984 C CA . VAL A 1 753 ? 16.399 19.497 -0.882 1.00 94.69 753 VAL A CA 1
ATOM 5985 C C . VAL A 1 753 ? 16.755 18.714 -2.142 1.00 94.69 753 VAL A C 1
ATOM 5987 O O . VAL A 1 753 ? 17.841 18.888 -2.686 1.00 94.69 753 VAL A O 1
ATOM 5990 N N . GLY A 1 754 ? 15.828 17.894 -2.648 1.00 94.19 754 GLY A N 1
ATOM 5991 C CA . GLY A 1 754 ? 16.016 17.195 -3.922 1.00 94.19 754 GLY A CA 1
ATOM 5992 C C . GLY A 1 754 ? 16.231 18.171 -5.081 1.00 94.19 754 GLY A C 1
ATOM 5993 O O . GLY A 1 754 ? 17.134 17.981 -5.893 1.00 94.19 754 GLY A O 1
ATOM 5994 N N . LYS A 1 755 ? 15.460 19.267 -5.113 1.00 94.75 755 LYS A N 1
ATOM 5995 C CA . LYS A 1 755 ? 15.642 20.340 -6.096 1.00 94.75 755 LYS A CA 1
ATOM 5996 C C . LYS A 1 755 ? 17.008 21.018 -5.957 1.00 94.75 755 LYS A C 1
ATOM 5998 O O . LYS A 1 755 ? 17.676 21.223 -6.961 1.00 94.75 755 LYS A O 1
ATOM 6003 N N . TYR A 1 756 ? 17.433 21.333 -4.735 1.00 96.06 756 TYR A N 1
ATOM 6004 C CA . TYR A 1 756 ? 18.744 21.922 -4.472 1.00 96.06 756 TYR A CA 1
ATOM 6005 C C . TYR A 1 756 ? 19.877 21.024 -4.983 1.00 96.06 756 TYR A C 1
ATOM 6007 O O . TYR A 1 756 ? 20.777 21.510 -5.663 1.00 96.06 756 TYR A O 1
ATOM 6015 N N . ILE A 1 757 ? 19.813 19.717 -4.710 1.00 97.06 757 ILE A N 1
ATOM 6016 C CA . ILE A 1 757 ? 20.810 18.757 -5.200 1.00 97.06 757 ILE A CA 1
ATOM 6017 C C . ILE A 1 757 ? 20.822 18.743 -6.733 1.00 97.06 757 ILE A C 1
ATOM 6019 O O . ILE A 1 757 ? 21.885 18.863 -7.335 1.00 97.06 757 ILE A O 1
ATOM 6023 N N . TYR A 1 758 ? 19.651 18.667 -7.369 1.00 95.75 758 TYR A N 1
ATOM 6024 C CA . TYR A 1 758 ? 19.532 18.728 -8.827 1.00 95.75 758 TYR A CA 1
ATOM 6025 C C . TYR A 1 758 ? 20.155 20.009 -9.412 1.00 95.75 758 TYR A C 1
ATOM 6027 O O . TYR A 1 758 ? 21.023 19.924 -10.275 1.00 95.75 758 TYR A O 1
ATOM 6035 N N . ASP A 1 759 ? 19.776 21.185 -8.903 1.00 95.44 759 ASP A N 1
ATOM 6036 C CA . ASP A 1 759 ? 20.204 22.484 -9.443 1.00 95.44 759 ASP A CA 1
ATOM 6037 C C . ASP A 1 759 ? 21.721 22.733 -9.322 1.00 95.44 759 ASP A C 1
ATOM 6039 O O . ASP A 1 759 ? 22.267 23.545 -10.067 1.00 95.44 759 ASP A O 1
ATOM 6043 N N . ASN A 1 760 ? 22.398 22.073 -8.375 1.00 97.25 760 ASN A N 1
ATOM 6044 C CA . ASN A 1 760 ? 23.818 22.295 -8.075 1.00 97.25 760 ASN A CA 1
ATOM 6045 C C . ASN A 1 760 ? 24.735 21.159 -8.562 1.00 97.25 760 ASN A C 1
ATOM 6047 O O . ASN A 1 760 ? 25.939 21.177 -8.296 1.00 97.25 760 ASN A O 1
ATOM 6051 N N . THR A 1 761 ? 24.194 20.169 -9.274 1.00 96.94 761 THR A N 1
ATOM 6052 C CA . THR A 1 761 ? 24.991 19.078 -9.849 1.00 96.94 761 THR A CA 1
ATOM 6053 C C . THR A 1 761 ? 25.344 19.310 -11.316 1.00 96.94 761 THR A C 1
ATOM 6055 O O . THR A 1 761 ? 24.745 20.127 -12.015 1.00 96.94 761 THR A O 1
ATOM 6058 N N . ASN A 1 762 ? 26.367 18.597 -11.785 1.00 94.38 762 ASN A N 1
ATOM 6059 C CA . ASN A 1 762 ? 26.876 18.698 -13.150 1.00 94.38 762 ASN A CA 1
ATOM 6060 C C . ASN A 1 762 ? 25.794 18.335 -14.180 1.00 94.38 762 ASN A C 1
ATOM 6062 O O . ASN A 1 762 ? 24.987 17.432 -13.964 1.00 94.38 762 ASN A O 1
ATOM 6066 N N . SER A 1 763 ? 25.871 18.921 -15.377 1.00 93.50 763 SER A N 1
ATOM 6067 C CA . SER A 1 763 ? 24.969 18.599 -16.495 1.00 93.50 763 SER A CA 1
ATOM 6068 C C . SER A 1 763 ? 25.112 17.172 -17.040 1.00 93.50 763 SER A C 1
ATOM 6070 O O . SER A 1 763 ? 24.361 16.801 -17.939 1.00 93.50 763 SER A O 1
ATOM 6072 N N . SER A 1 764 ? 26.044 16.360 -16.532 1.00 94.19 764 SER A N 1
ATOM 6073 C CA . SER A 1 764 ? 26.158 14.924 -16.821 1.00 94.19 764 SER A CA 1
ATOM 6074 C C . SER A 1 764 ? 25.292 14.047 -15.905 1.00 94.19 764 SER A C 1
ATOM 6076 O O . SER A 1 764 ? 25.134 12.858 -16.166 1.00 94.19 764 SER A O 1
ATOM 6078 N N . MET A 1 765 ? 24.694 14.603 -14.848 1.00 95.50 765 MET A N 1
ATOM 6079 C CA . MET A 1 765 ? 23.812 13.853 -13.952 1.00 95.50 765 MET A CA 1
ATOM 6080 C C . MET A 1 765 ? 22.408 13.727 -14.553 1.00 95.50 765 MET A C 1
ATOM 6082 O O . MET A 1 765 ? 21.829 14.701 -15.041 1.00 95.50 765 MET A O 1
ATOM 6086 N N . ARG A 1 766 ? 21.829 12.525 -14.524 1.00 94.50 766 ARG A N 1
ATOM 6087 C CA . ARG A 1 766 ? 20.458 12.254 -14.981 1.00 94.50 766 ARG A CA 1
ATOM 6088 C C . ARG A 1 766 ? 19.613 11.774 -13.823 1.00 94.50 766 ARG A C 1
ATOM 6090 O O . ARG A 1 766 ? 19.692 10.624 -13.405 1.00 94.50 766 ARG A O 1
ATOM 6097 N N . PHE A 1 767 ? 18.794 12.680 -13.312 1.00 94.56 767 PHE A N 1
ATOM 6098 C CA . PHE A 1 767 ? 17.904 12.406 -12.198 1.00 94.56 767 PHE A CA 1
ATOM 6099 C C . PHE A 1 767 ? 16.630 11.740 -12.701 1.00 94.56 767 PHE A C 1
ATOM 6101 O O . PHE A 1 767 ? 15.832 12.345 -13.424 1.00 94.56 767 PHE A O 1
ATOM 6108 N N . VAL A 1 768 ? 16.454 10.483 -12.318 1.00 92.06 768 VAL A N 1
ATOM 6109 C CA . VAL A 1 768 ? 15.400 9.598 -12.802 1.00 92.06 768 VAL A CA 1
ATOM 6110 C C . VAL A 1 768 ? 14.575 9.055 -11.639 1.00 92.06 768 VAL A C 1
ATOM 6112 O O . VAL A 1 768 ? 15.005 9.016 -10.487 1.00 92.06 768 VAL A O 1
ATOM 6115 N N . THR A 1 769 ? 13.351 8.636 -11.939 1.00 88.94 769 THR A N 1
ATOM 6116 C CA . THR A 1 769 ? 12.509 7.896 -10.986 1.00 88.94 769 THR A CA 1
ATOM 6117 C C . THR A 1 769 ? 13.099 6.516 -10.687 1.00 88.94 769 THR A C 1
ATOM 6119 O O . THR A 1 769 ? 13.824 5.981 -11.521 1.00 88.94 769 THR A O 1
ATOM 6122 N N . LEU A 1 770 ? 12.728 5.886 -9.568 1.00 88.31 770 LEU A N 1
ATOM 6123 C CA . LEU A 1 770 ? 13.241 4.562 -9.190 1.00 88.31 770 LEU A CA 1
ATOM 6124 C C . LEU A 1 770 ? 12.897 3.461 -10.208 1.00 88.31 770 LEU A C 1
ATOM 6126 O O . LEU A 1 770 ? 13.704 2.568 -10.449 1.00 88.31 770 LEU A O 1
ATOM 6130 N N . GLU A 1 771 ? 11.725 3.537 -10.838 1.00 86.38 771 GLU A N 1
ATOM 6131 C CA . GLU A 1 771 ? 11.360 2.654 -11.951 1.00 86.38 771 GLU A CA 1
ATOM 6132 C C . GLU A 1 771 ? 12.346 2.775 -13.119 1.00 86.38 771 GLU A C 1
ATOM 6134 O O . GLU A 1 771 ? 12.955 1.789 -13.529 1.00 86.38 771 GLU A O 1
ATOM 6139 N N . GLU A 1 772 ? 12.566 3.993 -13.617 1.00 87.00 772 GLU A N 1
ATOM 6140 C CA . GLU A 1 772 ? 13.538 4.244 -14.686 1.00 87.00 772 GLU A CA 1
ATOM 6141 C C . GLU A 1 772 ? 14.966 3.874 -14.269 1.00 87.00 772 GLU A C 1
ATOM 6143 O O . GLU A 1 772 ? 15.692 3.295 -15.069 1.00 87.00 772 GLU A O 1
ATOM 6148 N N . TYR A 1 773 ? 15.355 4.125 -13.019 1.00 91.50 773 TYR A N 1
ATOM 6149 C CA . TYR A 1 773 ? 16.658 3.740 -12.479 1.00 91.50 773 TYR A CA 1
ATOM 6150 C C . TYR A 1 773 ? 16.914 2.233 -12.616 1.00 91.50 773 TYR A C 1
ATOM 6152 O O . TYR A 1 773 ? 17.927 1.826 -13.184 1.00 91.50 773 TYR A O 1
ATOM 6160 N N . PHE A 1 774 ? 15.979 1.391 -12.162 1.00 89.94 774 PHE A N 1
ATOM 6161 C CA . PHE A 1 774 ? 16.130 -0.058 -12.294 1.00 89.94 774 PHE A CA 1
ATOM 6162 C C . PHE A 1 774 ? 16.013 -0.532 -13.740 1.00 89.94 774 PHE A C 1
ATOM 6164 O O . PHE A 1 774 ? 16.745 -1.439 -14.136 1.00 89.94 774 PHE A O 1
ATOM 6171 N N . LEU A 1 775 ? 15.136 0.069 -14.548 1.00 86.38 775 LEU A N 1
ATOM 6172 C CA . LEU A 1 775 ? 15.039 -0.276 -15.967 1.00 86.38 775 LEU A CA 1
ATOM 6173 C C . LEU A 1 775 ? 16.347 0.032 -16.699 1.00 86.38 775 LEU A C 1
ATOM 6175 O O . LEU A 1 775 ? 16.829 -0.831 -17.426 1.00 86.38 775 LEU A O 1
ATOM 6179 N N . GLN A 1 776 ? 16.964 1.192 -16.459 1.00 88.69 776 GLN A N 1
ATOM 6180 C CA . GLN A 1 776 ? 18.283 1.530 -17.001 1.00 88.69 776 GLN A CA 1
ATOM 6181 C C . GLN A 1 776 ? 19.337 0.537 -16.517 1.00 88.69 776 GLN A C 1
ATOM 6183 O O . GLN A 1 776 ? 20.049 -0.043 -17.327 1.00 88.69 776 GLN A O 1
ATOM 6188 N N . LEU A 1 777 ? 19.390 0.249 -15.219 1.00 90.12 777 LEU A N 1
ATOM 6189 C CA . LEU A 1 777 ? 20.365 -0.683 -14.658 1.00 90.12 777 LEU A CA 1
ATOM 6190 C C . LEU A 1 777 ? 20.262 -2.085 -15.297 1.00 90.12 777 LEU A C 1
ATOM 6192 O O . LEU A 1 777 ? 21.273 -2.693 -15.646 1.00 90.12 777 LEU A O 1
ATOM 6196 N N . ARG A 1 778 ? 19.045 -2.578 -15.548 1.00 87.81 778 ARG A N 1
ATOM 6197 C CA . ARG A 1 778 ? 18.800 -3.854 -16.246 1.00 87.81 778 ARG A CA 1
ATOM 6198 C C . ARG A 1 778 ? 19.131 -3.793 -17.729 1.00 87.81 778 ARG A C 1
ATOM 6200 O O . ARG A 1 778 ? 19.831 -4.666 -18.235 1.00 87.81 778 ARG A O 1
ATOM 6207 N N . LEU A 1 779 ? 18.663 -2.759 -18.419 1.00 84.12 779 LEU A N 1
ATOM 6208 C CA . LEU A 1 779 ? 18.875 -2.576 -19.853 1.00 84.12 779 LEU A CA 1
ATOM 6209 C C . LEU A 1 779 ? 20.334 -2.295 -20.213 1.00 84.12 779 LEU A C 1
ATOM 6211 O O . LEU A 1 779 ? 20.733 -2.610 -21.331 1.00 84.12 779 LEU A O 1
ATOM 6215 N N . ARG A 1 780 ? 21.126 -1.739 -19.290 1.00 86.12 780 ARG A N 1
ATOM 6216 C CA . ARG A 1 780 ? 22.549 -1.428 -19.484 1.00 86.12 780 ARG A CA 1
ATOM 6217 C C . ARG A 1 780 ? 23.476 -2.544 -19.015 1.00 86.12 780 ARG A C 1
ATOM 6219 O O . ARG A 1 780 ? 24.378 -2.916 -19.751 1.00 86.12 780 ARG A O 1
ATOM 6226 N N . LEU A 1 781 ? 23.251 -3.103 -17.822 1.00 88.06 781 LEU A N 1
ATOM 6227 C CA . LEU A 1 781 ? 24.191 -4.058 -17.210 1.00 88.06 781 LEU A CA 1
ATOM 6228 C C . LEU A 1 781 ? 23.807 -5.529 -17.436 1.00 88.06 781 LEU A C 1
ATOM 6230 O O . LEU A 1 781 ? 24.638 -6.424 -17.283 1.00 88.06 781 LEU A O 1
ATOM 6234 N N . LYS A 1 782 ? 22.539 -5.789 -17.774 1.00 87.12 782 LYS A N 1
ATOM 6235 C CA . LYS A 1 782 ? 21.954 -7.120 -18.010 1.00 87.12 782 LYS A CA 1
ATOM 6236 C C . LYS A 1 782 ? 21.098 -7.128 -19.270 1.00 87.12 782 LYS A C 1
ATOM 6238 O O . LYS A 1 782 ? 20.024 -7.732 -19.310 1.00 87.12 782 LYS A O 1
ATOM 6243 N N . THR A 1 783 ? 21.564 -6.422 -20.302 1.00 85.06 783 THR A N 1
ATOM 6244 C CA . THR A 1 783 ? 20.823 -6.174 -21.543 1.00 85.06 783 THR A CA 1
ATOM 6245 C C . THR A 1 783 ? 20.332 -7.463 -22.179 1.00 85.06 783 THR A C 1
ATOM 6247 O O . THR A 1 783 ? 19.159 -7.575 -22.523 1.00 85.06 783 THR A O 1
ATOM 6250 N N . ARG A 1 784 ? 21.220 -8.456 -22.316 1.00 84.44 784 ARG A N 1
ATOM 6251 C CA . ARG A 1 784 ? 20.902 -9.721 -22.979 1.00 84.44 784 ARG A CA 1
ATOM 6252 C C . ARG A 1 784 ? 19.869 -10.506 -22.196 1.00 84.44 784 ARG A C 1
ATOM 6254 O O . ARG A 1 784 ? 18.875 -10.916 -22.784 1.00 84.44 784 ARG A O 1
ATOM 6261 N N . GLU A 1 785 ? 20.094 -10.709 -20.904 1.00 83.19 785 GLU A N 1
ATOM 6262 C CA . GLU A 1 785 ? 19.180 -11.453 -20.040 1.00 83.19 785 GLU A CA 1
ATOM 6263 C C . GLU A 1 785 ? 17.801 -10.780 -19.996 1.00 83.19 785 GLU A C 1
ATOM 6265 O O . GLU A 1 785 ? 16.780 -11.444 -20.163 1.00 83.19 785 GLU A O 1
ATOM 6270 N N . THR A 1 786 ? 17.778 -9.452 -19.864 1.00 81.94 786 THR A N 1
ATOM 6271 C CA . THR A 1 786 ? 16.543 -8.661 -19.792 1.00 81.94 786 THR A CA 1
ATOM 6272 C C . THR A 1 786 ? 15.771 -8.698 -21.110 1.00 81.94 786 THR A C 1
ATOM 6274 O O . THR A 1 786 ? 14.600 -9.078 -21.124 1.00 81.94 786 THR A O 1
ATOM 6277 N N . LEU A 1 787 ? 16.418 -8.342 -22.227 1.00 84.12 787 LEU A N 1
ATOM 6278 C CA . LEU A 1 787 ? 15.753 -8.245 -23.527 1.00 84.12 787 LEU A CA 1
ATOM 6279 C C . LEU A 1 787 ? 15.403 -9.616 -24.109 1.00 84.12 787 LEU A C 1
ATOM 6281 O O . LEU A 1 787 ? 14.339 -9.734 -24.707 1.00 84.12 787 LEU A O 1
ATOM 6285 N N . SER A 1 788 ? 16.237 -10.651 -23.928 1.00 83.31 788 SER A N 1
ATOM 6286 C CA . SER A 1 788 ? 15.924 -12.001 -24.441 1.00 83.31 788 SER A CA 1
ATOM 6287 C C . SER A 1 788 ? 14.617 -12.499 -23.844 1.00 83.31 788 SER A C 1
ATOM 6289 O O . SER A 1 788 ? 13.721 -12.894 -24.584 1.00 83.31 788 SER A O 1
ATOM 6291 N N . ARG A 1 789 ? 14.467 -12.365 -22.520 1.00 80.69 789 ARG A N 1
ATOM 6292 C CA . ARG A 1 789 ? 13.229 -12.713 -21.828 1.00 80.69 789 ARG A CA 1
ATOM 6293 C C . ARG A 1 789 ? 12.035 -11.940 -22.379 1.00 80.69 789 ARG A C 1
ATOM 6295 O O . ARG A 1 789 ? 11.009 -12.540 -22.675 1.00 80.69 789 ARG A O 1
ATOM 6302 N N . TRP A 1 790 ? 12.153 -10.621 -22.519 1.00 81.25 790 TRP A N 1
ATOM 6303 C CA . TRP A 1 790 ? 11.044 -9.798 -23.009 1.00 81.25 790 TRP A CA 1
ATOM 6304 C C . TRP A 1 790 ? 10.656 -10.146 -24.450 1.00 81.25 790 TRP A C 1
ATOM 6306 O O . TRP A 1 790 ? 9.471 -10.182 -24.781 1.00 81.25 790 TRP A O 1
ATOM 6316 N N . PHE A 1 791 ? 11.630 -10.476 -25.299 1.00 83.62 791 PHE A N 1
ATOM 6317 C CA . PHE A 1 791 ? 11.353 -11.002 -26.631 1.00 83.62 791 PHE A CA 1
ATOM 6318 C C . PHE A 1 791 ? 10.675 -12.367 -26.598 1.00 83.62 791 PHE A C 1
ATOM 6320 O O . PHE A 1 791 ? 9.787 -12.603 -27.410 1.00 83.62 791 PHE A O 1
ATOM 6327 N N . ASP A 1 792 ? 11.073 -13.262 -25.697 1.00 80.50 792 ASP A N 1
ATOM 6328 C CA . ASP A 1 792 ? 10.449 -14.580 -25.557 1.00 80.50 792 ASP A CA 1
ATOM 6329 C C . ASP A 1 792 ? 9.004 -14.462 -25.053 1.00 80.50 792 ASP A C 1
ATOM 6331 O O . ASP A 1 792 ? 8.112 -15.117 -25.587 1.00 80.50 792 ASP A O 1
ATOM 6335 N N . GLN A 1 793 ? 8.736 -13.542 -24.126 1.00 74.31 793 GLN A N 1
ATOM 6336 C CA . GLN A 1 793 ? 7.382 -13.215 -23.673 1.00 74.31 793 GLN A CA 1
ATOM 6337 C C . GLN A 1 793 ? 6.507 -12.664 -24.807 1.00 74.31 793 GLN A C 1
ATOM 6339 O O . GLN A 1 793 ? 5.394 -13.154 -25.020 1.00 74.31 793 GLN A O 1
ATOM 6344 N N . LEU A 1 794 ? 7.009 -11.691 -25.578 1.00 74.69 794 LEU A N 1
ATOM 6345 C CA . LEU A 1 794 ? 6.294 -11.185 -26.755 1.00 74.69 794 LEU A CA 1
ATOM 6346 C C . LEU A 1 794 ? 6.098 -12.275 -27.811 1.00 74.69 794 LEU A C 1
ATOM 6348 O O . LEU A 1 794 ? 5.029 -12.352 -28.409 1.00 74.69 794 LEU A O 1
ATOM 6352 N N . GLN A 1 795 ? 7.091 -13.140 -28.025 1.00 81.62 795 GLN A N 1
ATOM 6353 C CA . GLN A 1 795 ? 7.007 -14.245 -28.977 1.00 81.62 795 GLN A CA 1
ATOM 6354 C C . GLN A 1 795 ? 5.943 -15.265 -28.565 1.00 81.62 795 GLN A C 1
ATOM 6356 O O . GLN A 1 795 ? 5.166 -15.692 -29.416 1.00 81.62 795 GLN A O 1
ATOM 6361 N N . ASN A 1 796 ? 5.876 -15.634 -27.285 1.00 72.88 796 ASN A N 1
ATOM 6362 C CA . ASN A 1 796 ? 4.859 -16.548 -26.765 1.00 72.88 796 ASN A CA 1
ATOM 6363 C C . ASN A 1 796 ? 3.455 -15.970 -26.955 1.00 72.88 796 ASN A C 1
ATOM 6365 O O . ASN A 1 796 ? 2.554 -16.665 -27.420 1.00 72.88 796 ASN A O 1
ATOM 6369 N N . LYS A 1 797 ? 3.281 -14.671 -26.702 1.00 67.88 797 LYS A N 1
ATOM 6370 C CA . LYS A 1 797 ? 2.005 -13.990 -26.949 1.00 67.88 797 LYS A CA 1
ATOM 6371 C C . LYS A 1 797 ? 1.667 -13.889 -28.423 1.00 67.88 797 LYS A C 1
ATOM 6373 O O . LYS A 1 797 ? 0.529 -14.126 -28.806 1.00 67.88 797 LYS A O 1
ATOM 6378 N N . LEU A 1 798 ? 2.653 -13.607 -29.266 1.00 74.81 798 LEU A N 1
ATOM 6379 C CA . LEU A 1 798 ? 2.474 -13.630 -30.710 1.00 74.81 798 LEU A CA 1
ATOM 6380 C C . LEU A 1 798 ? 2.004 -15.011 -31.197 1.00 74.81 798 LEU A C 1
ATOM 6382 O O . LEU A 1 798 ? 1.128 -15.076 -32.052 1.00 74.81 798 LEU A O 1
ATOM 6386 N N . LEU A 1 799 ? 2.535 -16.101 -30.630 1.00 74.94 799 LEU A N 1
ATOM 6387 C CA . LEU A 1 799 ? 2.096 -17.467 -30.935 1.00 74.94 799 LEU A CA 1
ATOM 6388 C C . LEU A 1 799 ? 0.655 -17.732 -30.477 1.00 74.94 799 LEU A C 1
ATOM 6390 O O . LEU A 1 799 ? -0.114 -18.330 -31.227 1.00 74.94 799 LEU A O 1
ATOM 6394 N N . GLU A 1 800 ? 0.262 -17.258 -29.288 1.00 65.88 800 GLU A N 1
ATOM 6395 C CA . GLU A 1 800 ? -1.140 -17.315 -28.837 1.00 65.88 800 GLU A CA 1
ATOM 6396 C C . GLU A 1 800 ? -2.065 -16.607 -29.834 1.00 65.88 800 GLU A C 1
ATOM 6398 O O . GLU A 1 800 ? -3.108 -17.140 -30.216 1.00 65.88 800 GLU A O 1
ATOM 6403 N N . PHE A 1 801 ? -1.652 -15.439 -30.323 1.00 64.75 801 PHE A N 1
ATOM 6404 C CA . PHE A 1 801 ? -2.418 -14.702 -31.315 1.00 64.75 801 PHE A CA 1
ATOM 6405 C C . PHE A 1 801 ? -2.472 -15.388 -32.660 1.00 64.75 801 PHE A C 1
ATOM 6407 O O . PHE A 1 801 ? -3.534 -15.433 -33.270 1.00 64.75 801 PHE A O 1
ATOM 6414 N N . GLU A 1 802 ? -1.372 -15.969 -33.121 1.00 73.25 802 GLU A N 1
ATOM 6415 C CA . GLU A 1 802 ? -1.333 -16.765 -34.344 1.00 73.25 802 GLU A CA 1
ATOM 6416 C C . GLU A 1 802 ? -2.210 -18.014 -34.277 1.00 73.25 802 GLU A C 1
ATOM 6418 O O . GLU A 1 802 ? -2.739 -18.423 -35.312 1.00 73.25 802 GLU A O 1
ATOM 6423 N N . ALA A 1 803 ? -2.445 -18.569 -33.090 1.00 68.56 803 ALA A N 1
ATOM 6424 C CA . ALA A 1 803 ? -3.337 -19.706 -32.900 1.00 68.56 803 ALA A CA 1
ATOM 6425 C C . ALA A 1 803 ? -4.836 -19.343 -32.991 1.00 68.56 803 ALA A C 1
ATOM 6427 O O . ALA A 1 803 ? -5.659 -20.229 -33.218 1.00 68.56 803 ALA A O 1
ATOM 6428 N N . ALA A 1 804 ? -5.215 -18.063 -32.875 1.00 60.22 804 ALA A N 1
ATOM 6429 C CA . ALA A 1 804 ? -6.618 -17.644 -32.946 1.00 60.22 804 ALA A CA 1
ATOM 6430 C C . ALA A 1 804 ? -7.233 -17.879 -34.347 1.00 60.22 804 ALA A C 1
ATOM 6432 O O . ALA A 1 804 ? -6.674 -17.465 -35.372 1.00 60.22 804 ALA A O 1
ATOM 6433 N N . ALA A 1 805 ? -8.399 -18.528 -34.413 1.00 48.56 805 ALA A N 1
ATOM 6434 C CA . ALA A 1 805 ? -9.112 -18.797 -35.666 1.00 48.56 805 ALA A CA 1
ATOM 6435 C C . ALA A 1 805 ? -9.800 -17.529 -36.218 1.00 48.56 805 ALA A C 1
ATOM 6437 O O . ALA A 1 805 ? -10.393 -16.800 -35.438 1.00 48.56 805 ALA A O 1
ATOM 6438 N N . ASN A 1 806 ? -9.791 -17.318 -37.548 1.00 56.03 806 ASN A N 1
ATOM 6439 C CA . ASN A 1 806 ? -10.525 -16.272 -38.310 1.00 56.03 806 ASN A CA 1
ATOM 6440 C C . ASN A 1 806 ? -10.005 -14.812 -38.351 1.00 56.03 806 ASN A C 1
ATOM 6442 O O . ASN A 1 806 ? -10.800 -13.899 -38.516 1.00 56.03 806 ASN A O 1
ATOM 6446 N N . LYS A 1 807 ? -8.695 -14.551 -38.322 1.00 62.72 807 LYS A N 1
ATOM 6447 C CA . LYS A 1 807 ? -8.128 -13.177 -38.338 1.00 62.72 807 LYS A CA 1
ATOM 6448 C C . LYS A 1 807 ? -8.350 -12.414 -39.664 1.00 62.72 807 LYS A C 1
ATOM 6450 O O . LYS A 1 807 ? -8.128 -13.001 -40.722 1.00 62.72 807 LYS A O 1
ATOM 6455 N N . PRO A 1 808 ? -8.669 -11.104 -39.670 1.00 54.97 808 PRO A N 1
ATOM 6456 C CA . PRO A 1 808 ? -8.670 -10.281 -40.864 1.00 54.97 808 PRO A CA 1
ATOM 6457 C C . PRO A 1 808 ? -7.239 -9.968 -41.271 1.00 54.97 808 PRO A C 1
ATOM 6459 O O . PRO A 1 808 ? -6.291 -10.050 -40.483 1.00 54.97 808 PRO A O 1
ATOM 6462 N N . GLN A 1 809 ? -7.110 -9.511 -42.509 1.00 68.06 809 GLN A N 1
ATOM 6463 C CA . GLN A 1 809 ? -5.824 -9.203 -43.110 1.00 68.06 809 GLN A CA 1
ATOM 6464 C C . GLN A 1 809 ? -5.007 -8.169 -42.318 1.00 68.06 809 GLN A C 1
ATOM 6466 O O . GLN A 1 809 ? -3.788 -8.278 -42.260 1.00 68.06 809 GLN A O 1
ATOM 6471 N N . GLU A 1 810 ? -5.648 -7.197 -41.668 1.00 58.06 810 GLU A N 1
ATOM 6472 C CA . GLU A 1 810 ? -4.958 -6.173 -40.872 1.00 58.06 810 GLU A CA 1
ATOM 6473 C C . GLU A 1 810 ? -4.284 -6.757 -39.621 1.00 58.06 810 GLU A C 1
ATOM 6475 O O . GLU A 1 810 ? -3.106 -6.500 -39.377 1.00 58.06 810 GLU A O 1
ATOM 6480 N N . ALA A 1 811 ? -4.976 -7.636 -38.890 1.00 60.78 811 ALA A N 1
ATOM 6481 C CA . ALA A 1 811 ? -4.392 -8.353 -37.758 1.00 60.78 811 ALA A CA 1
ATOM 6482 C C . ALA A 1 811 ? -3.243 -9.270 -38.209 1.00 60.78 811 ALA A C 1
ATOM 6484 O O . ALA A 1 811 ? -2.213 -9.341 -37.543 1.00 60.78 811 ALA A O 1
ATOM 6485 N N . ILE A 1 812 ? -3.375 -9.923 -39.372 1.00 71.62 812 ILE A N 1
ATOM 6486 C CA . ILE A 1 812 ? -2.297 -10.723 -39.978 1.00 71.62 812 ILE A CA 1
ATOM 6487 C C . ILE A 1 812 ? -1.078 -9.844 -40.289 1.00 71.62 812 ILE A C 1
ATOM 6489 O O . ILE A 1 812 ? 0.050 -10.231 -39.985 1.00 71.62 812 ILE A O 1
ATOM 6493 N N . ASN A 1 813 ? -1.292 -8.649 -40.845 1.00 74.88 813 ASN A N 1
ATOM 6494 C CA . ASN A 1 813 ? -0.217 -7.709 -41.151 1.00 74.88 813 ASN A CA 1
ATOM 6495 C C . ASN A 1 813 ? 0.484 -7.223 -39.871 1.00 74.88 813 ASN A C 1
ATOM 6497 O O . ASN A 1 813 ? 1.712 -7.213 -39.822 1.00 74.88 813 ASN A O 1
ATOM 6501 N N . HIS A 1 814 ? -0.266 -6.886 -38.818 1.00 72.81 814 HIS A N 1
ATOM 6502 C CA . HIS A 1 814 ? 0.294 -6.488 -37.522 1.00 72.81 814 HIS A CA 1
ATOM 6503 C C . HIS A 1 814 ? 1.081 -7.611 -36.841 1.00 72.81 814 HIS A C 1
ATOM 6505 O O . HIS A 1 814 ? 2.192 -7.372 -36.369 1.00 72.81 814 HIS A O 1
ATOM 6511 N N . ILE A 1 815 ? 0.557 -8.841 -36.854 1.00 78.00 815 ILE A N 1
ATOM 6512 C CA . ILE A 1 815 ? 1.255 -10.044 -36.374 1.00 78.00 815 ILE A CA 1
ATOM 6513 C C . ILE A 1 815 ? 2.553 -10.254 -37.165 1.00 78.00 815 ILE A C 1
ATOM 6515 O O . ILE A 1 815 ? 3.612 -10.476 -36.576 1.00 78.00 815 ILE A O 1
ATOM 6519 N N . SER A 1 816 ? 2.507 -10.124 -38.494 1.00 84.44 816 SER A N 1
ATOM 6520 C CA . SER A 1 816 ? 3.690 -10.249 -39.351 1.00 84.44 816 SER A CA 1
ATOM 6521 C C . SER A 1 816 ? 4.729 -9.157 -39.074 1.00 84.44 816 SER A C 1
ATOM 6523 O O . SER A 1 816 ? 5.922 -9.455 -39.029 1.00 84.44 816 SER A O 1
ATOM 6525 N N . SER A 1 817 ? 4.312 -7.906 -38.865 1.00 83.25 817 SER A N 1
ATOM 6526 C CA . SER A 1 817 ? 5.220 -6.817 -38.486 1.00 83.25 817 SER A CA 1
ATOM 6527 C C . SER A 1 817 ? 5.832 -7.053 -37.109 1.00 83.25 817 SER A C 1
ATOM 6529 O O . SER A 1 817 ? 7.049 -6.951 -36.958 1.00 83.25 817 SER A O 1
ATOM 6531 N N . ALA A 1 818 ? 5.024 -7.453 -36.122 1.00 80.88 818 ALA A N 1
ATOM 6532 C CA . ALA A 1 818 ? 5.505 -7.801 -34.788 1.00 80.88 818 ALA A CA 1
ATOM 6533 C C . ALA A 1 818 ? 6.556 -8.921 -34.850 1.00 80.88 818 ALA A C 1
ATOM 6535 O O . ALA A 1 818 ? 7.622 -8.793 -34.252 1.00 80.88 818 ALA A O 1
ATOM 6536 N N . ARG A 1 819 ? 6.315 -9.968 -35.651 1.00 91.19 819 ARG A N 1
ATOM 6537 C CA . ARG A 1 819 ? 7.273 -11.055 -35.910 1.00 91.19 819 ARG A CA 1
ATOM 6538 C C . ARG A 1 819 ? 8.590 -10.548 -36.486 1.00 91.19 819 ARG A C 1
ATOM 6540 O O . ARG A 1 819 ? 9.658 -10.927 -36.006 1.00 91.19 819 ARG A O 1
ATOM 6547 N N . THR A 1 820 ? 8.528 -9.694 -37.505 1.00 93.06 820 THR A N 1
ATOM 6548 C CA . THR A 1 820 ? 9.722 -9.098 -38.118 1.00 93.06 820 THR A CA 1
ATOM 6549 C C . THR A 1 820 ? 10.537 -8.313 -37.101 1.00 93.06 820 THR A C 1
ATOM 6551 O O . THR A 1 820 ? 11.756 -8.481 -37.037 1.00 93.06 820 THR A O 1
ATOM 6554 N N . HIS A 1 821 ? 9.872 -7.514 -36.269 1.00 89.31 821 HIS A N 1
ATOM 6555 C CA . HIS A 1 821 ? 10.521 -6.727 -35.226 1.00 89.31 821 HIS A CA 1
ATOM 6556 C C . HIS A 1 821 ? 11.117 -7.611 -34.121 1.00 89.31 821 HIS A C 1
ATOM 6558 O O . HIS A 1 821 ? 12.272 -7.417 -33.753 1.00 89.31 821 HIS A O 1
ATOM 6564 N N . ILE A 1 822 ? 10.412 -8.652 -33.659 1.00 88.06 822 ILE A N 1
ATOM 6565 C CA . ILE A 1 822 ? 10.963 -9.629 -32.699 1.00 88.06 822 ILE A CA 1
ATOM 6566 C C . ILE A 1 822 ? 12.226 -10.287 -33.265 1.00 88.06 822 ILE A C 1
ATOM 6568 O O . ILE A 1 822 ? 13.255 -10.337 -32.590 1.00 88.06 822 ILE A O 1
ATOM 6572 N N . ASN A 1 823 ? 12.184 -10.752 -34.515 1.00 93.56 823 ASN A N 1
ATOM 6573 C CA . ASN A 1 823 ? 13.331 -11.394 -35.159 1.00 93.56 823 ASN A CA 1
ATOM 6574 C C . ASN A 1 823 ? 14.511 -10.427 -35.326 1.00 93.56 823 ASN A C 1
ATOM 6576 O O . ASN A 1 823 ? 15.641 -10.772 -34.982 1.00 93.56 823 ASN A O 1
ATOM 6580 N N . SER A 1 824 ? 14.248 -9.208 -35.801 1.00 92.75 824 SER A N 1
ATOM 6581 C CA . SER A 1 824 ? 15.263 -8.155 -35.958 1.00 92.75 824 SER A CA 1
ATOM 6582 C C . SER A 1 824 ? 15.895 -7.795 -34.615 1.00 92.75 824 SER A C 1
ATOM 6584 O O . SER A 1 824 ? 17.115 -7.707 -34.493 1.00 92.75 824 SER A O 1
ATOM 6586 N N . GLY A 1 825 ? 15.071 -7.684 -33.576 1.00 91.19 825 GLY A N 1
ATOM 6587 C CA . GLY A 1 825 ? 15.505 -7.447 -32.212 1.00 91.19 825 GLY A CA 1
ATOM 6588 C C . GLY A 1 825 ? 16.397 -8.559 -31.659 1.00 91.19 825 GLY A C 1
ATOM 6589 O O . GLY A 1 825 ? 17.477 -8.274 -31.142 1.00 91.19 825 GLY A O 1
ATOM 6590 N N . LYS A 1 826 ? 16.016 -9.831 -31.845 1.00 91.31 826 LYS A N 1
ATOM 6591 C CA . LYS A 1 826 ? 16.844 -10.991 -31.464 1.00 91.31 826 LYS A CA 1
ATOM 6592 C C . LYS A 1 826 ? 18.173 -11.037 -32.230 1.00 91.31 826 LYS A C 1
ATOM 6594 O O . LYS A 1 826 ? 19.198 -11.378 -31.643 1.00 91.31 826 LYS A O 1
ATOM 6599 N N . ILE A 1 827 ? 18.192 -10.658 -33.511 1.00 90.94 827 ILE A N 1
ATOM 6600 C CA . ILE A 1 827 ? 19.430 -10.550 -34.307 1.00 90.94 827 ILE A CA 1
ATOM 6601 C C . ILE A 1 827 ? 20.345 -9.456 -33.746 1.00 90.94 827 ILE A C 1
ATOM 6603 O O . ILE A 1 827 ? 21.529 -9.712 -33.514 1.00 90.94 827 ILE A O 1
ATOM 6607 N N . ASN A 1 828 ? 19.802 -8.264 -33.479 1.00 88.06 828 ASN A N 1
ATOM 6608 C CA . ASN A 1 828 ? 20.547 -7.156 -32.876 1.00 88.06 828 ASN A CA 1
ATOM 6609 C C . ASN A 1 828 ? 21.127 -7.550 -31.507 1.00 88.06 828 ASN A C 1
ATOM 6611 O O . ASN A 1 828 ? 22.292 -7.271 -31.221 1.00 88.06 828 ASN A O 1
ATOM 6615 N N . LEU A 1 829 ? 20.354 -8.283 -30.702 1.00 87.50 829 LEU A N 1
ATOM 6616 C CA . LEU A 1 829 ? 20.775 -8.774 -29.391 1.00 87.50 829 LEU A CA 1
ATOM 6617 C C . LEU A 1 829 ? 21.885 -9.834 -29.471 1.00 87.50 829 LEU A C 1
ATOM 6619 O O . LEU A 1 829 ? 22.827 -9.821 -28.680 1.00 87.50 829 LEU A O 1
ATOM 6623 N N . ASN A 1 830 ? 21.807 -10.746 -30.440 1.00 85.38 830 ASN A N 1
ATOM 6624 C CA . ASN A 1 830 ? 22.857 -11.739 -30.666 1.00 85.38 830 ASN A CA 1
ATOM 6625 C C . ASN A 1 830 ? 24.145 -11.084 -31.180 1.00 85.38 830 ASN A C 1
ATOM 6627 O O . ASN A 1 830 ? 25.229 -11.421 -30.706 1.00 85.38 830 ASN A O 1
ATOM 6631 N N . THR A 1 831 ? 24.020 -10.098 -32.071 1.00 79.00 831 THR A N 1
ATOM 6632 C CA . THR A 1 831 ? 25.151 -9.316 -32.595 1.00 79.00 831 THR A CA 1
ATOM 6633 C C . THR A 1 831 ? 25.853 -8.554 -31.471 1.00 79.00 831 THR A C 1
ATOM 6635 O O . THR A 1 831 ? 27.084 -8.568 -31.393 1.00 79.00 831 THR A O 1
ATOM 6638 N N . ALA A 1 832 ? 25.079 -7.981 -30.540 1.00 71.94 832 ALA A N 1
ATOM 6639 C CA . ALA A 1 832 ? 25.606 -7.343 -29.340 1.00 71.94 832 ALA A CA 1
ATOM 6640 C C . ALA A 1 832 ? 26.471 -8.290 -28.493 1.00 71.94 832 ALA A C 1
ATOM 6642 O O . ALA A 1 832 ? 27.515 -7.895 -27.987 1.00 71.94 832 ALA A O 1
ATOM 6643 N N . SER A 1 833 ? 26.075 -9.558 -28.361 1.00 62.81 833 SER A N 1
ATOM 6644 C CA . SER A 1 833 ? 26.798 -10.517 -27.515 1.00 62.81 833 SER A CA 1
ATOM 6645 C C . SER A 1 833 ? 28.161 -10.956 -28.061 1.00 62.81 833 SER A C 1
ATOM 6647 O O . SER A 1 833 ? 28.987 -11.469 -27.309 1.00 62.81 833 SER A O 1
ATOM 6649 N N . THR A 1 834 ? 28.392 -10.773 -29.361 1.00 63.25 834 THR A N 1
ATOM 6650 C CA . THR A 1 834 ? 29.624 -11.188 -30.051 1.00 63.25 834 THR A CA 1
ATOM 6651 C C . THR A 1 834 ? 30.601 -10.047 -30.296 1.00 63.25 834 THR A C 1
ATOM 6653 O O . THR A 1 834 ? 31.750 -10.286 -30.663 1.00 63.25 834 THR A O 1
ATOM 6656 N N . ALA A 1 835 ? 30.151 -8.809 -30.122 1.00 58.59 835 ALA A N 1
ATOM 6657 C CA . ALA A 1 835 ? 30.940 -7.624 -30.389 1.00 58.59 835 ALA A CA 1
ATOM 6658 C C . ALA A 1 835 ? 31.405 -7.010 -29.056 1.00 58.59 835 ALA A C 1
ATOM 6660 O O . ALA A 1 835 ? 30.720 -7.130 -28.045 1.00 58.59 835 ALA A O 1
ATOM 6661 N N . GLY A 1 836 ? 32.599 -6.405 -29.022 1.00 59.34 836 GLY A N 1
ATOM 6662 C CA . GLY A 1 836 ? 33.152 -5.808 -27.796 1.00 59.34 836 GLY A CA 1
ATOM 6663 C C . GLY A 1 836 ? 32.216 -4.770 -27.143 1.00 59.34 836 GLY A C 1
ATOM 6664 O O . GLY A 1 836 ? 31.227 -4.377 -27.763 1.00 59.34 836 GLY A O 1
ATOM 6665 N N . PRO A 1 837 ? 32.536 -4.268 -25.934 1.00 60.84 837 PRO A N 1
ATOM 6666 C CA . PRO A 1 837 ? 31.618 -3.502 -25.072 1.00 60.84 837 PRO A CA 1
ATOM 6667 C C . PRO A 1 837 ? 30.819 -2.405 -25.797 1.00 60.84 837 PRO A C 1
ATOM 6669 O O . PRO A 1 837 ? 29.600 -2.318 -25.668 1.00 60.84 837 PRO A O 1
ATOM 6672 N N . TYR A 1 838 ? 31.494 -1.646 -26.666 1.00 56.94 838 TYR A N 1
ATOM 6673 C CA . TYR A 1 838 ? 30.906 -0.565 -27.460 1.00 56.94 838 TYR A CA 1
ATOM 6674 C C . TYR A 1 838 ? 29.832 -1.027 -28.468 1.00 56.94 838 TYR A C 1
ATOM 6676 O O . TYR A 1 838 ? 28.760 -0.434 -28.584 1.00 56.94 838 TYR A O 1
ATOM 6684 N N . TYR A 1 839 ? 30.095 -2.113 -29.195 1.00 57.84 839 TYR A N 1
ATOM 6685 C CA . TYR A 1 839 ? 29.154 -2.668 -30.173 1.00 57.84 839 TYR A CA 1
ATOM 6686 C C . TYR A 1 839 ? 28.053 -3.504 -29.501 1.00 57.84 839 TYR A C 1
ATOM 6688 O O . TYR A 1 839 ? 26.929 -3.560 -30.006 1.00 57.84 839 TYR A O 1
ATOM 6696 N N . GLY A 1 840 ? 28.355 -4.104 -28.343 1.00 66.00 840 GLY A N 1
ATOM 6697 C CA . GLY A 1 840 ? 27.377 -4.753 -27.472 1.00 66.00 840 GLY A CA 1
ATOM 6698 C C . GLY A 1 840 ? 26.271 -3.804 -27.029 1.00 66.00 840 GLY A C 1
ATOM 6699 O O . GLY A 1 840 ? 25.083 -4.117 -27.117 1.00 66.00 840 GLY A O 1
ATOM 6700 N N . TRP A 1 841 ? 26.658 -2.591 -26.652 1.00 68.44 841 TRP A N 1
ATOM 6701 C CA . TRP A 1 841 ? 25.724 -1.554 -26.248 1.00 68.44 841 TRP A CA 1
ATOM 6702 C C . TRP A 1 841 ? 24.789 -1.092 -27.385 1.00 68.44 841 TRP A C 1
ATOM 6704 O O . TRP A 1 841 ? 23.566 -1.094 -27.214 1.00 68.44 841 TRP A O 1
ATOM 6714 N N . GLN A 1 842 ? 25.328 -0.755 -28.566 1.00 76.12 842 GLN A N 1
ATOM 6715 C CA . GLN A 1 842 ? 24.509 -0.310 -29.706 1.00 76.12 842 GLN A CA 1
ATOM 6716 C C . GLN A 1 842 ? 23.503 -1.382 -30.133 1.00 76.12 842 GLN A C 1
ATOM 6718 O O . GLN A 1 842 ? 22.327 -1.081 -30.340 1.00 76.12 842 GLN A O 1
ATOM 6723 N N . GLY A 1 843 ? 23.940 -2.643 -30.217 1.00 80.06 843 GLY A N 1
ATOM 6724 C CA . GLY A 1 843 ? 23.046 -3.756 -30.535 1.00 80.06 843 GLY A CA 1
ATOM 6725 C C . GLY A 1 843 ? 21.947 -3.941 -29.482 1.00 80.06 843 GLY A C 1
ATOM 6726 O O . GLY A 1 843 ? 20.804 -4.201 -29.845 1.00 80.06 843 GLY A O 1
ATOM 6727 N N . GLY A 1 844 ? 22.246 -3.704 -28.201 1.00 81.62 844 GLY A N 1
ATOM 6728 C CA . GLY A 1 844 ? 21.258 -3.647 -27.122 1.00 81.62 844 GLY A CA 1
ATOM 6729 C C . GLY A 1 844 ? 20.208 -2.548 -27.307 1.00 81.62 844 GLY A C 1
ATOM 6730 O O . GLY A 1 844 ? 19.009 -2.820 -27.235 1.00 81.62 844 GLY A O 1
ATOM 6731 N N . LYS A 1 845 ? 20.642 -1.322 -27.618 1.00 83.12 845 LYS A N 1
ATOM 6732 C CA . LYS A 1 845 ? 19.756 -0.180 -27.904 1.00 83.12 845 LYS A CA 1
ATOM 6733 C C . LYS A 1 845 ? 18.861 -0.430 -29.122 1.00 83.12 845 LYS A C 1
ATOM 6735 O O . LYS A 1 845 ? 17.664 -0.158 -29.068 1.00 83.12 845 LYS A O 1
ATOM 6740 N N . TYR A 1 846 ? 19.408 -0.972 -30.211 1.00 84.88 846 TYR A N 1
ATOM 6741 C CA . TYR A 1 846 ? 18.614 -1.316 -31.394 1.00 84.88 846 TYR A CA 1
ATOM 6742 C C . TYR A 1 846 ? 17.656 -2.475 -31.121 1.00 84.88 846 TYR A C 1
ATOM 6744 O O . TYR A 1 846 ? 16.499 -2.418 -31.526 1.00 84.88 846 TYR A O 1
ATOM 6752 N N . ALA A 1 847 ? 18.097 -3.508 -30.397 1.00 85.88 847 ALA A N 1
ATOM 6753 C CA . ALA A 1 847 ? 17.223 -4.592 -29.962 1.00 85.88 847 ALA A CA 1
ATOM 6754 C C . ALA A 1 847 ? 16.052 -4.043 -29.140 1.00 85.88 847 ALA A C 1
ATOM 6756 O O . ALA A 1 847 ? 14.900 -4.355 -29.410 1.00 85.88 847 ALA A O 1
ATOM 6757 N N . TYR A 1 848 ? 16.323 -3.141 -28.205 1.00 82.50 848 TYR A N 1
ATOM 6758 C CA . TYR A 1 848 ? 15.293 -2.466 -27.433 1.00 82.50 848 TYR A CA 1
ATOM 6759 C C . TYR A 1 848 ? 14.280 -1.690 -28.297 1.00 82.50 848 TYR A C 1
ATOM 6761 O O . TYR A 1 848 ? 13.072 -1.810 -28.098 1.00 82.50 848 TYR A O 1
ATOM 6769 N N . GLN A 1 849 ? 14.747 -0.925 -29.286 1.00 83.50 849 GLN A N 1
ATOM 6770 C CA . GLN A 1 849 ? 13.857 -0.206 -30.205 1.00 83.50 849 GLN A CA 1
ATOM 6771 C C . GLN A 1 849 ? 12.957 -1.161 -30.999 1.00 83.50 849 GLN A C 1
ATOM 6773 O O . GLN A 1 849 ? 11.775 -0.884 -31.186 1.00 83.50 849 GLN A O 1
ATOM 6778 N N . GLU A 1 850 ? 13.498 -2.295 -31.447 1.00 86.00 850 GLU A N 1
ATOM 6779 C CA . GLU A 1 850 ? 12.724 -3.327 -32.141 1.00 86.00 850 GLU A CA 1
ATOM 6780 C C . GLU A 1 850 ? 11.711 -4.020 -31.217 1.00 86.00 850 GLU A C 1
ATOM 6782 O O . GLU A 1 850 ? 10.589 -4.291 -31.641 1.00 86.00 850 GLU A O 1
ATOM 6787 N N . LEU A 1 851 ? 12.049 -4.239 -29.941 1.00 81.94 851 LEU A N 1
ATOM 6788 C CA . LEU A 1 851 ? 11.106 -4.746 -28.939 1.00 81.94 851 LEU A CA 1
ATOM 6789 C C . LEU A 1 851 ? 9.886 -3.824 -28.808 1.00 81.94 851 LEU A C 1
ATOM 6791 O O . LEU A 1 851 ? 8.746 -4.289 -28.836 1.00 81.94 851 LEU A O 1
ATOM 6795 N N . GLU A 1 852 ? 10.115 -2.514 -28.698 1.00 75.88 852 GLU A N 1
ATOM 6796 C CA . GLU A 1 852 ? 9.029 -1.544 -28.549 1.00 75.88 852 GLU A CA 1
ATOM 6797 C C . GLU A 1 852 ? 8.170 -1.456 -29.817 1.00 75.88 852 GLU A C 1
ATOM 6799 O O . GLU A 1 852 ? 6.941 -1.441 -29.728 1.00 75.88 852 GLU A O 1
ATOM 6804 N N . LYS A 1 853 ? 8.783 -1.497 -31.009 1.00 78.50 853 LYS A N 1
ATOM 6805 C CA . LYS A 1 853 ? 8.042 -1.582 -32.280 1.00 78.50 853 LYS A CA 1
ATOM 6806 C C . LYS A 1 853 ? 7.180 -2.843 -32.354 1.00 78.50 853 LYS A C 1
ATOM 6808 O O . LYS A 1 853 ? 6.019 -2.755 -32.753 1.00 78.50 853 LYS A O 1
ATOM 6813 N N . ALA A 1 854 ? 7.711 -3.997 -31.940 1.00 77.62 854 ALA A N 1
ATOM 6814 C CA . ALA A 1 854 ? 6.952 -5.246 -31.891 1.00 77.62 854 ALA A CA 1
ATOM 6815 C C . ALA A 1 854 ? 5.741 -5.132 -30.959 1.00 77.62 854 ALA A C 1
ATOM 6817 O O . ALA A 1 854 ? 4.622 -5.470 -31.346 1.00 77.62 854 ALA A O 1
ATOM 6818 N N . ARG A 1 855 ? 5.950 -4.589 -29.754 1.00 74.12 855 ARG A N 1
ATOM 6819 C CA . ARG A 1 855 ? 4.889 -4.363 -28.769 1.00 74.12 855 ARG A CA 1
ATOM 6820 C C . ARG A 1 855 ? 3.802 -3.427 -29.300 1.00 74.12 855 ARG A C 1
ATOM 6822 O O . ARG A 1 855 ? 2.620 -3.723 -29.147 1.00 74.12 855 ARG A O 1
ATOM 6829 N N . LEU A 1 856 ? 4.188 -2.317 -29.933 1.00 66.94 856 LEU A N 1
ATOM 6830 C CA . LEU A 1 856 ? 3.249 -1.357 -30.520 1.00 66.94 856 LEU A CA 1
ATOM 6831 C C . LEU A 1 856 ? 2.438 -1.976 -31.665 1.00 66.94 856 LEU A C 1
ATOM 6833 O O . LEU A 1 856 ? 1.233 -1.745 -31.732 1.00 66.94 856 LEU A O 1
ATOM 6837 N N . CYS A 1 857 ? 3.052 -2.823 -32.502 1.00 65.88 857 CYS A N 1
ATOM 6838 C CA . CYS A 1 857 ? 2.332 -3.575 -33.536 1.00 65.88 857 CYS A CA 1
ATOM 6839 C C . CYS A 1 857 ? 1.253 -4.493 -32.950 1.00 65.88 857 CYS A C 1
ATOM 6841 O O . CYS A 1 857 ? 0.230 -4.706 -33.587 1.00 65.88 857 CYS A O 1
ATOM 6843 N N . MET A 1 858 ? 1.461 -5.024 -31.743 1.00 61.41 858 MET A N 1
ATOM 6844 C CA . MET A 1 858 ? 0.489 -5.887 -31.069 1.00 61.41 858 MET A CA 1
ATOM 6845 C C . MET A 1 858 ? -0.612 -5.113 -30.315 1.00 61.41 858 MET A C 1
ATOM 6847 O O . MET A 1 858 ? -1.571 -5.729 -29.861 1.00 61.41 858 MET A O 1
ATOM 6851 N N . HIS A 1 859 ? -0.508 -3.785 -30.156 1.00 54.19 859 HIS A N 1
ATOM 6852 C CA . HIS A 1 859 ? -1.473 -2.980 -29.391 1.00 54.19 859 HIS A CA 1
ATOM 6853 C C . HIS A 1 859 ? -2.719 -2.560 -30.192 1.00 54.19 859 HIS A C 1
ATOM 6855 O O . HIS A 1 859 ? -3.767 -2.325 -29.593 1.00 54.19 859 HIS A O 1
ATOM 6861 N N . SER A 1 860 ? -2.640 -2.436 -31.516 1.00 46.94 860 SER A N 1
ATOM 6862 C CA . SER A 1 860 ? -3.586 -1.671 -32.347 1.00 46.94 860 SER A CA 1
ATOM 6863 C C . SER A 1 860 ? -4.976 -2.296 -32.555 1.00 46.94 860 SER A C 1
ATOM 6865 O O . SER A 1 860 ? -5.573 -2.101 -33.609 1.00 46.94 860 SER A O 1
ATOM 6867 N N . THR A 1 861 ? -5.528 -3.042 -31.586 1.00 40.50 861 THR A N 1
ATOM 6868 C CA . THR A 1 861 ? -6.689 -3.895 -31.855 1.00 40.50 861 THR A CA 1
ATOM 6869 C C . THR A 1 861 ? -7.713 -4.110 -30.674 1.00 40.50 861 THR A C 1
ATOM 6871 O O . THR A 1 861 ? -7.411 -4.850 -29.751 1.00 40.50 861 THR A O 1
ATOM 6874 N N . THR A 1 862 ? -8.971 -3.561 -30.694 1.00 39.91 862 THR A N 1
ATOM 6875 C CA . THR A 1 862 ? -10.195 -3.946 -29.841 1.00 39.91 862 THR A CA 1
ATOM 6876 C C . THR A 1 862 ? -11.579 -4.341 -30.520 1.00 39.91 862 THR A C 1
ATOM 6878 O O . THR A 1 862 ? -12.132 -3.570 -31.298 1.00 39.91 862 THR A O 1
ATOM 6881 N N . GLU A 1 863 ? -12.192 -5.523 -30.256 1.00 42.50 863 GLU A N 1
ATOM 6882 C CA . GLU A 1 863 ? -13.366 -6.102 -31.004 1.00 42.50 863 GLU A CA 1
ATOM 6883 C C . GLU A 1 863 ? -14.727 -5.535 -30.536 1.00 42.50 863 GLU A C 1
ATOM 6885 O O . GLU A 1 863 ? -14.938 -5.340 -29.342 1.00 42.50 863 GLU A O 1
ATOM 6890 N N . THR A 1 864 ? -15.685 -5.330 -31.456 1.00 37.19 864 THR A N 1
ATOM 6891 C CA . THR A 1 864 ? -17.133 -5.219 -31.153 1.00 37.19 864 THR A CA 1
ATOM 6892 C C . THR A 1 864 ? -17.966 -5.986 -32.192 1.00 37.19 864 THR A C 1
ATOM 6894 O O . THR A 1 864 ? -17.464 -6.328 -33.261 1.00 37.19 864 THR A O 1
ATOM 6897 N N . ALA A 1 865 ? -19.234 -6.269 -31.861 1.00 36.03 865 ALA A N 1
ATOM 6898 C CA . ALA A 1 865 ? -20.147 -7.273 -32.437 1.00 36.03 865 ALA A CA 1
ATOM 6899 C C . ALA A 1 865 ? -20.510 -7.185 -33.949 1.00 36.03 865 ALA A C 1
ATOM 6901 O O . ALA A 1 865 ? -21.520 -7.749 -34.365 1.00 36.03 865 ALA A O 1
ATOM 6902 N N . ALA A 1 866 ? -19.713 -6.518 -34.789 1.00 33.97 866 ALA A N 1
ATOM 6903 C CA . ALA A 1 866 ? -19.997 -6.275 -36.206 1.00 33.97 866 ALA A CA 1
ATOM 6904 C C . ALA A 1 866 ? -18.805 -6.573 -37.152 1.00 33.97 866 ALA A C 1
ATOM 6906 O O . ALA A 1 866 ? -18.441 -5.740 -37.978 1.00 33.97 866 ALA A O 1
ATOM 6907 N N . ASN A 1 867 ? -18.218 -7.777 -37.093 1.00 32.59 867 ASN A N 1
ATOM 6908 C CA . ASN A 1 867 ? -17.221 -8.268 -38.071 1.00 32.59 867 ASN A CA 1
ATOM 6909 C C . ASN A 1 867 ? -15.937 -7.421 -38.212 1.00 32.59 867 ASN A C 1
ATOM 6911 O O . ASN A 1 867 ? -15.486 -7.135 -39.322 1.00 32.59 867 ASN A O 1
ATOM 6915 N N . THR A 1 868 ? -15.287 -7.078 -37.098 1.00 33.97 868 THR A N 1
ATOM 6916 C CA . THR A 1 868 ? -13.890 -6.603 -37.121 1.00 33.97 868 THR A CA 1
ATOM 6917 C C . THR A 1 868 ? -13.123 -7.271 -35.982 1.00 33.97 868 THR A C 1
ATOM 6919 O O . THR A 1 868 ? -13.520 -7.132 -34.829 1.00 33.97 868 THR A O 1
ATOM 6922 N N . PHE A 1 869 ? -12.059 -8.025 -36.291 1.00 30.36 869 PHE A N 1
ATOM 6923 C CA . PHE A 1 869 ? -11.194 -8.631 -35.265 1.00 30.36 869 PHE A CA 1
ATOM 6924 C C . PHE A 1 869 ? -10.527 -7.583 -34.467 1.00 30.36 869 PHE A C 1
ATOM 6926 O O . PHE A 1 869 ? -10.140 -6.570 -35.042 1.00 30.36 869 PHE A O 1
ATOM 6933 N N . ASN A 1 870 ? -10.178 -7.992 -33.255 1.00 38.12 870 ASN A N 1
ATOM 6934 C CA . ASN A 1 870 ? -9.137 -7.333 -32.538 1.00 38.12 870 ASN A CA 1
ATOM 6935 C C . ASN A 1 870 ? -8.560 -8.198 -31.402 1.00 38.12 870 ASN A C 1
ATOM 6937 O O . ASN A 1 870 ? -9.181 -9.147 -30.934 1.00 38.12 870 ASN A O 1
ATOM 6941 N N . LEU A 1 871 ? -7.328 -7.888 -31.019 1.00 33.69 871 LEU A N 1
ATOM 6942 C CA . LEU A 1 871 ? -6.402 -8.708 -30.263 1.00 33.69 871 LEU A CA 1
ATOM 6943 C C . LEU A 1 871 ? -6.339 -8.144 -28.832 1.00 33.69 871 LEU A C 1
ATOM 6945 O O . LEU A 1 871 ? -5.549 -7.253 -28.518 1.00 33.69 871 LEU A O 1
ATOM 6949 N N . ASN A 1 872 ? -7.178 -8.661 -27.935 1.00 32.66 872 ASN A N 1
ATOM 6950 C CA . ASN A 1 872 ? -6.944 -8.459 -26.508 1.00 32.66 872 ASN A CA 1
ATOM 6951 C C . ASN A 1 872 ? -5.642 -9.183 -26.157 1.00 32.66 872 ASN A C 1
ATOM 6953 O O . ASN A 1 872 ? -5.619 -10.406 -26.071 1.00 32.66 872 ASN A O 1
ATOM 6957 N N . ILE A 1 873 ? -4.553 -8.444 -25.936 1.00 34.28 873 ILE A N 1
ATOM 6958 C CA . ILE A 1 873 ? -3.523 -8.936 -25.022 1.00 34.28 873 ILE A CA 1
ATOM 6959 C C . ILE A 1 873 ? -4.219 -9.007 -23.668 1.00 34.28 873 ILE A C 1
ATOM 6961 O O . ILE A 1 873 ? -4.652 -7.955 -23.186 1.00 34.28 873 ILE A O 1
ATOM 6965 N N . PRO A 1 874 ? -4.359 -10.195 -23.051 1.00 30.00 874 PRO A N 1
ATOM 6966 C CA . PRO A 1 874 ? -4.766 -10.270 -21.661 1.00 30.00 874 PRO A CA 1
ATOM 6967 C C . PRO A 1 874 ? -3.840 -9.335 -20.890 1.00 30.00 874 PRO A C 1
ATOM 6969 O O . PRO A 1 874 ? -2.623 -9.522 -20.898 1.00 30.00 874 PRO A O 1
ATOM 6972 N N . GLN A 1 875 ? -4.393 -8.274 -20.311 1.00 33.81 875 GLN A N 1
ATOM 6973 C CA . GLN A 1 875 ? -3.656 -7.379 -19.431 1.00 33.81 875 GLN A CA 1
ATOM 6974 C C . GLN A 1 875 ? -3.096 -8.186 -18.254 1.00 33.81 875 GLN A C 1
ATOM 6976 O O . GLN A 1 875 ? -3.884 -8.702 -17.459 1.00 33.81 875 GLN A O 1
ATOM 6981 N N . PRO A 1 876 ? -1.771 -8.220 -18.051 1.00 36.88 876 PRO A N 1
ATOM 6982 C CA . PRO A 1 876 ? -0.691 -8.188 -19.031 1.00 36.88 876 PRO A CA 1
ATOM 6983 C C . PRO A 1 876 ? 0.085 -9.522 -19.044 1.00 36.88 876 PRO A C 1
ATOM 6985 O O . PRO A 1 876 ? 0.082 -10.296 -18.087 1.00 36.88 876 PRO A O 1
ATOM 6988 N N . VAL A 1 877 ? 0.851 -9.713 -20.119 1.00 34.91 877 VAL A N 1
ATOM 6989 C CA . VAL A 1 877 ? 1.934 -10.707 -20.289 1.00 34.91 877 VAL A CA 1
ATOM 6990 C C . VAL A 1 877 ? 2.928 -10.703 -19.121 1.00 34.91 877 VAL A C 1
ATOM 6992 O O . VAL A 1 877 ? 3.622 -11.681 -18.903 1.00 34.91 877 VAL A O 1
ATOM 6995 N N . ASP A 1 878 ? 2.983 -9.621 -18.350 1.00 36.84 878 ASP A N 1
ATOM 6996 C CA . ASP A 1 878 ? 3.589 -9.570 -17.030 1.00 36.84 878 ASP A CA 1
ATOM 6997 C C . ASP A 1 878 ? 3.206 -8.243 -16.351 1.00 36.84 878 ASP A C 1
ATOM 6999 O O . ASP A 1 878 ? 3.219 -7.206 -17.007 1.00 36.84 878 ASP A O 1
ATOM 7003 N N . GLN A 1 879 ? 2.949 -8.257 -15.035 1.00 38.00 879 GLN A N 1
ATOM 7004 C CA . GLN A 1 879 ? 2.972 -7.112 -14.088 1.00 38.00 879 GLN A CA 1
ATOM 7005 C C . GLN A 1 879 ? 4.051 -6.048 -14.377 1.00 38.00 879 GLN A C 1
ATOM 7007 O O . GLN A 1 879 ? 3.873 -4.867 -14.105 1.00 38.00 879 GLN A O 1
ATOM 7012 N N . MET A 1 880 ? 5.191 -6.441 -14.955 1.00 33.53 880 MET A N 1
ATOM 7013 C CA . MET A 1 880 ? 6.285 -5.509 -15.269 1.00 33.53 880 MET A CA 1
ATOM 7014 C C . MET A 1 880 ? 6.009 -4.605 -16.478 1.00 33.53 880 MET A C 1
ATOM 7016 O O . MET A 1 880 ? 6.786 -3.692 -16.747 1.00 33.53 880 MET A O 1
ATOM 7020 N N . PHE A 1 881 ? 4.909 -4.836 -17.193 1.00 38.22 881 PHE A N 1
ATOM 7021 C CA . PHE A 1 881 ? 4.461 -4.025 -18.313 1.00 38.22 881 PHE A CA 1
ATOM 7022 C C . PHE A 1 881 ? 3.092 -3.418 -17.992 1.00 38.22 881 PHE A C 1
ATOM 7024 O O . PHE A 1 881 ? 2.094 -3.745 -18.637 1.00 38.22 881 PHE A O 1
ATOM 7031 N N . TYR A 1 882 ? 3.027 -2.492 -17.027 1.00 37.62 882 TYR A N 1
ATOM 7032 C CA . TYR A 1 882 ? 1.939 -1.505 -17.001 1.00 37.62 882 TYR A CA 1
ATOM 7033 C C . TYR A 1 882 ? 2.086 -0.604 -18.221 1.00 37.62 882 TYR A C 1
ATOM 7035 O O . TYR A 1 882 ? 2.614 0.503 -18.177 1.00 37.62 882 TYR A O 1
ATOM 7043 N N . LEU A 1 883 ? 1.664 -1.133 -19.357 1.00 37.50 883 LEU A N 1
ATOM 7044 C CA . LEU A 1 883 ? 1.806 -0.506 -20.650 1.00 37.50 883 LEU A CA 1
ATOM 7045 C C . LEU A 1 883 ? 0.453 -0.448 -21.316 1.00 37.50 883 LEU A C 1
ATOM 7047 O O . LEU A 1 883 ? 0.341 -0.951 -22.426 1.00 37.50 883 LEU A O 1
ATOM 7051 N N . TYR A 1 884 ? -0.548 0.194 -20.698 1.00 35.75 884 TYR A N 1
ATOM 7052 C CA . TYR A 1 884 ? -1.679 0.641 -21.505 1.00 35.75 884 TYR A CA 1
ATOM 7053 C C . TYR A 1 884 ? -2.239 2.028 -21.194 1.00 35.75 884 TYR A C 1
ATOM 7055 O O . TYR A 1 884 ? -2.319 2.426 -20.030 1.00 35.75 884 TYR A O 1
ATOM 7063 N N . PRO A 1 885 ? -2.651 2.752 -22.256 1.00 34.69 885 PRO A N 1
ATOM 7064 C CA . PRO A 1 885 ? -2.913 4.181 -22.216 1.00 34.69 885 PRO A CA 1
ATOM 7065 C C . PRO A 1 885 ? -4.417 4.533 -22.169 1.00 34.69 885 PRO A C 1
ATOM 7067 O O . PRO A 1 885 ? -4.765 5.703 -22.022 1.00 34.69 885 PRO A O 1
ATOM 7070 N N . TYR A 1 886 ? -5.329 3.566 -22.328 1.00 34.25 886 TYR A N 1
ATOM 7071 C CA . TYR A 1 886 ? -6.744 3.849 -22.591 1.00 34.25 886 TYR A CA 1
ATOM 7072 C C . TYR A 1 886 ? -7.667 2.779 -21.989 1.00 34.25 886 TYR A C 1
ATOM 7074 O O . TYR A 1 886 ? -7.373 1.589 -22.059 1.00 34.25 886 TYR A O 1
ATOM 7082 N N . GLN A 1 887 ? -8.818 3.208 -21.467 1.00 33.94 887 GLN A N 1
ATOM 7083 C CA . GLN A 1 887 ? -10.002 2.373 -21.259 1.00 33.94 887 GLN A CA 1
ATOM 7084 C C . GLN A 1 887 ? -11.163 3.084 -21.959 1.00 33.94 887 GLN A C 1
ATOM 7086 O O . GLN A 1 887 ? -11.420 4.249 -21.668 1.00 33.94 887 GLN A O 1
ATOM 7091 N N . LEU A 1 888 ? -11.841 2.405 -22.885 1.00 32.62 888 LEU A N 1
ATOM 7092 C CA . LEU A 1 888 ? -13.061 2.920 -23.503 1.00 32.62 888 LEU A CA 1
ATOM 7093 C C . LEU A 1 888 ? -14.250 2.542 -22.610 1.00 32.62 888 LEU A C 1
ATOM 7095 O O . LEU A 1 888 ? -14.505 1.356 -22.398 1.00 32.62 888 LEU A O 1
ATOM 7099 N N . SER A 1 889 ? -14.977 3.520 -22.078 1.00 33.53 889 SER A N 1
ATOM 7100 C CA . SER A 1 889 ? -16.251 3.290 -21.392 1.00 33.53 889 SER A CA 1
ATOM 7101 C C . SER A 1 889 ? -17.410 3.672 -22.314 1.00 33.53 889 SER A C 1
ATOM 7103 O O . SER A 1 889 ? -17.539 4.818 -22.736 1.00 33.53 889 SER A O 1
ATOM 7105 N N . TRP A 1 890 ? -18.265 2.700 -22.634 1.00 33.38 890 TRP A N 1
ATOM 7106 C CA . TRP A 1 890 ? -19.525 2.942 -23.335 1.00 33.38 890 TRP A CA 1
ATOM 7107 C C . TRP A 1 890 ? -20.557 3.508 -22.352 1.00 33.38 890 TRP A C 1
ATOM 7109 O O . TRP A 1 890 ? -20.784 2.923 -21.295 1.00 33.38 890 TRP A O 1
ATOM 7119 N N . ILE A 1 891 ? -21.221 4.612 -22.708 1.00 33.03 891 ILE A N 1
ATOM 7120 C CA . ILE A 1 891 ? -22.490 5.007 -22.081 1.00 33.03 891 ILE A CA 1
ATOM 7121 C C . ILE A 1 891 ? -23.593 4.589 -23.045 1.00 33.03 891 ILE A C 1
ATOM 7123 O O . ILE A 1 891 ? -23.767 5.180 -24.107 1.00 33.03 891 ILE A O 1
ATOM 7127 N N . THR A 1 892 ? -24.326 3.544 -22.679 1.00 31.94 892 THR A N 1
ATOM 7128 C CA . THR A 1 892 ? -25.503 3.078 -23.409 1.00 31.94 892 THR A CA 1
ATOM 7129 C C . THR A 1 892 ? -26.650 4.062 -23.202 1.00 31.94 892 THR A C 1
ATOM 7131 O O . THR A 1 892 ? -27.430 3.917 -22.268 1.00 31.94 892 THR A O 1
ATOM 7134 N N . ASN A 1 893 ? -26.751 5.067 -24.065 1.00 34.66 893 ASN A N 1
ATOM 7135 C CA . ASN A 1 893 ? -28.034 5.648 -24.438 1.00 34.66 893 ASN A CA 1
ATOM 7136 C C . ASN A 1 893 ? -27.998 5.852 -25.950 1.00 34.66 893 ASN A C 1
ATOM 7138 O O . ASN A 1 893 ? -27.148 6.570 -26.464 1.00 34.66 893 ASN A O 1
ATOM 7142 N N . PHE A 1 894 ? -28.891 5.153 -26.644 1.00 38.12 894 PHE A N 1
ATOM 7143 C CA . PHE A 1 894 ? -28.921 4.966 -28.095 1.00 38.12 894 PHE A CA 1
ATOM 7144 C C . PHE A 1 894 ? -29.242 6.226 -28.918 1.00 38.12 894 PHE A C 1
ATOM 7146 O O . PHE A 1 894 ? -29.631 6.101 -30.070 1.00 38.12 894 PHE A O 1
ATOM 7153 N N . ASP A 1 895 ? -29.020 7.433 -28.395 1.00 42.97 8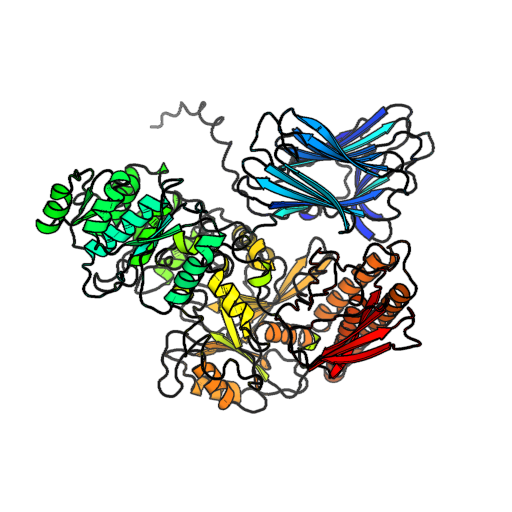95 ASP A N 1
ATOM 7154 C CA . ASP A 1 895 ? -29.312 8.665 -29.119 1.00 42.97 895 ASP A CA 1
ATOM 7155 C C . ASP A 1 895 ? -28.192 9.712 -28.970 1.00 42.97 895 ASP A C 1
ATOM 7157 O O . ASP A 1 895 ? -28.022 10.376 -27.951 1.00 42.97 895 ASP A O 1
ATOM 7161 N N . THR A 1 896 ? -27.470 9.903 -30.077 1.00 43.03 896 THR A N 1
ATOM 7162 C CA . THR A 1 896 ? -26.781 11.135 -30.527 1.00 43.03 896 THR A CA 1
ATOM 7163 C C . THR A 1 896 ? -25.444 11.588 -29.926 1.00 43.03 896 THR A C 1
ATOM 7165 O O . THR A 1 896 ? -24.774 12.359 -30.609 1.00 43.03 896 THR A O 1
ATOM 7168 N N . ASP A 1 897 ? -24.984 11.087 -28.775 1.00 40.78 897 ASP A N 1
ATOM 7169 C CA . ASP A 1 897 ? -23.735 11.578 -28.158 1.00 40.78 897 ASP A CA 1
ATOM 7170 C C . ASP A 1 897 ? -22.678 10.484 -27.943 1.00 40.78 897 ASP A C 1
ATOM 7172 O O . ASP A 1 897 ? -22.846 9.595 -27.105 1.00 40.78 897 ASP A O 1
ATOM 7176 N N . LEU A 1 898 ? -21.524 10.611 -28.614 1.00 40.09 898 LEU A N 1
ATOM 7177 C CA . LEU A 1 898 ? -20.319 9.873 -28.234 1.00 40.09 898 LEU A CA 1
ATOM 7178 C C . LEU A 1 898 ? -19.499 10.694 -27.235 1.00 40.09 898 LEU A C 1
ATOM 7180 O O . LEU A 1 898 ? -19.000 11.773 -27.563 1.00 40.09 898 LEU A O 1
ATOM 7184 N N . LYS A 1 899 ? -19.333 10.176 -26.014 1.00 39.66 899 LYS A N 1
ATOM 7185 C CA . LYS A 1 899 ? -18.484 10.797 -24.990 1.00 39.66 899 LYS A CA 1
ATOM 7186 C C . LYS A 1 899 ? -17.167 10.047 -24.880 1.00 39.66 899 LYS A C 1
ATOM 7188 O O . LYS A 1 899 ? -17.138 8.883 -24.494 1.00 39.66 899 LYS A O 1
ATOM 7193 N N . PHE A 1 900 ? -16.075 10.744 -25.176 1.00 40.03 900 PHE A N 1
ATOM 7194 C CA . PHE A 1 900 ? -14.729 10.248 -24.919 1.00 40.03 900 PHE A CA 1
ATOM 7195 C C . PHE A 1 900 ? -14.323 10.634 -23.504 1.00 40.03 900 PHE A C 1
ATOM 7197 O O . PHE A 1 900 ? -14.108 11.813 -23.219 1.00 40.03 900 PHE A O 1
ATOM 7204 N N . GLN A 1 901 ? -14.182 9.644 -22.625 1.00 37.41 901 GLN A N 1
ATOM 7205 C CA . GLN A 1 901 ? -13.468 9.830 -21.371 1.00 37.41 901 GLN A CA 1
ATOM 7206 C C . GLN A 1 901 ? -12.077 9.220 -21.518 1.00 37.41 901 GLN A C 1
ATOM 7208 O O . GLN A 1 901 ? -11.887 8.013 -21.407 1.00 37.41 901 GLN A O 1
ATOM 7213 N N . LEU A 1 902 ? -11.093 10.067 -21.808 1.00 38.53 902 LEU A N 1
ATOM 7214 C CA . LEU A 1 902 ? -9.694 9.683 -21.668 1.00 38.53 902 LEU A CA 1
ATOM 7215 C C . LEU A 1 902 ? -9.410 9.518 -20.174 1.00 38.53 902 LEU A C 1
ATOM 7217 O O . LEU A 1 902 ? -9.715 10.417 -19.395 1.00 38.53 902 LEU A O 1
ATOM 7221 N N . GLN A 1 903 ? -8.832 8.387 -19.762 1.00 36.81 903 GLN A N 1
ATOM 7222 C CA . GLN A 1 903 ? -8.218 8.345 -18.436 1.00 36.81 903 GLN A CA 1
ATOM 7223 C C . GLN A 1 903 ? -7.083 9.380 -18.411 1.00 36.81 903 GLN A C 1
ATOM 7225 O O . GLN A 1 903 ? -6.316 9.460 -19.372 1.00 36.81 903 GLN A O 1
ATOM 7230 N N . ASP A 1 904 ? -6.984 10.148 -17.321 1.00 34.72 904 ASP A N 1
ATOM 7231 C CA . ASP A 1 904 ? -6.128 11.336 -17.095 1.00 34.72 904 ASP A CA 1
ATOM 7232 C C . ASP A 1 904 ? -4.597 11.088 -17.143 1.00 34.72 904 ASP A C 1
ATOM 7234 O O . ASP A 1 904 ? -3.800 11.704 -16.423 1.00 34.72 904 ASP A O 1
ATOM 7238 N N . ARG A 1 905 ? -4.139 10.132 -17.952 1.00 39.00 905 ARG A N 1
ATOM 7239 C CA . ARG A 1 905 ? -2.757 9.648 -17.982 1.00 39.00 905 ARG A CA 1
ATOM 7240 C C . ARG A 1 905 ? -1.930 10.180 -19.163 1.00 39.00 905 ARG A C 1
ATOM 7242 O O . ARG A 1 905 ? -0.742 9.881 -19.199 1.00 39.00 905 ARG A O 1
ATOM 7249 N N . PHE A 1 906 ? -2.482 11.017 -20.057 1.00 40.84 906 PHE A N 1
ATOM 7250 C CA . PHE A 1 906 ? -1.735 11.623 -21.180 1.00 40.84 906 PHE A CA 1
ATOM 7251 C C . PHE A 1 906 ? -1.874 13.140 -21.294 1.00 40.84 906 PHE A C 1
ATOM 7253 O O . PHE A 1 906 ? -2.945 13.705 -21.095 1.00 40.84 906 PHE A O 1
ATOM 7260 N N . ILE A 1 907 ? -0.775 13.768 -21.726 1.00 38.28 907 ILE A N 1
ATOM 7261 C CA . ILE A 1 907 ? -0.760 15.087 -22.363 1.00 38.28 907 ILE A CA 1
ATOM 7262 C C . ILE A 1 907 ? -0.955 14.822 -23.862 1.00 38.28 907 ILE A C 1
ATOM 7264 O O . ILE A 1 907 ? -0.045 14.334 -24.532 1.00 38.28 907 ILE A O 1
ATOM 7268 N N . LEU A 1 908 ? -2.156 15.062 -24.382 1.00 41.59 908 LEU A N 1
ATOM 7269 C CA . LEU A 1 908 ? -2.423 15.005 -25.820 1.00 41.59 908 LEU A CA 1
ATOM 7270 C C . LEU A 1 908 ? -2.040 16.335 -26.460 1.00 41.59 908 LEU A C 1
ATOM 7272 O O . LEU A 1 908 ? -2.379 17.389 -25.926 1.00 41.59 908 LEU A O 1
ATOM 7276 N N . LYS A 1 909 ? -1.358 16.288 -27.609 1.00 44.47 909 LYS A N 1
ATOM 7277 C CA . LYS A 1 909 ? -1.091 17.498 -28.400 1.00 44.47 909 LYS A CA 1
ATOM 7278 C C . LYS A 1 909 ? -2.303 17.853 -29.254 1.00 44.47 909 LYS A C 1
ATOM 7280 O O . LYS A 1 909 ? -2.679 19.019 -29.331 1.00 44.47 909 LYS A O 1
ATOM 7285 N N . ALA A 1 910 ? -2.916 16.842 -29.872 1.00 51.78 910 ALA A N 1
ATOM 7286 C CA . ALA A 1 910 ? -4.100 16.993 -30.704 1.00 51.78 910 ALA A CA 1
ATOM 7287 C C . ALA A 1 910 ? -4.830 15.655 -30.921 1.00 51.78 910 ALA A C 1
ATOM 7289 O O . ALA A 1 910 ? -4.225 14.586 -30.880 1.00 51.78 910 ALA A O 1
ATOM 7290 N N . VAL A 1 911 ? -6.124 15.717 -31.220 1.00 58.00 911 VAL A N 1
ATOM 7291 C CA . VAL A 1 911 ? -6.952 14.607 -31.703 1.00 58.00 911 VAL A CA 1
ATOM 7292 C C . VAL A 1 911 ? -7.597 15.046 -33.007 1.00 58.00 911 VAL A C 1
ATOM 7294 O O . VAL A 1 911 ? -8.327 16.025 -33.030 1.00 58.00 911 VAL A O 1
ATOM 7297 N N . ARG A 1 912 ? -7.341 14.347 -34.106 1.00 70.19 912 ARG A N 1
ATOM 7298 C CA . ARG A 1 912 ? -7.933 14.626 -35.412 1.00 70.19 912 ARG A CA 1
ATOM 7299 C C . ARG A 1 912 ? -9.044 13.635 -35.684 1.00 70.19 912 ARG A C 1
ATOM 7301 O O . ARG A 1 912 ? -8.812 12.435 -35.682 1.00 70.19 912 ARG A O 1
ATOM 7308 N N . VAL A 1 913 ? -10.239 14.128 -35.934 1.00 70.81 913 VAL A N 1
ATOM 7309 C CA . VAL A 1 913 ? -11.414 13.327 -36.243 1.00 70.81 913 VAL A CA 1
ATOM 7310 C C . VAL A 1 913 ? -11.763 13.559 -37.705 1.00 70.81 913 VAL A C 1
ATOM 7312 O O . VAL A 1 913 ? -11.922 14.695 -38.137 1.00 70.81 913 VAL A O 1
ATOM 7315 N N . GLN A 1 914 ? -11.873 12.476 -38.460 1.00 70.50 914 GLN A N 1
ATOM 7316 C CA . GLN A 1 914 ? -12.320 12.452 -39.842 1.00 70.50 914 GLN A CA 1
ATOM 7317 C C . GLN A 1 914 ? -13.662 11.725 -39.895 1.00 70.50 914 GLN A C 1
ATOM 7319 O O . GLN A 1 914 ? -13.757 10.589 -39.450 1.00 70.50 914 GLN A O 1
ATOM 7324 N N . GLU A 1 915 ? -14.694 12.346 -40.446 1.00 74.00 915 GLU A N 1
ATOM 7325 C CA . GLU A 1 915 ? -15.968 11.697 -40.750 1.00 74.00 915 GLU A CA 1
ATOM 7326 C C . GLU A 1 915 ? -16.015 11.315 -42.227 1.00 74.00 915 GLU A C 1
ATOM 7328 O O . GLU A 1 915 ? -15.489 12.027 -43.085 1.00 74.00 915 GLU A O 1
ATOM 7333 N N . SER A 1 916 ? -16.672 10.209 -42.551 1.00 69.25 916 SER A N 1
ATOM 7334 C CA . SER A 1 916 ? -16.886 9.782 -43.928 1.00 69.25 916 SER A CA 1
ATOM 7335 C C . SER A 1 916 ? -18.230 9.090 -44.106 1.00 69.25 916 SER A C 1
ATOM 7337 O O . SER A 1 916 ? -18.799 8.503 -43.186 1.00 69.25 916 SER A O 1
ATOM 7339 N N . THR A 1 917 ? -18.732 9.155 -45.335 1.00 71.56 917 THR A N 1
ATOM 7340 C CA . THR A 1 917 ? -19.866 8.362 -45.811 1.00 71.56 917 THR A CA 1
ATOM 7341 C C . THR A 1 917 ? -19.429 7.021 -46.406 1.00 71.56 917 THR A C 1
ATOM 7343 O O . THR A 1 917 ? -20.284 6.205 -46.737 1.00 71.56 917 THR A O 1
ATOM 7346 N N . THR A 1 918 ? -18.120 6.766 -46.534 1.00 67.12 918 THR A N 1
ATOM 7347 C CA . THR A 1 918 ? -17.561 5.511 -47.049 1.00 67.12 918 THR A CA 1
ATOM 7348 C C . THR A 1 918 ? -16.615 4.870 -46.034 1.00 67.12 918 THR A C 1
ATOM 7350 O O . THR A 1 918 ? -15.802 5.537 -45.397 1.00 67.12 918 THR A O 1
ATOM 7353 N N . SER A 1 919 ? -16.667 3.543 -45.906 1.00 60.28 919 SER A N 1
ATOM 7354 C CA . SER A 1 919 ? -15.866 2.789 -44.925 1.00 60.28 919 SER A CA 1
ATOM 7355 C C . SER A 1 919 ? -14.353 2.892 -45.139 1.00 60.28 919 SER A C 1
ATOM 7357 O O . SER A 1 919 ? -13.573 2.744 -44.203 1.00 60.28 919 SER A O 1
ATOM 7359 N N . ASN A 1 920 ? -13.922 3.176 -46.368 1.00 69.31 920 ASN A N 1
ATOM 7360 C CA . ASN A 1 920 ? -12.519 3.375 -46.730 1.00 69.31 920 ASN A CA 1
ATOM 7361 C C . ASN A 1 920 ? -12.053 4.840 -46.601 1.00 69.31 920 ASN A C 1
ATOM 7363 O O . ASN A 1 920 ? -10.882 5.125 -46.853 1.00 69.31 920 ASN A O 1
ATOM 7367 N N . PHE A 1 921 ? -12.948 5.770 -46.239 1.00 63.41 921 PHE A N 1
ATOM 7368 C CA . PHE A 1 921 ? -12.707 7.216 -46.211 1.00 63.41 921 PHE A CA 1
ATOM 7369 C C . PHE A 1 921 ? -12.112 7.770 -47.513 1.00 63.41 921 PHE A C 1
ATOM 7371 O O . PHE A 1 921 ? -11.376 8.759 -47.494 1.00 63.41 921 PHE A O 1
ATOM 7378 N N . SER A 1 922 ? -12.435 7.166 -48.662 1.00 74.25 922 SER A N 1
ATOM 7379 C CA . SER A 1 922 ? -12.109 7.756 -49.967 1.00 74.25 922 SER A CA 1
ATOM 7380 C C . SER A 1 922 ? -12.775 9.121 -50.154 1.00 74.25 922 SER A C 1
ATOM 7382 O O . SER A 1 922 ? -12.346 9.913 -50.988 1.00 74.25 922 SER A O 1
ATOM 7384 N N . THR A 1 923 ? -13.822 9.404 -49.375 1.00 72.00 923 THR A N 1
ATOM 7385 C CA . THR A 1 923 ? -14.504 10.695 -49.344 1.00 72.00 923 THR A CA 1
ATOM 7386 C C . THR A 1 923 ? -14.663 11.149 -47.900 1.00 72.00 923 THR A C 1
ATOM 7388 O O . THR A 1 923 ? -15.528 10.662 -47.175 1.00 72.00 923 THR A O 1
ATOM 7391 N N . ILE A 1 924 ? -13.806 12.065 -47.460 1.00 76.69 924 ILE A N 1
ATOM 7392 C CA . ILE A 1 924 ? -13.869 12.628 -46.109 1.00 76.69 924 ILE A CA 1
ATOM 7393 C C . ILE A 1 924 ? -14.942 13.721 -46.105 1.00 76.69 924 ILE A C 1
ATOM 7395 O O . ILE A 1 924 ? -14.821 14.717 -46.814 1.00 76.69 924 ILE A O 1
ATOM 7399 N N . ALA A 1 925 ? -16.007 13.499 -45.339 1.00 70.50 925 ALA A N 1
ATOM 7400 C CA . ALA A 1 925 ? -17.132 14.416 -45.190 1.00 70.50 925 ALA A CA 1
ATOM 7401 C C . ALA A 1 925 ? -16.799 15.576 -44.239 1.00 70.50 925 ALA A C 1
ATOM 7403 O O . ALA A 1 925 ? -17.240 16.700 -44.466 1.00 70.50 925 ALA A O 1
ATOM 7404 N N . ALA A 1 926 ? -15.994 15.317 -43.204 1.00 71.06 926 ALA A N 1
ATOM 7405 C CA . ALA A 1 926 ? -15.492 16.334 -42.286 1.00 71.06 926 ALA A CA 1
ATOM 7406 C C . ALA A 1 926 ? -14.132 15.918 -41.708 1.00 71.06 926 ALA A C 1
ATOM 7408 O O . ALA A 1 926 ? -13.863 14.731 -41.563 1.00 71.06 926 ALA A O 1
ATOM 7409 N N . ASP A 1 927 ? -13.265 16.882 -41.399 1.00 80.31 927 ASP A N 1
ATOM 7410 C CA . ASP A 1 927 ? -11.929 16.642 -40.846 1.00 80.31 927 ASP A CA 1
ATOM 7411 C C . ASP A 1 927 ? -11.556 17.778 -39.895 1.00 80.31 927 ASP A C 1
ATOM 7413 O O . ASP A 1 927 ? -11.419 18.927 -40.321 1.00 80.31 927 ASP A O 1
ATOM 7417 N N . TYR A 1 928 ? -11.436 17.487 -38.606 1.00 74.38 928 TYR A N 1
ATOM 7418 C CA . TYR A 1 928 ? -11.192 18.498 -37.585 1.00 74.38 928 TYR A CA 1
ATOM 7419 C C . TYR A 1 928 ? -10.165 18.027 -36.569 1.00 74.38 928 TYR A C 1
ATOM 7421 O O . TYR A 1 928 ? -10.182 16.889 -36.114 1.00 74.38 928 TYR A O 1
ATOM 7429 N N . THR A 1 929 ? -9.278 18.942 -36.189 1.00 70.38 929 THR A N 1
ATOM 7430 C CA . THR A 1 929 ? -8.240 18.724 -35.182 1.00 70.38 929 THR A CA 1
ATOM 7431 C C . THR A 1 929 ? -8.627 19.445 -33.900 1.00 70.38 929 THR A C 1
ATOM 7433 O O . THR A 1 929 ? -8.807 20.659 -33.889 1.00 70.38 929 THR A O 1
ATOM 7436 N N . ILE A 1 930 ? -8.742 18.692 -32.817 1.00 67.62 930 ILE A N 1
ATOM 7437 C CA . ILE A 1 930 ? -9.167 19.133 -31.498 1.00 67.62 930 ILE A CA 1
ATOM 7438 C C . ILE A 1 930 ? -7.956 19.117 -30.571 1.00 67.62 930 ILE A C 1
ATOM 7440 O O . ILE A 1 930 ? -7.272 18.105 -30.447 1.00 67.62 930 ILE A O 1
ATOM 7444 N N . THR A 1 931 ? -7.684 20.236 -29.914 1.00 57.56 931 THR A N 1
ATOM 7445 C CA . THR A 1 931 ? -6.532 20.401 -29.013 1.00 57.56 931 THR A CA 1
ATOM 7446 C C . THR A 1 931 ? -6.941 20.595 -27.548 1.00 57.56 931 THR A C 1
ATOM 7448 O O . THR A 1 931 ? -6.076 20.743 -26.690 1.00 57.56 931 THR A O 1
ATOM 7451 N N . SER A 1 932 ? -8.245 20.564 -27.238 1.00 48.94 932 SER A N 1
ATOM 7452 C CA . SER A 1 932 ? -8.807 20.718 -25.888 1.00 48.94 932 SER A CA 1
ATOM 7453 C C . SER A 1 932 ? -9.831 19.619 -25.555 1.00 48.94 932 SER A C 1
ATOM 7455 O O . SER A 1 932 ? -10.546 19.132 -26.428 1.00 48.94 932 SER A O 1
ATOM 7457 N N . LEU A 1 933 ? -9.885 19.203 -24.284 1.00 45.28 933 LEU A N 1
ATOM 7458 C CA . LEU A 1 933 ? -10.796 18.170 -23.761 1.00 45.28 933 LEU A CA 1
ATOM 7459 C C . LEU A 1 933 ? -11.886 18.796 -22.871 1.00 45.28 933 LEU A C 1
ATOM 7461 O O . LEU A 1 933 ? -11.598 19.804 -22.219 1.00 45.28 933 LEU A O 1
ATOM 7465 N N . PRO A 1 934 ? -13.095 18.200 -22.771 1.00 43.50 934 PRO A N 1
ATOM 7466 C CA . PRO A 1 934 ? -13.556 16.949 -23.396 1.00 43.50 934 PRO A CA 1
ATOM 7467 C C . PRO A 1 934 ? -13.935 17.089 -24.883 1.00 43.50 934 PRO A C 1
ATOM 7469 O O . PRO A 1 934 ? -14.321 18.161 -25.341 1.00 43.50 934 PRO A O 1
ATOM 7472 N N . ILE A 1 935 ? -13.850 15.983 -25.632 1.00 50.47 935 ILE A N 1
ATOM 7473 C CA . ILE A 1 935 ? -14.239 15.920 -27.050 1.00 50.47 935 ILE A CA 1
ATOM 7474 C C . ILE A 1 935 ? -15.697 15.473 -27.161 1.00 50.47 935 ILE A C 1
ATOM 7476 O O . ILE A 1 935 ? -16.048 14.370 -26.740 1.00 50.47 935 ILE A O 1
ATOM 7480 N N . HIS A 1 936 ? -16.516 16.321 -27.777 1.00 49.91 936 HIS A N 1
ATOM 7481 C CA . HIS A 1 936 ? -17.892 16.019 -28.156 1.00 49.91 936 HIS A CA 1
ATOM 7482 C C . HIS A 1 936 ? -17.966 15.900 -29.679 1.00 49.91 936 HIS A C 1
ATOM 7484 O O . HIS A 1 936 ? -17.678 16.870 -30.381 1.00 49.91 936 HIS A O 1
ATOM 7490 N N . ILE A 1 937 ? -18.334 14.724 -30.190 1.00 53.88 937 ILE A N 1
ATOM 7491 C CA . ILE A 1 937 ? -18.550 14.507 -31.626 1.00 53.88 937 ILE A CA 1
ATOM 7492 C C . ILE A 1 937 ? -20.049 14.338 -31.848 1.00 53.88 937 ILE A C 1
ATOM 7494 O O . ILE A 1 937 ? -20.643 13.387 -31.346 1.00 53.88 937 ILE A O 1
ATOM 7498 N N . THR A 1 938 ? -20.645 15.265 -32.594 1.00 52.06 938 THR A N 1
ATOM 7499 C CA . THR A 1 938 ? -22.038 15.188 -33.044 1.00 52.06 938 THR A CA 1
ATOM 7500 C C . THR A 1 938 ? -22.023 15.087 -34.564 1.00 52.06 938 THR A C 1
ATOM 7502 O O . THR A 1 938 ? -21.611 16.019 -35.247 1.00 52.06 938 THR A O 1
ATOM 7505 N N . GLY A 1 939 ? -22.421 13.933 -35.097 1.00 52.16 939 GLY A N 1
ATOM 7506 C CA . GLY A 1 939 ? -22.331 13.643 -36.527 1.00 52.16 939 GLY A CA 1
ATOM 7507 C C . GLY A 1 939 ? -23.465 12.736 -36.998 1.00 52.16 939 GLY A C 1
ATOM 7508 O O . GLY A 1 939 ? -23.931 11.868 -36.263 1.00 52.16 939 GLY A O 1
ATOM 7509 N N . ASN A 1 940 ? -23.920 12.950 -38.235 1.00 55.28 940 ASN A N 1
ATOM 7510 C CA . ASN A 1 940 ? -24.949 12.136 -38.902 1.00 55.28 940 ASN A CA 1
ATOM 7511 C C . ASN A 1 940 ? -24.350 11.082 -39.861 1.00 55.28 940 ASN A C 1
ATOM 7513 O O . ASN A 1 940 ? -25.096 10.422 -40.584 1.00 55.28 940 ASN A O 1
ATOM 7517 N N . ASN A 1 941 ? -23.020 10.949 -39.907 1.00 58.44 941 ASN A N 1
ATOM 7518 C CA . ASN A 1 941 ? -22.300 10.122 -40.878 1.00 58.44 941 ASN A CA 1
ATOM 7519 C C . ASN A 1 941 ? -21.987 8.711 -40.339 1.00 58.44 941 ASN A C 1
ATOM 7521 O O . ASN A 1 941 ? -21.846 8.517 -39.136 1.00 58.44 941 ASN A O 1
ATOM 7525 N N . GLN A 1 942 ? -21.873 7.728 -41.245 1.00 59.12 942 GLN A N 1
ATOM 7526 C CA . GLN A 1 942 ? -21.732 6.295 -40.919 1.00 59.12 942 GLN A CA 1
ATOM 7527 C C . GLN A 1 942 ? -20.316 5.871 -40.478 1.00 59.12 942 GLN A C 1
ATOM 7529 O O . GLN A 1 942 ? -20.147 4.827 -39.854 1.00 59.12 942 GLN A O 1
ATOM 7534 N N . TYR A 1 943 ? -19.270 6.643 -40.788 1.00 57.41 943 TYR A N 1
ATOM 7535 C CA . TYR A 1 943 ? -17.891 6.241 -40.490 1.00 57.41 943 TYR A CA 1
ATOM 7536 C C . TYR A 1 943 ? -17.108 7.381 -39.841 1.00 57.41 943 TYR A C 1
ATOM 7538 O O . TYR A 1 943 ? -17.100 8.501 -40.352 1.00 57.41 943 TYR A O 1
ATOM 7546 N N . ILE A 1 944 ? -16.423 7.092 -38.729 1.00 59.50 944 ILE A N 1
ATOM 7547 C CA . ILE A 1 944 ? -15.585 8.058 -38.005 1.00 59.50 944 ILE A CA 1
ATOM 7548 C C . ILE A 1 944 ? -14.188 7.462 -37.808 1.00 59.50 944 ILE A C 1
ATOM 7550 O O . ILE A 1 944 ? -14.019 6.352 -37.311 1.00 59.50 944 ILE A O 1
ATOM 7554 N N . ARG A 1 945 ? -13.161 8.216 -38.188 1.00 65.00 945 ARG A N 1
ATOM 7555 C CA . ARG A 1 945 ? -11.747 7.890 -37.996 1.00 65.00 945 ARG A CA 1
ATOM 7556 C C . ARG A 1 945 ? -11.153 8.888 -37.022 1.00 65.00 945 ARG A C 1
ATOM 7558 O O . ARG A 1 945 ? -11.252 10.091 -37.234 1.00 65.00 945 ARG A O 1
ATOM 7565 N N . ILE A 1 946 ? -10.502 8.396 -35.975 1.00 60.16 946 ILE A N 1
ATOM 7566 C CA . ILE A 1 946 ? -9.887 9.239 -34.950 1.00 60.16 946 ILE A CA 1
ATOM 7567 C C . ILE A 1 946 ? -8.391 8.984 -34.964 1.00 60.16 946 ILE A C 1
ATOM 7569 O O . ILE A 1 946 ? -7.930 7.880 -34.702 1.00 60.16 946 ILE A O 1
ATOM 7573 N N . LYS A 1 947 ? -7.620 10.019 -35.265 1.00 61.91 947 LYS A N 1
ATOM 7574 C CA . LYS A 1 947 ? -6.171 10.017 -35.135 1.00 61.91 947 LYS A CA 1
ATOM 7575 C C . LYS A 1 947 ? -5.802 10.769 -33.870 1.00 61.91 947 LYS A C 1
ATOM 7577 O O . LYS A 1 947 ? -6.310 11.857 -33.616 1.00 61.91 947 LYS A O 1
ATOM 7582 N N . VAL A 1 948 ? -4.904 10.214 -33.083 1.00 52.88 948 VAL A N 1
ATOM 7583 C CA . VAL A 1 948 ? -4.447 10.809 -31.831 1.00 52.88 948 VAL A CA 1
ATOM 7584 C C . VAL A 1 948 ? -2.979 11.168 -32.000 1.00 52.88 948 VAL A C 1
ATOM 7586 O O . VAL A 1 948 ? -2.171 10.310 -32.352 1.00 52.88 948 VAL A O 1
ATOM 7589 N N . GLN A 1 949 ? -2.635 12.437 -31.784 1.00 52.19 949 GLN A N 1
ATOM 7590 C CA . GLN A 1 949 ? -1.254 12.903 -31.823 1.00 52.19 949 GLN A CA 1
ATOM 7591 C C . GLN A 1 949 ? -0.676 12.923 -30.411 1.00 52.19 949 GLN A C 1
ATOM 7593 O O . GLN A 1 949 ? -1.119 13.676 -29.531 1.00 52.19 949 GLN A O 1
ATOM 7598 N N . SER A 1 950 ? 0.348 12.099 -30.212 1.00 44.62 950 SER A N 1
ATOM 7599 C CA . SER A 1 950 ? 1.111 12.070 -28.970 1.00 44.62 950 SER A CA 1
ATOM 7600 C C . SER A 1 950 ? 1.912 13.364 -28.815 1.00 44.62 950 SER A C 1
ATOM 7602 O O . SER A 1 950 ? 2.649 13.748 -29.721 1.00 44.62 950 SER A O 1
ATOM 7604 N N . ALA A 1 951 ? 1.838 14.013 -27.647 1.00 40.56 951 ALA A N 1
ATOM 7605 C CA . ALA A 1 951 ? 2.732 15.131 -27.327 1.00 40.56 951 ALA A CA 1
ATOM 7606 C C . ALA A 1 951 ? 4.197 14.698 -27.125 1.00 40.56 951 ALA A C 1
ATOM 7608 O O . ALA A 1 951 ? 5.064 15.553 -26.969 1.00 40.56 951 ALA A O 1
ATOM 7609 N N . LEU A 1 952 ? 4.469 13.387 -27.085 1.00 36.41 952 LEU A N 1
ATOM 7610 C CA . LEU A 1 952 ? 5.788 12.821 -26.795 1.00 36.41 952 LEU A CA 1
ATOM 7611 C C . LEU A 1 952 ? 6.558 12.404 -28.052 1.00 36.41 952 LEU A C 1
ATOM 7613 O O . LEU A 1 952 ? 7.781 12.469 -28.042 1.00 36.41 952 LEU A O 1
ATOM 7617 N N . THR A 1 953 ? 5.868 11.977 -29.113 1.00 44.78 953 THR A N 1
ATOM 7618 C CA . THR A 1 953 ? 6.513 11.478 -30.342 1.00 44.78 953 THR A CA 1
ATOM 7619 C C . THR A 1 953 ? 6.238 12.344 -31.567 1.00 44.78 953 THR A C 1
ATOM 7621 O O . THR A 1 953 ? 6.857 12.127 -32.599 1.00 44.78 953 THR A O 1
ATOM 7624 N N . ASP A 1 954 ? 5.303 13.299 -31.486 1.00 45.81 954 ASP A N 1
ATOM 7625 C CA . ASP A 1 954 ? 4.747 14.047 -32.628 1.00 45.81 954 ASP A CA 1
ATOM 7626 C C . ASP A 1 954 ? 4.108 13.179 -33.738 1.00 45.81 954 ASP A C 1
ATOM 7628 O O . ASP A 1 954 ? 3.534 13.715 -34.692 1.00 45.81 954 AS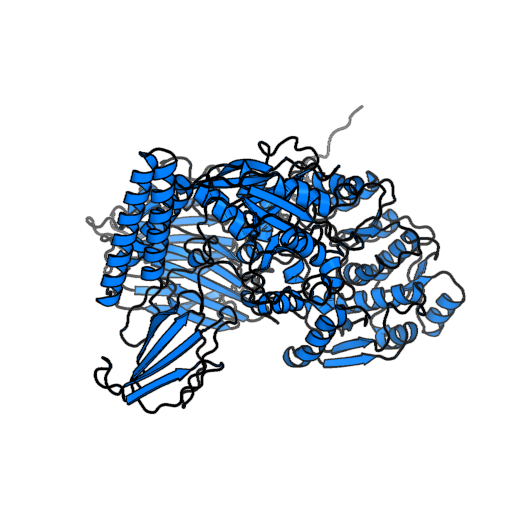P A O 1
ATOM 7632 N N . GLU A 1 955 ? 4.109 11.854 -33.577 1.00 45.84 955 GLU A N 1
ATOM 7633 C CA . GLU A 1 955 ? 3.502 10.886 -34.484 1.00 45.84 955 GLU A CA 1
ATOM 7634 C C . GLU A 1 955 ? 1.994 10.735 -34.236 1.00 45.84 955 GLU A C 1
ATOM 7636 O O . GLU A 1 955 ? 1.487 10.859 -33.113 1.00 45.84 955 GLU A O 1
ATOM 7641 N N . TRP A 1 956 ? 1.268 10.448 -35.318 1.00 50.44 956 TRP A N 1
ATOM 7642 C CA . TRP A 1 956 ? -0.167 10.187 -35.299 1.00 50.44 956 TRP A CA 1
ATOM 7643 C C . TRP A 1 956 ? -0.420 8.688 -35.184 1.00 50.44 956 TRP A C 1
ATOM 7645 O O . TRP A 1 956 ? -0.008 7.918 -36.046 1.00 50.44 956 TRP A O 1
ATOM 7655 N N . SER A 1 957 ? -1.136 8.284 -34.139 1.00 48.00 957 SER A N 1
ATOM 7656 C CA . SER A 1 957 ? -1.674 6.928 -34.000 1.00 48.00 957 SER A CA 1
ATOM 7657 C C . SER A 1 957 ? -3.127 6.915 -34.470 1.00 48.00 957 SER A C 1
ATOM 7659 O O . SER A 1 957 ? -3.892 7.815 -34.120 1.00 48.00 957 SER A O 1
ATOM 7661 N N . GLU A 1 958 ? -3.516 5.936 -35.284 1.00 51.47 958 GLU A N 1
ATOM 7662 C CA . GLU A 1 958 ? -4.860 5.864 -35.869 1.00 51.47 958 GLU A CA 1
ATOM 7663 C C . GLU A 1 958 ? -5.751 4.869 -35.123 1.00 51.47 958 GLU A C 1
ATOM 7665 O O . GLU A 1 958 ? -5.317 3.776 -34.766 1.00 51.47 958 GLU A O 1
ATOM 7670 N N . ILE A 1 959 ? -7.009 5.252 -34.904 1.00 49.72 959 ILE A N 1
ATOM 7671 C CA . ILE A 1 959 ? -8.059 4.410 -34.336 1.00 49.72 959 ILE A CA 1
ATOM 7672 C C . ILE A 1 959 ? -9.288 4.493 -35.250 1.00 49.72 959 ILE A C 1
ATOM 7674 O O . ILE A 1 959 ? -9.744 5.583 -35.621 1.00 49.72 959 ILE A O 1
ATOM 7678 N N . TRP A 1 960 ? -9.825 3.332 -35.619 1.00 46.06 960 TRP A N 1
ATOM 7679 C CA . TRP A 1 960 ? -10.937 3.195 -36.558 1.00 46.06 960 TRP A CA 1
ATOM 7680 C C . TRP A 1 960 ? -12.240 2.888 -35.823 1.00 46.06 960 TRP A C 1
ATOM 7682 O O . TRP A 1 960 ? -12.264 2.009 -34.964 1.00 46.06 960 TRP A O 1
ATOM 7692 N N . TYR A 1 961 ? -13.330 3.563 -36.200 1.00 48.12 961 TYR A N 1
ATOM 7693 C CA . TYR A 1 961 ? -14.670 3.250 -35.706 1.00 48.12 961 TYR A CA 1
ATOM 7694 C C . TYR A 1 961 ? -15.668 3.149 -36.864 1.00 48.12 961 TYR A C 1
ATOM 7696 O O . TYR A 1 961 ? -15.760 4.028 -37.726 1.00 48.12 961 TYR A O 1
ATOM 7704 N N . ASN A 1 962 ? -16.441 2.066 -36.869 1.00 41.56 962 ASN A N 1
ATOM 7705 C CA . ASN A 1 962 ? -17.555 1.871 -37.787 1.00 41.56 962 ASN A CA 1
ATOM 7706 C C . ASN A 1 962 ? -18.865 2.134 -37.032 1.00 41.56 962 ASN A C 1
ATOM 7708 O O . ASN A 1 962 ? -19.178 1.412 -36.086 1.00 41.56 962 ASN A O 1
ATOM 7712 N N . PHE A 1 963 ? -19.610 3.166 -37.432 1.00 45.53 963 PHE A N 1
ATOM 7713 C CA . PHE A 1 963 ? -20.920 3.481 -36.870 1.00 45.53 963 PHE A CA 1
ATOM 7714 C C . PHE A 1 963 ? -22.008 3.021 -37.841 1.00 45.53 963 PHE A C 1
ATOM 7716 O O . PHE A 1 963 ? -22.462 3.773 -38.703 1.00 45.53 963 PHE A O 1
ATOM 7723 N N . GLN A 1 964 ? -22.488 1.788 -37.681 1.00 38.84 964 GLN A N 1
ATOM 7724 C CA . GLN A 1 964 ? -23.797 1.455 -38.236 1.00 38.84 964 GLN A CA 1
ATOM 7725 C C . GLN A 1 964 ? -24.865 1.972 -37.278 1.00 38.84 964 GLN A C 1
ATOM 7727 O O . GLN A 1 964 ? -24.994 1.479 -36.160 1.00 38.84 964 GLN A O 1
ATOM 7732 N N . ARG A 1 965 ? -25.567 3.019 -37.715 1.00 37.31 965 ARG A N 1
ATOM 7733 C CA . ARG A 1 965 ? -26.809 3.460 -37.085 1.00 37.31 965 ARG A CA 1
ATOM 7734 C C . ARG A 1 965 ? -27.902 2.420 -37.281 1.00 37.31 965 ARG A C 1
ATOM 7736 O O . ARG A 1 965 ? -27.964 1.869 -38.406 1.00 37.31 965 ARG A O 1
#

Secondary structure (DSSP, 8-state):
-------SSSSSSSSSS----------SGGG--S-----SS-TTS-EEEEESSTTSEEEEEEEETTEEEEEEEEE----SSEEEEEEEEE-SSPPPTT-SEEEEEEEEEE-TT--GGG--EEEEEEEETTEEEEEEEEETTEEEEEEE-TTT--EEEEEEE-SS-S-SS-EEEEEEEEE-SS-EEEEEEETTEEEEEEEETTSS-BTTBTT-----EEEEEEEEE--TTT---EEEEEEEEEEESS---SSPPPPPPSEEEEESS-TT-TTS-HHHHHHHHHHHHHHHHSTT--EEE----STTHHHHHHHHHHGGGGTPEEEEE---THHHHHHTGGG---EEEE-TT-HHHHHHHHHHHHHHT-EEEESSHHHHHHHHHTTPPEEEE-TT--HHHHHHT-GGG--EEEEEE---TT-TTSGGGHHHHHHHTEEEEEE-TT---HHHHHHHTTS-TTSPEEE----S-THHHHHHHHHTT--EE-PPPTTHHHHTTS-BTTTB-GGGGSPPPPPGGG-----SBEEEEEEETTTT-HHHHHTTGGG-TTTTT-TTTT-TT----EEEEE-TTHHHHH-HHHHHHHHHT--TTEEEEE-SS-TTSB--TTTTTTTSS--HHHHHHHTHHHHTTT-SEEEEEESS-SSGGG--HHHHHHSSS--EEEEEETTTTB--TT-EEEEEEEETTTTEEEEEEEEE--EEEBTTB-HHHHHHHHHTS--BSS--SGGGEEEEEE-SS---STT-STHHHHHHHHHTS-TTEEEE-HHHHHHHHHHHHSHHHHHHHHHHHHHHHHHHHHHSTT--HHHHHHHHHHHHHHHHHHHHHHHHHHS-HHHHHHHHHHHHHHHHHHHHHTTS---BTTTB------S-S-TT-------PPP----SS-EE----TT--EEEEEEEEESSTT-SSEEEEEEE-SSS-EE----SEEEEEEEETTT-PEEEEEEE---

Radius of gyration: 30.84 Å; chains: 1; bounding box: 66×78×92 Å

pLDDT: mean 73.5, std 18.32, range [21.55, 98.69]

Sequence (965 aa):
MFNKKMLVCATVFLCTFFNIATSETVYLDEAFSVSGQTLTSDPAGKFTLSSGNSNNAHFRETSVGGRSGIFAELQMVGTTGNQTTEIRRAFDLAVNSKVKKYSCNFDIYVDSGWDPENDNRCEIYFTHDNTQMFVWDVRGHGIVVNAKRATDGVWVQKYVQYPQTRPSGWDNIKFVIETGISSAT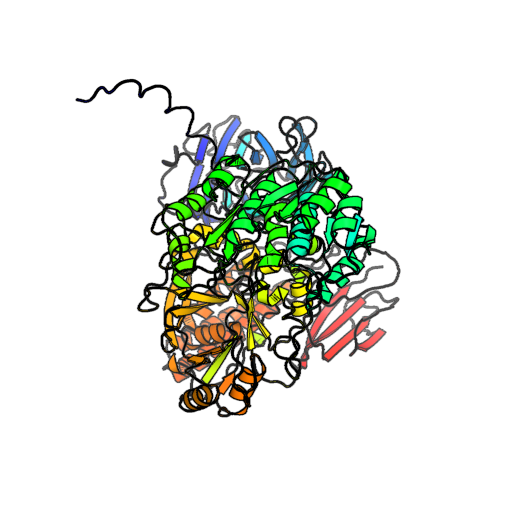LTVYRNDIQLCQYSGADAIGLPEDSNAQFVNGMSYVIKVKDAGPSNDPKIYLSNLSVKTLEPISYYPKFNNPSTLYVTTWNINDGVIPIEHKYIAMTLAGIMCKQTGTPQLCLRFSWPAWQWEQDLINRAPSMGITVQNVPTFPWGLVSNFKSYISGYVLYNPTSELEVSKAVNLAGMLNAIPCANTPAEIASATSRGLAQVGDVRNMTERDVFEVNPSYWSNIMIGGAGQWSNHWWHPARYDAVARKWFIVNIDANGWTEDRLTFLDTVPNEQPVYGWSTMQNEDLTVGPMTRRGFSIMSPGPINGPVIQLLRPGTAYPYSNLQPKHRTLANITWEDNVHYVCMALSDTGNINYFWRGWPFSTTEWAAPGRNDPNRGWGFTWNRPMGIGADMFAADYNYVSSTSTKWDFFASDCSGYGGYYYPDWYGTNRTASLQSHIARDRDYSDIAQVCGIVMFHEMANLTNFPNEFLNGNSKPLGYVGFKYVPYTSYGGTVNWKPKVYTNEHYIDNVPIVGMDYFVYDRFRPQQCVDALNSKTANDPVDNINDFSYVLINCWTDFGAEGRQFSVGKYIYDNTNSSMRFVTLEEYFLQLRLRLKTRETLSRWFDQLQNKLLEFEAAANKPQEAINHISSARTHINSGKINLNTASTAGPYYGWQGGKYAYQELEKARLCMHSTTETAANTFNLNIPQPVDQMFYLYPYQLSWITNFDTDLKFQLQDRFILKAVRVQESTTSNFSTIAADYTITSLPIHITGNNQYIRIKVQSALTDEWSEIWYNFQR

Foldseek 3Di:
DDDDDDPDPPPPPPPDDDPDFFFDFDFPLVVPPDDFDQPCADPVRQKHKDWPDSVFWGFDQDADQNDTDTKGKGWDADDAFKIKIKIKGFAPGWDPLPFQKKKWKKKKDKDPLDALVFQKKKWKFFDDPNHGAKIFMDTRQKTWIWGAFLAARDIDTFDIDPHDGDPPGMKMKMWMWGDDLWKIKTWIDINNHTRGIDMGNGNIHHPVDSSRSITRMMMIMIITHRSDNPGTIMMIMGGTTMGRLDADALADAFDQELEEEEEPDALPPPPADPLQSQQQLLLQLLQRLDHRGYHYHHHHPFLLVPLVVVLCVCQVVVNYHYHYDHDGRLVVCLVSVVSAQAAEEFAPPFLQRSLLRLLLCLVRRHTYFYPDPVRVCSRVVSPGDHPYYCHPPHLVRSCVVDVPQAAEEEEDARDDPPPPLFSLLSNVCSNRVHRYDYADQQADDPVNLVNVVSYDLQRAHEAAYPHPDRCSYFVSSQLQNHAYAHRDARPLNSLLVCFDPPNHDLLLLFAFDDALLNQDQDALFFEEAEEEAPLQHLVCVNSNQCCDCQHVVPPPQLPPPNQFAYEYEHLFNNNCGRNVVSSNSSRLSDDNRYAYEQEEVRFNHHHAPVNGNNVHPHQPLSSLLSRQSSCLRHYLEYEYEHAPPPACQVPDVSNVNSHQHHLEYEYFHVVVGDFPQFDWDWDWDADSSQRATDTYIYTTANEEDDPVQHLVNLQVVQQPQGGGVGPQDSSSYHYYYYYQPDQRPPCGGYVSSVVSSVVSHDPSYHHGHPLSRSVCCCLRHVLLSVLVSLLVLLVVLLVVQVSDPDADPLLVVLSVLLVVLSVQLVVLCVQLVPDPSNSVNVSSVSSSVSSVSSVVSLPQFDDDDDDHGGHPCPPDSDSSCPDDFADDDDDPDPDFKDWDDGDSNAQFQWKWKWFDQDQVPPDTPDIDIGRDDDDIDGDPHQWMKIWTQGPSPSDTDIHTDGHDD